Protein AF-0000000085272735 (afdb_homodimer)

pLDDT: mean 81.12, std 16.09, range [32.44, 97.56]

Radius of gyration: 39.18 Å; Cα contacts (8 Å, |Δi|>4): 1534; chains: 2; bounding box: 75×119×77 Å

Secondary structure (DSSP, 8-state):
-TTEETT-SS-BTTTBEEPPGGGGGGHHHHHHHT-BSS--HHHHHHHHHHHHHHHTTSPPPHHHHHHHHHHHHHHTTTGGGGGG---S--EEEBTTS-EEEGGGSEE--STT-----S--S--BB--TTTTT-SS-HHHHHHHS-GGGPPEEGGGT-EEEE-TTPPEE--HHHHHHHHHHH-HHHHHHHHHHHHHHHHHTT----HHHHHHHHHHHTT-EEEEES-EEEEEEETTEEEEEEEESEEEEEE-SSS-EEEEEEETT--HHHHHHHHHHHHHHHHT---HHHHHHHHHHHTTTT-GGGHHHHHHHTT-------THHHHHTTT-TTSBPPGGGGGGEESS-----TT-EEEEEHHHHSS---S-TT-EEEEEEEEEEE--SSGGG-EEEEE---SS-SEEEEEGGGEEEE---TTTTSS-HHHHHHHHHHTT-/-TTEETT-SS-BTTTBEEPPGGGGGGHHHHHHHT-BSS--HHHHHHHHHHHHHHHTTSPPPHHHHHHHHHHHHHHHHTGGGGGG---S--EEEBTTS-EEEGGGSEE--STT-S---S--S--BB--TTTTT-SS-HHHHHHHS-GGGPPEEGGGT-EEEE-TTPPEE--HHHHHHHHHHH-HHHHHHHHHHHHHHHHHTT----HHHHHHHHHHHTT-EEEEES-EEEEEEETTEEEEEEEESEEEEEE-SSS-EEEEEEETT--HHHHHHHHHHHHHHHHT---HHHHHHHHHHHTTTT-GGGHHHHHHHTT-------THHHHH----TTSBPPGGGGGGEESS-----TT-EEEEEHHHHSS---S-TT-EEEEEEEEEEE--SSGGG-EEEEE---SS-SEEEEEGGGEEEE---TTTTSS-HHHHHHHHHHTT-

Structure (mmCIF, N/CA/C/O backbone):
data_AF-0000000085272735-model_v1
#
loop_
_entity.id
_entity.type
_entity.pdbx_description
1 polymer 'Uncharacterized protein'
#
loop_
_atom_site.group_PDB
_atom_site.id
_atom_site.type_symbol
_atom_site.label_atom_id
_atom_site.label_alt_id
_atom_site.label_comp_id
_atom_site.label_asym_id
_atom_site.label_entity_id
_atom_site.label_seq_id
_atom_site.pdbx_PDB_ins_code
_atom_site.Cartn_x
_atom_site.Cartn_y
_atom_site.Cartn_z
_atom_site.occupancy
_atom_site.B_iso_or_equiv
_atom_site.auth_seq_id
_atom_site.auth_comp_id
_atom_site.auth_asym_id
_atom_site.auth_atom_id
_atom_site.pdbx_PDB_model_num
ATOM 1 N N . ALA A 1 1 ? -30.609 -38.688 -9.109 1 56.53 1 ALA A N 1
ATOM 2 C CA . ALA A 1 1 ? -31.312 -37.656 -9.891 1 56.53 1 ALA A CA 1
ATOM 3 C C . ALA A 1 1 ? -30.594 -36.312 -9.797 1 56.53 1 ALA A C 1
ATOM 5 O O . ALA A 1 1 ? -30.531 -35.562 -10.773 1 56.53 1 ALA A O 1
ATOM 6 N N . ASN A 1 2 ? -29.953 -36 -8.695 1 66.31 2 ASN A N 1
ATOM 7 C CA . ASN A 1 2 ? -29.359 -34.688 -8.5 1 66.31 2 ASN A CA 1
ATOM 8 C C . ASN A 1 2 ? -28.062 -34.531 -9.273 1 66.31 2 ASN A C 1
ATOM 10 O O . ASN A 1 2 ? -27.453 -33.469 -9.273 1 66.31 2 ASN A O 1
ATOM 14 N N . LEU A 1 3 ? -27.75 -35.562 -10.062 1 75.94 3 LEU A N 1
ATOM 15 C CA . LEU A 1 3 ? -26.516 -35.469 -10.836 1 75.94 3 LEU A CA 1
ATOM 16 C C . LEU A 1 3 ? -26.812 -35.469 -12.336 1 75.94 3 LEU A C 1
ATOM 18 O O . LEU A 1 3 ? -25.922 -35.719 -13.141 1 75.94 3 LEU A O 1
ATOM 22 N N . VAL A 1 4 ? -28.094 -35.281 -12.555 1 75.75 4 VAL A N 1
ATOM 23 C CA . VAL A 1 4 ? -28.531 -35.094 -13.93 1 75.75 4 VAL A CA 1
ATOM 24 C C . VAL A 1 4 ? -28.984 -33.656 -14.148 1 75.75 4 VAL A C 1
ATOM 26 O O . VAL A 1 4 ? -29.859 -33.156 -13.438 1 75.75 4 VAL A O 1
ATOM 29 N N . ILE A 1 5 ? -28.359 -33 -15.062 1 82.25 5 ILE A N 1
ATOM 30 C CA . ILE A 1 5 ? -28.594 -31.578 -15.266 1 82.25 5 ILE A CA 1
ATOM 31 C C . ILE A 1 5 ? -29.109 -31.328 -16.688 1 82.25 5 ILE A C 1
ATOM 33 O O . ILE A 1 5 ? -28.625 -31.938 -17.641 1 82.25 5 ILE A O 1
ATOM 37 N N . GLN A 1 6 ? -30 -30.5 -16.844 1 78.81 6 GLN A N 1
ATOM 38 C CA . GLN A 1 6 ? -30.609 -30.234 -18.141 1 78.81 6 GLN A CA 1
ATOM 39 C C . GLN A 1 6 ? -29.656 -29.469 -19.047 1 78.81 6 GLN A C 1
ATOM 41 O O . GLN A 1 6 ? -29.406 -29.875 -20.188 1 78.81 6 GLN A O 1
ATOM 46 N N . ASN A 1 7 ? -29.156 -28.344 -18.5 1 80.19 7 ASN A N 1
ATOM 47 C CA . ASN A 1 7 ? -28.297 -27.484 -19.297 1 80.19 7 ASN A CA 1
ATOM 48 C C . ASN A 1 7 ? -26.844 -27.547 -18.844 1 80.19 7 ASN A C 1
ATOM 50 O O . ASN A 1 7 ? -26.312 -26.578 -18.297 1 80.19 7 ASN A O 1
ATOM 54 N N . LEU A 1 8 ? -26.375 -28.781 -19.109 1 83.38 8 LEU A N 1
ATOM 55 C CA . LEU A 1 8 ? -24.984 -28.984 -18.719 1 83.38 8 LEU A CA 1
ATOM 56 C C . LEU A 1 8 ? -24.047 -28.75 -19.891 1 83.38 8 LEU A C 1
ATOM 58 O O . LEU A 1 8 ? -24.281 -29.266 -20.984 1 83.38 8 LEU A O 1
ATOM 62 N N . GLU A 1 9 ? -23.047 -27.906 -19.656 1 80.69 9 GLU A N 1
ATOM 63 C CA . GLU A 1 9 ? -22.094 -27.594 -20.734 1 80.69 9 GLU A CA 1
ATOM 64 C C . GLU A 1 9 ? -21.172 -28.781 -20.984 1 80.69 9 GLU A C 1
ATOM 66 O O . GLU A 1 9 ? -20.891 -29.125 -22.141 1 80.69 9 GLU A O 1
ATOM 71 N N . GLU A 1 10 ? -20.688 -29.344 -19.938 1 83.88 10 GLU A N 1
ATOM 72 C CA . GLU A 1 10 ? -19.766 -30.469 -20.062 1 83.88 10 GLU A CA 1
ATOM 73 C C . GLU A 1 10 ? -20.109 -31.562 -19.062 1 83.88 10 GLU A C 1
ATOM 75 O O . GLU A 1 10 ? -20.234 -31.312 -17.859 1 83.88 10 GLU A O 1
ATOM 80 N N . GLU A 1 11 ? -20.25 -32.75 -19.625 1 84.88 11 GLU A N 1
ATOM 81 C CA . GLU A 1 11 ? -20.484 -33.875 -18.766 1 84.88 11 GLU A CA 1
ATOM 82 C C . GLU A 1 11 ? -19.203 -34.344 -18.078 1 84.88 11 GLU A C 1
ATOM 84 O O . GLU A 1 11 ? -18.109 -34.156 -18.609 1 84.88 11 GLU A O 1
ATOM 89 N N . ILE A 1 12 ? -19.391 -34.75 -16.875 1 88.56 12 ILE A N 1
ATOM 90 C CA . ILE A 1 12 ? -18.297 -35.375 -16.125 1 88.56 12 ILE A CA 1
ATOM 91 C C . ILE A 1 12 ? -18.656 -36.812 -15.805 1 88.56 12 ILE A C 1
ATOM 93 O O . ILE A 1 12 ? -19.125 -37.125 -14.695 1 88.56 12 ILE A O 1
ATOM 97 N N . ILE A 1 13 ? -18.391 -37.594 -16.703 1 81.75 13 ILE A N 1
ATOM 98 C CA . ILE A 1 13 ? -18.797 -39 -16.578 1 81.75 13 ILE A CA 1
ATOM 99 C C . ILE A 1 13 ? -17.781 -39.75 -15.734 1 81.75 13 ILE A C 1
ATOM 101 O O . ILE A 1 13 ? -16.562 -39.625 -15.938 1 81.75 13 ILE A O 1
ATOM 105 N N . PRO A 1 14 ? -18.234 -40.469 -14.805 1 82.25 14 PRO A N 1
ATOM 106 C CA . PRO A 1 14 ? -19.594 -40.938 -14.516 1 82.25 14 PRO A CA 1
ATOM 107 C C . PRO A 1 14 ? -20.25 -40.125 -13.383 1 82.25 14 PRO A C 1
ATOM 109 O O . PRO A 1 14 ? -21.078 -40.688 -12.656 1 82.25 14 PRO A O 1
ATOM 112 N N . TYR A 1 15 ? -19.953 -39 -13.172 1 88 15 TYR A N 1
ATOM 113 C CA . TYR A 1 15 ? -20.375 -38.312 -11.961 1 88 15 TYR A CA 1
ATOM 114 C C . TYR A 1 15 ? -21.5 -37.344 -12.25 1 88 15 TYR A C 1
ATOM 116 O O . TYR A 1 15 ? -22.312 -37.031 -11.375 1 88 15 TYR A O 1
ATOM 124 N N . LEU A 1 16 ? -21.484 -36.812 -13.359 1 88.19 16 LEU A N 1
ATOM 125 C CA . LEU A 1 16 ? -22.422 -35.781 -13.727 1 88.19 16 LEU A CA 1
ATOM 126 C C . LEU A 1 16 ? -22.891 -35.938 -15.172 1 88.19 16 LEU A C 1
ATOM 128 O O . LEU A 1 16 ? -22.062 -36 -16.078 1 88.19 16 LEU A O 1
ATOM 132 N N . TYR A 1 17 ? -24.25 -35.906 -15.312 1 83.94 17 TYR A N 1
ATOM 133 C CA . TYR A 1 17 ? -24.797 -36.25 -16.609 1 83.94 17 TYR A CA 1
ATOM 134 C C . TYR A 1 17 ? -25.734 -35.156 -17.109 1 83.94 17 TYR A C 1
ATOM 136 O O . TYR A 1 17 ? -26.406 -34.469 -16.312 1 83.94 17 TYR A O 1
ATOM 144 N N . LYS A 1 18 ? -25.641 -35.031 -18.359 1 82.62 18 LYS A N 1
ATOM 145 C CA . LYS A 1 18 ? -26.625 -34.156 -19.016 1 82.62 18 LYS A CA 1
ATOM 146 C C . LYS A 1 18 ? -27.875 -34.969 -19.391 1 82.62 18 LYS A C 1
ATOM 148 O O . LYS A 1 18 ? -27.797 -36.125 -19.766 1 82.62 18 LYS A O 1
ATOM 153 N N . VAL A 1 19 ? -28.984 -34.281 -19.219 1 74.75 19 VAL A N 1
ATOM 154 C CA . VAL A 1 19 ? -30.219 -34.938 -19.672 1 74.75 19 VAL A CA 1
ATOM 155 C C . VAL A 1 19 ? -30.156 -35.188 -21.172 1 74.75 19 VAL A C 1
ATOM 157 O O . VAL A 1 19 ? -29.891 -34.25 -21.953 1 74.75 19 VAL A O 1
ATOM 160 N N . PRO A 1 20 ? -30.219 -36.5 -21.469 1 65.56 20 PRO A N 1
ATOM 161 C CA . PRO A 1 20 ? -30.188 -36.781 -22.906 1 65.56 20 PRO A CA 1
ATOM 162 C C . PRO A 1 20 ? -31.312 -36.094 -23.672 1 65.56 20 PRO A C 1
ATOM 164 O O . PRO A 1 20 ? -32.406 -35.938 -23.156 1 65.56 20 PRO A O 1
ATOM 167 N N . ILE A 1 21 ? -30.844 -35.469 -24.766 1 62.03 21 ILE A N 1
ATOM 168 C CA . ILE A 1 21 ? -31.781 -34.75 -25.625 1 62.03 21 ILE A CA 1
ATOM 169 C C . ILE A 1 21 ? -33 -35.625 -25.922 1 62.03 21 ILE A C 1
ATOM 171 O O . ILE A 1 21 ? -34.125 -35.125 -25.969 1 62.03 21 ILE A O 1
ATOM 175 N N . LYS A 1 22 ? -32.719 -36.969 -26.047 1 60.94 22 LYS A N 1
ATOM 176 C CA . LYS A 1 22 ? -33.781 -37.875 -26.422 1 60.94 22 LYS A CA 1
ATOM 177 C C . LYS A 1 22 ? -34.906 -37.875 -25.391 1 60.94 22 LYS A C 1
ATOM 179 O O . LYS A 1 22 ? -36.062 -38.188 -25.703 1 60.94 22 LYS A O 1
ATOM 184 N N . TYR A 1 23 ? -34.531 -37.469 -24.234 1 61.59 23 TYR A N 1
ATOM 185 C CA . TYR A 1 23 ? -35.562 -37.438 -23.188 1 61.59 23 TYR A CA 1
ATOM 186 C C . TYR A 1 23 ? -36.062 -36.031 -22.953 1 61.59 23 TYR A C 1
ATOM 188 O O . TYR A 1 23 ? -36.625 -35.75 -21.891 1 61.59 23 TYR A O 1
ATOM 196 N N . GLY A 1 24 ? -35.719 -35.094 -23.844 1 59.09 24 GLY A N 1
ATOM 197 C CA . GLY A 1 24 ? -36.156 -33.719 -23.766 1 59.09 24 GLY A CA 1
ATOM 198 C C . GLY A 1 24 ? -37.625 -33.594 -23.422 1 59.09 24 GLY A C 1
ATOM 199 O O . GLY A 1 24 ? -38 -32.719 -22.609 1 59.09 24 GLY A O 1
ATOM 200 N N . GLU A 1 25 ? -38.406 -34.5 -24.047 1 61 25 GLU A N 1
ATOM 201 C CA . GLU A 1 25 ? -39.844 -34.438 -23.828 1 61 25 GLU A CA 1
ATOM 202 C C . GLU A 1 25 ? -40.219 -34.75 -22.375 1 61 25 GLU A C 1
ATOM 204 O O . GLU A 1 25 ? -41.25 -34.375 -21.891 1 61 25 GLU A O 1
ATOM 209 N N . TYR A 1 26 ? -39.281 -35.438 -21.719 1 64.38 26 TYR A N 1
ATOM 210 C CA . TYR A 1 26 ? -39.562 -35.875 -20.359 1 64.38 26 TYR A CA 1
ATOM 211 C C . TYR A 1 26 ? -38.844 -35 -19.344 1 64.38 26 TYR A C 1
ATOM 213 O O . TYR A 1 26 ? -38.625 -35.406 -18.203 1 64.38 26 TYR A O 1
ATOM 221 N N . ILE A 1 27 ? -38.406 -33.844 -19.766 1 68.5 27 ILE A N 1
ATOM 222 C CA . ILE A 1 27 ? -37.625 -32.938 -18.938 1 68.5 27 ILE A CA 1
ATOM 223 C C . ILE A 1 27 ? -38.375 -32.625 -17.656 1 68.5 27 ILE A C 1
ATOM 225 O O . ILE A 1 27 ? -37.781 -32.5 -16.578 1 68.5 27 ILE A O 1
ATOM 229 N N . ASP A 1 28 ? -39.656 -32.594 -17.828 1 67.69 28 ASP A N 1
ATOM 230 C CA . ASP A 1 28 ? -40.469 -32.281 -16.688 1 67.69 28 ASP A CA 1
ATOM 231 C C . ASP A 1 28 ? -40.438 -33.406 -15.641 1 67.69 28 ASP A C 1
ATOM 233 O O . ASP A 1 28 ? -40.438 -33.125 -14.438 1 67.69 28 ASP A O 1
ATOM 237 N N . ILE A 1 29 ? -40.344 -34.531 -16.125 1 67.88 29 ILE A N 1
ATOM 238 C CA . ILE A 1 29 ? -40.25 -35.656 -15.211 1 67.88 29 ILE A CA 1
ATOM 239 C C . ILE A 1 29 ? -38.906 -35.625 -14.453 1 67.88 29 ILE A C 1
ATOM 241 O O . ILE A 1 29 ? -38.875 -35.875 -13.25 1 67.88 29 ILE A O 1
ATOM 245 N N . PHE A 1 30 ? -37.938 -35.25 -15.203 1 69.62 30 PHE A N 1
ATOM 246 C CA . PHE A 1 30 ? -36.625 -35.188 -14.57 1 69.62 30 PHE A CA 1
ATOM 247 C C . PHE A 1 30 ? -36.594 -34.062 -13.531 1 69.62 30 PHE A C 1
ATOM 249 O O . PHE A 1 30 ? -36 -34.25 -12.461 1 69.62 30 PHE A O 1
ATOM 256 N N . ARG A 1 31 ? -37.219 -33.062 -13.898 1 70.81 31 ARG A N 1
ATOM 257 C CA . ARG A 1 31 ? -37.281 -31.953 -12.953 1 70.81 31 ARG A CA 1
ATOM 258 C C . ARG A 1 31 ? -38.031 -32.375 -11.68 1 70.81 31 ARG A C 1
ATOM 260 O O . ARG A 1 31 ? -37.594 -32 -10.578 1 70.81 31 ARG A O 1
ATOM 267 N N . LYS A 1 32 ? -39 -33.156 -11.93 1 68.19 32 LYS A N 1
ATOM 268 C CA . LYS A 1 32 ? -39.812 -33.594 -10.789 1 68.19 32 LYS A CA 1
ATOM 269 C C . LYS A 1 32 ? -39 -34.594 -9.93 1 68.19 32 LYS A C 1
ATOM 271 O O . LYS A 1 32 ? -39.219 -34.656 -8.711 1 68.19 32 LYS A O 1
ATOM 276 N N . LEU A 1 33 ? -38.156 -35.25 -10.602 1 66.25 33 LEU A N 1
ATOM 277 C CA . LEU A 1 33 ? -37.344 -36.25 -9.891 1 66.25 33 LEU A CA 1
ATOM 278 C C . LEU A 1 33 ? -36.125 -35.594 -9.242 1 66.25 33 LEU A C 1
ATOM 280 O O . LEU A 1 33 ? -35.375 -36.25 -8.531 1 66.25 33 LEU A O 1
ATOM 284 N N . GLY A 1 34 ? -35.938 -34.281 -9.5 1 67.12 34 GLY A N 1
ATOM 285 C CA . GLY A 1 34 ? -34.906 -33.562 -8.766 1 67.12 34 GLY A CA 1
ATOM 286 C C . GLY A 1 34 ? -33.812 -33.031 -9.664 1 67.12 34 GLY A C 1
ATOM 287 O O . GLY A 1 34 ? -32.781 -32.531 -9.18 1 67.12 34 GLY A O 1
ATOM 288 N N . ALA A 1 35 ? -34.031 -33.312 -10.961 1 71.94 35 ALA A N 1
ATOM 289 C CA . ALA A 1 35 ? -33.031 -32.781 -11.883 1 71.94 35 ALA A CA 1
ATOM 290 C C . ALA A 1 35 ? -33 -31.25 -11.828 1 71.94 35 ALA A C 1
ATOM 292 O O . ALA A 1 35 ? -34.031 -30.609 -11.711 1 71.94 35 ALA A O 1
ATOM 293 N N . LEU A 1 36 ? -31.719 -30.75 -11.844 1 77.38 36 LEU A N 1
ATOM 294 C CA . LEU A 1 36 ? -31.531 -29.297 -11.797 1 77.38 36 LEU A CA 1
ATOM 295 C C . LEU A 1 36 ? -31.438 -28.719 -13.203 1 77.38 36 LEU A C 1
ATOM 297 O O . LEU A 1 36 ? -31.047 -29.422 -14.141 1 77.38 36 LEU A O 1
ATOM 301 N N . GLU A 1 37 ? -31.891 -27.578 -13.359 1 79.38 37 GLU A N 1
ATOM 302 C CA . GLU A 1 37 ? -31.781 -26.906 -14.656 1 79.38 37 GLU A CA 1
ATOM 303 C C . GLU A 1 37 ? -30.328 -26.562 -14.977 1 79.38 37 GLU A C 1
ATOM 305 O O . GLU A 1 37 ? -29.859 -26.781 -16.094 1 79.38 37 GLU A O 1
ATOM 310 N N . VAL A 1 38 ? -29.734 -25.922 -13.922 1 84.12 38 VAL A N 1
ATOM 311 C CA . VAL A 1 38 ? -28.328 -25.547 -14.094 1 84.12 38 VAL A CA 1
ATOM 312 C C . VAL A 1 38 ? -27.516 -26.125 -12.938 1 84.12 38 VAL A C 1
ATOM 314 O O . VAL A 1 38 ? -28 -26.234 -11.812 1 84.12 38 VAL A O 1
ATOM 317 N N . ALA A 1 39 ? -26.375 -26.562 -13.32 1 86.31 39 ALA A N 1
ATOM 318 C CA . ALA A 1 39 ? -25.484 -27.078 -12.281 1 86.31 39 ALA A CA 1
ATOM 319 C C . ALA A 1 39 ? -25.016 -25.953 -11.359 1 86.31 39 ALA A C 1
ATOM 321 O O . ALA A 1 39 ? -24.578 -24.906 -11.82 1 86.31 39 ALA A O 1
ATOM 322 N N . THR A 1 40 ? -25.188 -26.188 -10.086 1 88.56 40 THR A N 1
ATOM 323 C CA . THR A 1 40 ? -24.75 -25.203 -9.086 1 88.56 40 THR A CA 1
ATOM 324 C C . THR A 1 40 ? -23.359 -25.562 -8.562 1 88.56 40 THR A C 1
ATOM 326 O O . THR A 1 40 ? -22.828 -26.625 -8.867 1 88.56 40 THR A O 1
ATOM 329 N N . CYS A 1 41 ? -22.844 -24.672 -7.777 1 92.81 41 CYS A N 1
ATOM 330 C CA . CYS A 1 41 ? -21.547 -24.938 -7.137 1 92.81 41 CYS A CA 1
ATOM 331 C C . CYS A 1 41 ? -21.641 -26.156 -6.23 1 92.81 41 CYS A C 1
ATOM 333 O O . CYS A 1 41 ? -20.688 -26.938 -6.148 1 92.81 41 CYS A O 1
ATOM 335 N N . ASP A 1 42 ? -22.781 -26.375 -5.691 1 93.19 42 ASP A N 1
ATOM 336 C CA . ASP A 1 42 ? -22.953 -27.516 -4.789 1 93.19 42 ASP A CA 1
ATOM 337 C C . ASP A 1 42 ? -22.859 -28.828 -5.543 1 93.19 42 ASP A C 1
ATOM 339 O O . ASP A 1 42 ? -22.344 -29.828 -5.012 1 93.19 42 ASP A O 1
ATOM 343 N N . VAL A 1 43 ? -23.359 -28.797 -6.742 1 91.94 43 VAL A N 1
ATOM 344 C CA . VAL A 1 43 ? -23.312 -29.984 -7.57 1 91.94 43 VAL A CA 1
ATOM 345 C C . VAL A 1 43 ? -21.859 -30.359 -7.863 1 91.94 43 VAL A C 1
ATOM 347 O O . VAL A 1 43 ? -21.469 -31.531 -7.73 1 91.94 43 VAL A O 1
ATOM 350 N N . TYR A 1 44 ? -21.141 -29.422 -8.219 1 94.56 44 TYR A N 1
ATOM 351 C CA . TYR A 1 44 ? -19.75 -29.688 -8.547 1 94.56 44 TYR A CA 1
ATOM 352 C C . TYR A 1 44 ? -18.969 -30.094 -7.301 1 94.56 44 TYR A C 1
ATOM 354 O O . TYR A 1 44 ? -18.047 -30.922 -7.371 1 94.56 44 TYR A O 1
ATOM 362 N N . ALA A 1 45 ? -19.281 -29.531 -6.168 1 95.44 45 ALA A N 1
ATOM 363 C CA . ALA A 1 45 ? -18.672 -29.969 -4.91 1 95.44 45 ALA A CA 1
ATOM 364 C C . ALA A 1 45 ? -18.984 -31.438 -4.629 1 95.44 45 ALA A C 1
ATOM 366 O O . ALA A 1 45 ? -18.125 -32.188 -4.152 1 95.44 45 ALA A O 1
ATOM 367 N N . GLN A 1 46 ? -20.125 -31.781 -4.93 1 94.31 46 GLN A N 1
ATOM 368 C CA . GLN A 1 46 ? -20.531 -33.156 -4.742 1 94.31 46 GLN A CA 1
ATOM 369 C C . GLN A 1 46 ? -19.75 -34.094 -5.672 1 94.31 46 GLN A C 1
ATOM 371 O O . GLN A 1 46 ? -19.375 -35.188 -5.281 1 94.31 46 GLN A O 1
ATOM 376 N N . VAL A 1 47 ? -19.578 -33.625 -6.848 1 94.31 47 VAL A N 1
ATOM 377 C CA . VAL A 1 47 ? -18.797 -34.406 -7.801 1 94.31 47 VAL A CA 1
ATOM 378 C C . VAL A 1 47 ? -17.391 -34.625 -7.242 1 94.31 47 VAL A C 1
ATOM 380 O O . VAL A 1 47 ? -16.875 -35.75 -7.289 1 94.31 47 VAL A O 1
ATOM 383 N N . LEU A 1 48 ? -16.797 -33.656 -6.699 1 96.62 48 LEU A N 1
ATOM 384 C CA . LEU A 1 48 ? -15.469 -33.781 -6.109 1 96.62 48 LEU A CA 1
ATOM 385 C C . LEU A 1 48 ? -15.469 -34.781 -4.961 1 96.62 48 LEU A C 1
ATOM 387 O O . LEU A 1 48 ? -14.531 -35.562 -4.816 1 96.62 48 LEU A O 1
ATOM 391 N N . ARG A 1 49 ? -16.484 -34.75 -4.184 1 96 49 ARG A N 1
ATOM 392 C CA . ARG A 1 49 ? -16.625 -35.719 -3.09 1 96 49 ARG A CA 1
ATOM 393 C C . ARG A 1 49 ? -16.719 -37.125 -3.617 1 96 49 ARG A C 1
ATOM 395 O O . ARG A 1 49 ? -16.109 -38.062 -3.057 1 96 49 ARG A O 1
ATOM 402 N N . MET A 1 50 ? -17.438 -37.281 -4.668 1 94.25 50 MET A N 1
ATOM 403 C CA . MET A 1 50 ? -17.609 -38.594 -5.27 1 94.25 50 MET A CA 1
ATOM 404 C C . MET A 1 50 ? -16.266 -39.125 -5.812 1 94.25 50 MET A C 1
ATOM 406 O O . MET A 1 50 ? -15.945 -40.281 -5.648 1 94.25 50 MET A O 1
ATOM 410 N N . ILE A 1 51 ? -15.578 -38.25 -6.422 1 93.94 51 ILE A N 1
ATOM 411 C CA . ILE A 1 51 ? -14.273 -38.625 -6.934 1 93.94 51 ILE A CA 1
ATOM 412 C C . ILE A 1 51 ? -13.367 -39.062 -5.777 1 93.94 51 ILE A C 1
ATOM 414 O O . ILE A 1 51 ? -12.625 -40.031 -5.883 1 93.94 51 ILE A O 1
ATOM 418 N N . PHE A 1 52 ? -13.43 -38.344 -4.715 1 95.38 52 PHE A N 1
ATOM 419 C CA . PHE A 1 52 ? -12.664 -38.688 -3.516 1 95.38 52 PHE A CA 1
ATOM 420 C C . PHE A 1 52 ? -13.008 -40.094 -3.029 1 95.38 52 PHE A C 1
ATOM 422 O O . PHE A 1 52 ? -12.109 -40.875 -2.74 1 95.38 52 PHE A O 1
ATOM 429 N N . LYS A 1 53 ? -14.25 -40.344 -2.939 1 93.12 53 LYS A N 1
ATOM 430 C CA . LYS A 1 53 ? -14.688 -41.625 -2.465 1 93.12 53 LYS A CA 1
ATOM 431 C C . LYS A 1 53 ? -14.211 -42.75 -3.398 1 93.12 53 LYS A C 1
ATOM 433 O O . LYS A 1 53 ? -13.719 -43.781 -2.941 1 93.12 53 LYS A O 1
ATOM 438 N N . ASP A 1 54 ? -14.32 -42.438 -4.621 1 89.94 54 ASP A N 1
ATOM 439 C CA . ASP A 1 54 ? -13.961 -43.438 -5.617 1 89.94 54 ASP A CA 1
ATOM 440 C C . ASP A 1 54 ? -12.453 -43.688 -5.629 1 89.94 54 ASP A C 1
ATOM 442 O O . ASP A 1 54 ? -12.008 -44.812 -5.895 1 89.94 54 ASP A O 1
ATOM 446 N N . SER A 1 55 ? -11.703 -42.688 -5.395 1 92 55 SER A N 1
ATOM 447 C CA . SER A 1 55 ? -10.25 -42.781 -5.438 1 92 55 SER A CA 1
ATOM 448 C C . SER A 1 55 ? -9.711 -43.5 -4.199 1 92 55 SER A C 1
ATOM 450 O O . SER A 1 55 ? -8.539 -43.875 -4.152 1 92 55 SER A O 1
ATOM 452 N N . ASN A 1 56 ? -10.539 -43.719 -3.197 1 89.81 56 ASN A N 1
ATOM 453 C CA . ASN A 1 56 ? -10.141 -44.375 -1.949 1 89.81 56 ASN A CA 1
ATOM 454 C C . ASN A 1 56 ? -8.953 -43.656 -1.31 1 89.81 56 ASN A C 1
ATOM 456 O O . ASN A 1 56 ? -8.008 -44.312 -0.845 1 89.81 56 ASN A O 1
ATOM 460 N N . GLU A 1 57 ? -8.945 -42.375 -1.473 1 88.5 57 GLU A N 1
ATOM 461 C CA . GLU A 1 57 ? -7.961 -41.5 -0.86 1 88.5 57 GLU A CA 1
ATOM 462 C C . GLU A 1 57 ? -6.566 -41.719 -1.437 1 88.5 57 GLU A C 1
ATOM 464 O O . GLU A 1 57 ? -5.562 -41.406 -0.808 1 88.5 57 GLU A O 1
ATOM 469 N N . GLU A 1 58 ? -6.602 -42.406 -2.553 1 89.81 58 GLU A N 1
ATOM 470 C CA . GLU A 1 58 ? -5.336 -42.656 -3.234 1 89.81 58 GLU A CA 1
ATOM 471 C C . GLU A 1 58 ? -5.078 -41.625 -4.32 1 89.81 58 GLU A C 1
ATOM 473 O O . GLU A 1 58 ? -5.945 -40.812 -4.609 1 89.81 58 GLU A O 1
ATOM 478 N N . LYS A 1 59 ? -3.896 -41.719 -4.828 1 89.81 59 LYS A N 1
ATOM 479 C CA . LYS A 1 59 ? -3.545 -40.812 -5.918 1 89.81 59 LYS A CA 1
ATOM 480 C C . LYS A 1 59 ? -4.508 -40.969 -7.09 1 89.81 59 LYS A C 1
ATOM 482 O O . LYS A 1 59 ? -4.863 -42.094 -7.465 1 89.81 59 LYS A O 1
ATOM 487 N N . LEU A 1 60 ? -4.863 -39.812 -7.605 1 91.25 60 LEU A N 1
ATOM 488 C CA . LEU A 1 60 ? -5.801 -39.844 -8.727 1 91.25 60 LEU A CA 1
ATOM 489 C C . LEU A 1 60 ? -5.125 -40.344 -10 1 91.25 60 LEU A C 1
ATOM 491 O O . LEU A 1 60 ? -4 -39.938 -10.305 1 91.25 60 LEU A O 1
ATOM 495 N N . HIS A 1 61 ? -5.734 -41.281 -10.648 1 88 61 HIS A N 1
ATOM 496 C CA . HIS A 1 61 ? -5.262 -41.656 -11.977 1 88 61 HIS A CA 1
ATOM 497 C C . HIS A 1 61 ? -5.707 -40.656 -13.023 1 88 61 HIS A C 1
ATOM 499 O O . HIS A 1 61 ? -6.543 -39.781 -12.75 1 88 61 HIS A O 1
ATOM 505 N N . PRO A 1 62 ? -5.25 -40.75 -14.195 1 86.44 62 PRO A N 1
ATOM 506 C CA . PRO A 1 62 ? -5.48 -39.719 -15.203 1 86.44 62 PRO A CA 1
ATOM 507 C C . PRO A 1 62 ? -6.961 -39.469 -15.477 1 86.44 62 PRO A C 1
ATOM 509 O O . PRO A 1 62 ? -7.383 -38.312 -15.656 1 86.44 62 PRO A O 1
ATOM 512 N N . GLY A 1 63 ? -7.73 -40.469 -15.531 1 86.62 63 GLY A N 1
ATOM 513 C CA . GLY A 1 63 ? -9.164 -40.312 -15.727 1 86.62 63 GLY A CA 1
ATOM 514 C C . GLY A 1 63 ? -9.828 -39.531 -14.609 1 86.62 63 GLY A C 1
ATOM 515 O O . GLY A 1 63 ? -10.648 -38.656 -14.875 1 86.62 63 GLY A O 1
ATOM 516 N N . GLU A 1 64 ? -9.492 -39.875 -13.438 1 90.69 64 GLU A N 1
ATOM 517 C CA . GLU A 1 64 ? -10.016 -39.156 -12.281 1 90.69 64 GLU A CA 1
ATOM 518 C C . GLU A 1 64 ? -9.555 -37.719 -12.266 1 90.69 64 GLU A C 1
ATOM 520 O O . GLU A 1 64 ? -10.32 -36.812 -11.914 1 90.69 64 GLU A O 1
ATOM 525 N N . CYS A 1 65 ? -8.375 -37.5 -12.625 1 90.94 65 CYS A N 1
ATOM 526 C CA . CYS A 1 65 ? -7.809 -36.156 -12.672 1 90.94 65 CYS A CA 1
ATOM 527 C C . CYS A 1 65 ? -8.578 -35.281 -13.641 1 90.94 65 CYS A C 1
ATOM 529 O O . CYS A 1 65 ? -8.875 -34.125 -13.336 1 90.94 65 CYS A O 1
ATOM 531 N N . LYS A 1 66 ? -8.852 -35.844 -14.734 1 88.38 66 LYS A N 1
ATOM 532 C CA . LYS A 1 66 ? -9.617 -35.094 -15.719 1 88.38 66 LYS A CA 1
ATOM 533 C C . LYS A 1 66 ? -10.977 -34.688 -15.156 1 88.38 66 LYS A C 1
ATOM 535 O O . LYS A 1 66 ? -11.406 -33.531 -15.328 1 88.38 66 LYS A O 1
ATOM 540 N N . CYS A 1 67 ? -11.594 -35.625 -14.531 1 91.06 67 CYS A N 1
ATOM 541 C CA . CYS A 1 67 ? -12.898 -35.344 -13.938 1 91.06 67 CYS A CA 1
ATOM 542 C C . CYS A 1 67 ? -12.781 -34.281 -12.859 1 91.06 67 CYS A C 1
ATOM 544 O O . CYS A 1 67 ? -13.625 -33.375 -12.789 1 91.06 67 CYS A O 1
ATOM 546 N N . MET A 1 68 ? -11.797 -34.406 -12.07 1 94.25 68 MET A N 1
ATOM 547 C CA . MET A 1 68 ? -11.555 -33.438 -11 1 94.25 68 MET A CA 1
ATOM 548 C C . MET A 1 68 ? -11.375 -32.031 -11.57 1 94.25 68 MET A C 1
ATOM 550 O O . MET A 1 68 ? -11.984 -31.078 -11.086 1 94.25 68 MET A O 1
ATOM 554 N N . ILE A 1 69 ? -10.602 -31.891 -12.602 1 91.62 69 ILE A N 1
ATOM 555 C CA . ILE A 1 69 ? -10.336 -30.609 -13.219 1 91.62 69 ILE A CA 1
ATOM 556 C C . ILE A 1 69 ? -11.633 -30.031 -13.781 1 91.62 69 ILE A C 1
ATOM 558 O O . ILE A 1 69 ? -11.922 -28.844 -13.609 1 91.62 69 ILE A O 1
ATOM 562 N N . SER A 1 70 ? -12.406 -30.875 -14.391 1 91.12 70 SER A N 1
ATOM 563 C CA . SER A 1 70 ? -13.68 -30.422 -14.945 1 91.12 70 SER A CA 1
ATOM 564 C C . SER A 1 70 ? -14.625 -29.938 -13.852 1 91.12 70 SER A C 1
ATOM 566 O O . SER A 1 70 ? -15.328 -28.953 -14.023 1 91.12 70 SER A O 1
ATOM 568 N N . ALA A 1 71 ? -14.617 -30.688 -12.82 1 94.19 71 ALA A N 1
ATOM 569 C CA . ALA A 1 71 ? -15.469 -30.312 -11.695 1 94.19 71 ALA A CA 1
ATOM 570 C C . ALA A 1 71 ? -15.031 -28.969 -11.117 1 94.19 71 ALA A C 1
ATOM 572 O O . ALA A 1 71 ? -15.875 -28.125 -10.805 1 94.19 71 ALA A O 1
ATOM 573 N N . LEU A 1 72 ? -13.766 -28.828 -10.938 1 94.69 72 LEU A N 1
ATOM 574 C CA . LEU A 1 72 ? -13.242 -27.578 -10.414 1 94.69 72 LEU A CA 1
ATOM 575 C C . LEU A 1 72 ? -13.562 -26.422 -11.359 1 94.69 72 LEU A C 1
ATOM 577 O O . LEU A 1 72 ? -13.914 -25.328 -10.914 1 94.69 72 LEU A O 1
ATOM 581 N N . LYS A 1 73 ? -13.422 -26.672 -12.656 1 92.62 73 LYS A N 1
ATOM 582 C CA . LYS A 1 73 ? -13.789 -25.656 -13.648 1 92.62 73 LYS A CA 1
ATOM 583 C C . LYS A 1 73 ? -15.25 -25.25 -13.5 1 92.62 73 LYS A C 1
ATOM 585 O O . LYS A 1 73 ? -15.57 -24.062 -13.562 1 92.62 73 LYS A O 1
ATOM 590 N N . GLY A 1 74 ? -16.047 -26.203 -13.328 1 92.31 74 GLY A N 1
ATOM 591 C CA . GLY A 1 74 ? -17.469 -25.922 -13.102 1 92.31 74 GLY A CA 1
ATOM 592 C C . GLY A 1 74 ? -17.719 -25.156 -11.82 1 92.31 74 GLY A C 1
ATOM 593 O O . GLY A 1 74 ? -18.547 -24.25 -11.797 1 92.31 74 GLY A O 1
ATOM 594 N N . LEU A 1 75 ? -17.047 -25.516 -10.812 1 93.94 75 LEU A N 1
ATOM 595 C CA . LEU A 1 75 ? -17.172 -24.859 -9.508 1 93.94 75 LEU A CA 1
ATOM 596 C C . LEU A 1 75 ? -16.828 -23.391 -9.602 1 93.94 75 LEU A C 1
ATOM 598 O O . LEU A 1 75 ? -17.438 -22.547 -8.93 1 93.94 75 LEU A O 1
ATOM 602 N N . LEU A 1 76 ? -15.883 -23.062 -10.445 1 93.19 76 LEU A N 1
ATOM 603 C CA . LEU A 1 76 ? -15.336 -21.719 -10.531 1 93.19 76 LEU A CA 1
ATOM 604 C C . LEU A 1 76 ? -16.094 -20.875 -11.555 1 93.19 76 LEU A C 1
ATOM 606 O O . LEU A 1 76 ? -15.82 -19.688 -11.719 1 93.19 76 LEU A O 1
ATOM 610 N N . LYS A 1 77 ? -16.984 -21.516 -12.281 1 88.44 77 LYS A N 1
ATOM 611 C CA . LYS A 1 77 ? -17.734 -20.781 -13.305 1 88.44 77 LYS A CA 1
ATOM 612 C C . LYS A 1 77 ? -18.484 -19.609 -12.703 1 88.44 77 LYS A C 1
ATOM 614 O O . LYS A 1 77 ? -18.547 -18.531 -13.312 1 88.44 77 LYS A O 1
ATOM 619 N N . ASN A 1 78 ? -19.094 -19.859 -11.57 1 85.44 78 ASN A N 1
ATOM 620 C CA . ASN A 1 78 ? -19.766 -18.797 -10.82 1 85.44 78 ASN A CA 1
ATOM 621 C C . ASN A 1 78 ? -19.094 -18.562 -9.477 1 85.44 78 ASN A C 1
ATOM 623 O O . ASN A 1 78 ? -19.656 -18.906 -8.43 1 85.44 78 ASN A O 1
ATOM 627 N N . GLU A 1 79 ? -18.047 -17.906 -9.531 1 87.62 79 GLU A N 1
ATOM 628 C CA . GLU A 1 79 ? -17.172 -17.719 -8.367 1 87.62 79 GLU A CA 1
ATOM 629 C C . GLU A 1 79 ? -17.922 -17.016 -7.23 1 87.62 79 GLU A C 1
ATOM 631 O O . GLU A 1 79 ? -17.688 -17.312 -6.055 1 87.62 79 GLU A O 1
ATOM 636 N N . GLN A 1 80 ? -18.844 -16.172 -7.559 1 86.75 80 GLN A N 1
ATOM 637 C CA . GLN A 1 80 ? -19.547 -15.391 -6.559 1 86.75 80 GLN A CA 1
ATOM 638 C C . GLN A 1 80 ? -20.469 -16.266 -5.711 1 86.75 80 GLN A C 1
ATOM 640 O O . GLN A 1 80 ? -20.812 -15.914 -4.578 1 86.75 80 GLN A O 1
ATOM 645 N N . MET A 1 81 ? -20.812 -17.375 -6.262 1 89 81 MET A N 1
ATOM 646 C CA . MET A 1 81 ? -21.75 -18.25 -5.57 1 89 81 MET A CA 1
ATOM 647 C C . MET A 1 81 ? -21.031 -19.172 -4.605 1 89 81 MET A C 1
ATOM 649 O O . MET A 1 81 ? -21.656 -19.891 -3.834 1 89 81 MET A O 1
ATOM 653 N N . LEU A 1 82 ? -19.766 -19.125 -4.594 1 92.19 82 LEU A N 1
ATOM 654 C CA . LEU A 1 82 ? -18.984 -19.984 -3.719 1 92.19 82 LEU A CA 1
ATOM 655 C C . LEU A 1 82 ? -19.266 -19.672 -2.254 1 92.19 82 LEU A C 1
ATOM 657 O O . LEU A 1 82 ? -19.219 -20.578 -1.407 1 92.19 82 LEU A O 1
ATOM 661 N N . LYS A 1 83 ? -19.531 -18.469 -1.988 1 91.5 83 LYS A N 1
ATOM 662 C CA . LYS A 1 83 ? -19.797 -18.047 -0.617 1 91.5 83 LYS A CA 1
ATOM 663 C C . LYS A 1 83 ? -21.047 -18.719 -0.069 1 91.5 83 LYS A C 1
ATOM 665 O O . LYS A 1 83 ? -21.203 -18.859 1.146 1 91.5 83 LYS A O 1
ATOM 670 N N . ASN A 1 84 ? -21.906 -19.188 -1.001 1 91.19 84 ASN A N 1
ATOM 671 C CA . ASN A 1 84 ? -23.188 -19.766 -0.613 1 91.19 84 ASN A CA 1
ATOM 672 C C . ASN A 1 84 ? -23.156 -21.281 -0.667 1 91.19 84 ASN A C 1
ATOM 674 O O . ASN A 1 84 ? -24.203 -21.938 -0.677 1 91.19 84 ASN A O 1
ATOM 678 N N . LEU A 1 85 ? -22.031 -21.844 -0.704 1 92.69 85 LEU A N 1
ATOM 679 C CA . LEU A 1 85 ? -21.922 -23.297 -0.746 1 92.69 85 LEU A CA 1
ATOM 680 C C . LEU A 1 85 ? -22.625 -23.922 0.455 1 92.69 85 LEU A C 1
ATOM 682 O O . LEU A 1 85 ? -22.375 -23.531 1.598 1 92.69 85 LEU A O 1
ATOM 686 N N . ALA A 1 86 ? -23.469 -24.859 0.18 1 91.62 86 ALA A N 1
ATOM 687 C CA . ALA A 1 86 ? -24.266 -25.5 1.235 1 91.62 86 ALA A CA 1
ATOM 688 C C . ALA A 1 86 ? -23.625 -26.812 1.687 1 91.62 86 ALA A C 1
ATOM 690 O O . ALA A 1 86 ? -24 -27.359 2.729 1 91.62 86 ALA A O 1
ATOM 691 N N . VAL A 1 87 ? -22.656 -27.266 1.011 1 93.06 87 VAL A N 1
ATOM 692 C CA . VAL A 1 87 ? -22.031 -28.547 1.35 1 93.06 87 VAL A CA 1
ATOM 693 C C . VAL A 1 87 ? -21.266 -28.406 2.66 1 93.06 87 VAL A C 1
ATOM 695 O O . VAL A 1 87 ? -20.797 -27.312 3.002 1 93.06 87 VAL A O 1
ATOM 698 N N . THR A 1 88 ? -21.109 -29.547 3.322 1 92.5 88 THR A N 1
ATOM 699 C CA . THR A 1 88 ? -20.406 -29.547 4.602 1 92.5 88 THR A CA 1
ATOM 700 C C . THR A 1 88 ? -18.906 -29.812 4.398 1 92.5 88 THR A C 1
ATOM 702 O O . THR A 1 88 ? -18.109 -29.531 5.281 1 92.5 88 THR A O 1
ATOM 705 N N . GLU A 1 89 ? -18.688 -30.469 3.268 1 95.62 89 GLU A N 1
ATOM 706 C CA . GLU A 1 89 ? -17.297 -30.797 2.977 1 95.62 89 GLU A CA 1
ATOM 707 C C . GLU A 1 89 ? -16.938 -30.453 1.529 1 95.62 89 GLU A C 1
ATOM 709 O O . GLU A 1 89 ? -17.766 -30.609 0.632 1 95.62 89 GLU A O 1
ATOM 714 N N . LEU A 1 90 ? -15.781 -29.922 1.381 1 97.31 90 LEU A N 1
ATOM 715 C CA . LEU A 1 90 ? -15.219 -29.656 0.061 1 97.31 90 LEU A CA 1
ATOM 716 C C . LEU A 1 90 ? -13.859 -30.344 -0.1 1 97.31 90 LEU A C 1
ATOM 718 O O . LEU A 1 90 ? -13.039 -30.312 0.816 1 97.31 90 LEU A O 1
ATOM 722 N N . TYR A 1 91 ? -13.68 -31.031 -1.223 1 97.5 91 TYR A N 1
ATOM 723 C CA . TYR A 1 91 ? -12.438 -31.75 -1.477 1 97.5 91 TYR A CA 1
ATOM 724 C C . TYR A 1 91 ? -11.633 -31.062 -2.576 1 97.5 91 TYR A C 1
ATOM 726 O O . TYR A 1 91 ? -12.18 -30.672 -3.609 1 97.5 91 TYR A O 1
ATOM 734 N N . LEU A 1 92 ? -10.367 -30.875 -2.293 1 96.25 92 LEU A N 1
ATOM 735 C CA . LEU A 1 92 ? -9.453 -30.219 -3.229 1 96.25 92 LEU A CA 1
ATOM 736 C C . LEU A 1 92 ? -8.219 -31.094 -3.465 1 96.25 92 LEU A C 1
ATOM 738 O O . LEU A 1 92 ? -7.832 -31.875 -2.604 1 96.25 92 LEU A O 1
ATOM 742 N N . PRO A 1 93 ? -7.609 -30.891 -4.621 1 93.56 93 PRO A N 1
ATOM 743 C CA . PRO A 1 93 ? -6.418 -31.688 -4.922 1 93.56 93 PRO A CA 1
ATOM 744 C C . PRO A 1 93 ? -5.164 -31.156 -4.23 1 93.56 93 PRO A C 1
ATOM 746 O O . PRO A 1 93 ? -4.984 -29.938 -4.117 1 93.56 93 PRO A O 1
ATOM 749 N N . THR A 1 94 ? -4.387 -32.094 -3.809 1 88.94 94 THR A N 1
ATOM 750 C CA . THR A 1 94 ? -3.121 -31.734 -3.166 1 88.94 94 THR A CA 1
ATOM 751 C C . THR A 1 94 ? -1.952 -31.953 -4.125 1 88.94 94 THR A C 1
ATOM 753 O O . THR A 1 94 ? -2.121 -32.531 -5.199 1 88.94 94 THR A O 1
ATOM 756 N N . LYS A 1 95 ? -0.829 -31.562 -3.736 1 80.75 95 LYS A N 1
ATOM 757 C CA . LYS A 1 95 ? 0.383 -31.719 -4.535 1 80.75 95 LYS A CA 1
ATOM 758 C C . LYS A 1 95 ? 0.756 -33.188 -4.691 1 80.75 95 LYS A C 1
ATOM 760 O O . LYS A 1 95 ? 1.424 -33.562 -5.656 1 80.75 95 LYS A O 1
ATOM 765 N N . GLU A 1 96 ? 0.259 -34.031 -3.785 1 79.88 96 GLU A N 1
ATOM 766 C CA . GLU A 1 96 ? 0.498 -35.469 -3.846 1 79.88 96 GLU A CA 1
ATOM 767 C C . GLU A 1 96 ? -0.415 -36.125 -4.871 1 79.88 96 GLU A C 1
ATOM 769 O O . GLU A 1 96 ? -0.311 -37.344 -5.109 1 79.88 96 GLU A O 1
ATOM 774 N N . GLY A 1 97 ? -1.288 -35.375 -5.395 1 85.06 97 GLY A N 1
ATOM 775 C CA . GLY A 1 97 ? -2.193 -35.938 -6.387 1 85.06 97 GLY A CA 1
ATOM 776 C C . GLY A 1 97 ? -3.418 -36.594 -5.781 1 85.06 97 GLY A C 1
ATOM 777 O O . GLY A 1 97 ? -4.078 -37.406 -6.426 1 85.06 97 GLY A O 1
ATOM 778 N N . LYS A 1 98 ? -3.686 -36.25 -4.527 1 91.12 98 LYS A N 1
ATOM 779 C CA . LYS A 1 98 ? -4.836 -36.812 -3.812 1 91.12 98 LYS A CA 1
ATOM 780 C C . LYS A 1 98 ? -5.871 -35.719 -3.535 1 91.12 98 LYS A C 1
ATOM 782 O O . LYS A 1 98 ? -5.559 -34.531 -3.574 1 91.12 98 LYS A O 1
ATOM 787 N N . LEU A 1 99 ? -7.047 -36.219 -3.42 1 94.94 99 LEU A N 1
ATOM 788 C CA . LEU A 1 99 ? -8.078 -35.312 -2.936 1 94.94 99 LEU A CA 1
ATOM 789 C C . LEU A 1 99 ? -8.188 -35.375 -1.416 1 94.94 99 LEU A C 1
ATOM 791 O O . LEU A 1 99 ? -8.094 -36.438 -0.823 1 94.94 99 LEU A O 1
ATOM 795 N N . LYS A 1 100 ? -8.219 -34.219 -0.835 1 95.31 100 LYS A N 1
ATOM 796 C CA . LYS A 1 100 ? -8.414 -34.125 0.608 1 95.31 100 LYS A CA 1
ATOM 797 C C . LYS A 1 100 ? -9.43 -33.031 0.945 1 95.31 100 LYS A C 1
ATOM 799 O O . LYS A 1 100 ? -9.719 -32.188 0.114 1 95.31 100 LYS A O 1
ATOM 804 N N . ARG A 1 101 ? -9.914 -33.188 2.145 1 95.75 101 ARG A N 1
ATOM 805 C CA . ARG A 1 101 ? -10.82 -32.125 2.615 1 95.75 101 ARG A CA 1
ATOM 806 C C . ARG A 1 101 ? -10.133 -30.766 2.645 1 95.75 101 ARG A C 1
ATOM 808 O O . ARG A 1 101 ? -8.992 -30.656 3.098 1 95.75 101 ARG A O 1
ATOM 815 N N . SER A 1 102 ? -10.891 -29.797 2.223 1 96.69 102 SER A N 1
ATOM 816 C CA . SER A 1 102 ? -10.328 -28.469 2.1 1 96.69 102 SER A CA 1
ATOM 817 C C . SER A 1 102 ? -9.82 -27.953 3.441 1 96.69 102 SER A C 1
ATOM 819 O O . SER A 1 102 ? -8.797 -27.281 3.504 1 96.69 102 SER A O 1
ATOM 821 N N . VAL A 1 103 ? -10.469 -28.312 4.512 1 93.5 103 VAL A N 1
ATOM 822 C CA . VAL A 1 103 ? -10.133 -27.797 5.836 1 93.5 103 VAL A CA 1
ATOM 823 C C . VAL A 1 103 ? -8.859 -28.469 6.348 1 93.5 103 VAL A C 1
ATOM 825 O O . VAL A 1 103 ? -8.258 -28 7.316 1 93.5 103 VAL A O 1
ATOM 828 N N . GLU A 1 104 ? -8.445 -29.562 5.645 1 91.44 104 GLU A N 1
ATOM 829 C CA . GLU A 1 104 ? -7.293 -30.328 6.105 1 91.44 104 GLU A CA 1
ATOM 830 C C . GLU A 1 104 ? -6.051 -30.016 5.27 1 91.44 104 GLU A C 1
ATOM 832 O O . GLU A 1 104 ? -4.988 -30.609 5.488 1 91.44 104 GLU A O 1
ATOM 837 N N . ILE A 1 105 ? -6.188 -29.219 4.332 1 91.75 105 ILE A N 1
ATOM 838 C CA . ILE A 1 105 ? -5.039 -28.938 3.479 1 91.75 105 ILE A CA 1
ATOM 839 C C . ILE A 1 105 ? -4.617 -27.469 3.646 1 91.75 105 ILE A C 1
ATOM 841 O O . ILE A 1 105 ? -5.355 -26.672 4.219 1 91.75 105 ILE A O 1
ATOM 845 N N . PHE A 1 106 ? -3.383 -27.234 3.166 1 88.06 106 PHE A N 1
ATOM 846 C CA . PHE A 1 106 ? -2.84 -25.875 3.264 1 88.06 106 PHE A CA 1
ATOM 847 C C . PHE A 1 106 ? -2.676 -25.266 1.882 1 88.06 106 PHE A C 1
ATOM 849 O O . PHE A 1 106 ? -2.373 -25.969 0.914 1 88.06 106 PHE A O 1
ATOM 856 N N . VAL A 1 107 ? -2.984 -24.031 1.828 1 85.94 107 VAL A N 1
ATOM 857 C CA . VAL A 1 107 ? -2.678 -23.25 0.635 1 85.94 107 VAL A CA 1
ATOM 858 C C . VAL A 1 107 ? -1.342 -22.531 0.817 1 85.94 107 VAL A C 1
ATOM 860 O O . VAL A 1 107 ? -1.105 -21.891 1.85 1 85.94 107 VAL A O 1
ATOM 863 N N . SER A 1 108 ? -0.506 -22.781 -0.17 1 74 108 SER A N 1
ATOM 864 C CA . SER A 1 108 ? 0.811 -22.156 -0.092 1 74 108 SER A CA 1
ATOM 865 C C . SER A 1 108 ? 0.746 -20.672 -0.462 1 74 108 SER A C 1
ATOM 867 O O . SER A 1 108 ? 0.438 -20.328 -1.604 1 74 108 SER A O 1
ATOM 869 N N . ASP A 1 109 ? 0.933 -19.922 0.461 1 67.56 109 ASP A N 1
ATOM 870 C CA . ASP A 1 109 ? 1.018 -18.484 0.232 1 67.56 109 ASP A CA 1
ATOM 871 C C . ASP A 1 109 ? 2.441 -17.984 0.453 1 67.56 109 ASP A C 1
ATOM 873 O O . ASP A 1 109 ? 2.654 -16.781 0.64 1 67.56 109 ASP A O 1
ATOM 877 N N . ILE A 1 110 ? 3.328 -19 0.637 1 61.72 110 ILE A N 1
ATOM 878 C CA . ILE A 1 110 ? 4.738 -18.688 0.818 1 61.72 110 ILE A CA 1
ATOM 879 C C . ILE A 1 110 ? 5.527 -19.109 -0.416 1 61.72 110 ILE A C 1
ATOM 881 O O . ILE A 1 110 ? 5.258 -20.172 -0.996 1 61.72 110 ILE A O 1
ATOM 885 N N . ASP A 1 111 ? 6.164 -18.375 -1.093 1 53.69 111 ASP A N 1
ATOM 886 C CA . ASP A 1 111 ? 6.887 -18.609 -2.342 1 53.69 111 ASP A CA 1
ATOM 887 C C . ASP A 1 111 ? 7.793 -19.828 -2.23 1 53.69 111 ASP A C 1
ATOM 889 O O . ASP A 1 111 ? 8.203 -20.391 -3.244 1 53.69 111 ASP A O 1
ATOM 893 N N . TYR A 1 112 ? 8.297 -20.266 -1.121 1 49.69 112 TYR A N 1
ATOM 894 C CA . TYR A 1 112 ? 9.492 -21.094 -1.021 1 49.69 112 TYR A CA 1
ATOM 895 C C . TYR A 1 112 ? 9.203 -22.531 -1.453 1 49.69 112 TYR A C 1
ATOM 897 O O . TYR A 1 112 ? 10.094 -23.375 -1.457 1 49.69 112 TYR A O 1
ATOM 905 N N . PHE A 1 113 ? 7.938 -23.094 -1.321 1 49.88 113 PHE A N 1
ATOM 906 C CA . PHE A 1 113 ? 7.934 -24.484 -0.887 1 49.88 113 PHE A CA 1
ATOM 907 C C . PHE A 1 113 ? 8.422 -25.406 -2.002 1 49.88 113 PHE A C 1
ATOM 909 O O . PHE A 1 113 ? 7.641 -25.828 -2.857 1 49.88 113 PHE A O 1
ATOM 916 N N . GLU A 1 114 ? 9.414 -24.984 -2.693 1 44.91 114 GLU A N 1
ATOM 917 C CA . GLU A 1 114 ? 9.812 -26 -3.654 1 44.91 114 GLU A CA 1
ATOM 918 C C . GLU A 1 114 ? 9.812 -27.391 -3.012 1 44.91 114 GLU A C 1
ATOM 920 O O . GLU A 1 114 ? 9.07 -28.281 -3.438 1 44.91 114 GLU A O 1
ATOM 925 N N . THR A 1 115 ? 11.125 -28.109 -3.18 1 40.69 115 THR A N 1
ATOM 926 C CA . THR A 1 115 ? 11.617 -29.438 -3.531 1 40.69 115 THR A CA 1
ATOM 927 C C . THR A 1 115 ? 11.719 -30.328 -2.293 1 40.69 115 THR A C 1
ATOM 929 O O . THR A 1 115 ? 12.375 -31.375 -2.322 1 40.69 115 THR A O 1
ATOM 932 N N . SER A 1 116 ? 11.562 -29.828 -1.086 1 41.12 116 SER A N 1
ATOM 933 C CA . SER A 1 116 ? 12.211 -30.906 -0.357 1 41.12 116 SER A CA 1
ATOM 934 C C . SER A 1 116 ? 11.438 -32.219 -0.493 1 41.12 116 SER A C 1
ATOM 936 O O . SER A 1 116 ? 10.211 -32.219 -0.541 1 41.12 116 SER A O 1
ATOM 938 N N . LYS A 1 117 ? 12.031 -33.062 -1.201 1 44.44 117 LYS A N 1
ATOM 939 C CA . LYS A 1 117 ? 11.719 -34.469 -1.423 1 44.44 117 LYS A CA 1
ATOM 940 C C . LYS A 1 117 ? 11.094 -35.125 -0.18 1 44.44 117 LYS A C 1
ATOM 942 O O . LYS A 1 117 ? 10.641 -36.25 -0.217 1 44.44 117 LYS A O 1
ATOM 947 N N . GLU A 1 118 ? 11.414 -34.469 1.021 1 45.75 118 GLU A N 1
ATOM 948 C CA . GLU A 1 118 ? 11.008 -35.281 2.154 1 45.75 118 GLU A CA 1
ATOM 949 C C . GLU A 1 118 ? 9.508 -35.188 2.395 1 45.75 118 GLU A C 1
ATOM 951 O O . GLU A 1 118 ? 8.875 -34.188 2.035 1 45.75 118 GLU A O 1
ATOM 956 N N . GLU A 1 119 ? 8.961 -36.219 2.654 1 51.38 119 GLU A N 1
ATOM 957 C CA . GLU A 1 119 ? 7.582 -36.531 3.004 1 51.38 119 GLU A CA 1
ATOM 958 C C . GLU A 1 119 ? 6.996 -35.531 3.975 1 51.38 119 GLU A C 1
ATOM 960 O O . GLU A 1 119 ? 7.355 -35.5 5.152 1 51.38 119 GLU A O 1
ATOM 965 N N . ILE A 1 120 ? 6.812 -34.281 3.633 1 57.69 120 ILE A N 1
ATOM 966 C CA . ILE A 1 120 ? 6.121 -33.344 4.52 1 57.69 120 ILE A CA 1
ATOM 967 C C . ILE A 1 120 ? 4.688 -33.812 4.746 1 57.69 120 ILE A C 1
ATOM 969 O O . ILE A 1 120 ? 3.969 -34.125 3.791 1 57.69 120 ILE A O 1
ATOM 973 N N . ASN A 1 121 ? 4.473 -34.219 5.945 1 68.19 121 ASN A N 1
ATOM 974 C CA . ASN A 1 121 ? 3.152 -34.688 6.336 1 68.19 121 ASN A CA 1
ATOM 975 C C . ASN A 1 121 ? 2.102 -33.594 6.242 1 68.19 121 ASN A C 1
ATOM 977 O O . ASN A 1 121 ? 1.311 -33.406 7.168 1 68.19 121 ASN A O 1
ATOM 981 N N . ILE A 1 122 ? 2.363 -32.625 5.387 1 77.25 122 ILE A N 1
ATOM 982 C CA . ILE A 1 122 ? 1.346 -31.594 5.172 1 77.25 122 ILE A CA 1
ATOM 983 C C . ILE A 1 122 ? 0.833 -31.672 3.736 1 77.25 122 ILE A C 1
ATOM 985 O O . ILE A 1 122 ? 1.611 -31.875 2.805 1 77.25 122 ILE A O 1
ATOM 989 N N . SER A 1 123 ? -0.453 -31.781 3.73 1 83.38 123 SER A N 1
ATOM 990 C CA . SER A 1 123 ? -1.067 -31.781 2.408 1 83.38 123 SER A CA 1
ATOM 991 C C . SER A 1 123 ? -1.256 -30.344 1.896 1 83.38 123 SER A C 1
ATOM 993 O O . SER A 1 123 ? -1.931 -29.547 2.533 1 83.38 123 SER A O 1
ATOM 995 N N . ILE A 1 124 ? -0.61 -30.078 0.847 1 84 124 ILE A N 1
ATOM 996 C CA . ILE A 1 124 ? -0.677 -28.734 0.277 1 84 124 ILE A CA 1
ATOM 997 C C . ILE A 1 124 ? -1.536 -28.75 -0.985 1 84 124 ILE A C 1
ATOM 999 O O . ILE A 1 124 ? -1.426 -29.672 -1.807 1 84 124 ILE A O 1
ATOM 1003 N N . PHE A 1 125 ? -2.357 -27.797 -1.098 1 90.06 125 PHE A N 1
ATOM 1004 C CA . PHE A 1 125 ? -3.162 -27.625 -2.301 1 90.06 125 PHE A CA 1
ATOM 1005 C C . PHE A 1 125 ? -2.273 -27.469 -3.529 1 90.06 125 PHE A C 1
ATOM 1007 O O . PHE A 1 125 ? -1.266 -26.766 -3.484 1 90.06 125 PHE A O 1
ATOM 1014 N N . VAL A 1 126 ? -2.637 -28.125 -4.559 1 84.94 126 VAL A N 1
ATOM 1015 C CA . VAL A 1 126 ? -1.841 -28.125 -5.781 1 84.94 126 VAL A CA 1
ATOM 1016 C C . VAL A 1 126 ? -1.815 -26.734 -6.387 1 84.94 126 VAL A C 1
ATOM 1018 O O . VAL A 1 126 ? -0.824 -26.328 -7.004 1 84.94 126 VAL A O 1
ATOM 1021 N N . GLY A 1 127 ? -2.857 -25.969 -6.16 1 84.94 127 GLY A N 1
ATOM 1022 C CA . GLY A 1 127 ? -2.955 -24.656 -6.75 1 84.94 127 GLY A CA 1
ATOM 1023 C C . GLY A 1 127 ? -3.715 -24.641 -8.062 1 84.94 127 GLY A C 1
ATOM 1024 O O . GLY A 1 127 ? -3.609 -25.578 -8.859 1 84.94 127 GLY A O 1
ATOM 1025 N N . PHE A 1 128 ? -4.422 -23.625 -8.406 1 85.56 128 PHE A N 1
ATOM 1026 C CA . PHE A 1 128 ? -5.242 -23.531 -9.609 1 85.56 128 PHE A CA 1
ATOM 1027 C C . PHE A 1 128 ? -4.375 -23.297 -10.836 1 85.56 128 PHE A C 1
ATOM 1029 O O . PHE A 1 128 ? -4.723 -23.719 -11.938 1 85.56 128 PHE A O 1
ATOM 1036 N N . GLU A 1 129 ? -3.25 -22.719 -10.594 1 76.62 129 GLU A N 1
ATOM 1037 C CA . GLU A 1 129 ? -2.342 -22.484 -11.711 1 76.62 129 GLU A CA 1
ATOM 1038 C C . GLU A 1 129 ? -1.838 -23.797 -12.305 1 76.62 129 GLU A C 1
ATOM 1040 O O . GLU A 1 129 ? -1.768 -23.938 -13.523 1 76.62 129 GLU A O 1
ATOM 1045 N N . ALA A 1 130 ? -1.542 -24.672 -11.406 1 76.25 130 ALA A N 1
ATOM 1046 C CA . ALA A 1 130 ? -1.074 -25.984 -11.836 1 76.25 130 ALA A CA 1
ATOM 1047 C C . ALA A 1 130 ? -2.162 -26.719 -12.609 1 76.25 130 ALA A C 1
ATOM 1049 O O . ALA A 1 130 ? -1.867 -27.609 -13.414 1 76.25 130 ALA A O 1
ATOM 1050 N N . LEU A 1 131 ? -3.369 -26.328 -12.359 1 81.75 131 LEU A N 1
ATOM 1051 C CA . LEU A 1 131 ? -4.508 -26.984 -13 1 81.75 131 LEU A CA 1
ATOM 1052 C C . LEU A 1 131 ? -4.988 -26.172 -14.203 1 81.75 131 LEU A C 1
ATOM 1054 O O . LEU A 1 131 ? -6.043 -26.469 -14.773 1 81.75 131 LEU A O 1
ATOM 1058 N N . ASN A 1 132 ? -4.285 -25.109 -14.523 1 77.25 132 ASN A N 1
ATOM 1059 C CA . ASN A 1 132 ? -4.59 -24.219 -15.633 1 77.25 132 ASN A CA 1
ATOM 1060 C C . ASN A 1 132 ? -5.949 -23.547 -15.461 1 77.25 132 ASN A C 1
ATOM 1062 O O . ASN A 1 132 ? -6.742 -23.484 -16.391 1 77.25 132 ASN A O 1
ATOM 1066 N N . LEU A 1 133 ? -6.246 -23.297 -14.289 1 83.25 133 LEU A N 1
ATOM 1067 C CA . LEU A 1 133 ? -7.457 -22.547 -13.961 1 83.25 133 LEU A CA 1
ATOM 1068 C C . LEU A 1 133 ? -7.125 -21.109 -13.586 1 83.25 133 LEU A C 1
ATOM 1070 O O . LEU A 1 133 ? -6.113 -20.844 -12.93 1 83.25 133 LEU A O 1
ATOM 1074 N N . ALA A 1 134 ? -7.949 -20.281 -14.039 1 77.62 134 ALA A N 1
ATOM 1075 C CA . ALA A 1 134 ? -7.641 -18.859 -13.945 1 77.62 134 ALA A CA 1
ATOM 1076 C C . ALA A 1 134 ? -8.203 -18.25 -12.664 1 77.62 134 ALA A C 1
ATOM 1078 O O . ALA A 1 134 ? -9.125 -17.438 -12.703 1 77.62 134 ALA A O 1
ATOM 1079 N N . ILE A 1 135 ? -7.848 -18.625 -11.492 1 81.19 135 ILE A N 1
ATOM 1080 C CA . ILE A 1 135 ? -8.219 -18.031 -10.219 1 81.19 135 ILE A CA 1
ATOM 1081 C C . ILE A 1 135 ? -7.062 -18.141 -9.227 1 81.19 135 ILE A C 1
ATOM 1083 O O . ILE A 1 135 ? -6.34 -19.141 -9.227 1 81.19 135 ILE A O 1
ATOM 1087 N N . LYS A 1 136 ? -6.945 -17.109 -8.398 1 77.19 136 LYS A N 1
ATOM 1088 C CA . LYS A 1 136 ? -5.93 -17.156 -7.352 1 77.19 136 LYS A CA 1
ATOM 1089 C C . LYS A 1 136 ? -6.387 -18.031 -6.184 1 77.19 136 LYS A C 1
ATOM 1091 O O . LYS A 1 136 ? -7.555 -18 -5.801 1 77.19 136 LYS A O 1
ATOM 1096 N N . ASP A 1 137 ? -5.367 -18.844 -5.719 1 85.38 137 ASP A N 1
ATOM 1097 C CA . ASP A 1 137 ? -5.699 -19.719 -4.605 1 85.38 137 ASP A CA 1
ATOM 1098 C C . ASP A 1 137 ? -6.273 -18.938 -3.43 1 85.38 137 ASP A C 1
ATOM 1100 O O . ASP A 1 137 ? -7.27 -19.344 -2.832 1 85.38 137 ASP A O 1
ATOM 1104 N N . THR A 1 138 ? -5.691 -17.766 -3.133 1 79.69 138 THR A N 1
ATOM 1105 C CA . THR A 1 138 ? -6.094 -16.969 -1.976 1 79.69 138 THR A CA 1
ATOM 1106 C C . THR A 1 138 ? -7.496 -16.406 -2.17 1 79.69 138 THR A C 1
ATOM 1108 O O . THR A 1 138 ? -8.273 -16.312 -1.217 1 79.69 138 THR A O 1
ATOM 1111 N N . ASP A 1 139 ? -7.82 -15.969 -3.424 1 82.5 139 ASP A N 1
ATOM 1112 C CA . ASP A 1 139 ? -9.156 -15.453 -3.719 1 82.5 139 ASP A CA 1
ATOM 1113 C C . ASP A 1 139 ? -10.211 -16.547 -3.553 1 82.5 139 ASP A C 1
ATOM 1115 O O . ASP A 1 139 ? -11.289 -16.297 -3.004 1 82.5 139 ASP A O 1
ATOM 1119 N N . PHE A 1 140 ? -9.781 -17.656 -3.945 1 91.12 140 PHE A N 1
ATOM 1120 C CA . PHE A 1 140 ? -10.672 -18.812 -3.811 1 91.12 140 PHE A CA 1
ATOM 1121 C C . PHE A 1 140 ? -10.992 -19.078 -2.346 1 91.12 140 PHE A C 1
ATOM 1123 O O . PHE A 1 140 ? -12.148 -19.281 -1.981 1 91.12 140 PHE A O 1
ATOM 1130 N N . VAL A 1 141 ? -9.977 -19.047 -1.569 1 90.88 141 VAL A N 1
ATOM 1131 C CA . VAL A 1 141 ? -10.141 -19.344 -0.149 1 90.88 141 VAL A CA 1
ATOM 1132 C C . VAL A 1 141 ? -11.062 -18.312 0.489 1 90.88 141 VAL A C 1
ATOM 1134 O O . VAL A 1 141 ? -11.945 -18.656 1.277 1 90.88 141 VAL A O 1
ATOM 1137 N N . LYS A 1 142 ? -10.938 -17.094 0.083 1 88.31 142 LYS A N 1
ATOM 1138 C CA . LYS A 1 142 ? -11.719 -15.992 0.656 1 88.31 142 LYS A CA 1
ATOM 1139 C C . LYS A 1 142 ? -13.195 -16.109 0.272 1 88.31 142 LYS A C 1
ATOM 1141 O O . LYS A 1 142 ? -14.07 -15.648 1.002 1 88.31 142 LYS A O 1
ATOM 1146 N N . LEU A 1 143 ? -13.414 -16.672 -0.832 1 92.06 143 LEU A N 1
ATOM 1147 C CA . LEU A 1 143 ? -14.773 -16.781 -1.345 1 92.06 143 LEU A CA 1
ATOM 1148 C C . LEU A 1 143 ? -15.516 -17.938 -0.675 1 92.06 143 LEU A C 1
ATOM 1150 O O . LEU A 1 143 ? -16.75 -18 -0.729 1 92.06 143 LEU A O 1
ATOM 1154 N N . LEU A 1 144 ? -14.805 -18.812 -0.071 1 94.75 144 LEU A N 1
ATOM 1155 C CA . LEU A 1 144 ? -15.414 -19.984 0.543 1 94.75 144 LEU A CA 1
ATOM 1156 C C . LEU A 1 144 ? -16 -19.641 1.908 1 94.75 144 LEU A C 1
ATOM 1158 O O . LEU A 1 144 ? -15.516 -18.734 2.588 1 94.75 144 LEU A O 1
ATOM 1162 N N . PRO A 1 145 ? -17.047 -20.328 2.219 1 94.12 145 PRO A N 1
ATOM 1163 C CA . PRO A 1 145 ? -17.5 -20.234 3.609 1 94.12 145 PRO A CA 1
ATOM 1164 C C . PRO A 1 145 ? -16.406 -20.609 4.609 1 94.12 145 PRO A C 1
ATOM 1166 O O . PRO A 1 145 ? -15.555 -21.453 4.309 1 94.12 145 PRO A O 1
ATOM 1169 N N . ASP A 1 146 ? -16.469 -20.141 5.871 1 92.56 146 ASP A N 1
ATOM 1170 C CA . ASP A 1 146 ? -15.438 -20.312 6.895 1 92.56 146 ASP A CA 1
ATOM 1171 C C . ASP A 1 146 ? -15.18 -21.781 7.188 1 92.56 146 ASP A C 1
ATOM 1173 O O . ASP A 1 146 ? -14.039 -22.203 7.375 1 92.56 146 ASP A O 1
ATOM 1177 N N . ASN A 1 147 ? -16.25 -22.5 7.117 1 93.75 147 ASN A N 1
ATOM 1178 C CA . ASN A 1 147 ? -16.141 -23.891 7.516 1 93.75 147 ASN A CA 1
ATOM 1179 C C . ASN A 1 147 ? -15.5 -24.75 6.422 1 93.75 147 ASN A C 1
ATOM 1181 O O . ASN A 1 147 ? -15.211 -25.922 6.633 1 93.75 147 ASN A O 1
ATOM 1185 N N . LEU A 1 148 ? -15.227 -24.109 5.238 1 96.31 148 LEU A N 1
ATOM 1186 C CA . LEU A 1 148 ? -14.68 -24.859 4.121 1 96.31 148 LEU A CA 1
ATOM 1187 C C . LEU A 1 148 ? -13.32 -24.312 3.699 1 96.31 148 LEU A C 1
ATOM 1189 O O . LEU A 1 148 ? -12.727 -24.797 2.734 1 96.31 148 LEU A O 1
ATOM 1193 N N . GLN A 1 149 ? -12.797 -23.391 4.418 1 95 149 GLN A N 1
ATOM 1194 C CA . GLN A 1 149 ? -11.57 -22.703 4.008 1 95 149 GLN A CA 1
ATOM 1195 C C . GLN A 1 149 ? -10.336 -23.5 4.402 1 95 149 GLN A C 1
ATOM 1197 O O . GLN A 1 149 ? -10.188 -23.906 5.559 1 95 149 GLN A O 1
ATOM 1202 N N . PRO A 1 150 ? -9.453 -23.797 3.361 1 94.06 150 PRO A N 1
ATOM 1203 C CA . PRO A 1 150 ? -8.117 -24.281 3.734 1 94.06 150 PRO A CA 1
ATOM 1204 C C . PRO A 1 150 ? -7.332 -23.281 4.57 1 94.06 150 PRO A C 1
ATOM 1206 O O . PRO A 1 150 ? -7.695 -22.094 4.625 1 94.06 150 PRO A O 1
ATOM 1209 N N . LYS A 1 151 ? -6.32 -23.781 5.262 1 88.75 151 LYS A N 1
ATOM 1210 C CA . LYS A 1 151 ? -5.453 -22.906 6.047 1 88.75 151 LYS A CA 1
ATOM 1211 C C . LYS A 1 151 ? -4.277 -22.406 5.215 1 88.75 151 LYS A C 1
ATOM 1213 O O . LYS A 1 151 ? -3.834 -23.078 4.285 1 88.75 151 LYS A O 1
ATOM 1218 N N . TYR A 1 152 ? -3.9 -21.266 5.527 1 85.5 152 TYR A N 1
ATOM 1219 C CA . TYR A 1 152 ? -2.711 -20.734 4.867 1 85.5 152 TYR A CA 1
ATOM 1220 C C . TYR A 1 152 ? -1.443 -21.312 5.492 1 85.5 152 TYR A C 1
ATOM 1222 O O . TYR A 1 152 ? -1.344 -21.422 6.715 1 85.5 152 TYR A O 1
ATOM 1230 N N . LEU A 1 153 ? -0.564 -21.672 4.637 1 79.12 153 LEU A N 1
ATOM 1231 C CA . LEU A 1 153 ? 0.693 -22.25 5.105 1 79.12 153 LEU A CA 1
ATOM 1232 C C . LEU A 1 153 ? 1.446 -21.25 5.988 1 79.12 153 LEU A C 1
ATOM 1234 O O . LEU A 1 153 ? 2.08 -21.641 6.969 1 79.12 153 LEU A O 1
ATOM 1238 N N . SER A 1 154 ? 1.382 -19.984 5.629 1 73.75 154 SER A N 1
ATOM 1239 C CA . SER A 1 154 ? 2.084 -18.938 6.355 1 73.75 154 SER A CA 1
ATOM 1240 C C . SER A 1 154 ? 1.644 -18.875 7.812 1 73.75 154 SER A C 1
ATOM 1242 O O . SER A 1 154 ? 2.412 -18.469 8.68 1 73.75 154 SER A O 1
ATOM 1244 N N . GLY A 1 155 ? 0.412 -19.312 7.941 1 74.19 155 GLY A N 1
ATOM 1245 C CA . GLY A 1 155 ? -0.13 -19.266 9.289 1 74.19 155 GLY A CA 1
ATOM 1246 C C . GLY A 1 155 ? 0.396 -20.359 10.188 1 74.19 155 GLY A C 1
ATOM 1247 O O . GLY A 1 155 ? 0.297 -20.266 11.414 1 74.19 155 GLY A O 1
ATOM 1248 N N . VAL A 1 156 ? 0.947 -21.312 9.602 1 77.12 156 VAL A N 1
ATOM 1249 C CA . VAL A 1 156 ? 1.274 -22.453 10.438 1 77.12 156 VAL A CA 1
ATOM 1250 C C . VAL A 1 156 ? 2.773 -22.734 10.367 1 77.12 156 VAL A C 1
ATOM 1252 O O . VAL A 1 156 ? 3.307 -23.516 11.172 1 77.12 156 VAL A O 1
ATOM 1255 N N . VAL A 1 157 ? 3.355 -22.172 9.398 1 78.81 157 VAL A N 1
ATOM 1256 C CA . VAL A 1 157 ? 4.781 -22.422 9.242 1 78.81 157 VAL A CA 1
ATOM 1257 C C . VAL A 1 157 ? 5.586 -21.297 9.891 1 78.81 157 VAL A C 1
ATOM 1259 O O . VAL A 1 157 ? 5.195 -20.125 9.828 1 78.81 157 VAL A O 1
ATOM 1262 N N . LYS A 1 158 ? 6.551 -21.734 10.617 1 80.25 158 LYS A N 1
ATOM 1263 C CA . LYS A 1 158 ? 7.473 -20.797 11.227 1 80.25 158 LYS A CA 1
ATOM 1264 C C . LYS A 1 158 ? 8.875 -20.922 10.625 1 80.25 158 LYS A C 1
ATOM 1266 O O . LYS A 1 158 ? 9.352 -22.031 10.398 1 80.25 158 LYS A O 1
ATOM 1271 N N . GLU A 1 159 ? 9.383 -19.859 10.18 1 83.38 159 GLU A N 1
ATOM 1272 C CA . GLU A 1 159 ? 10.758 -19.844 9.703 1 83.38 159 GLU A CA 1
ATOM 1273 C C . GLU A 1 159 ? 11.711 -19.328 10.781 1 83.38 159 GLU A C 1
ATOM 1275 O O . GLU A 1 159 ? 11.414 -18.359 11.469 1 83.38 159 GLU A O 1
ATOM 1280 N N . ASP A 1 160 ? 12.773 -20.203 11.016 1 86.69 160 ASP A N 1
ATOM 1281 C CA . ASP A 1 160 ? 13.766 -19.781 11.992 1 86.69 160 ASP A CA 1
ATOM 1282 C C . ASP A 1 160 ? 15.18 -20.016 11.477 1 86.69 160 ASP A C 1
ATOM 1284 O O . ASP A 1 160 ? 15.375 -20.781 10.523 1 86.69 160 ASP A O 1
ATOM 1288 N N . ILE A 1 161 ? 16.109 -19.344 12.023 1 88.62 161 ILE A N 1
ATOM 1289 C CA . ILE A 1 161 ? 17.516 -19.5 11.664 1 88.62 161 ILE A CA 1
ATOM 1290 C C . ILE A 1 161 ? 18.062 -20.781 12.289 1 88.62 161 ILE A C 1
ATOM 1292 O O . ILE A 1 161 ? 17.703 -21.141 13.414 1 88.62 161 ILE A O 1
ATOM 1296 N N . ASP A 1 162 ? 18.859 -21.406 11.477 1 85.56 162 ASP A N 1
ATOM 1297 C CA . ASP A 1 162 ? 19.516 -22.625 11.961 1 85.56 162 ASP A CA 1
ATOM 1298 C C . ASP A 1 162 ? 20.438 -22.312 13.141 1 85.56 162 ASP A C 1
ATOM 1300 O O . ASP A 1 162 ? 21.219 -21.359 13.094 1 85.56 162 ASP A O 1
ATOM 1304 N N . SER A 1 163 ? 20.312 -23.094 14.117 1 73.81 163 SER A N 1
ATOM 1305 C CA . SER A 1 163 ? 21.016 -22.922 15.383 1 73.81 163 SER A CA 1
ATOM 1306 C C . SER A 1 163 ? 22.531 -23.062 15.188 1 73.81 163 SER A C 1
ATOM 1308 O O . SER A 1 163 ? 23.312 -22.562 16 1 73.81 163 SER A O 1
ATOM 1310 N N . SER A 1 164 ? 22.906 -23.625 14.148 1 78.69 164 SER A N 1
ATOM 1311 C CA . SER A 1 164 ? 24.328 -23.906 13.961 1 78.69 164 SER A CA 1
ATOM 1312 C C . SER A 1 164 ? 25.047 -22.719 13.328 1 78.69 164 SER A C 1
ATOM 1314 O O . SER A 1 164 ? 26.25 -22.797 13.031 1 78.69 164 SER A O 1
ATOM 1316 N N . ALA A 1 165 ? 24.375 -21.641 13.25 1 79.75 165 ALA A N 1
ATOM 1317 C CA . ALA A 1 165 ? 24.969 -20.484 12.586 1 79.75 165 ALA A CA 1
ATOM 1318 C C . ALA A 1 165 ? 26.078 -19.875 13.43 1 79.75 165 ALA A C 1
ATOM 1320 O O . ALA A 1 165 ? 25.875 -19.562 14.602 1 79.75 165 ALA A O 1
ATOM 1321 N N . GLU A 1 166 ? 27.328 -19.875 12.914 1 88.62 166 GLU A N 1
ATOM 1322 C CA . GLU A 1 166 ? 28.5 -19.312 13.594 1 88.62 166 GLU A CA 1
ATOM 1323 C C . GLU A 1 166 ? 28.5 -17.797 13.531 1 88.62 166 GLU A C 1
ATOM 1325 O O . GLU A 1 166 ? 28.594 -17.203 12.445 1 88.62 166 GLU A O 1
ATOM 1330 N N . GLU A 1 167 ? 28.438 -17.156 14.68 1 92.69 167 GLU A N 1
ATOM 1331 C CA . GLU A 1 167 ? 28.453 -15.695 14.742 1 92.69 167 GLU A CA 1
ATOM 1332 C C . GLU A 1 167 ? 29.859 -15.156 14.516 1 92.69 167 GLU A C 1
ATOM 1334 O O . GLU A 1 167 ? 30.844 -15.719 15.016 1 92.69 167 GLU A O 1
ATOM 1339 N N . ILE A 1 168 ? 29.953 -14.172 13.742 1 94.44 168 ILE A N 1
ATOM 1340 C CA . ILE A 1 168 ? 31.219 -13.508 13.469 1 94.44 168 ILE A CA 1
ATOM 1341 C C . ILE A 1 168 ? 31.078 -12.008 13.703 1 94.44 168 ILE A C 1
ATOM 1343 O O . ILE A 1 168 ? 29.953 -11.5 13.82 1 94.44 168 ILE A O 1
ATOM 1347 N N . SER A 1 169 ? 32.25 -11.336 13.867 1 93.38 169 SER A N 1
ATOM 1348 C CA . SER A 1 169 ? 32.25 -9.891 14.055 1 93.38 169 SER A CA 1
ATOM 1349 C C . SER A 1 169 ? 33.25 -9.219 13.117 1 93.38 169 SER A C 1
ATOM 1351 O O . SER A 1 169 ? 34.469 -9.289 13.352 1 93.38 169 SER A O 1
ATOM 1353 N N . THR A 1 170 ? 32.75 -8.648 12.109 1 94.31 170 THR A N 1
ATOM 1354 C CA . THR A 1 170 ? 33.625 -7.969 11.141 1 94.31 170 THR A CA 1
ATOM 1355 C C . THR A 1 170 ? 33.438 -6.457 11.219 1 94.31 170 THR A C 1
ATOM 1357 O O . THR A 1 170 ? 32.656 -5.965 12.047 1 94.31 170 THR A O 1
ATOM 1360 N N . HIS A 1 171 ? 34.219 -5.781 10.391 1 94.69 171 HIS A N 1
ATOM 1361 C CA . HIS A 1 171 ? 34.094 -4.328 10.305 1 94.69 171 HIS A CA 1
ATOM 1362 C C . HIS A 1 171 ? 32.719 -3.912 9.836 1 94.69 171 HIS A C 1
ATOM 1364 O O . HIS A 1 171 ? 32.188 -2.893 10.281 1 94.69 171 HIS A O 1
ATOM 1370 N N . LEU A 1 172 ? 32.156 -4.66 9.016 1 95.25 172 LEU A N 1
ATOM 1371 C CA . LEU A 1 172 ? 30.828 -4.383 8.492 1 95.25 172 LEU A CA 1
ATOM 1372 C C . LEU A 1 172 ? 29.797 -4.363 9.609 1 95.25 172 LEU A C 1
ATOM 1374 O O . LEU A 1 172 ? 28.938 -3.48 9.656 1 95.25 172 LEU A O 1
ATOM 1378 N N . LEU A 1 173 ? 29.891 -5.395 10.516 1 96.62 173 LEU A N 1
ATOM 1379 C CA . LEU A 1 173 ? 28.953 -5.465 11.633 1 96.62 173 LEU A CA 1
ATOM 1380 C C . LEU A 1 173 ? 29.047 -4.207 12.492 1 96.62 173 LEU A C 1
ATOM 1382 O O . LEU A 1 173 ? 28.016 -3.65 12.891 1 96.6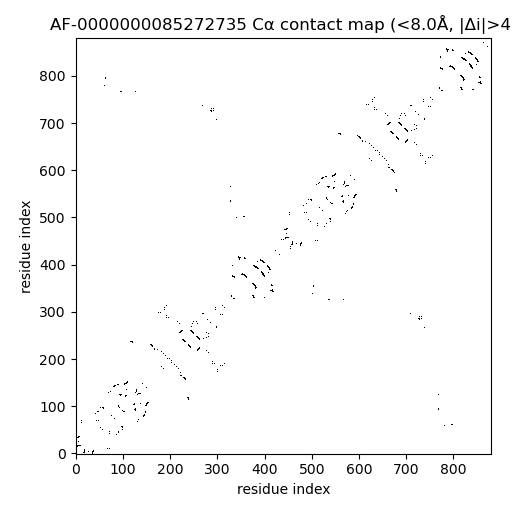2 173 LEU A O 1
ATOM 1386 N N . LYS A 1 174 ? 30.25 -3.795 12.734 1 95.62 174 LYS A N 1
ATOM 1387 C CA . LYS A 1 174 ? 30.469 -2.596 13.539 1 95.62 174 LYS A CA 1
ATOM 1388 C C . LYS A 1 174 ? 29.875 -1.365 12.859 1 95.62 174 LYS A C 1
ATOM 1390 O O . LYS A 1 174 ? 29.234 -0.532 13.516 1 95.62 174 LYS A O 1
ATOM 1395 N N . GLN A 1 175 ? 30.078 -1.29 11.617 1 95.62 175 GLN A N 1
ATOM 1396 C CA . GLN A 1 175 ? 29.578 -0.169 10.836 1 95.62 175 GLN A CA 1
ATOM 1397 C C . GLN A 1 175 ? 28.047 -0.12 10.875 1 95.62 175 GLN A C 1
ATOM 1399 O O . GLN A 1 175 ? 27.469 0.951 11.047 1 95.62 175 GLN A O 1
ATOM 1404 N N . ILE A 1 176 ? 27.422 -1.242 10.703 1 96.75 176 ILE A N 1
ATOM 1405 C CA . ILE A 1 176 ? 25.969 -1.316 10.68 1 96.75 176 ILE A CA 1
ATOM 1406 C C . ILE A 1 176 ? 25.422 -0.972 12.062 1 96.75 176 ILE A C 1
ATOM 1408 O O . ILE A 1 176 ? 24.422 -0.244 12.172 1 96.75 176 ILE A O 1
ATOM 1412 N N . ARG A 1 177 ? 26.078 -1.456 13.102 1 96.19 177 ARG A N 1
ATOM 1413 C CA . ARG A 1 177 ? 25.641 -1.158 14.461 1 96.19 177 ARG A CA 1
ATOM 1414 C C . ARG A 1 177 ? 25.719 0.337 14.75 1 96.19 177 ARG A C 1
ATOM 1416 O O . ARG A 1 177 ? 24.812 0.913 15.352 1 96.19 177 ARG A O 1
ATOM 1423 N N . GLU A 1 178 ? 26.75 0.935 14.312 1 95.25 178 GLU A N 1
ATOM 1424 C CA . GLU A 1 178 ? 26.938 2.371 14.508 1 95.25 178 GLU A CA 1
ATOM 1425 C C . GLU A 1 178 ? 25.891 3.166 13.719 1 95.25 178 GLU A C 1
ATOM 1427 O O . GLU A 1 178 ? 25.359 4.16 14.219 1 95.25 178 GLU A O 1
ATOM 1432 N N . PHE A 1 179 ? 25.703 2.721 12.523 1 96.81 179 PHE A N 1
ATOM 1433 C CA . PHE A 1 179 ? 24.703 3.379 11.68 1 96.81 179 PHE A CA 1
ATOM 1434 C C . PHE A 1 179 ? 23.328 3.324 12.328 1 96.81 179 PHE A C 1
ATOM 1436 O O . PHE A 1 179 ? 22.641 4.344 12.414 1 96.81 179 PHE A O 1
ATOM 1443 N N . LEU A 1 180 ? 22.922 2.156 12.828 1 95.94 180 LEU A N 1
ATOM 1444 C CA . LEU A 1 180 ? 21.594 1.953 13.406 1 95.94 180 LEU A CA 1
ATOM 1445 C C . LEU A 1 180 ? 21.453 2.705 14.727 1 95.94 180 LEU A C 1
ATOM 1447 O O . LEU A 1 180 ? 20.359 3.072 15.125 1 95.94 180 LEU A O 1
ATOM 1451 N N . ALA A 1 181 ? 22.531 2.957 15.359 1 93.31 181 ALA A N 1
ATOM 1452 C CA . ALA A 1 181 ? 22.516 3.645 16.641 1 93.31 181 ALA A CA 1
ATOM 1453 C C . ALA A 1 181 ? 22.609 5.156 16.469 1 93.31 181 ALA A C 1
ATOM 1455 O O . ALA A 1 181 ? 22.391 5.918 17.406 1 93.31 181 ALA A O 1
ATOM 1456 N N . SER A 1 182 ? 22.891 5.598 15.305 1 92.62 182 SER A N 1
ATOM 1457 C CA . SER A 1 182 ? 23.141 7.016 15.055 1 92.62 182 SER A CA 1
ATOM 1458 C C . SER A 1 182 ? 21.859 7.828 15.211 1 92.62 182 SER A C 1
ATOM 1460 O O . SER A 1 182 ? 20.781 7.402 14.781 1 92.62 182 SER A O 1
ATOM 1462 N N . ASP A 1 183 ? 22 9.023 15.758 1 89.69 183 ASP A N 1
ATOM 1463 C CA . ASP A 1 183 ? 20.875 9.93 15.93 1 89.69 183 ASP A CA 1
ATOM 1464 C C . ASP A 1 183 ? 20.391 10.477 14.586 1 89.69 183 ASP A C 1
ATOM 1466 O O . ASP A 1 183 ? 19.203 10.734 14.398 1 89.69 183 ASP A O 1
ATOM 1470 N N . ASN A 1 184 ? 21.312 10.633 13.703 1 90.56 184 ASN A N 1
ATOM 1471 C CA . ASN A 1 184 ? 20.969 11.117 12.367 1 90.56 184 ASN A CA 1
ATOM 1472 C C . ASN A 1 184 ? 19.984 10.188 11.672 1 90.56 184 ASN A C 1
ATOM 1474 O O . ASN A 1 184 ? 19.016 10.648 11.055 1 90.56 184 ASN A O 1
ATOM 1478 N N . LEU A 1 185 ? 20.281 8.906 11.828 1 95.31 185 LEU A N 1
ATOM 1479 C CA . LEU A 1 185 ? 19.375 7.945 11.195 1 95.31 185 LEU A CA 1
ATOM 1480 C C . LEU A 1 185 ? 18.016 7.953 11.883 1 95.31 185 LEU A C 1
ATOM 1482 O O . LEU A 1 185 ? 16.969 7.977 11.211 1 95.31 185 LEU A O 1
ATOM 1486 N N . LYS A 1 186 ? 18.016 7.945 13.188 1 93.81 186 LYS A N 1
ATOM 1487 C CA . LYS A 1 186 ? 16.766 7.906 13.938 1 93.81 186 LYS A CA 1
ATOM 1488 C C . LYS A 1 186 ? 15.891 9.109 13.617 1 93.81 186 LYS A C 1
ATOM 1490 O O . LYS A 1 186 ? 14.688 8.969 13.375 1 93.81 186 LYS A O 1
ATOM 1495 N N . THR A 1 187 ? 16.484 10.273 13.531 1 90.69 187 THR A N 1
ATOM 1496 C CA . THR A 1 187 ? 15.766 11.492 13.188 1 90.69 187 THR A CA 1
ATOM 1497 C C . THR A 1 187 ? 15.242 11.43 11.75 1 90.69 187 THR A C 1
ATOM 1499 O O . THR A 1 187 ? 14.141 11.906 11.461 1 90.69 187 THR A O 1
ATOM 1502 N N . ALA A 1 188 ? 16.078 10.883 10.938 1 94.12 188 ALA A N 1
ATOM 1503 C CA . ALA A 1 188 ? 15.688 10.766 9.539 1 94.12 188 ALA A CA 1
ATOM 1504 C C . ALA A 1 188 ? 14.469 9.859 9.375 1 94.12 188 ALA A C 1
ATOM 1506 O O . ALA A 1 188 ? 13.562 10.164 8.594 1 94.12 188 ALA A O 1
ATOM 1507 N N . ILE A 1 189 ? 14.492 8.742 10.109 1 94.81 189 ILE A N 1
ATOM 1508 C CA . ILE A 1 189 ? 13.367 7.82 10.023 1 94.81 189 ILE A CA 1
ATOM 1509 C C . ILE A 1 189 ? 12.086 8.516 10.484 1 94.81 189 ILE A C 1
ATOM 1511 O O . ILE A 1 189 ? 11.047 8.414 9.836 1 94.81 189 ILE A O 1
ATOM 1515 N N . ILE A 1 190 ? 12.156 9.219 11.539 1 90.5 190 ILE A N 1
ATOM 1516 C CA . ILE A 1 190 ? 11 9.945 12.07 1 90.5 190 ILE A CA 1
ATOM 1517 C C . ILE A 1 190 ? 10.547 10.992 11.062 1 90.5 190 ILE A C 1
ATOM 1519 O O . ILE A 1 190 ? 9.344 11.156 10.828 1 90.5 190 ILE A O 1
ATOM 1523 N N . ARG A 1 191 ? 11.484 11.688 10.469 1 88.31 191 ARG A N 1
ATOM 1524 C CA . ARG A 1 191 ? 11.195 12.688 9.438 1 88.31 191 ARG A CA 1
ATOM 1525 C C . ARG A 1 191 ? 10.453 12.055 8.266 1 88.31 191 ARG A C 1
ATOM 1527 O O . ARG A 1 191 ? 9.492 12.633 7.75 1 88.31 191 ARG A O 1
ATOM 1534 N N . ILE A 1 192 ? 10.891 10.891 7.844 1 91.75 192 ILE A N 1
ATOM 1535 C CA . ILE A 1 192 ? 10.281 10.195 6.715 1 91.75 192 ILE A CA 1
ATOM 1536 C C . ILE A 1 192 ? 8.852 9.789 7.07 1 91.75 192 ILE A C 1
ATOM 1538 O O . ILE A 1 192 ? 7.93 9.992 6.277 1 91.75 192 ILE A O 1
ATOM 1542 N N . ILE A 1 193 ? 8.75 9.234 8.266 1 87.94 193 ILE A N 1
ATOM 1543 C CA . ILE A 1 193 ? 7.43 8.805 8.719 1 87.94 193 ILE A CA 1
ATOM 1544 C C . ILE A 1 193 ? 6.496 10.008 8.812 1 87.94 193 ILE A C 1
ATOM 1546 O O . ILE A 1 193 ? 5.352 9.953 8.352 1 87.94 193 ILE A O 1
ATOM 1550 N N . ASN A 1 194 ? 6.996 11.07 9.328 1 79.62 194 ASN A N 1
ATOM 1551 C CA . ASN A 1 194 ? 6.199 12.289 9.461 1 79.62 194 ASN A CA 1
ATOM 1552 C C . ASN A 1 194 ? 5.812 12.852 8.094 1 79.62 194 ASN A C 1
ATOM 1554 O O . ASN A 1 194 ? 4.695 13.352 7.922 1 79.62 194 ASN A O 1
ATOM 1558 N N . HIS A 1 195 ? 6.754 12.812 7.223 1 79.81 195 HIS A N 1
ATOM 1559 C CA . HIS A 1 195 ? 6.508 13.297 5.871 1 79.81 195 HIS A CA 1
ATOM 1560 C C . HIS A 1 195 ? 5.375 12.523 5.207 1 79.81 195 HIS A C 1
ATOM 1562 O O . HIS A 1 195 ? 4.527 13.109 4.531 1 79.81 195 HIS A O 1
ATOM 1568 N N . ASP A 1 196 ? 5.402 11.195 5.363 1 78.56 196 ASP A N 1
ATOM 1569 C CA . ASP A 1 196 ? 4.375 10.344 4.773 1 78.56 196 ASP A CA 1
ATOM 1570 C C . ASP A 1 196 ? 3.02 10.586 5.43 1 78.56 196 ASP A C 1
ATOM 1572 O O . ASP A 1 196 ? 1.986 10.562 4.754 1 78.56 196 ASP A O 1
ATOM 1576 N N . ARG A 1 197 ? 3.15 10.719 6.723 1 67.44 197 ARG A N 1
ATOM 1577 C CA . ARG A 1 197 ? 1.921 10.938 7.477 1 67.44 197 ARG A CA 1
ATOM 1578 C C . ARG A 1 197 ? 1.348 12.32 7.211 1 67.44 197 ARG A C 1
ATOM 1580 O O . ARG A 1 197 ? 0.129 12.492 7.137 1 67.44 197 ARG A O 1
ATOM 1587 N N . THR A 1 198 ? 2.334 13.18 7.188 1 55.59 198 THR A N 1
ATOM 1588 C CA . THR A 1 198 ? 1.877 14.531 6.906 1 55.59 198 THR A CA 1
ATOM 1589 C C . THR A 1 198 ? 1.17 14.594 5.555 1 55.59 198 THR A C 1
ATOM 1591 O O . THR A 1 198 ? 0.176 15.312 5.402 1 55.59 198 THR A O 1
ATOM 1594 N N . ALA A 1 199 ? 1.872 13.789 4.672 1 49.81 199 ALA A N 1
ATOM 1595 C CA . ALA A 1 199 ? 1.188 13.703 3.385 1 49.81 199 ALA A CA 1
ATOM 1596 C C . ALA A 1 199 ? -0.208 13.102 3.547 1 49.81 199 ALA A C 1
ATOM 1598 O O . ALA A 1 199 ? -1.109 13.391 2.756 1 49.81 199 ALA A O 1
ATOM 1599 N N . LYS A 1 200 ? -0.138 12.312 4.777 1 45.53 200 LYS A N 1
ATOM 1600 C CA . LYS A 1 200 ? -1.417 11.672 5.07 1 45.53 200 LYS A CA 1
ATOM 1601 C C . LYS A 1 200 ? -2.096 12.328 6.27 1 45.53 200 LYS A C 1
ATOM 1603 O O . LYS A 1 200 ? -2.99 11.742 6.883 1 45.53 200 LYS A O 1
ATOM 1608 N N . GLU A 1 201 ? -1.699 13.523 6.715 1 42.97 201 GLU A N 1
ATOM 1609 C CA . GLU A 1 201 ? -2.357 14.477 7.605 1 42.97 201 GLU A CA 1
ATOM 1610 C C . GLU A 1 201 ? -2.152 14.094 9.07 1 42.97 201 GLU A C 1
ATOM 1612 O O . GLU A 1 201 ? -2.996 14.391 9.914 1 42.97 201 GLU A O 1
ATOM 1617 N N . TYR A 1 202 ? -1.24 13.109 9.391 1 47.12 202 TYR A N 1
ATOM 1618 C CA . TYR A 1 202 ? -0.912 12.758 10.766 1 47.12 202 TYR A CA 1
ATOM 1619 C C . TYR A 1 202 ? 0.549 13.062 11.078 1 47.12 202 TYR A C 1
ATOM 1621 O O . TYR A 1 202 ? 1.406 12.984 10.195 1 47.12 202 TYR A O 1
ATOM 1629 N N . SER A 1 203 ? 0.68 14.078 12.148 1 57.62 203 SER A N 1
ATOM 1630 C CA . SER A 1 203 ? 2.074 14.242 12.555 1 57.62 203 SER A CA 1
ATOM 1631 C C . SER A 1 203 ? 2.406 13.383 13.766 1 57.62 203 SER A C 1
ATOM 1633 O O . SER A 1 203 ? 1.521 13.039 14.555 1 57.62 203 SER A O 1
ATOM 1635 N N . VAL A 1 204 ? 3.523 12.945 13.789 1 63.28 204 VAL A N 1
ATOM 1636 C CA . VAL A 1 204 ? 4.027 12.18 14.922 1 63.28 204 VAL A CA 1
ATOM 1637 C C . VAL A 1 204 ? 4.211 13.102 16.125 1 63.28 204 VAL A C 1
ATOM 1639 O O . VAL A 1 204 ? 4.844 14.148 16.016 1 63.28 204 VAL A O 1
ATOM 1642 N N . ASN A 1 205 ? 3.424 12.969 17.172 1 64.38 205 ASN A N 1
ATOM 1643 C CA . ASN A 1 205 ? 3.582 13.766 18.391 1 64.38 205 ASN A CA 1
ATOM 1644 C C . ASN A 1 205 ? 4.824 13.352 19.172 1 64.38 205 ASN A C 1
ATOM 1646 O O . ASN A 1 205 ? 5.523 12.414 18.781 1 64.38 205 ASN A O 1
ATOM 1650 N N . GLU A 1 206 ? 5.113 14.18 20.203 1 70.31 206 GLU A N 1
ATOM 1651 C CA . GLU A 1 206 ? 6.332 13.969 20.969 1 70.31 206 GLU A CA 1
ATOM 1652 C C . GLU A 1 206 ? 6.324 12.602 21.656 1 70.31 206 GLU A C 1
ATOM 1654 O O . GLU A 1 206 ? 7.363 11.945 21.766 1 70.31 206 GLU A O 1
ATOM 1659 N N . LEU A 1 207 ? 5.234 12.195 22.094 1 72.19 207 LEU A N 1
ATOM 1660 C CA . LEU A 1 207 ? 5.129 10.891 22.75 1 72.19 207 LEU A CA 1
ATOM 1661 C C . LEU A 1 207 ? 5.406 9.766 21.75 1 72.19 207 LEU A C 1
ATOM 1663 O O . LEU A 1 207 ? 6.09 8.797 22.094 1 72.19 207 LEU A O 1
ATOM 1667 N N . GLU A 1 208 ? 4.883 9.945 20.641 1 79.81 208 GLU A N 1
ATOM 1668 C CA . GLU A 1 208 ? 5.109 8.953 19.594 1 79.81 208 GLU A CA 1
ATOM 1669 C C . GLU A 1 208 ? 6.574 8.922 19.172 1 79.81 208 GLU A C 1
ATOM 1671 O O . GLU A 1 208 ? 7.117 7.855 18.875 1 79.81 208 GLU A O 1
ATOM 1676 N N . VAL A 1 209 ? 7.117 10.133 19.125 1 83 209 VAL A N 1
ATOM 1677 C CA . VAL A 1 209 ? 8.531 10.219 18.766 1 83 209 VAL A CA 1
ATOM 1678 C C . VAL A 1 209 ? 9.367 9.445 19.781 1 83 209 VAL A C 1
ATOM 1680 O O . VAL A 1 209 ? 10.266 8.688 19.422 1 83 209 VAL A O 1
ATOM 1683 N N . ASN A 1 210 ? 9.07 9.609 21.031 1 84.81 210 ASN A N 1
ATOM 1684 C CA . ASN A 1 210 ? 9.797 8.906 22.078 1 84.81 210 ASN A CA 1
ATOM 1685 C C . ASN A 1 210 ? 9.57 7.398 22 1 84.81 210 ASN A C 1
ATOM 1687 O O . ASN A 1 210 ? 10.5 6.617 22.234 1 84.81 210 ASN A O 1
ATOM 1691 N N . ASP A 1 211 ? 8.43 7.055 21.703 1 88.19 211 ASP A N 1
ATOM 1692 C CA . ASP A 1 211 ? 8.117 5.637 21.531 1 88.19 211 ASP A CA 1
ATOM 1693 C C . ASP A 1 211 ? 8.914 5.027 20.391 1 88.19 211 ASP A C 1
ATOM 1695 O O . ASP A 1 211 ? 9.43 3.916 20.5 1 88.19 211 ASP A O 1
ATOM 1699 N N . LEU A 1 212 ? 8.945 5.793 19.359 1 89.69 212 LEU A N 1
ATOM 1700 C CA . LEU A 1 212 ? 9.695 5.324 18.203 1 89.69 212 LEU A CA 1
ATOM 1701 C C . LEU A 1 212 ? 11.18 5.172 18.547 1 89.69 212 LEU A C 1
ATOM 1703 O O . LEU A 1 212 ? 11.797 4.156 18.203 1 89.69 212 LEU A O 1
ATOM 1707 N N . ARG A 1 213 ? 11.688 6.137 19.188 1 90.12 213 ARG A N 1
ATOM 1708 C CA . ARG A 1 213 ? 13.102 6.094 19.547 1 90.12 213 ARG A CA 1
ATOM 1709 C C . ARG A 1 213 ? 13.398 4.898 20.453 1 90.12 213 ARG A C 1
ATOM 1711 O O . ARG A 1 213 ? 14.438 4.254 20.312 1 90.12 213 ARG A O 1
ATOM 1718 N N . SER A 1 214 ? 12.492 4.625 21.344 1 89.12 214 SER A N 1
ATOM 1719 C CA . SER A 1 214 ? 12.664 3.471 22.219 1 89.12 214 SER A CA 1
ATOM 1720 C C . SER A 1 214 ? 12.648 2.168 21.422 1 89.12 214 SER A C 1
ATOM 1722 O O . SER A 1 214 ? 13.406 1.244 21.734 1 89.12 214 SER A O 1
ATOM 1724 N N . LYS A 1 215 ? 11.852 2.1 20.5 1 91.62 215 LYS A N 1
ATOM 1725 C CA . LYS A 1 215 ? 11.766 0.912 19.656 1 91.62 215 LYS A CA 1
ATOM 1726 C C . LYS A 1 215 ? 13.039 0.712 18.844 1 91.62 215 LYS A C 1
ATOM 1728 O O . LYS A 1 215 ? 13.5 -0.418 18.672 1 91.62 215 LYS A O 1
ATOM 1733 N N . PHE A 1 216 ? 13.594 1.819 18.359 1 93.5 216 PHE A N 1
ATOM 1734 C CA . PHE A 1 216 ? 14.812 1.74 17.578 1 93.5 216 PHE A CA 1
ATOM 1735 C C . PHE A 1 216 ? 15.938 1.081 18.359 1 93.5 216 PHE A C 1
ATOM 1737 O O . PHE A 1 216 ? 16.766 0.354 17.812 1 93.5 216 PHE A O 1
ATOM 1744 N N . ASP A 1 217 ? 15.852 1.324 19.641 1 90.94 217 ASP A N 1
ATOM 1745 C CA . ASP A 1 217 ? 16.922 0.846 20.5 1 90.94 217 ASP A CA 1
ATOM 1746 C C . ASP A 1 217 ? 16.797 -0.655 20.766 1 90.94 217 ASP A C 1
ATOM 1748 O O . ASP A 1 217 ? 17.75 -1.294 21.219 1 90.94 217 ASP A O 1
ATOM 1752 N N . THR A 1 218 ? 15.711 -1.253 20.375 1 91.88 218 THR A N 1
ATOM 1753 C CA . THR A 1 218 ? 15.492 -2.676 20.609 1 91.88 218 THR A CA 1
ATOM 1754 C C . THR A 1 218 ? 16.047 -3.508 19.453 1 91.88 218 THR A C 1
ATOM 1756 O O . THR A 1 218 ? 16.078 -4.738 19.531 1 91.88 218 THR A O 1
ATOM 1759 N N . VAL A 1 219 ? 16.484 -2.898 18.406 1 95.31 219 VAL A N 1
ATOM 1760 C CA . VAL A 1 219 ? 16.984 -3.604 17.234 1 95.31 219 VAL A CA 1
ATOM 1761 C C . VAL A 1 219 ? 18.375 -4.168 17.516 1 95.31 219 VAL A C 1
ATOM 1763 O O . VAL A 1 219 ? 19.266 -3.438 17.953 1 95.31 219 VAL A O 1
ATOM 1766 N N . LYS A 1 220 ? 18.547 -5.418 17.328 1 95.06 220 LYS A N 1
ATOM 1767 C CA . LYS A 1 220 ? 19.844 -6.082 17.453 1 95.06 220 LYS A CA 1
ATOM 1768 C C . LYS A 1 220 ? 20.344 -6.562 16.094 1 95.06 220 LYS A C 1
ATOM 1770 O O . LYS A 1 220 ? 19.547 -6.898 15.219 1 95.06 220 LYS A O 1
ATOM 1775 N N . VAL A 1 221 ? 21.625 -6.516 15.961 1 96.81 221 VAL A N 1
ATOM 1776 C CA . VAL A 1 221 ? 22.219 -6.98 14.711 1 96.81 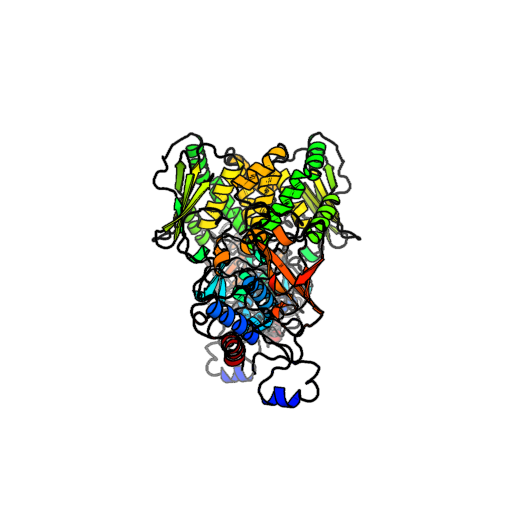221 VAL A CA 1
ATOM 1777 C C . VAL A 1 221 ? 23.297 -8.016 15.016 1 96.81 221 VAL A C 1
ATOM 1779 O O . VAL A 1 221 ? 24.125 -7.812 15.906 1 96.81 221 VAL A O 1
ATOM 1782 N N . LYS A 1 222 ? 23.203 -9.109 14.344 1 96.12 222 LYS A N 1
ATOM 1783 C CA . LYS A 1 222 ? 24.219 -10.164 14.406 1 96.12 222 LYS A CA 1
ATOM 1784 C C . LYS A 1 222 ? 24.734 -10.516 13.023 1 96.12 222 LYS A C 1
ATOM 1786 O O . LYS A 1 222 ? 24.031 -10.383 12.031 1 96.12 222 LYS A O 1
ATOM 1791 N N . GLN A 1 223 ? 25.969 -10.867 12.984 1 96.62 223 GLN A N 1
ATOM 1792 C CA . GLN A 1 223 ? 26.578 -11.344 11.742 1 96.62 223 GLN A CA 1
ATOM 1793 C C . GLN A 1 223 ? 26.969 -12.812 11.844 1 96.62 223 GLN A C 1
ATOM 1795 O O . GLN A 1 223 ? 27.5 -13.242 12.875 1 96.62 223 GLN A O 1
ATOM 1800 N N . VAL A 1 224 ? 26.625 -13.57 10.836 1 95.44 224 VAL A N 1
ATOM 1801 C CA . VAL A 1 224 ? 26.953 -14.992 10.789 1 95.44 224 VAL A CA 1
ATOM 1802 C C . VAL A 1 224 ? 27.641 -15.32 9.469 1 95.44 224 VAL A C 1
ATOM 1804 O O . VAL A 1 224 ? 27.531 -14.57 8.5 1 95.44 224 VAL A O 1
ATOM 1807 N N . LYS A 1 225 ? 28.391 -16.375 9.445 1 93.75 225 LYS A N 1
ATOM 1808 C CA . LYS A 1 225 ? 29.109 -16.766 8.234 1 93.75 225 LYS A CA 1
ATOM 1809 C C . LYS A 1 225 ? 28.141 -17.109 7.109 1 93.75 225 LYS A C 1
ATOM 1811 O O . LYS A 1 225 ? 28.297 -16.641 5.984 1 93.75 225 LYS A O 1
ATOM 1816 N N . LYS A 1 226 ? 27.203 -17.953 7.473 1 92.25 226 LYS A N 1
ATOM 1817 C CA . LYS A 1 226 ? 26.156 -18.375 6.539 1 92.25 226 LYS A CA 1
ATOM 1818 C C . LYS A 1 226 ? 24.797 -18.422 7.227 1 92.25 226 LYS A C 1
ATOM 1820 O O . LYS A 1 226 ? 24.703 -18.875 8.375 1 92.25 226 LYS A O 1
ATOM 1825 N N . ILE A 1 227 ? 23.812 -17.922 6.477 1 92.38 227 ILE A N 1
ATOM 1826 C CA . ILE A 1 227 ? 22.469 -17.969 7.047 1 92.38 227 ILE A CA 1
ATOM 1827 C C . ILE A 1 227 ? 21.672 -19.094 6.398 1 92.38 227 ILE A C 1
ATOM 1829 O O . ILE A 1 227 ? 21.406 -19.062 5.195 1 92.38 227 ILE A O 1
ATOM 1833 N N . ILE A 1 228 ? 21.406 -20.047 7.195 1 90.25 228 ILE A N 1
ATOM 1834 C CA . ILE A 1 228 ? 20.516 -21.125 6.789 1 90.25 228 ILE A CA 1
ATOM 1835 C C . ILE A 1 228 ? 19.234 -21.078 7.625 1 90.25 228 ILE A C 1
ATOM 1837 O O . ILE A 1 228 ? 19.297 -21.078 8.859 1 90.25 228 ILE A O 1
ATOM 1841 N N . THR A 1 229 ? 18.125 -20.875 6.953 1 88.81 229 THR A N 1
ATOM 1842 C CA . THR A 1 229 ? 16.844 -20.859 7.668 1 88.81 229 THR A CA 1
ATOM 1843 C C . THR A 1 229 ? 16.109 -22.188 7.465 1 8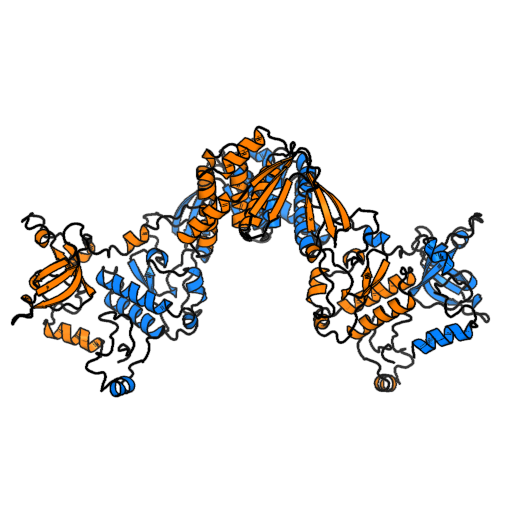8.81 229 THR A C 1
ATOM 1845 O O . THR A 1 229 ? 16.281 -22.844 6.434 1 88.81 229 THR A O 1
ATOM 1848 N N . VAL A 1 230 ? 15.43 -22.547 8.492 1 82.69 230 VAL A N 1
ATOM 1849 C CA . VAL A 1 230 ? 14.656 -23.781 8.469 1 82.69 230 VAL A CA 1
ATOM 1850 C C . VAL A 1 230 ? 13.172 -23.469 8.617 1 82.69 230 VAL A C 1
ATOM 1852 O O . VAL A 1 230 ? 12.773 -22.734 9.516 1 82.69 230 VAL A O 1
ATOM 1855 N N . LEU A 1 231 ? 12.469 -23.938 7.68 1 80.75 231 LEU A N 1
ATOM 1856 C CA . LEU A 1 231 ? 11.016 -23.859 7.77 1 80.75 231 LEU A CA 1
ATOM 1857 C C . LEU A 1 231 ? 10.453 -25.047 8.531 1 80.75 231 LEU A C 1
ATOM 1859 O O . LEU A 1 231 ? 10.75 -26.203 8.195 1 80.75 231 LEU A O 1
ATOM 1863 N N . LYS A 1 232 ? 9.688 -24.703 9.555 1 79.5 232 LYS A N 1
ATOM 1864 C CA . LYS A 1 232 ? 9.18 -25.781 10.383 1 79.5 232 LYS A CA 1
ATOM 1865 C C . LYS A 1 232 ? 7.66 -25.719 10.516 1 79.5 232 LYS A C 1
ATOM 1867 O O . LYS A 1 232 ? 7.086 -24.625 10.578 1 79.5 232 LYS A O 1
ATOM 1872 N N . TYR A 1 233 ? 7.004 -26.875 10.391 1 76.56 233 TYR A N 1
ATOM 1873 C CA . TYR A 1 233 ? 5.609 -27.109 10.75 1 76.56 233 TYR A CA 1
ATOM 1874 C C . TYR A 1 233 ? 5.5 -28.109 11.891 1 76.56 233 TYR A C 1
ATOM 1876 O O . TYR A 1 233 ? 5.887 -29.266 11.75 1 76.56 233 TYR A O 1
ATOM 1884 N N . ASN A 1 234 ? 4.797 -27.812 13.008 1 71.44 234 ASN A N 1
ATOM 1885 C CA . ASN A 1 234 ? 4.688 -28.672 14.18 1 71.44 234 ASN A CA 1
ATOM 1886 C C . ASN A 1 234 ? 5.996 -29.391 14.477 1 71.44 234 ASN A C 1
ATOM 1888 O O . ASN A 1 234 ? 6.016 -30.609 14.648 1 71.44 234 ASN A O 1
ATOM 1892 N N . GLU A 1 235 ? 7.211 -28.797 14.383 1 70.75 235 GLU A N 1
ATOM 1893 C CA . GLU A 1 235 ? 8.547 -29.281 14.719 1 70.75 235 GLU A CA 1
ATOM 1894 C C . GLU A 1 235 ? 9.188 -30 13.539 1 70.75 235 GLU A C 1
ATOM 1896 O O . GLU A 1 235 ? 10.383 -30.297 13.562 1 70.75 235 GLU A O 1
ATOM 1901 N N . ASP A 1 236 ? 8.297 -30.281 12.508 1 72.5 236 ASP A N 1
ATOM 1902 C CA . ASP A 1 236 ? 8.836 -30.938 11.32 1 72.5 236 ASP A CA 1
ATOM 1903 C C . ASP A 1 236 ? 9.469 -29.922 10.375 1 72.5 236 ASP A C 1
ATOM 1905 O O . ASP A 1 236 ? 8.906 -28.844 10.148 1 72.5 236 ASP A O 1
ATOM 1909 N N . GLU A 1 237 ? 10.617 -30.312 9.953 1 76.69 237 GLU A N 1
ATOM 1910 C CA . GLU A 1 237 ? 11.32 -29.453 9.008 1 76.69 237 GLU A CA 1
ATOM 1911 C C . GLU A 1 237 ? 10.758 -29.609 7.594 1 76.69 237 GLU A C 1
ATOM 1913 O O . GLU A 1 237 ? 10.625 -30.719 7.094 1 76.69 237 GLU A O 1
ATOM 1918 N N . LEU A 1 238 ? 10.344 -28.547 7.082 1 72.75 238 LEU A N 1
ATOM 1919 C CA . LEU A 1 238 ? 9.773 -28.562 5.738 1 72.75 238 LEU A CA 1
ATOM 1920 C C . LEU A 1 238 ? 10.844 -28.281 4.691 1 72.75 238 LEU A C 1
ATOM 1922 O O . LEU A 1 238 ? 10.727 -28.719 3.547 1 72.75 238 LEU A O 1
ATOM 1926 N N . GLY A 1 239 ? 11.836 -27.562 5.059 1 74.31 239 GLY A N 1
ATOM 1927 C CA . GLY A 1 239 ? 12.883 -27.203 4.113 1 74.31 239 GLY A CA 1
ATOM 1928 C C . GLY A 1 239 ? 13.875 -26.203 4.68 1 74.31 239 GLY A C 1
ATOM 1929 O O . GLY A 1 239 ? 13.656 -25.641 5.754 1 74.31 239 GLY A O 1
ATOM 1930 N N . ARG A 1 240 ? 15.039 -26.25 3.941 1 78.69 240 ARG A N 1
ATOM 1931 C CA . ARG A 1 240 ? 16.109 -25.328 4.312 1 78.69 240 ARG A CA 1
ATOM 1932 C C . ARG A 1 240 ? 16.438 -24.391 3.166 1 78.69 240 ARG A C 1
ATOM 1934 O O . ARG A 1 240 ? 16.297 -24.75 1.995 1 78.69 240 ARG A O 1
ATOM 1941 N N . GLN A 1 241 ? 16.703 -23.234 3.525 1 80.5 241 GLN A N 1
ATOM 1942 C CA . GLN A 1 241 ? 17.078 -22.25 2.512 1 80.5 241 GLN A CA 1
ATOM 1943 C C . GLN A 1 241 ? 18.25 -21.391 2.988 1 80.5 241 GLN A C 1
ATOM 1945 O O . GLN A 1 241 ? 18.359 -21.109 4.18 1 80.5 241 GLN A O 1
ATOM 1950 N N . THR A 1 242 ? 19.109 -21.078 1.969 1 86.19 242 THR A N 1
ATOM 1951 C CA . THR A 1 242 ? 20.188 -20.141 2.236 1 86.19 242 THR A CA 1
ATOM 1952 C C . THR A 1 242 ? 19.766 -18.719 1.914 1 86.19 242 THR A C 1
ATOM 1954 O O . THR A 1 242 ? 19.156 -18.469 0.87 1 86.19 242 THR A O 1
ATOM 1957 N N . LYS A 1 243 ? 20.031 -17.844 2.82 1 89.69 243 LYS A N 1
ATOM 1958 C CA . LYS A 1 243 ? 19.625 -16.438 2.643 1 89.69 243 LYS A CA 1
ATOM 1959 C C . LYS A 1 243 ? 20.797 -15.5 2.906 1 89.69 243 LYS A C 1
ATOM 1961 O O . LYS A 1 243 ? 21.797 -15.891 3.521 1 89.69 243 LYS A O 1
ATOM 1966 N N . GLU A 1 244 ? 20.641 -14.258 2.41 1 92.25 244 GLU A N 1
ATOM 1967 C CA . GLU A 1 244 ? 21.641 -13.227 2.654 1 92.25 244 GLU A CA 1
ATOM 1968 C C . GLU A 1 244 ? 21.422 -12.555 4.008 1 92.25 244 GLU A C 1
ATOM 1970 O O . GLU A 1 244 ? 22.375 -12.086 4.633 1 92.25 244 GLU A O 1
ATOM 1975 N N . PHE A 1 245 ? 20.328 -12.461 4.344 1 94.88 245 PHE A N 1
ATOM 1976 C CA . PHE A 1 245 ? 19.953 -11.891 5.633 1 94.88 245 PHE A CA 1
ATOM 1977 C C . PHE A 1 245 ? 18.672 -12.5 6.152 1 94.88 245 PHE A C 1
ATOM 1979 O O . PHE A 1 245 ? 17.953 -13.18 5.41 1 94.88 245 PHE A O 1
ATOM 1986 N N . PHE A 1 246 ? 18.391 -12.359 7.457 1 94 246 PHE A N 1
ATOM 1987 C CA . PHE A 1 246 ? 17.188 -12.883 8.109 1 94 246 PHE A CA 1
ATOM 1988 C C . PHE A 1 246 ? 16.797 -12.008 9.289 1 94 246 PHE A C 1
ATOM 1990 O O . PHE A 1 246 ? 17.641 -11.602 10.086 1 94 246 PHE A O 1
ATOM 1997 N N . VAL A 1 247 ? 15.562 -11.695 9.289 1 94.5 247 VAL A N 1
ATOM 1998 C CA . VAL A 1 247 ? 15.047 -10.867 10.375 1 94.5 247 VAL A CA 1
ATOM 1999 C C . VAL A 1 247 ? 14.148 -11.703 11.273 1 94.5 247 VAL A C 1
ATOM 2001 O O . VAL A 1 247 ? 13.109 -12.211 10.828 1 94.5 247 VAL A O 1
ATOM 2004 N N . LYS A 1 248 ? 14.547 -11.828 12.5 1 92.12 248 LYS A N 1
ATOM 2005 C CA . LYS A 1 248 ? 13.781 -12.586 13.484 1 92.12 248 LYS A CA 1
ATOM 2006 C C . LYS A 1 248 ? 13.016 -11.656 14.422 1 92.12 248 LYS A C 1
ATOM 2008 O O . LYS A 1 248 ? 13.594 -10.734 15 1 92.12 248 LYS A O 1
ATOM 2013 N N . VAL A 1 249 ? 11.742 -11.906 14.539 1 89.62 249 VAL A N 1
ATOM 2014 C CA . VAL A 1 249 ? 10.898 -11.102 15.414 1 89.62 249 VAL A CA 1
ATOM 2015 C C . VAL A 1 249 ? 10.539 -11.898 16.672 1 89.62 249 VAL A C 1
ATOM 2017 O O . VAL A 1 249 ? 10.188 -13.078 16.578 1 89.62 249 VAL A O 1
ATOM 2020 N N . SER A 1 250 ? 10.734 -11.352 17.781 1 85.06 250 SER A N 1
ATOM 2021 C CA . SER A 1 250 ? 10.328 -11.914 19.062 1 85.06 250 SER A CA 1
ATOM 2022 C C . SER A 1 250 ? 9.273 -11.039 19.75 1 85.06 250 SER A C 1
ATOM 2024 O O . SER A 1 250 ? 9.516 -9.852 19.984 1 85.06 250 SER A O 1
ATOM 2026 N N . ASP A 1 251 ? 8.172 -11.594 19.969 1 76 251 ASP A N 1
ATOM 2027 C CA . ASP A 1 251 ? 7.082 -10.836 20.578 1 76 251 ASP A CA 1
ATOM 2028 C C . ASP A 1 251 ? 6.973 -11.133 22.078 1 76 251 ASP A C 1
ATOM 2030 O O . ASP A 1 251 ? 5.961 -10.812 22.703 1 76 251 ASP A O 1
ATOM 2034 N N . VAL A 1 252 ? 7.84 -11.75 22.594 1 72.25 252 VAL A N 1
ATOM 2035 C CA . VAL A 1 252 ? 7.805 -12.031 24.031 1 72.25 252 VAL A CA 1
ATOM 2036 C C . VAL A 1 252 ? 8.062 -10.75 24.812 1 72.25 252 VAL A C 1
ATOM 2038 O O . VAL A 1 252 ? 9.203 -10.289 24.891 1 72.25 252 VAL A O 1
ATOM 2041 N N . GLY A 1 253 ? 6.922 -10.109 25.375 1 69.38 253 GLY A N 1
ATOM 2042 C CA . GLY A 1 253 ? 7.051 -8.828 26.047 1 69.38 253 GLY A CA 1
ATOM 2043 C C . GLY A 1 253 ? 7.055 -7.645 25.094 1 69.38 253 GLY A C 1
ATOM 2044 O O . GLY A 1 253 ? 6.059 -7.391 24.422 1 69.38 253 GLY A O 1
ATOM 2045 N N . VAL A 1 254 ? 8.273 -7.094 25.109 1 77.5 254 VAL A N 1
ATOM 2046 C CA . VAL A 1 254 ? 8.477 -5.98 24.188 1 77.5 254 VAL A CA 1
ATOM 2047 C C . VAL A 1 254 ? 8.922 -6.516 22.828 1 77.5 254 VAL A C 1
ATOM 2049 O O . VAL A 1 254 ? 9.797 -7.379 22.75 1 77.5 254 VAL A O 1
ATOM 2052 N N . ARG A 1 255 ? 8.297 -6.199 21.875 1 85.25 255 ARG A N 1
ATOM 2053 C CA . ARG A 1 255 ? 8.641 -6.621 20.531 1 85.25 255 ARG A CA 1
ATOM 2054 C C . ARG A 1 255 ? 10.102 -6.305 20.219 1 85.25 255 ARG A C 1
ATOM 2056 O O . ARG A 1 255 ? 10.539 -5.16 20.344 1 85.25 255 ARG A O 1
ATOM 2063 N N . GLN A 1 256 ? 10.805 -7.379 19.922 1 88.44 256 GLN A N 1
ATOM 2064 C CA . GLN A 1 256 ? 12.211 -7.23 19.578 1 88.44 256 GLN A CA 1
ATOM 2065 C C . GLN A 1 256 ? 12.508 -7.836 18.219 1 88.44 256 GLN A C 1
ATOM 2067 O O . GLN A 1 256 ? 11.938 -8.867 17.844 1 88.44 256 GLN A O 1
ATOM 2072 N N . VAL A 1 257 ? 13.383 -7.102 17.516 1 94 257 VAL A N 1
ATOM 2073 C CA . VAL A 1 257 ? 13.758 -7.578 16.188 1 94 257 VAL A CA 1
ATOM 2074 C C . VAL A 1 257 ? 15.266 -7.785 16.125 1 94 257 VAL A C 1
ATOM 2076 O O . VAL A 1 257 ? 16.031 -6.918 16.547 1 94 257 VAL A O 1
ATOM 2079 N N . THR A 1 258 ? 15.719 -8.969 15.711 1 95.06 258 THR A N 1
ATOM 2080 C CA . THR A 1 258 ? 17.125 -9.266 15.5 1 95.06 258 THR A CA 1
ATOM 2081 C C . THR A 1 258 ? 17.422 -9.453 14.016 1 95.06 258 THR A C 1
ATOM 2083 O O . THR A 1 258 ? 16.828 -10.32 13.359 1 95.06 258 THR A O 1
ATOM 2086 N N . LEU A 1 259 ? 18.281 -8.609 13.523 1 97.12 259 LEU A N 1
ATOM 2087 C CA . LEU A 1 259 ? 18.734 -8.711 12.141 1 97.12 259 LEU A CA 1
ATOM 2088 C C . LEU A 1 259 ? 19.984 -9.578 12.047 1 97.12 259 LEU A C 1
ATOM 2090 O O . LEU A 1 259 ? 20.984 -9.305 12.711 1 97.12 259 LEU A O 1
ATOM 2094 N N . TYR A 1 260 ? 19.906 -10.641 11.25 1 96.38 260 TYR A N 1
ATOM 2095 C CA . TYR A 1 260 ? 21.062 -11.477 10.922 1 96.38 260 TYR A CA 1
ATOM 2096 C C . TYR A 1 260 ? 21.562 -11.172 9.516 1 96.38 260 TYR A C 1
ATOM 2098 O O . TYR A 1 260 ? 20.781 -11.172 8.562 1 96.38 260 TYR A O 1
ATOM 2106 N N . ILE A 1 261 ? 22.859 -10.922 9.383 1 96.62 261 ILE A N 1
ATOM 2107 C CA . ILE A 1 261 ? 23.453 -10.695 8.07 1 96.62 261 ILE A CA 1
ATOM 2108 C C . ILE A 1 261 ? 24.578 -11.688 7.84 1 96.62 261 ILE A C 1
ATOM 2110 O O . ILE A 1 261 ? 25.297 -12.055 8.781 1 96.62 261 ILE A O 1
ATOM 2114 N N . CYS A 1 262 ? 24.75 -12.062 6.633 1 95.19 262 CYS A N 1
ATOM 2115 C CA . CYS A 1 262 ? 25.828 -13 6.316 1 95.19 262 CYS A CA 1
ATOM 2116 C C . CYS A 1 262 ? 27.125 -12.258 6.039 1 95.19 262 CYS A C 1
ATOM 2118 O O . CYS A 1 262 ? 27.125 -11.039 5.824 1 95.19 262 CYS A O 1
ATOM 2120 N N . GLU A 1 263 ? 28.156 -12.961 5.977 1 92.44 263 GLU A N 1
ATOM 2121 C CA . GLU A 1 263 ? 29.484 -12.383 5.801 1 92.44 263 GLU A CA 1
ATOM 2122 C C . GLU A 1 263 ? 29.625 -11.75 4.418 1 92.44 263 GLU A C 1
ATOM 2124 O O . GLU A 1 263 ? 30.188 -10.664 4.285 1 92.44 263 GLU A O 1
ATOM 2129 N N . ALA A 1 264 ? 29.125 -12.406 3.383 1 90.25 264 ALA A N 1
ATOM 2130 C CA . ALA A 1 264 ? 29.328 -11.984 2 1 90.25 264 ALA A CA 1
ATOM 2131 C C . ALA A 1 264 ? 28.141 -11.195 1.487 1 90.25 264 ALA A C 1
ATOM 2133 O O . ALA A 1 264 ? 27.859 -11.172 0.284 1 90.25 264 ALA A O 1
ATOM 2134 N N . ILE A 1 265 ? 27.516 -10.445 2.344 1 93.06 265 ILE A N 1
ATOM 2135 C CA . ILE A 1 265 ? 26.297 -9.734 1.948 1 93.06 265 ILE A CA 1
ATOM 2136 C C . ILE A 1 265 ? 26.672 -8.508 1.121 1 93.06 265 ILE A C 1
ATOM 2138 O O . ILE A 1 265 ? 27.656 -7.816 1.423 1 93.06 265 ILE A O 1
ATOM 2142 N N . ASN A 1 266 ? 25.984 -8.281 0.056 1 91.88 266 ASN A N 1
ATOM 2143 C CA . ASN A 1 266 ? 26.266 -7.098 -0.756 1 91.88 266 ASN A CA 1
ATOM 2144 C C . ASN A 1 266 ? 25.562 -5.863 -0.204 1 91.88 266 ASN A C 1
ATOM 2146 O O . ASN A 1 266 ? 24.688 -5.977 0.668 1 91.88 266 ASN A O 1
ATOM 2150 N N . LYS A 1 267 ? 25.859 -4.754 -0.794 1 92.88 267 LYS A N 1
ATOM 2151 C CA . LYS A 1 267 ? 25.453 -3.457 -0.266 1 92.88 267 LYS A CA 1
ATOM 2152 C C . LYS A 1 267 ? 23.938 -3.289 -0.348 1 92.88 267 LYS A C 1
ATOM 2154 O O . LYS A 1 267 ? 23.312 -2.812 0.6 1 92.88 267 LYS A O 1
ATOM 2159 N N . ILE A 1 268 ? 23.375 -3.664 -1.417 1 94.75 268 ILE A N 1
ATOM 2160 C CA . ILE A 1 268 ? 21.938 -3.502 -1.626 1 94.75 268 ILE A CA 1
ATOM 2161 C C . ILE A 1 268 ? 21.172 -4.379 -0.641 1 94.75 268 ILE A C 1
ATOM 2163 O O . ILE A 1 268 ? 20.172 -3.945 -0.056 1 94.75 268 ILE A O 1
ATOM 2167 N N . CYS A 1 269 ? 21.656 -5.578 -0.39 1 95.31 269 CYS A N 1
ATOM 2168 C CA . CYS A 1 269 ? 21 -6.5 0.525 1 95.31 269 CYS A CA 1
ATOM 2169 C C . CYS A 1 269 ? 21.062 -5.992 1.96 1 95.31 269 CYS A C 1
ATOM 2171 O O . CYS A 1 269 ? 20.141 -6.211 2.746 1 95.31 269 CYS A O 1
ATOM 2173 N N . ILE A 1 270 ? 22.141 -5.309 2.217 1 96.56 270 ILE A N 1
ATOM 2174 C CA . ILE A 1 270 ? 22.25 -4.73 3.551 1 96.56 270 ILE A CA 1
ATOM 2175 C C . ILE A 1 270 ? 21.125 -3.715 3.764 1 96.56 270 ILE A C 1
ATOM 2177 O O . ILE A 1 270 ? 20.453 -3.736 4.793 1 96.56 270 ILE A O 1
ATOM 2181 N N . ALA A 1 271 ? 21 -2.822 2.783 1 97 271 ALA A N 1
ATOM 2182 C CA . ALA A 1 271 ? 19.953 -1.818 2.861 1 97 271 ALA A CA 1
ATOM 2183 C C . ALA A 1 271 ? 18.578 -2.477 2.943 1 97 271 ALA A C 1
ATOM 2185 O O . ALA A 1 271 ? 17.719 -2.043 3.715 1 97 271 ALA A O 1
ATOM 2186 N N . ARG A 1 272 ? 18.375 -3.496 2.201 1 96.31 272 ARG A N 1
ATOM 2187 C CA . ARG A 1 272 ? 17.109 -4.238 2.209 1 96.31 272 ARG A CA 1
ATOM 2188 C C . ARG A 1 272 ? 16.875 -4.895 3.564 1 96.31 272 ARG A C 1
ATOM 2190 O O . ARG A 1 272 ? 15.734 -4.957 4.035 1 96.31 272 ARG A O 1
ATOM 2197 N N . ALA A 1 273 ? 17.938 -5.438 4.086 1 96.88 273 ALA A N 1
ATOM 2198 C CA . ALA A 1 273 ? 17.844 -6.074 5.398 1 96.88 273 ALA A CA 1
ATOM 2199 C C . ALA A 1 273 ? 17.391 -5.078 6.461 1 96.88 273 ALA A C 1
ATOM 2201 O O . ALA A 1 273 ? 16.531 -5.391 7.293 1 96.88 273 ALA A O 1
ATOM 2202 N N . MET A 1 274 ? 17.984 -3.963 6.402 1 97.38 274 MET A N 1
ATOM 2203 C CA . MET A 1 274 ? 17.609 -2.924 7.355 1 97.38 274 MET A CA 1
ATOM 2204 C C . MET A 1 274 ? 16.156 -2.5 7.145 1 97.38 274 MET A C 1
ATOM 2206 O O . MET A 1 274 ? 15.414 -2.299 8.109 1 97.38 274 MET A O 1
ATOM 2210 N N . LEU A 1 275 ? 15.797 -2.322 5.902 1 97.56 275 LEU A N 1
ATOM 2211 C CA . LEU A 1 275 ? 14.414 -1.97 5.613 1 97.56 275 LEU A CA 1
ATOM 2212 C C . LEU A 1 275 ? 13.453 -3.016 6.176 1 97.56 275 LEU A C 1
ATOM 2214 O O . LEU A 1 275 ? 12.453 -2.67 6.805 1 97.56 275 LEU A O 1
ATOM 2218 N N . GLU A 1 276 ? 13.742 -4.25 5.934 1 95.5 276 GLU A N 1
ATOM 2219 C CA . GLU A 1 276 ? 12.898 -5.32 6.453 1 95.5 276 GLU A CA 1
ATOM 2220 C C . GLU A 1 276 ? 12.82 -5.277 7.977 1 95.5 276 GLU A C 1
ATOM 2222 O O . GLU A 1 276 ? 11.758 -5.516 8.555 1 95.5 276 GLU A O 1
ATOM 2227 N N . THR A 1 277 ? 13.93 -5.031 8.586 1 96.31 277 THR A N 1
ATOM 2228 C CA . THR A 1 277 ? 13.992 -4.934 10.039 1 96.31 277 THR A CA 1
ATOM 2229 C C . THR A 1 277 ? 13.031 -3.869 10.555 1 96.31 277 THR A C 1
ATOM 2231 O O . THR A 1 277 ? 12.227 -4.137 11.445 1 96.31 277 THR A O 1
ATOM 2234 N N . PHE A 1 278 ? 13.062 -2.752 9.969 1 95.44 278 PHE A N 1
ATOM 2235 C CA . PHE A 1 278 ? 12.234 -1.655 10.461 1 95.44 278 PHE A CA 1
ATOM 2236 C C . PHE A 1 278 ? 10.789 -1.837 10.031 1 95.44 278 PHE A C 1
ATOM 2238 O O . PHE A 1 278 ? 9.867 -1.416 10.734 1 95.44 278 PHE A O 1
ATOM 2245 N N . THR A 1 279 ? 10.633 -2.387 8.875 1 93.81 279 THR A N 1
ATOM 2246 C CA . THR A 1 279 ? 9.273 -2.715 8.461 1 93.81 279 THR A CA 1
ATOM 2247 C C . THR A 1 279 ? 8.602 -3.633 9.477 1 93.81 279 THR A C 1
ATOM 2249 O O . THR A 1 279 ? 7.449 -3.408 9.859 1 93.81 279 THR A O 1
ATOM 2252 N N . LYS A 1 280 ? 9.281 -4.648 9.914 1 90.94 280 LYS A N 1
ATOM 2253 C CA . LYS A 1 280 ? 8.75 -5.59 10.891 1 90.94 280 LYS A CA 1
ATOM 2254 C C . LYS A 1 280 ? 8.641 -4.949 12.273 1 90.94 280 LYS A C 1
ATOM 2256 O O . LYS A 1 280 ? 7.695 -5.219 13.016 1 90.94 280 LYS A O 1
ATOM 2261 N N . LEU A 1 281 ? 9.617 -4.168 12.602 1 92.62 281 LEU A N 1
ATOM 2262 C CA . LEU A 1 281 ? 9.633 -3.512 13.906 1 92.62 281 LEU A CA 1
ATOM 2263 C C . LEU A 1 281 ? 8.445 -2.564 14.055 1 92.62 281 LEU A C 1
ATOM 2265 O O . LEU A 1 281 ? 7.785 -2.541 15.094 1 92.62 281 LEU A O 1
ATOM 2269 N N . LEU A 1 282 ? 8.18 -1.781 12.977 1 89.56 282 LEU A N 1
ATOM 2270 C CA . LEU A 1 282 ? 7.219 -0.69 13.062 1 89.56 282 LEU A CA 1
ATOM 2271 C C . LEU A 1 282 ? 5.922 -1.052 12.344 1 89.56 282 LEU A C 1
ATOM 2273 O O . LEU A 1 282 ? 4.98 -0.258 12.312 1 89.56 282 LEU A O 1
ATOM 2277 N N . ASN A 1 283 ? 5.898 -2.213 11.688 1 84.75 283 ASN A N 1
ATOM 2278 C CA . ASN A 1 283 ? 4.75 -2.633 10.891 1 84.75 283 ASN A CA 1
ATOM 2279 C C . ASN A 1 283 ? 4.418 -1.615 9.805 1 84.75 283 ASN A C 1
ATOM 2281 O O . ASN A 1 283 ? 3.279 -1.153 9.711 1 84.75 283 ASN A O 1
ATOM 2285 N N . LEU A 1 284 ? 5.449 -1.29 9.07 1 85.06 284 LEU A N 1
ATOM 2286 C CA . LEU A 1 284 ? 5.297 -0.295 8.016 1 85.06 284 LEU A CA 1
ATOM 2287 C C . LEU A 1 284 ? 4.574 -0.887 6.809 1 85.06 284 LEU A C 1
ATOM 2289 O O . LEU A 1 284 ? 4.875 -2.006 6.387 1 85.06 284 LEU A O 1
ATOM 2293 N N . THR A 1 285 ? 3.613 -0.098 6.215 1 77.94 285 THR A N 1
ATOM 2294 C CA . THR A 1 285 ? 2.859 -0.575 5.062 1 77.94 285 THR A CA 1
ATOM 2295 C C . THR A 1 285 ? 2.939 0.427 3.912 1 77.94 285 THR A C 1
ATOM 2297 O O . THR A 1 285 ? 2.633 0.092 2.766 1 77.94 285 THR A O 1
ATOM 2300 N N . SER A 1 286 ? 3.357 1.611 4.156 1 84.69 286 SER A N 1
ATOM 2301 C CA . SER A 1 286 ? 3.387 2.674 3.156 1 84.69 286 SER A CA 1
ATOM 2302 C C . SER A 1 286 ? 4.539 2.479 2.176 1 84.69 286 SER A C 1
ATOM 2304 O O . SER A 1 286 ? 5.695 2.354 2.586 1 84.69 286 SER A O 1
ATOM 2306 N N . ALA A 1 287 ? 4.23 2.498 0.925 1 86.69 287 ALA A N 1
ATOM 2307 C CA . ALA A 1 287 ? 5.246 2.371 -0.118 1 86.69 287 ALA A CA 1
ATOM 2308 C C . ALA A 1 287 ? 6.219 3.545 -0.082 1 86.69 287 ALA A C 1
ATOM 2310 O O . ALA A 1 287 ? 7.43 3.359 -0.236 1 86.69 287 ALA A O 1
ATOM 2311 N N . SER A 1 288 ? 5.676 4.684 0.108 1 87.75 288 SER A N 1
ATOM 2312 C CA . SER A 1 288 ? 6.508 5.887 0.124 1 87.75 288 SER A CA 1
ATOM 2313 C C . SER A 1 288 ? 7.527 5.836 1.257 1 87.75 288 SER A C 1
ATOM 2315 O O . SER A 1 288 ? 8.703 6.156 1.057 1 87.75 288 SER A O 1
ATOM 2317 N N . VAL A 1 289 ? 7.078 5.383 2.404 1 91.31 289 VAL A N 1
ATOM 2318 C CA . VAL A 1 289 ? 7.98 5.285 3.549 1 91.31 289 VAL A CA 1
ATOM 2319 C C . VAL A 1 289 ? 9.07 4.258 3.262 1 91.31 289 VAL A C 1
ATOM 2321 O O . VAL A 1 289 ? 10.258 4.52 3.49 1 91.31 289 VAL A O 1
ATOM 2324 N N . SER A 1 290 ? 8.672 3.137 2.74 1 94.12 290 SER A N 1
ATOM 2325 C CA . SER A 1 290 ? 9.617 2.057 2.48 1 94.12 290 SER A CA 1
ATOM 2326 C C . SER A 1 290 ? 10.68 2.48 1.469 1 94.12 290 SER A C 1
ATOM 2328 O O . SER A 1 290 ? 11.867 2.209 1.655 1 94.12 290 SER A O 1
ATOM 2330 N N . VAL A 1 291 ? 10.25 3.135 0.485 1 95.12 291 VAL A N 1
ATOM 2331 C CA . VAL A 1 291 ? 11.156 3.57 -0.569 1 95.12 291 VAL A CA 1
ATOM 2332 C C . VAL A 1 291 ? 12.133 4.605 -0.015 1 95.12 291 VAL A C 1
ATOM 2334 O O . VAL A 1 291 ? 13.336 4.551 -0.297 1 95.12 291 VAL A O 1
ATOM 2337 N N . ASN A 1 292 ? 11.609 5.535 0.718 1 95.19 292 ASN A N 1
ATOM 2338 C CA . ASN A 1 292 ? 12.469 6.559 1.308 1 95.19 292 ASN A CA 1
ATOM 2339 C C . ASN A 1 292 ? 13.445 5.961 2.314 1 95.19 292 ASN A C 1
ATOM 2341 O O . ASN A 1 292 ? 14.609 6.363 2.367 1 95.19 292 ASN A O 1
ATOM 2345 N N . LEU A 1 293 ? 12.945 5.016 3.064 1 96.81 293 LEU A N 1
ATOM 2346 C CA . LEU A 1 293 ? 13.82 4.355 4.023 1 96.81 293 LEU A CA 1
ATOM 2347 C C . LEU A 1 293 ? 14.938 3.596 3.307 1 96.81 293 LEU A C 1
ATOM 2349 O O . LEU A 1 293 ? 16.094 3.678 3.697 1 96.81 293 LEU A O 1
ATOM 2353 N N . LEU A 1 294 ? 14.57 2.904 2.299 1 97.5 294 LEU A N 1
ATOM 2354 C CA . LEU A 1 294 ? 15.586 2.176 1.54 1 97.5 294 LEU A CA 1
ATOM 2355 C C . LEU A 1 294 ? 16.656 3.125 1.013 1 97.5 294 LEU A C 1
ATOM 2357 O O . LEU A 1 294 ? 17.844 2.805 1.046 1 97.5 294 LEU A O 1
ATOM 2361 N N . SER A 1 295 ? 16.25 4.27 0.544 1 96.38 295 SER A N 1
ATOM 2362 C CA . SER A 1 295 ? 17.172 5.258 0.01 1 96.38 295 SER A CA 1
ATOM 2363 C C . SER A 1 295 ? 18.188 5.695 1.064 1 96.38 295 SER A C 1
ATOM 2365 O O . SER A 1 295 ? 19.375 5.84 0.771 1 96.38 295 SER A O 1
ATOM 2367 N N . ILE A 1 296 ? 17.719 5.883 2.266 1 96.06 296 ILE A N 1
ATOM 2368 C CA . ILE A 1 296 ? 18.641 6.383 3.279 1 96.06 296 ILE A CA 1
ATOM 2369 C C . ILE A 1 296 ? 19.484 5.227 3.82 1 96.06 296 ILE A C 1
ATOM 2371 O O . ILE A 1 296 ? 20.625 5.426 4.23 1 96.06 296 ILE A O 1
ATOM 2375 N N . PHE A 1 297 ? 18.938 3.971 3.832 1 97.56 297 PHE A N 1
ATOM 2376 C CA . PHE A 1 297 ? 19.703 2.826 4.305 1 97.56 297 PHE A CA 1
ATOM 2377 C C . PHE A 1 297 ? 20.875 2.539 3.375 1 97.56 297 PHE A C 1
ATOM 2379 O O . PHE A 1 297 ? 21.891 1.977 3.799 1 97.56 297 PHE A O 1
ATOM 2386 N N . MET A 1 298 ? 20.766 2.979 2.18 1 95.94 298 MET A N 1
ATOM 2387 C CA . MET A 1 298 ? 21.859 2.816 1.229 1 95.94 298 MET A CA 1
ATOM 2388 C C . MET A 1 298 ? 23.047 3.691 1.612 1 95.94 298 MET A C 1
ATOM 2390 O O . MET A 1 298 ? 24.172 3.48 1.129 1 95.94 298 MET A O 1
ATOM 2394 N N . LEU A 1 299 ? 22.797 4.59 2.494 1 95.19 299 LEU A N 1
ATOM 2395 C CA . LEU A 1 299 ? 23.828 5.539 2.885 1 95.19 299 LEU A CA 1
ATOM 2396 C C . LEU A 1 299 ? 24.5 5.109 4.184 1 95.19 299 LEU A C 1
ATOM 2398 O O . LEU A 1 299 ? 25.094 5.934 4.883 1 95.19 299 LEU A O 1
ATOM 2402 N N . TYR A 1 300 ? 24.469 3.85 4.523 1 94.31 300 TYR A N 1
ATOM 2403 C CA . TYR A 1 300 ? 24.969 3.396 5.812 1 94.31 300 TYR A CA 1
ATOM 2404 C C . TYR A 1 300 ? 26.469 3.639 5.926 1 94.31 300 TYR A C 1
ATOM 2406 O O . TYR A 1 300 ? 27.016 3.754 7.027 1 94.31 300 TYR A O 1
ATOM 2414 N N . GLU A 1 301 ? 27.156 3.789 4.793 1 92.31 301 GLU A N 1
ATOM 2415 C CA . GLU A 1 301 ? 28.594 4.066 4.809 1 92.31 301 GLU A CA 1
ATOM 2416 C C . GLU A 1 301 ? 28.859 5.559 4.949 1 92.31 301 GLU A C 1
ATOM 2418 O O . GLU A 1 301 ? 29.969 5.965 5.293 1 92.31 301 GLU A O 1
ATOM 2423 N N . THR A 1 302 ? 27.844 6.371 4.594 1 91.88 302 THR A N 1
ATOM 2424 C CA . THR A 1 302 ? 27.969 7.82 4.648 1 91.88 302 THR A CA 1
ATOM 2425 C C . THR A 1 302 ? 26.766 8.445 5.336 1 91.88 302 THR A C 1
ATOM 2427 O O . THR A 1 302 ? 26.047 9.25 4.734 1 91.88 302 THR A O 1
ATOM 2430 N N . PRO A 1 303 ? 26.703 8.164 6.652 1 90.81 303 PRO A N 1
ATOM 2431 C CA . PRO A 1 303 ? 25.516 8.625 7.379 1 90.81 303 PRO A CA 1
ATOM 2432 C C . PRO A 1 303 ? 25.359 10.141 7.363 1 90.81 303 PRO A C 1
ATOM 2434 O O . PRO A 1 303 ? 24.25 10.664 7.469 1 90.81 303 PRO A O 1
ATOM 2437 N N . HIS A 1 304 ? 26.422 10.883 7.199 1 90.25 304 HIS A N 1
ATOM 2438 C CA . HIS A 1 304 ? 26.375 12.344 7.219 1 90.25 304 HIS A CA 1
ATOM 2439 C C . HIS A 1 304 ? 25.641 12.891 6.004 1 90.25 304 HIS A C 1
ATOM 2441 O O . HIS A 1 304 ? 25.203 14.047 6.004 1 90.25 304 HIS A O 1
ATOM 2447 N N . SER A 1 305 ? 25.453 12.07 4.973 1 92.31 305 SER A N 1
ATOM 2448 C CA . SER A 1 305 ? 24.812 12.5 3.734 1 92.31 305 SER A CA 1
ATOM 2449 C C . SER A 1 305 ? 23.297 12.32 3.805 1 92.31 305 SER A C 1
ATOM 2451 O O . SER A 1 305 ? 22.578 12.68 2.867 1 92.31 305 SER A O 1
ATOM 2453 N N . ILE A 1 306 ? 22.781 11.859 4.91 1 94.62 306 ILE A N 1
ATOM 2454 C CA . ILE A 1 306 ? 21.375 11.516 5.023 1 94.62 306 ILE A CA 1
ATOM 2455 C C . ILE A 1 306 ? 20.516 12.781 4.906 1 94.62 306 ILE A C 1
ATOM 2457 O O . ILE A 1 306 ? 19.547 12.812 4.141 1 94.62 306 ILE A O 1
ATOM 2461 N N . ASN A 1 307 ? 20.844 13.828 5.594 1 89.56 307 ASN A N 1
ATOM 2462 C CA . ASN A 1 307 ? 20.062 15.062 5.578 1 89.56 307 ASN A CA 1
ATOM 2463 C C . ASN A 1 307 ? 20.016 15.68 4.188 1 89.56 307 ASN A C 1
ATOM 2465 O O . ASN A 1 307 ? 18.969 16.156 3.746 1 89.56 307 ASN A O 1
ATOM 2469 N N . GLU A 1 308 ? 21.125 15.641 3.623 1 89.56 308 GLU A N 1
ATOM 2470 C CA . GLU A 1 308 ? 21.203 16.156 2.262 1 89.56 308 GLU A CA 1
ATOM 2471 C C . GLU A 1 308 ? 20.328 15.359 1.312 1 89.56 308 GLU A C 1
ATOM 2473 O O . GLU A 1 308 ? 19.641 15.922 0.453 1 89.56 308 GLU A O 1
ATOM 2478 N N . MET A 1 309 ? 20.375 14.055 1.462 1 93.19 309 MET A N 1
ATOM 2479 C CA . MET A 1 309 ? 19.562 13.188 0.616 1 93.19 309 MET A CA 1
ATOM 2480 C C . MET A 1 309 ? 18.078 13.461 0.825 1 93.19 309 MET A C 1
ATOM 2482 O O . MET A 1 309 ? 17.312 13.531 -0.14 1 93.19 309 MET A O 1
ATOM 2486 N N . LEU A 1 310 ? 17.641 13.594 2.014 1 91.62 310 LEU A N 1
ATOM 2487 C CA . LEU A 1 310 ? 16.234 13.859 2.318 1 91.62 310 LEU A CA 1
ATOM 2488 C C . LEU A 1 310 ? 15.797 15.188 1.702 1 91.62 310 LEU A C 1
ATOM 2490 O O . LEU A 1 310 ? 14.672 15.297 1.203 1 91.62 310 LEU A O 1
ATOM 2494 N N . LYS A 1 311 ? 16.625 16.156 1.682 1 84.88 311 LYS A N 1
ATOM 2495 C CA . LYS A 1 311 ? 16.328 17.438 1.041 1 84.88 311 LYS A CA 1
ATOM 2496 C C . LYS A 1 311 ? 16.141 17.266 -0.465 1 84.88 311 LYS A C 1
ATOM 2498 O O . LYS A 1 311 ? 15.203 17.797 -1.049 1 84.88 311 LYS A O 1
ATOM 2503 N N . LYS A 1 312 ? 17.094 16.516 -0.978 1 86.81 312 LYS A N 1
ATOM 2504 C CA . LYS A 1 312 ? 17.062 16.281 -2.418 1 86.81 312 LYS A CA 1
ATOM 2505 C C . LYS A 1 312 ? 15.781 15.539 -2.814 1 86.81 312 LYS A C 1
ATOM 2507 O O . LYS A 1 312 ? 15.258 15.734 -3.912 1 86.81 312 LYS A O 1
ATOM 2512 N N . LEU A 1 313 ? 15.336 14.703 -1.882 1 88.06 313 LEU A N 1
ATOM 2513 C CA . LEU A 1 313 ? 14.125 13.93 -2.145 1 88.06 313 LEU A CA 1
ATOM 2514 C C . LEU A 1 313 ? 12.883 14.711 -1.726 1 88.06 313 LEU A C 1
ATOM 2516 O O . LEU A 1 313 ? 11.773 14.164 -1.721 1 88.06 313 LEU A O 1
ATOM 2520 N N . GLU A 1 314 ? 13.062 15.938 -1.28 1 79.94 314 GLU A N 1
ATOM 2521 C CA . GLU A 1 314 ? 11.992 16.859 -0.907 1 79.94 314 GLU A CA 1
ATOM 2522 C C . GLU A 1 314 ? 11.211 16.328 0.301 1 79.94 314 GLU A C 1
ATOM 2524 O O . GLU A 1 314 ? 9.984 16.453 0.352 1 79.94 314 GLU A O 1
ATOM 2529 N N . ILE A 1 315 ? 11.938 15.664 1.103 1 83.69 315 ILE A N 1
ATOM 2530 C CA . ILE A 1 315 ? 11.328 15.219 2.352 1 83.69 315 ILE A CA 1
ATOM 2531 C C . ILE A 1 315 ? 11.57 16.25 3.447 1 83.69 315 ILE A C 1
ATOM 2533 O O . ILE A 1 315 ? 12.711 16.453 3.881 1 83.69 315 ILE A O 1
ATOM 2537 N N . THR A 1 316 ? 10.508 17.047 3.635 1 65.44 316 THR A N 1
ATOM 2538 C CA . THR A 1 316 ? 10.617 18.234 4.477 1 65.44 316 THR A CA 1
ATOM 2539 C C . THR A 1 316 ? 10.602 17.844 5.953 1 65.44 316 THR A C 1
ATOM 2541 O O . THR A 1 316 ? 9.938 16.891 6.348 1 65.44 316 THR A O 1
ATOM 2544 N N . ALA A 1 317 ? 11.633 18.328 6.566 1 55.25 317 ALA A N 1
ATOM 2545 C CA . ALA A 1 317 ? 11.617 18.219 8.023 1 55.25 317 ALA A CA 1
ATOM 2546 C C . ALA A 1 317 ? 10.414 18.953 8.609 1 55.25 317 ALA A C 1
ATOM 2548 O O . ALA A 1 317 ? 9.883 19.875 7.988 1 55.25 317 ALA A O 1
ATOM 2549 N N . ARG A 1 318 ? 9.578 18.406 9.625 1 49.94 318 ARG A N 1
ATOM 2550 C CA . ARG A 1 318 ? 8.516 19.141 10.312 1 49.94 318 ARG A CA 1
ATOM 2551 C C . ARG A 1 318 ? 8.789 20.641 10.305 1 49.94 318 ARG A C 1
ATOM 2553 O O . ARG A 1 318 ? 9.844 21.094 10.766 1 49.94 318 ARG A O 1
ATOM 2560 N N . LYS A 1 319 ? 8.523 21.219 9.281 1 45.47 319 LYS A N 1
ATOM 2561 C CA . LYS A 1 319 ? 8.578 22.656 9.586 1 45.47 319 LYS A CA 1
ATOM 2562 C C . LYS A 1 319 ? 7.961 22.938 10.953 1 45.47 319 LYS A C 1
ATOM 2564 O O . LYS A 1 319 ? 6.887 22.438 11.273 1 45.47 319 LYS A O 1
ATOM 2569 N N . GLU A 1 320 ? 8.633 22.906 11.945 1 39.78 320 GLU A N 1
ATOM 2570 C CA . GLU A 1 320 ? 8.117 23.75 13.016 1 39.78 320 GLU A CA 1
ATOM 2571 C C . GLU A 1 320 ? 7.152 24.797 12.477 1 39.78 320 GLU A C 1
ATOM 2573 O O . GLU A 1 320 ? 7.555 25.688 11.711 1 39.78 320 GLU A O 1
ATOM 2578 N N . ASN A 1 321 ? 6.207 24.359 11.852 1 39.31 321 ASN A N 1
ATOM 2579 C CA . ASN A 1 321 ? 5.152 25.266 11.414 1 39.31 321 ASN A CA 1
ATOM 2580 C C . ASN A 1 321 ? 5.113 26.547 12.25 1 39.31 321 ASN A C 1
ATOM 2582 O O . ASN A 1 321 ? 4.582 26.547 13.367 1 39.31 321 ASN A O 1
ATOM 2586 N N . ASN A 1 322 ? 6.125 27.094 12.305 1 39.03 322 ASN A N 1
ATOM 2587 C CA . ASN A 1 322 ? 6.125 28.5 12.734 1 39.03 322 ASN A CA 1
ATOM 2588 C C . ASN A 1 322 ? 4.898 29.234 12.211 1 39.03 322 ASN A C 1
ATOM 2590 O O . ASN A 1 322 ? 4.789 30.453 12.383 1 39.03 322 ASN A O 1
ATOM 2594 N N . PHE A 1 323 ? 4.285 28.625 11.258 1 39.62 323 PHE A N 1
ATOM 2595 C CA . PHE A 1 323 ? 3.174 29.406 10.734 1 39.62 323 PHE A CA 1
ATOM 2596 C C . PHE A 1 323 ? 2.131 29.656 11.82 1 39.62 323 PHE A C 1
ATOM 2598 O O . PHE A 1 323 ? 1.49 30.703 11.836 1 39.62 323 PHE A O 1
ATOM 2605 N N . ALA A 1 324 ? 1.937 28.578 12.656 1 42.41 324 ALA A N 1
ATOM 2606 C CA . ALA A 1 324 ? 0.976 28.859 13.719 1 42.41 324 ALA A CA 1
ATOM 2607 C C . ALA A 1 324 ? 1.303 30.172 14.43 1 42.41 324 ALA A C 1
ATOM 2609 O O . ALA A 1 324 ? 0.404 30.969 14.734 1 42.41 324 ALA A O 1
ATOM 2610 N N . HIS A 1 325 ? 2.621 30.188 14.688 1 42.66 325 HIS A N 1
ATOM 2611 C CA . HIS A 1 325 ? 3.018 31.375 15.438 1 42.66 325 HIS A CA 1
ATOM 2612 C C . HIS A 1 325 ? 2.719 32.656 14.648 1 42.66 325 HIS A C 1
ATOM 2614 O O . HIS A 1 325 ? 2.311 33.656 15.227 1 42.66 325 HIS A O 1
ATOM 2620 N N . ALA A 1 326 ? 3.035 32.5 13.297 1 46.88 326 ALA A N 1
ATOM 2621 C CA . ALA A 1 326 ? 2.932 33.75 12.539 1 46.88 326 ALA A CA 1
ATOM 2622 C C . ALA A 1 326 ? 1.477 34.094 12.219 1 46.88 326 ALA A C 1
ATOM 2624 O O . ALA A 1 326 ? 1.104 35.25 12.148 1 46.88 326 ALA A O 1
ATOM 2625 N N . PHE A 1 327 ? 0.867 33.031 11.969 1 47.31 327 PHE A N 1
ATOM 2626 C CA . PHE A 1 327 ? -0.491 33.312 11.516 1 47.31 327 PHE A CA 1
ATOM 2627 C C . PHE A 1 327 ? -1.276 34.062 12.586 1 47.31 327 PHE A C 1
ATOM 2629 O O . PHE A 1 327 ? -2 35.031 12.281 1 47.31 327 PHE A O 1
ATOM 2636 N N . CYS A 1 328 ? -1.229 33.438 13.906 1 50.53 328 CYS A N 1
ATOM 2637 C CA . CYS A 1 328 ? -2.102 34.125 14.859 1 50.53 328 CYS A CA 1
ATOM 2638 C C . CYS A 1 328 ? -1.304 35.031 15.766 1 50.53 328 CYS A C 1
ATOM 2640 O O . CYS A 1 328 ? -0.612 34.594 16.672 1 50.53 328 CYS A O 1
ATOM 2642 N N . GLN A 1 329 ? -0.338 35.688 15.273 1 53.88 329 GLN A N 1
ATOM 2643 C CA . GLN A 1 329 ? 0.241 36.719 16.141 1 53.88 329 GLN A CA 1
ATOM 2644 C C . GLN A 1 329 ? -0.649 36.969 17.344 1 53.88 329 GLN A C 1
ATOM 2646 O O . GLN A 1 329 ? -1.005 38.125 17.625 1 53.88 329 GLN A O 1
ATOM 2651 N N . MET A 1 330 ? -1.298 35.969 17.859 1 60.56 330 MET A N 1
ATOM 2652 C CA . MET A 1 330 ? -2.307 36.062 18.922 1 60.56 330 MET A CA 1
ATOM 2653 C C . MET A 1 330 ? -1.689 35.812 20.281 1 60.56 330 MET A C 1
ATOM 2655 O O . MET A 1 330 ? -2.393 35.781 21.297 1 60.56 330 MET A O 1
ATOM 2659 N N . GLU A 1 331 ? -0.34 35.75 20.172 1 68.69 331 GLU A N 1
ATOM 2660 C CA . GLU A 1 331 ? 0.193 35.344 21.469 1 68.69 331 GLU A CA 1
ATOM 2661 C C . GLU A 1 331 ? 0.143 36.5 22.469 1 68.69 331 GLU A C 1
ATOM 266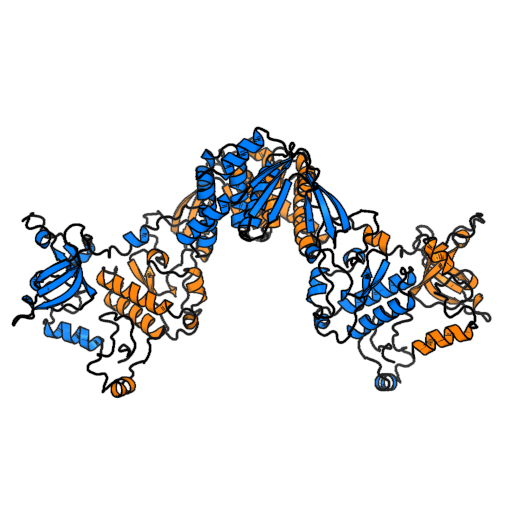3 O O . GLU A 1 331 ? 0.603 37.594 22.172 1 68.69 331 GLU A O 1
ATOM 2668 N N . THR A 1 332 ? -0.551 36.156 23.531 1 77.5 332 THR A N 1
ATOM 2669 C CA . THR A 1 332 ? -0.544 37.125 24.625 1 77.5 332 THR A CA 1
ATOM 2670 C C . THR A 1 332 ? 0.885 37.5 25.016 1 77.5 332 THR A C 1
ATOM 2672 O O . THR A 1 332 ? 1.759 36.656 25.078 1 77.5 332 THR A O 1
ATOM 2675 N N . GLY A 1 333 ? 1.109 38.75 25.078 1 76.19 333 GLY A N 1
ATOM 2676 C CA . GLY A 1 333 ? 2.439 39.219 25.422 1 76.19 333 GLY A CA 1
ATOM 2677 C C . GLY A 1 333 ? 3.23 39.688 24.219 1 76.19 333 GLY A C 1
ATOM 2678 O O . GLY A 1 333 ? 4.254 40.375 24.375 1 76.19 333 GLY A O 1
ATOM 2679 N N . SER A 1 334 ? 2.65 39.438 23.094 1 78.25 334 SER A N 1
ATOM 2680 C CA . SER A 1 334 ? 3.332 39.875 21.875 1 78.25 334 SER A CA 1
ATOM 2681 C C . SER A 1 334 ? 2.906 41.281 21.469 1 78.25 334 SER A C 1
ATOM 2683 O O . SER A 1 334 ? 1.867 41.781 21.906 1 78.25 334 SER A O 1
ATOM 2685 N N . TYR A 1 335 ? 3.729 41.906 20.672 1 80.25 335 TYR A N 1
ATOM 2686 C CA . TYR A 1 335 ? 3.412 43.219 20.172 1 80.25 335 TYR A CA 1
ATOM 2687 C C . TYR A 1 335 ? 2.363 43.156 19.062 1 80.25 335 TYR A C 1
ATOM 2689 O O . TYR A 1 335 ? 2.373 42.219 18.25 1 80.25 335 TYR A O 1
ATOM 2697 N N . LEU A 1 336 ? 1.516 44.062 19.094 1 85.44 336 LEU A N 1
ATOM 2698 C CA . LEU A 1 336 ? 0.494 44.156 18.062 1 85.44 336 LEU A CA 1
ATOM 2699 C C . LEU A 1 336 ? 1.09 44.656 16.75 1 85.44 336 LEU A C 1
ATOM 2701 O O . LEU A 1 336 ? 1.886 45.594 16.734 1 85.44 336 LEU A O 1
ATOM 2705 N N . ASP A 1 337 ? 0.783 44 15.68 1 81.88 337 ASP A N 1
ATOM 2706 C CA . ASP A 1 337 ? 1.176 44.438 14.352 1 81.88 337 ASP A CA 1
ATOM 2707 C C . ASP A 1 337 ? 0.574 45.812 14.031 1 81.88 337 ASP A C 1
ATOM 2709 O O . ASP A 1 337 ? -0.592 46.062 14.344 1 81.88 337 ASP A O 1
ATOM 2713 N N . ASP A 1 338 ? 1.263 46.688 13.383 1 82 338 ASP A N 1
ATOM 2714 C CA . ASP A 1 338 ? 0.883 48.062 13.07 1 82 338 ASP A CA 1
ATOM 2715 C C . ASP A 1 338 ? -0.413 48.094 12.266 1 82 338 ASP A C 1
ATOM 2717 O O . ASP A 1 338 ? -1.192 49.062 12.383 1 82 338 ASP A O 1
ATOM 2721 N N . LYS A 1 339 ? -0.616 47.062 11.516 1 82.94 339 LYS A N 1
ATOM 2722 C CA . LYS A 1 339 ? -1.769 47.062 10.617 1 82.94 339 LYS A CA 1
ATOM 2723 C C . LYS A 1 339 ? -3.076 47.062 11.406 1 82.94 339 LYS A C 1
ATOM 2725 O O . LYS A 1 339 ? -4.129 47.406 10.875 1 82.94 339 LYS A O 1
ATOM 2730 N N . PHE A 1 340 ? -3.012 46.75 12.703 1 88.19 340 PHE A N 1
ATOM 2731 C CA . PHE A 1 340 ? -4.242 46.625 13.477 1 88.19 340 PHE A CA 1
ATOM 2732 C C . PHE A 1 340 ? -4.43 47.812 14.414 1 88.19 340 PHE A C 1
ATOM 2734 O O . PHE A 1 340 ? -5.465 47.906 15.07 1 88.19 340 PHE A O 1
ATOM 2741 N N . ILE A 1 341 ? -3.451 48.719 14.477 1 87.56 341 ILE A N 1
ATOM 2742 C CA . ILE A 1 341 ? -3.488 49.844 15.414 1 87.56 341 ILE A CA 1
ATOM 2743 C C . ILE A 1 341 ? -4.707 50.719 15.125 1 87.56 341 ILE A C 1
ATOM 2745 O O . ILE A 1 341 ? -5.391 51.156 16.047 1 87.56 341 ILE A O 1
ATOM 2749 N N . PRO A 1 342 ? -5.07 50.844 13.789 1 86.94 342 PRO A N 1
ATOM 2750 C CA . PRO A 1 342 ? -6.238 51.656 13.5 1 86.94 342 PRO A CA 1
ATOM 2751 C C . PRO A 1 342 ? -7.535 51.062 14.039 1 86.94 342 PRO A C 1
ATOM 2753 O O . PRO A 1 342 ? -8.547 51.781 14.141 1 86.94 342 PRO A O 1
ATOM 2756 N N . LEU A 1 343 ? -7.523 49.812 14.438 1 90.12 343 LEU A N 1
ATOM 2757 C CA . LEU A 1 343 ? -8.734 49.156 14.906 1 90.12 343 LEU A CA 1
ATOM 2758 C C . LEU A 1 343 ? -8.898 49.312 16.406 1 90.12 343 LEU A C 1
ATOM 2760 O O . LEU A 1 343 ? -9.93 48.938 16.969 1 90.12 343 LEU A O 1
ATOM 2764 N N . LEU A 1 344 ? -7.98 49.906 17.031 1 90.44 344 LEU A N 1
ATOM 2765 C CA . LEU A 1 344 ? -8.008 50 18.484 1 90.44 344 LEU A CA 1
ATOM 2766 C C . LEU A 1 344 ? -8.852 51.188 18.938 1 90.44 344 LEU A C 1
ATOM 2768 O O . LEU A 1 344 ? -8.773 52.281 18.359 1 90.44 344 LEU A O 1
ATOM 2772 N N . ASN A 1 345 ? -9.703 50.906 19.891 1 89.5 345 ASN A N 1
ATOM 2773 C CA . ASN A 1 345 ? -10.578 51.906 20.5 1 89.5 345 ASN A CA 1
ATOM 2774 C C . ASN A 1 345 ? -10.523 51.844 22.031 1 89.5 345 ASN A C 1
ATOM 2776 O O . ASN A 1 345 ? -10.781 50.781 22.609 1 89.5 345 ASN A O 1
ATOM 2780 N N . ASN A 1 346 ? -10.242 52.938 22.688 1 88.06 346 ASN A N 1
ATOM 2781 C CA . ASN A 1 346 ? -10.141 52.938 24.141 1 88.06 346 ASN A CA 1
ATOM 2782 C C . ASN A 1 346 ? -11.352 53.625 24.781 1 88.06 346 ASN A C 1
ATOM 2784 O O . ASN A 1 346 ? -11.352 53.875 25.984 1 88.06 346 ASN A O 1
ATOM 2788 N N . LYS A 1 347 ? -12.383 53.906 23.969 1 84.19 347 LYS A N 1
ATOM 2789 C CA . LYS A 1 347 ? -13.594 54.5 24.5 1 84.19 347 LYS A CA 1
ATOM 2790 C C . LYS A 1 347 ? -14.555 53.469 25.047 1 84.19 347 LYS A C 1
ATOM 2792 O O . LYS A 1 347 ? -15.406 53.75 25.875 1 84.19 347 LYS A O 1
ATOM 2797 N N . LEU A 1 348 ? -14.367 52.25 24.484 1 83.19 348 LEU A N 1
ATOM 2798 C CA . LEU A 1 348 ? -15.188 51.125 24.969 1 83.19 348 LEU A CA 1
ATOM 2799 C C . LEU A 1 348 ? -14.539 50.469 26.172 1 83.19 348 LEU A C 1
ATOM 2801 O O . LEU A 1 348 ? -13.586 49.688 26.016 1 83.19 348 LEU A O 1
ATOM 2805 N N . CYS A 1 349 ? -15.109 50.688 27.359 1 85 349 CYS A N 1
ATOM 2806 C CA . CYS A 1 349 ? -14.414 50.312 28.594 1 85 349 CYS A CA 1
ATOM 2807 C C . CYS A 1 349 ? -14.992 49.062 29.203 1 85 349 CYS A C 1
ATOM 2809 O O . CYS A 1 349 ? -14.695 48.719 30.344 1 85 349 CYS A O 1
ATOM 2811 N N . GLN A 1 350 ? -15.844 48.406 28.484 1 86.94 350 GLN A N 1
ATOM 2812 C CA . GLN A 1 350 ? -16.375 47.156 29 1 86.94 350 GLN A CA 1
ATOM 2813 C C . GLN A 1 350 ? -15.672 45.969 28.359 1 86.94 350 GLN A C 1
ATOM 2815 O O . GLN A 1 350 ? -15.617 45.844 27.125 1 86.94 350 GLN A O 1
ATOM 2820 N N . PHE A 1 351 ? -15.172 45.094 29.172 1 90 351 PHE A N 1
ATOM 2821 C CA . PHE A 1 351 ? -14.445 43.906 28.703 1 90 351 PHE A CA 1
ATOM 2822 C C . PHE A 1 351 ? -14.992 42.656 29.328 1 90 351 PHE A C 1
ATOM 2824 O O . PHE A 1 351 ? -15.508 42.656 30.453 1 90 351 PHE A O 1
ATOM 2831 N N . TYR A 1 352 ? -14.883 41.625 28.594 1 85.94 352 TYR A N 1
ATOM 2832 C CA . TYR A 1 352 ? -15.336 40.312 29.078 1 85.94 352 TYR A CA 1
ATOM 2833 C C . TYR A 1 352 ? -14.148 39.438 29.438 1 85.94 352 TYR A C 1
ATOM 2835 O O . TYR A 1 352 ? -13.039 39.625 28.938 1 85.94 352 TYR A O 1
ATOM 2843 N N . GLU A 1 353 ? -14.508 38.5 30.344 1 86.88 353 GLU A N 1
ATOM 2844 C CA . GLU A 1 353 ? -13.492 37.5 30.703 1 86.88 353 GLU A CA 1
ATOM 2845 C C . GLU A 1 353 ? -13.016 36.719 29.484 1 86.88 353 GLU A C 1
ATOM 2847 O O . GLU A 1 353 ? -13.828 36.219 28.703 1 86.88 353 GLU A O 1
ATOM 2852 N N . GLY A 1 354 ? -11.695 36.688 29.281 1 85 354 GLY A N 1
ATOM 2853 C CA . GLY A 1 354 ? -11.102 35.969 28.188 1 85 354 GLY A CA 1
ATOM 2854 C C . GLY A 1 354 ? -10.938 36.781 26.922 1 85 354 GLY A C 1
ATOM 2855 O O . GLY A 1 354 ? -10.344 36.344 25.938 1 85 354 GLY A O 1
ATOM 2856 N N . GLU A 1 355 ? -11.398 38 26.953 1 87.94 355 GLU A N 1
ATOM 2857 C CA . GLU A 1 355 ? -11.336 38.875 25.781 1 87.94 355 GLU A CA 1
ATOM 2858 C C . GLU A 1 355 ? -9.906 39.281 25.484 1 87.94 355 GLU A C 1
ATOM 2860 O O . GLU A 1 355 ? -9.133 39.594 26.391 1 87.94 355 GLU A O 1
ATOM 2865 N N . ILE A 1 356 ? -9.625 39.25 24.172 1 90.12 356 ILE A N 1
ATOM 2866 C CA . ILE A 1 356 ? -8.32 39.719 23.734 1 90.12 356 ILE A CA 1
ATOM 2867 C C . ILE A 1 356 ? -8.375 41.25 23.516 1 90.12 356 ILE A C 1
ATOM 2869 O O . ILE A 1 356 ? -9.281 41.75 22.844 1 90.12 356 ILE A O 1
ATOM 2873 N N . ALA A 1 357 ? -7.457 41.938 24.172 1 91.56 357 ALA A N 1
ATOM 2874 C CA . ALA A 1 357 ? -7.34 43.375 24.078 1 91.56 357 ALA A CA 1
ATOM 2875 C C . ALA A 1 357 ? -5.879 43.812 23.984 1 91.56 357 ALA A C 1
ATOM 2877 O O . ALA A 1 357 ? -4.988 42.969 23.828 1 91.56 357 ALA A O 1
ATOM 2878 N N . CYS A 1 358 ? -5.73 45.094 23.906 1 91.69 358 CYS A N 1
ATOM 2879 C CA . CYS A 1 358 ? -4.367 45.594 23.844 1 91.69 358 CYS A CA 1
ATOM 2880 C C . CYS A 1 358 ? -4.121 46.656 24.906 1 91.69 358 CYS A C 1
ATOM 2882 O O . CYS A 1 358 ? -5.07 47.219 25.453 1 91.69 358 CYS A O 1
ATOM 2884 N N . MET A 1 359 ? -2.916 46.781 25.297 1 90.94 359 MET A N 1
ATOM 2885 C CA . MET A 1 359 ? -2.457 47.875 26.172 1 90.94 359 MET A CA 1
ATOM 2886 C C . MET A 1 359 ? -1.136 48.438 25.688 1 90.94 359 MET A C 1
ATOM 2888 O O . MET A 1 359 ? -0.389 47.781 24.969 1 90.94 359 MET A O 1
ATOM 2892 N N . LYS A 1 360 ? -0.937 49.688 25.953 1 87.38 360 LYS A N 1
ATOM 2893 C CA . LYS A 1 360 ? 0.322 50.312 25.547 1 87.38 360 LYS A CA 1
ATOM 2894 C C . LYS A 1 360 ? 1.495 49.719 26.328 1 87.38 360 LYS A C 1
ATOM 2896 O O . LYS A 1 360 ? 1.379 49.469 27.531 1 87.38 360 LYS A O 1
ATOM 2901 N N . LYS A 1 361 ? 2.482 49.5 25.641 1 80.12 361 LYS A N 1
ATOM 2902 C CA . LYS A 1 361 ? 3.684 48.938 26.234 1 80.12 361 LYS A CA 1
ATOM 2903 C C . LYS A 1 361 ? 4.145 49.75 27.453 1 80.12 361 LYS A C 1
ATOM 2905 O O . LYS A 1 361 ? 4.668 49.188 28.406 1 80.12 361 LYS A O 1
ATOM 2910 N N . CYS A 1 362 ? 4.004 51.125 27.391 1 69.75 362 CYS A N 1
ATOM 2911 C CA . CYS A 1 362 ? 4.496 52 28.438 1 69.75 362 CYS A CA 1
ATOM 2912 C C . CYS A 1 362 ? 3.84 51.688 29.781 1 69.75 362 CYS A C 1
ATOM 2914 O O . CYS A 1 362 ? 4.395 52 30.828 1 69.75 362 CYS A O 1
ATOM 2916 N N . ILE A 1 363 ? 2.66 51.062 29.672 1 70.81 363 ILE A N 1
ATOM 2917 C CA . ILE A 1 363 ? 1.938 50.719 30.891 1 70.81 363 ILE A CA 1
ATOM 2918 C C . ILE A 1 363 ? 2.645 49.562 31.609 1 70.81 363 ILE A C 1
ATOM 2920 O O . ILE A 1 363 ? 2.619 49.5 32.844 1 70.81 363 ILE A O 1
ATOM 2924 N N . LEU A 1 364 ? 3.273 48.531 30.828 1 68.75 364 LEU A N 1
ATOM 2925 C CA . LEU A 1 364 ? 3.977 47.406 31.422 1 68.75 364 LEU A CA 1
ATOM 2926 C C . LEU A 1 364 ? 5.27 47.844 32.094 1 68.75 364 LEU A C 1
ATOM 2928 O O . LEU A 1 364 ? 5.695 47.281 33.094 1 68.75 364 LEU A O 1
ATOM 2932 N N . GLY A 1 365 ? 6.094 48.75 31.422 1 60.41 365 GLY A N 1
ATOM 2933 C CA . GLY A 1 365 ? 7.352 49.25 31.969 1 60.41 365 GLY A CA 1
ATOM 2934 C C . GLY A 1 365 ? 7.266 50.656 32.438 1 60.41 365 GLY A C 1
ATOM 2935 O O . GLY A 1 365 ? 6.59 51.5 31.828 1 60.41 365 GLY A O 1
ATOM 2936 N N . LYS A 1 366 ? 7.102 51.062 33.812 1 49.62 366 LYS A N 1
ATOM 2937 C CA . LYS A 1 366 ? 7.219 52.406 34.375 1 49.62 366 LYS A CA 1
ATOM 2938 C C . LYS A 1 366 ? 8.008 53.312 33.438 1 49.62 366 LYS A C 1
ATOM 2940 O O . LYS A 1 366 ? 8.398 54.406 33.812 1 49.62 366 LYS A O 1
ATOM 2945 N N . VAL A 1 367 ? 8.586 52.719 32.344 1 46.34 367 VAL A N 1
ATOM 2946 C CA . VAL A 1 367 ? 9.516 53.656 31.719 1 46.34 367 VAL A CA 1
ATOM 2947 C C . VAL A 1 367 ? 8.781 54.469 30.656 1 46.34 367 VAL A C 1
ATOM 2949 O O . 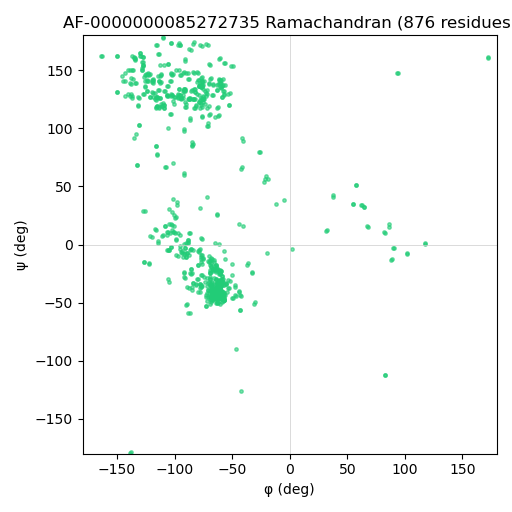VAL A 1 367 ? 7.953 53.938 29.906 1 46.34 367 VAL A O 1
ATOM 2952 N N . GLU A 1 368 ? 8.656 55.719 30.719 1 46.19 368 GLU A N 1
ATOM 2953 C CA . GLU A 1 368 ? 8.211 56.812 29.906 1 46.19 368 GLU A CA 1
ATOM 2954 C C . GLU A 1 368 ? 8.672 56.656 28.453 1 46.19 368 GLU A C 1
ATOM 2956 O O . GLU A 1 368 ? 9.555 57.406 28 1 46.19 368 GLU A O 1
ATOM 2961 N N . ASP A 1 369 ? 9.102 55.531 27.969 1 47.16 369 ASP A N 1
ATOM 2962 C CA . ASP A 1 369 ? 9.711 55.625 26.656 1 47.16 369 ASP A CA 1
ATOM 2963 C C . ASP A 1 369 ? 8.711 56.156 25.625 1 47.16 369 ASP A C 1
ATOM 2965 O O . ASP A 1 369 ? 7.508 55.875 25.734 1 47.16 369 ASP A O 1
ATOM 2969 N N . ALA A 1 370 ? 9.109 57.031 24.719 1 49.31 370 ALA A N 1
ATOM 2970 C CA . ALA A 1 370 ? 8.656 58 23.703 1 49.31 370 ALA A CA 1
ATOM 2971 C C . ALA A 1 370 ? 7.73 57.312 22.688 1 49.31 370 ALA A C 1
ATOM 2973 O O . ALA A 1 370 ? 6.895 57.969 22.062 1 49.31 370 ALA A O 1
ATOM 2974 N N . ASP A 1 371 ? 7.973 55.969 22.344 1 53.72 371 ASP A N 1
ATOM 2975 C CA . ASP A 1 371 ? 7.254 55.562 21.141 1 53.72 371 ASP A CA 1
ATOM 2976 C C . ASP A 1 371 ? 5.832 55.125 21.469 1 53.72 371 ASP A C 1
ATOM 2978 O O . ASP A 1 371 ? 5.621 54 21.938 1 53.72 371 ASP A O 1
ATOM 2982 N N . GLU A 1 372 ? 4.816 56.031 21.578 1 63.5 372 GLU A N 1
ATOM 2983 C CA . GLU A 1 372 ? 3.436 56.062 22.062 1 63.5 372 GLU A CA 1
ATOM 2984 C C . GLU A 1 372 ? 2.551 55.094 21.266 1 63.5 372 GLU A C 1
ATOM 2986 O O . GLU A 1 372 ? 1.429 54.812 21.672 1 63.5 372 GLU A O 1
ATOM 2991 N N . ASN A 1 373 ? 3.113 54.438 20.359 1 78.25 373 ASN A N 1
ATOM 2992 C CA . ASN A 1 373 ? 2.166 53.688 19.531 1 78.25 373 ASN A CA 1
ATOM 2993 C C . ASN A 1 373 ? 2.523 52.219 19.469 1 78.25 373 ASN A C 1
ATOM 2995 O O . ASN A 1 373 ? 2.352 51.562 18.438 1 78.25 373 ASN A O 1
ATOM 2999 N N . ILE A 1 374 ? 3.18 51.688 20.547 1 84.88 374 ILE A N 1
ATOM 3000 C CA . ILE A 1 374 ? 3.432 50.25 20.609 1 84.88 374 ILE A CA 1
ATOM 3001 C C . ILE A 1 374 ? 2.424 49.594 21.547 1 84.88 374 ILE A C 1
ATOM 3003 O O . ILE A 1 374 ? 2.301 49.969 22.719 1 84.88 374 ILE A O 1
ATOM 3007 N N . TYR A 1 375 ? 1.767 48.688 21.047 1 88.06 375 TYR A N 1
ATOM 3008 C CA . TYR A 1 375 ? 0.713 48 21.797 1 88.06 375 TYR A CA 1
ATOM 3009 C C . TYR A 1 375 ? 1.061 46.562 22.047 1 88.06 375 TYR A C 1
ATOM 3011 O O . TYR A 1 375 ? 1.704 45.906 21.203 1 88.06 375 TYR A O 1
ATOM 3019 N N . ILE A 1 376 ? 0.683 46.031 23.172 1 87.25 376 ILE A N 1
ATOM 3020 C CA . ILE A 1 376 ? 0.861 44.625 23.531 1 87.25 376 ILE A CA 1
ATOM 3021 C C . ILE A 1 376 ? -0.499 43.938 23.594 1 87.25 376 ILE A C 1
ATOM 3023 O O . ILE A 1 376 ? -1.473 44.5 24.078 1 87.25 376 ILE A O 1
ATOM 3027 N N . ILE A 1 377 ? -0.509 42.719 23.094 1 88.5 377 ILE A N 1
ATOM 3028 C CA . ILE A 1 377 ? -1.732 41.938 23.141 1 88.5 377 ILE A CA 1
ATOM 3029 C C . ILE A 1 377 ? -1.889 41.312 24.531 1 88.5 377 ILE A C 1
ATOM 3031 O O . ILE A 1 377 ? -0.947 40.719 25.062 1 88.5 377 ILE A O 1
ATOM 3035 N N . ILE A 1 378 ? -3.041 41.5 25.109 1 89.19 378 ILE A N 1
ATOM 3036 C CA . ILE A 1 378 ? -3.307 40.938 26.438 1 89.19 378 ILE A CA 1
ATOM 3037 C C . ILE A 1 378 ? -4.633 40.188 26.422 1 89.19 378 ILE A C 1
ATOM 3039 O O . ILE A 1 378 ? -5.402 40.281 25.469 1 89.19 378 ILE A O 1
ATOM 3043 N N . ARG A 1 379 ? -4.766 39.406 27.469 1 90.06 379 ARG A N 1
ATOM 3044 C CA . ARG A 1 379 ? -6.035 38.719 27.688 1 90.06 379 ARG A CA 1
ATOM 3045 C C . ARG A 1 379 ? -6.664 39.188 29 1 90.06 379 ARG A C 1
ATOM 3047 O O . ARG A 1 379 ? -6.004 39.188 30.047 1 90.06 379 ARG A O 1
ATOM 3054 N N . VAL A 1 380 ? -7.934 39.562 29 1 90.75 380 VAL A N 1
ATOM 3055 C CA . VAL A 1 380 ? -8.641 40 30.203 1 90.75 380 VAL A CA 1
ATOM 3056 C C . VAL A 1 380 ? -9.039 38.812 31.047 1 90.75 380 VAL A C 1
ATOM 3058 O O . VAL A 1 380 ? -9.68 37.875 30.531 1 90.75 380 VAL A O 1
ATOM 3061 N N . LYS A 1 381 ? -8.656 38.812 32.219 1 90.88 381 LYS A N 1
ATOM 3062 C CA . LYS A 1 381 ? -8.992 37.719 33.094 1 90.88 381 LYS A CA 1
ATOM 3063 C C . LYS A 1 381 ? -10.344 37.906 33.781 1 90.88 381 LYS A C 1
ATOM 3065 O O . LYS A 1 381 ? -11.242 37.094 33.688 1 90.88 381 LYS A O 1
ATOM 3070 N N . CYS A 1 382 ? -10.359 39.062 34.531 1 92.12 382 CYS A N 1
ATOM 3071 C CA . CYS A 1 382 ? -11.617 39.312 35.25 1 92.12 382 CYS A CA 1
ATOM 3072 C C . CYS A 1 382 ? -11.688 40.781 35.688 1 92.12 382 CYS A C 1
ATOM 3074 O O . CYS A 1 382 ? -10.68 41.5 35.688 1 92.12 382 CYS A O 1
ATOM 3076 N N . LEU A 1 383 ? -12.922 41.188 36 1 92.69 383 LEU A N 1
ATOM 3077 C CA . LEU A 1 383 ? -13.148 42.469 36.625 1 92.69 383 LEU A CA 1
ATOM 3078 C C . LEU A 1 383 ? -12.789 42.406 38.125 1 92.69 383 LEU A C 1
ATOM 3080 O O . LEU A 1 383 ? -13.281 41.531 38.844 1 92.69 383 LEU A O 1
ATOM 3084 N N . VAL A 1 384 ? -11.898 43.188 38.5 1 94.06 384 VAL A N 1
ATOM 3085 C CA . VAL A 1 384 ? -11.43 43.188 39.906 1 94.06 384 VAL A CA 1
ATOM 3086 C C . VAL A 1 384 ? -12.281 44.156 40.719 1 94.06 384 VAL A C 1
ATOM 3088 O O . VAL A 1 384 ? -12.703 43.812 41.844 1 94.06 384 VAL A O 1
ATOM 3091 N N . ARG A 1 385 ? -12.477 45.469 40.281 1 93.62 385 ARG A N 1
ATOM 3092 C CA . ARG A 1 385 ? -13.211 46.5 41 1 93.62 385 ARG A CA 1
ATOM 3093 C C . ARG A 1 385 ? -14.078 47.312 40.062 1 93.62 385 ARG A C 1
ATOM 3095 O O . ARG A 1 385 ? -13.602 47.812 39.031 1 93.62 385 ARG A O 1
ATOM 3102 N N . ARG A 1 386 ? -15.344 47.438 40.375 1 92.12 386 ARG A N 1
ATOM 3103 C CA . ARG A 1 386 ? -16.266 48.281 39.625 1 92.12 386 ARG A CA 1
ATOM 3104 C C . ARG A 1 386 ? -16.328 49.688 40.188 1 92.12 386 ARG A C 1
ATOM 3106 O O . ARG A 1 386 ? -16.359 49.875 41.406 1 92.12 386 ARG A O 1
ATOM 3113 N N . HIS A 1 387 ? -16.266 50.719 39.344 1 91.56 387 HIS A N 1
ATOM 3114 C CA . HIS A 1 387 ? -16.359 52.094 39.75 1 91.56 387 HIS A CA 1
ATOM 3115 C C . HIS A 1 387 ? -17.594 52.781 39.188 1 91.56 387 HIS A C 1
ATOM 3117 O O . HIS A 1 387 ? -18.344 52.156 38.406 1 91.56 387 HIS A O 1
ATOM 3123 N N . ASP A 1 388 ? -17.875 53.969 39.625 1 87.94 388 ASP A N 1
ATOM 3124 C CA . ASP A 1 388 ? -19.031 54.688 39.125 1 87.94 388 ASP A CA 1
ATOM 3125 C C . ASP A 1 388 ? -18.906 55 37.625 1 87.94 388 ASP A C 1
ATOM 3127 O O . ASP A 1 388 ? -19.891 54.906 36.906 1 87.94 388 ASP A O 1
ATOM 3131 N N . LYS A 1 389 ? -17.719 55.344 37.281 1 88.5 389 LYS A N 1
ATOM 3132 C CA . LYS A 1 389 ? -17.438 55.531 35.844 1 88.5 389 LYS A CA 1
ATOM 3133 C C . LYS A 1 389 ? -16.797 54.281 35.25 1 88.5 389 LYS A C 1
ATOM 3135 O O . LYS A 1 389 ? -15.797 53.781 35.781 1 88.5 389 LYS A O 1
ATOM 3140 N N . LEU A 1 390 ? -17.312 53.781 34.156 1 87.25 390 LEU A N 1
ATOM 3141 C CA . LEU A 1 390 ? -16.891 52.562 33.531 1 87.25 390 LEU A CA 1
ATOM 3142 C C . LEU A 1 390 ? -15.406 52.625 33.156 1 87.25 390 LEU A C 1
ATOM 3144 O O . LEU A 1 390 ? -14.711 51.594 33.219 1 87.25 390 LEU A O 1
ATOM 3148 N N . CYS A 1 391 ? -14.898 53.781 32.812 1 89.44 391 CYS A N 1
ATOM 3149 C CA . CYS A 1 391 ? -13.516 53.938 32.375 1 89.44 391 CYS A CA 1
ATOM 3150 C C . CYS A 1 391 ? -12.547 53.688 33.531 1 89.44 391 CYS A C 1
ATOM 3152 O O . CYS A 1 391 ? -11.359 53.469 33.312 1 89.44 391 CYS A O 1
ATOM 3154 N N . MET A 1 392 ? -13.062 53.781 34.781 1 91.12 392 MET A N 1
ATOM 3155 C CA . MET A 1 392 ? -12.219 53.656 35.969 1 91.12 392 MET A CA 1
ATOM 3156 C C . MET A 1 392 ? -12.258 52.219 36.469 1 91.12 392 MET A C 1
ATOM 3158 O O . MET A 1 392 ? -11.547 51.875 37.438 1 91.12 392 MET A O 1
ATOM 3162 N N . ASP A 1 393 ? -13.078 51.375 35.812 1 93.38 393 ASP A N 1
ATOM 3163 C CA . ASP A 1 393 ? -13.125 49.969 36.219 1 93.38 393 ASP A CA 1
ATOM 3164 C C . ASP A 1 393 ? -11.734 49.344 36.125 1 93.38 393 ASP A C 1
ATOM 3166 O O . ASP A 1 393 ? -10.93 49.688 35.281 1 93.38 393 ASP A O 1
ATOM 3170 N N . GLU A 1 394 ? -11.445 48.5 37.062 1 94.81 394 GLU A N 1
ATOM 3171 C CA . GLU A 1 394 ? -10.148 47.844 37.125 1 94.81 394 GLU A CA 1
ATOM 3172 C C . GLU A 1 394 ? -10.273 46.375 36.719 1 94.81 394 GLU A C 1
ATOM 3174 O O . GLU A 1 394 ? -11.125 45.625 37.219 1 94.81 394 GLU A O 1
ATOM 3179 N N . TYR A 1 395 ? -9.414 46 35.75 1 94.19 395 TYR A N 1
ATOM 3180 C CA . TYR A 1 395 ? -9.391 44.625 35.25 1 94.19 395 TYR A CA 1
ATOM 3181 C C . TYR A 1 395 ? -8.031 43.969 35.5 1 94.19 395 TYR A C 1
ATOM 3183 O O . TYR A 1 395 ? -6.996 44.625 35.406 1 94.19 395 TYR A O 1
ATOM 3191 N N . GLU A 1 396 ? -8.023 42.719 35.844 1 94.69 396 GLU A N 1
ATOM 3192 C CA . GLU A 1 396 ? -6.805 41.906 35.812 1 94.69 396 GLU A CA 1
ATOM 3193 C C . GLU A 1 396 ? -6.531 41.375 34.406 1 94.69 396 GLU A C 1
ATOM 3195 O O . GLU A 1 396 ? -7.422 40.812 33.781 1 94.69 396 GLU A O 1
ATOM 3200 N N . VAL A 1 397 ? -5.371 41.625 33.875 1 91.81 397 VAL A N 1
ATOM 3201 C CA . VAL A 1 397 ? -5.047 41.188 32.531 1 91.81 397 VAL A CA 1
ATOM 3202 C C . VAL A 1 397 ? -3.811 40.281 32.562 1 91.81 397 VAL A C 1
ATOM 3204 O O . VAL A 1 397 ? -2.953 40.438 33.438 1 91.81 397 VAL A O 1
ATOM 3207 N N . GLU A 1 398 ? -3.828 39.312 31.641 1 88.81 398 GLU A N 1
ATOM 3208 C CA . GLU A 1 398 ? -2.689 38.406 31.438 1 88.81 398 GLU A CA 1
ATOM 3209 C C . GLU A 1 398 ? -1.775 38.906 30.328 1 88.81 398 GLU A C 1
ATOM 3211 O O . GLU A 1 398 ? -2.229 39.156 29.203 1 88.81 398 GLU A O 1
ATOM 3216 N N . THR A 1 399 ? -0.504 39.094 30.5 1 77.88 399 THR A N 1
ATOM 3217 C CA . THR A 1 399 ? 0.446 39.594 29.516 1 77.88 399 THR A CA 1
ATOM 3218 C C . THR A 1 399 ? 1.463 38.531 29.141 1 77.88 399 THR A C 1
ATOM 3220 O O . THR A 1 399 ? 2.145 38.625 28.125 1 77.88 399 THR A O 1
ATOM 3223 N N . GLU A 1 400 ? 1.42 37.25 29.672 1 66.19 400 GLU A N 1
ATOM 3224 C CA . GLU A 1 400 ? 2.363 36.156 29.516 1 66.19 400 GLU A CA 1
ATOM 3225 C C . GLU A 1 400 ? 3.793 36.688 29.375 1 66.19 400 GLU A C 1
ATOM 3227 O O . GLU A 1 400 ? 4.641 36 28.781 1 66.19 400 GLU A O 1
ATOM 3232 N N . LEU A 1 401 ? 4.16 37.938 29.625 1 54.97 401 LEU A N 1
ATOM 3233 C CA . LEU A 1 401 ? 5.535 38.406 29.672 1 54.97 401 LEU A CA 1
ATOM 3234 C C . LEU A 1 401 ? 6.246 37.906 30.922 1 54.97 401 LEU A C 1
ATOM 3236 O O . LEU A 1 401 ? 5.602 37.656 31.953 1 54.97 401 LEU A O 1
ATOM 3240 N N . GLU A 1 402 ? 7.457 37.375 30.75 1 52.34 402 GLU A N 1
ATOM 3241 C CA . GLU A 1 402 ? 8.289 36.75 31.766 1 52.34 402 GLU A CA 1
ATOM 3242 C C . GLU A 1 402 ? 8.055 37.375 33.125 1 52.34 402 GLU A C 1
ATOM 3244 O O . GLU A 1 402 ? 7.98 36.656 34.156 1 52.34 402 GLU A O 1
ATOM 3249 N N . ALA A 1 403 ? 8.109 38.719 33.344 1 48.75 403 ALA A N 1
ATOM 3250 C CA . ALA A 1 403 ? 8.242 39.344 34.656 1 48.75 403 ALA A CA 1
ATOM 3251 C C . ALA A 1 403 ? 6.883 39.5 35.344 1 48.75 403 ALA A C 1
ATOM 3253 O O . ALA A 1 403 ? 6.785 39.469 36.562 1 48.75 403 ALA A O 1
ATOM 3254 N N . LYS A 1 404 ? 5.859 39.781 34.688 1 57.81 404 LYS A N 1
ATOM 3255 C CA . LYS A 1 404 ? 4.562 40 35.312 1 57.81 404 LYS A CA 1
ATOM 3256 C C . LYS A 1 404 ? 3.447 39.281 34.562 1 57.81 404 LYS A C 1
ATOM 3258 O O . LYS A 1 404 ? 2.883 39.812 33.625 1 57.81 404 LYS A O 1
ATOM 3263 N N . SER A 1 405 ? 3.061 38 34.906 1 71.38 405 SER A N 1
ATOM 3264 C CA . SER A 1 405 ? 2.107 37.125 34.219 1 71.38 405 SER A CA 1
ATOM 3265 C C . SER A 1 405 ? 0.705 37.719 34.25 1 71.38 405 SER A C 1
ATOM 3267 O O . SER A 1 405 ? -0.065 37.531 33.312 1 71.38 405 SER A O 1
ATOM 3269 N N . SER A 1 406 ? 0.431 38.531 35.375 1 83.75 406 SER A N 1
ATOM 3270 C CA . SER A 1 406 ? -0.865 39.188 35.469 1 83.75 406 SER A CA 1
ATOM 3271 C C . SER A 1 406 ? -0.737 40.594 36.094 1 83.75 406 SER A C 1
ATOM 3273 O O . SER A 1 406 ? 0.178 40.812 36.875 1 83.75 406 SER A O 1
ATOM 3275 N N . MET A 1 407 ? -1.399 41.656 35.719 1 87.62 407 MET A N 1
ATOM 3276 C CA . MET A 1 407 ? -1.399 43 36.312 1 87.62 407 MET A CA 1
ATOM 3277 C C . MET A 1 407 ? -2.805 43.594 36.312 1 87.62 407 MET A C 1
ATOM 3279 O O . MET A 1 407 ? -3.658 43.188 35.531 1 87.62 407 MET A O 1
ATOM 3283 N N . THR A 1 408 ? -3.049 44.375 37.219 1 92.06 408 THR A N 1
ATOM 3284 C CA . THR A 1 408 ? -4.32 45.094 37.312 1 92.06 408 THR A CA 1
ATOM 3285 C C . THR A 1 408 ? -4.227 46.469 36.625 1 92.06 408 THR A C 1
ATOM 3287 O O . THR A 1 408 ? -3.322 47.25 36.906 1 92.06 408 THR A O 1
ATOM 3290 N N . VAL A 1 409 ? -5.113 46.75 35.719 1 92.56 409 VAL A N 1
ATOM 3291 C CA . VAL A 1 409 ? -5.086 48 34.969 1 92.56 409 VAL A CA 1
ATOM 3292 C C . VAL A 1 409 ? -6.492 48.594 34.906 1 92.56 409 VAL A C 1
ATOM 3294 O O . VAL A 1 409 ? -7.48 47.875 35.125 1 92.56 409 VAL A O 1
ATOM 3297 N N . GLN A 1 410 ? -6.562 49.875 34.625 1 93.31 410 GLN A N 1
ATOM 3298 C CA . GLN A 1 410 ? -7.848 50.531 34.469 1 93.31 410 GLN A CA 1
ATOM 3299 C C . GLN A 1 410 ? -8.391 50.344 33.062 1 93.31 410 GLN A C 1
ATOM 3301 O O . GLN A 1 410 ? -7.625 50.156 32.094 1 93.31 410 GLN A O 1
ATOM 3306 N N . ALA A 1 411 ? -9.703 50.281 32.906 1 93.44 411 ALA A N 1
ATOM 3307 C CA . ALA A 1 411 ? -10.367 50.094 31.625 1 93.44 411 ALA A CA 1
ATOM 3308 C C . ALA A 1 411 ? -9.891 51.094 30.594 1 93.44 411 ALA A C 1
ATOM 3310 O O . ALA A 1 411 ? -9.797 50.812 29.406 1 93.44 411 ALA A O 1
ATOM 3311 N N . SER A 1 412 ? -9.516 52.344 31.109 1 92.12 412 SER A N 1
ATOM 3312 C CA . SER A 1 412 ? -9.094 53.406 30.219 1 92.12 412 SER A CA 1
ATOM 3313 C C . SER A 1 412 ? -7.73 53.125 29.594 1 92.12 412 SER A C 1
ATOM 3315 O O . SER A 1 412 ? -7.355 53.719 28.594 1 92.12 412 SER A O 1
ATOM 3317 N N . GLN A 1 413 ? -7.027 52.219 30.125 1 92.38 413 GLN A N 1
ATOM 3318 C CA . GLN A 1 413 ? -5.691 51.875 29.656 1 92.38 413 GLN A CA 1
ATOM 3319 C C . GLN A 1 413 ? -5.742 50.719 28.656 1 92.38 413 GLN A C 1
ATOM 3321 O O . GLN A 1 413 ? -4.715 50.344 28.078 1 92.38 413 GLN A O 1
ATOM 3326 N N . LEU A 1 414 ? -6.961 50.188 28.5 1 93.56 414 LEU A N 1
ATOM 3327 C CA . LEU A 1 414 ? -7.145 49.031 27.609 1 93.56 414 LEU A CA 1
ATOM 3328 C C . LEU A 1 414 ? -7.773 49.5 26.297 1 93.56 414 LEU A C 1
ATOM 3330 O O . LEU A 1 414 ? -8.531 50.469 26.266 1 93.56 414 LEU A O 1
ATOM 3334 N N . TYR A 1 415 ? -7.395 48.812 25.25 1 92 415 TYR A N 1
ATOM 3335 C CA . TYR A 1 415 ? -7.914 49.094 23.906 1 92 415 TYR A CA 1
ATOM 3336 C C . TYR A 1 415 ? -8.641 47.875 23.344 1 92 415 TYR A C 1
ATOM 3338 O O . TYR A 1 415 ? -8.094 46.781 23.328 1 92 415 TYR A O 1
ATOM 3346 N N . LYS A 1 416 ? -9.797 48.125 22.859 1 91.25 416 LYS A N 1
ATOM 3347 C CA . LYS A 1 416 ? -10.586 47.062 22.203 1 91.25 416 LYS A CA 1
ATOM 3348 C C . LYS A 1 416 ? -10.438 47.156 20.688 1 91.25 416 LYS A C 1
ATOM 3350 O O . LYS A 1 416 ? -10.227 48.219 20.125 1 91.25 416 LYS A O 1
ATOM 3355 N N . PHE A 1 417 ? -10.547 46 20.031 1 89.81 417 PHE A N 1
ATOM 3356 C CA . PHE A 1 417 ? -10.602 45.969 18.562 1 89.81 417 PHE A CA 1
ATOM 3357 C C . PHE A 1 417 ? -12.008 46.281 18.078 1 89.81 417 PHE A C 1
ATOM 3359 O O . PHE A 1 417 ? -12.977 45.656 18.484 1 89.81 417 PHE A O 1
ATOM 3366 N N . VAL A 1 418 ? -12.18 47.375 17.281 1 84.88 418 VAL A N 1
ATOM 3367 C CA . VAL A 1 418 ? -13.477 47.75 16.719 1 84.88 418 VAL A CA 1
ATOM 3368 C C . VAL A 1 418 ? -13.344 48.031 15.234 1 84.88 418 VAL A C 1
ATOM 3370 O O . VAL A 1 418 ? -12.492 48.812 14.812 1 84.88 418 VAL A O 1
ATOM 3373 N N . ARG A 1 419 ? -14.023 47.312 14.32 1 79.12 419 ARG A N 1
ATOM 3374 C CA . ARG A 1 419 ? -14.023 47.594 12.891 1 79.12 419 ARG A CA 1
ATOM 3375 C C . ARG A 1 419 ? -15.07 48.656 12.547 1 79.12 419 ARG A C 1
ATOM 3377 O O . ARG A 1 419 ? -16.203 48.594 13.031 1 79.12 419 ARG A O 1
ATOM 3384 N N . THR A 1 420 ? -14.891 49.969 12.547 1 58.78 420 THR A N 1
ATOM 3385 C CA . THR A 1 420 ? -15.688 51.188 12.469 1 58.78 420 THR A CA 1
ATOM 3386 C C . THR A 1 420 ? -16.547 51.188 11.211 1 58.78 420 THR A C 1
ATOM 3388 O O . THR A 1 420 ? -17.203 52.188 10.906 1 58.78 420 THR A O 1
ATOM 3391 N N . ASP A 1 421 ? -16.75 50.594 10.062 1 48.72 421 ASP A N 1
ATOM 3392 C CA . ASP A 1 421 ? -17.578 51.5 9.289 1 48.72 421 ASP A CA 1
ATOM 3393 C C . ASP A 1 421 ? -18.75 52 10.125 1 48.72 421 ASP A C 1
ATOM 3395 O O . ASP A 1 421 ? -19.25 53.125 9.891 1 48.72 421 ASP A O 1
ATOM 3399 N N . ILE A 1 422 ? -19.375 51.219 10.828 1 42.66 422 ILE A N 1
ATOM 3400 C CA . ILE A 1 422 ? -20.688 51.625 11.297 1 42.66 422 ILE A CA 1
ATOM 3401 C C . ILE A 1 422 ? -20.531 52.625 12.461 1 42.66 422 ILE A C 1
ATOM 3403 O O . ILE A 1 422 ? -21.438 53.406 12.742 1 42.66 422 ILE A O 1
ATOM 3407 N N . PHE A 1 423 ? -19.531 52.5 13.312 1 41.66 423 PHE A N 1
ATOM 3408 C CA . PHE A 1 423 ? -19.672 53.188 14.578 1 41.66 423 PHE A CA 1
ATOM 3409 C C . PHE A 1 423 ? -19.062 54.594 14.5 1 41.66 423 PHE A C 1
ATOM 3411 O O . PHE A 1 423 ? -18.859 55.25 15.523 1 41.66 423 PHE A O 1
ATOM 3418 N N . ALA A 1 424 ? -18.562 54.969 13.461 1 42.97 424 ALA A N 1
ATOM 3419 C CA . ALA A 1 424 ? -18.047 56.344 13.5 1 42.97 424 ALA A CA 1
ATOM 3420 C C . ALA A 1 424 ? -19.016 57.281 14.203 1 42.97 424 ALA A C 1
ATOM 3422 O O . ALA A 1 424 ? -18.609 58.188 14.922 1 42.97 424 ALA A O 1
ATOM 3423 N N . ASN A 1 425 ? -20.297 57.312 13.68 1 43.16 425 ASN A N 1
ATOM 3424 C CA . ASN A 1 425 ? -21.219 58.312 14.188 1 43.16 425 ASN A CA 1
ATOM 3425 C C . ASN A 1 425 ? -22.047 57.781 15.359 1 43.16 425 ASN A C 1
ATOM 3427 O O . ASN A 1 425 ? -23.047 58.406 15.75 1 43.16 425 ASN A O 1
ATOM 3431 N N . LEU A 1 426 ? -21.984 56.5 15.688 1 43.34 426 LEU A N 1
ATOM 3432 C CA . LEU A 1 426 ? -22.953 56.125 16.703 1 43.34 426 LEU A CA 1
ATOM 3433 C C . LEU A 1 426 ? -22.359 56.219 18.094 1 43.34 426 LEU A C 1
ATOM 3435 O O . LEU A 1 426 ? -21.141 56.062 18.266 1 43.34 426 LEU A O 1
ATOM 3439 N N . SER A 1 427 ? -23.047 56.844 19.031 1 46.09 427 SER A N 1
ATOM 3440 C CA . SER A 1 427 ? -22.719 56.969 20.453 1 46.09 427 SER A CA 1
ATOM 3441 C C . SER A 1 427 ? -22.375 55.625 21.078 1 46.09 427 SER A C 1
ATOM 3443 O O . SER A 1 427 ? -22.734 54.594 20.547 1 46.09 427 SER A O 1
ATOM 3445 N N . GLU A 1 428 ? -21.578 55.531 22.141 1 44.53 428 GLU A N 1
ATOM 3446 C CA . GLU A 1 428 ? -21.188 54.344 22.906 1 44.53 428 GLU A CA 1
ATOM 3447 C C . GLU A 1 428 ? -22.375 53.438 23.156 1 44.53 428 GLU A C 1
ATOM 3449 O O . GLU A 1 428 ? -22.266 52.219 23.031 1 44.53 428 GLU A O 1
ATOM 3454 N N . GLU A 1 429 ? -23.453 53.969 23.5 1 48.5 429 GLU A N 1
ATOM 3455 C CA . GLU A 1 429 ? -24.688 53.25 23.797 1 48.5 429 GLU A CA 1
ATOM 3456 C C . GLU A 1 429 ? -25.234 52.531 22.562 1 48.5 429 GLU A C 1
ATOM 3458 O O . GLU A 1 429 ? -25.719 51.406 22.656 1 48.5 429 GLU A O 1
ATOM 3463 N N . GLU A 1 430 ? -25.031 53.125 21.5 1 50.03 430 GLU A N 1
ATOM 3464 C CA . GLU A 1 430 ? -25.609 52.625 20.25 1 50.03 430 GLU A CA 1
ATOM 3465 C C . GLU A 1 430 ? -24.766 51.5 19.672 1 50.03 430 GLU A C 1
ATOM 3467 O O . GLU A 1 430 ? -25.297 50.531 19.141 1 50.03 430 GLU A O 1
ATOM 3472 N N . ILE A 1 431 ? -23.562 51.594 19.859 1 46.81 431 ILE A N 1
ATOM 3473 C CA . ILE A 1 431 ? -22.625 50.594 19.438 1 46.81 431 ILE A CA 1
ATOM 3474 C C . ILE A 1 431 ? -22.828 49.312 20.266 1 46.81 431 ILE A C 1
ATOM 3476 O O . ILE A 1 431 ? -22.891 48.219 19.719 1 46.81 431 ILE A O 1
ATOM 3480 N N . LEU A 1 432 ? -22.906 49.5 21.547 1 47.91 432 LEU A N 1
ATOM 3481 C CA . LEU A 1 432 ? -23.188 48.406 22.438 1 47.91 432 LEU A CA 1
ATOM 3482 C C . LEU A 1 432 ? -24.547 47.781 22.141 1 47.91 432 LEU A C 1
ATOM 3484 O O . LEU A 1 432 ? -24.719 46.562 22.188 1 47.91 432 LEU A O 1
ATOM 3488 N N . LYS A 1 433 ? -25.531 48.594 21.797 1 49.88 433 LYS A N 1
ATOM 3489 C CA . LYS A 1 433 ? -26.875 48.188 21.406 1 49.88 433 LYS A CA 1
ATOM 3490 C C . LYS A 1 433 ? -26.844 47.438 20.078 1 49.88 433 LYS A C 1
ATOM 3492 O O . LYS A 1 433 ? -27.547 46.438 19.906 1 49.88 433 LYS A O 1
ATOM 3497 N N . ASN A 1 434 ? -26.094 47.812 19.219 1 45.88 434 ASN A N 1
ATOM 3498 C CA . ASN A 1 434 ? -26.016 47.188 17.906 1 45.88 434 ASN A CA 1
ATOM 3499 C C . ASN A 1 434 ? -25.219 45.875 17.953 1 45.88 434 ASN A C 1
ATOM 3501 O O . ASN A 1 434 ? -25.531 44.906 17.25 1 45.88 434 ASN A O 1
ATOM 3505 N N . ILE A 1 435 ? -24.188 45.906 18.672 1 44.31 435 ILE A N 1
ATOM 3506 C CA . ILE A 1 435 ? -23.484 44.656 18.953 1 44.31 435 ILE A CA 1
ATOM 3507 C C . ILE A 1 435 ? -24.422 43.688 19.656 1 44.31 435 ILE A C 1
ATOM 3509 O O . ILE A 1 435 ? -24.438 42.5 19.359 1 44.31 435 ILE A O 1
ATOM 3513 N N . LYS A 1 436 ? -25.25 44.188 20.641 1 43.78 436 LYS A N 1
ATOM 3514 C CA . LYS A 1 436 ? -26.312 43.406 21.281 1 43.78 436 LYS A CA 1
ATOM 3515 C C . LYS A 1 436 ? -27.453 43.125 20.312 1 43.78 436 LYS A C 1
ATOM 3517 O O . LYS A 1 436 ? -28.062 42.062 20.359 1 43.78 436 LYS A O 1
ATOM 3522 N N . LYS A 1 437 ? -27.875 44 19.484 1 43.44 437 LYS A N 1
ATOM 3523 C CA . LYS A 1 437 ? -29 43.875 18.562 1 43.44 437 LYS A CA 1
ATOM 3524 C C . LYS A 1 437 ? -28.688 42.875 17.453 1 43.44 437 LYS A C 1
ATOM 3526 O O . LYS A 1 437 ? -29.562 42.156 17 1 43.44 437 LYS A O 1
ATOM 3531 N N . ASN A 1 438 ? -27.609 42.906 16.828 1 38.56 438 ASN A N 1
ATOM 3532 C CA . ASN A 1 438 ? -27.281 41.906 15.82 1 38.56 438 ASN A CA 1
ATOM 3533 C C . ASN A 1 438 ? -27.047 40.531 16.438 1 38.56 438 ASN A C 1
ATOM 3535 O O . ASN A 1 438 ? -26.828 39.531 15.727 1 38.56 438 ASN A O 1
ATOM 3539 N N . ARG A 1 439 ? -26.922 40.438 17.766 1 34.62 439 ARG A N 1
ATOM 3540 C CA . ARG A 1 439 ? -26.859 39.219 18.547 1 34.62 439 ARG A CA 1
ATOM 3541 C C . ARG A 1 439 ? -28.25 38.719 18.938 1 34.62 439 ARG A C 1
ATOM 3543 O O . ARG A 1 439 ? -28.422 37.562 19.312 1 34.62 439 ARG A O 1
ATOM 3550 N N . LEU A 1 440 ? -29.281 39.656 19.281 1 32.44 440 LEU A N 1
ATOM 3551 C CA . LEU A 1 440 ? -30.672 39.219 19.469 1 32.44 440 LEU A CA 1
ATOM 3552 C C . LEU A 1 440 ? -31.375 39.062 18.125 1 32.44 440 LEU A C 1
ATOM 3554 O O . LEU A 1 440 ? -32.375 39.719 17.859 1 32.44 440 LEU A O 1
ATOM 3558 N N . ALA B 1 1 ? -31.375 34.156 19.484 1 57.28 1 ALA B N 1
ATOM 3559 C CA . ALA B 1 1 ? -31.656 33.062 20.375 1 57.28 1 ALA B CA 1
ATOM 3560 C C . ALA B 1 1 ? -30.828 31.812 20.016 1 57.28 1 ALA B C 1
ATOM 3562 O O . ALA B 1 1 ? -30.375 31.078 20.891 1 57.28 1 ALA B O 1
ATOM 3563 N N . ASN B 1 2 ? -30.547 31.609 18.75 1 67.12 2 ASN B N 1
ATOM 3564 C CA . ASN B 1 2 ? -29.875 30.391 18.312 1 67.12 2 ASN B CA 1
ATOM 3565 C C . ASN B 1 2 ? -28.391 30.438 18.625 1 67.12 2 ASN B C 1
ATOM 3567 O O . ASN B 1 2 ? -27.672 29.453 18.406 1 67.12 2 ASN B O 1
ATOM 3571 N N . LEU B 1 3 ? -28.016 31.484 19.312 1 76.44 3 LEU B N 1
ATOM 3572 C CA . LEU B 1 3 ? -26.594 31.594 19.656 1 76.44 3 LEU B CA 1
ATOM 3573 C C . LEU B 1 3 ? -26.391 31.562 21.172 1 76.44 3 LEU B C 1
ATOM 3575 O O . LEU B 1 3 ? -25.344 31.953 21.672 1 76.44 3 LEU B O 1
ATOM 3579 N N . VAL B 1 4 ? -27.484 31.172 21.781 1 76.31 4 VAL B N 1
ATOM 3580 C CA . VAL B 1 4 ? -27.438 30.953 23.219 1 76.31 4 VAL B CA 1
ATOM 3581 C C . VAL B 1 4 ? -27.594 29.453 23.516 1 76.31 4 VAL B C 1
ATOM 3583 O O . VAL B 1 4 ? -28.578 28.828 23.094 1 76.31 4 VAL B O 1
ATOM 3586 N N . ILE B 1 5 ? -26.641 28.906 24.141 1 82.25 5 ILE B N 1
ATOM 3587 C CA . ILE B 1 5 ? -26.578 27.469 24.359 1 82.25 5 ILE B CA 1
ATOM 3588 C C . ILE B 1 5 ? -26.594 27.156 25.859 1 82.25 5 ILE B C 1
ATOM 3590 O O . ILE B 1 5 ? -25.922 27.844 26.641 1 82.25 5 ILE B O 1
ATOM 3594 N N . GLN B 1 6 ? -27.266 26.219 26.25 1 78.88 6 GLN B N 1
ATOM 3595 C CA . GLN B 1 6 ? -27.406 25.875 27.656 1 78.88 6 GLN B CA 1
ATOM 3596 C C . GLN B 1 6 ? -26.125 25.25 28.203 1 78.88 6 GLN B C 1
ATOM 3598 O O . GLN B 1 6 ? -25.594 25.688 29.234 1 78.88 6 GLN B O 1
ATOM 3603 N N . ASN B 1 7 ? -25.672 24.203 27.484 1 80.44 7 ASN B N 1
ATOM 3604 C CA . ASN B 1 7 ? -24.5 23.484 27.938 1 80.44 7 ASN B CA 1
ATOM 3605 C C . ASN B 1 7 ? -23.281 23.766 27.062 1 80.44 7 ASN B C 1
ATOM 3607 O O . ASN B 1 7 ? -22.812 22.859 26.344 1 80.44 7 ASN B O 1
ATOM 3611 N N . LEU B 1 8 ? -22.922 25.062 27.203 1 83.56 8 LEU B N 1
ATOM 3612 C CA . LEU B 1 8 ? -21.766 25.453 26.406 1 83.56 8 LEU B CA 1
ATOM 3613 C C . LEU B 1 8 ? -20.484 25.375 27.234 1 83.56 8 LEU B C 1
ATOM 3615 O O . LEU B 1 8 ? -20.438 25.859 28.359 1 83.56 8 LEU B O 1
ATOM 3619 N N . GLU B 1 9 ? -19.5 24.672 26.672 1 81.25 9 GLU B N 1
ATOM 3620 C CA . GLU B 1 9 ? -18.234 24.531 27.375 1 81.25 9 GLU B CA 1
ATOM 3621 C C . GLU B 1 9 ? -17.438 25.828 27.375 1 81.25 9 GLU B C 1
ATOM 3623 O O . GLU B 1 9 ? -16.875 26.219 28.406 1 81.25 9 GLU B O 1
ATOM 3628 N N . GLU B 1 10 ? -17.406 26.453 26.266 1 84.06 10 GLU B N 1
ATOM 3629 C CA . GLU B 1 10 ? -16.641 27.703 26.125 1 84.06 10 GLU B CA 1
ATOM 3630 C C . GLU B 1 10 ? -17.438 28.734 25.328 1 84.06 10 GLU B C 1
ATOM 3632 O O . GLU B 1 10 ? -17.891 28.453 24.219 1 84.06 10 GLU B O 1
ATOM 3637 N N . GLU B 1 11 ? -17.562 29.875 25.953 1 84.88 11 GLU B N 1
ATOM 3638 C CA . GLU B 1 11 ? -18.219 30.969 25.234 1 84.88 11 GLU B CA 1
ATOM 3639 C C . GLU B 1 11 ? -17.281 31.578 24.203 1 84.88 11 GLU B C 1
ATOM 3641 O O . GLU B 1 11 ? -16.062 31.578 24.375 1 84.88 11 GLU B O 1
ATOM 3646 N N . ILE B 1 12 ? -17.875 31.953 23.125 1 88.44 12 ILE B N 1
ATOM 3647 C CA . ILE B 1 12 ? -17.188 32.719 22.094 1 88.44 12 ILE B CA 1
ATOM 3648 C C . ILE B 1 12 ? -17.828 34.094 21.953 1 88.44 12 ILE B C 1
ATOM 3650 O O . ILE B 1 12 ? -18.641 34.312 21.062 1 88.44 12 ILE B O 1
ATOM 3654 N N . ILE B 1 13 ? -17.391 34.906 22.766 1 81.44 13 ILE B N 1
ATOM 3655 C CA . ILE B 1 13 ? -18 36.219 22.812 1 81.44 13 ILE B CA 1
ATOM 3656 C C . ILE B 1 13 ? -17.422 37.125 21.719 1 81.44 13 ILE B C 1
ATOM 3658 O O . ILE B 1 13 ? -16.203 37.156 21.531 1 81.44 13 ILE B O 1
ATOM 3662 N N . PRO B 1 14 ? -18.234 37.75 21 1 82 14 PRO B N 1
ATOM 3663 C CA . PRO B 1 14 ? -19.672 38 21.188 1 82 14 PRO B CA 1
ATOM 3664 C C . PRO B 1 14 ? -20.531 37.125 20.281 1 82 14 PRO B C 1
ATOM 3666 O O . PRO B 1 14 ? -21.625 37.531 19.875 1 82 14 PRO B O 1
ATOM 3669 N N . TYR B 1 15 ? -20.156 36.031 19.953 1 87.81 15 TYR B N 1
ATOM 3670 C CA . TYR B 1 15 ? -20.844 35.281 18.906 1 87.81 15 TYR B CA 1
ATOM 3671 C C . TYR B 1 15 ? -21.672 34.156 19.5 1 87.81 15 TYR B C 1
ATOM 3673 O O . TYR B 1 15 ? -22.672 33.75 18.906 1 87.81 15 TYR B O 1
ATOM 3681 N N . LEU B 1 16 ? -21.25 33.688 20.531 1 88.19 16 LEU B N 1
ATOM 3682 C CA . LEU B 1 16 ? -21.859 32.5 21.141 1 88.19 16 LEU B CA 1
ATOM 3683 C C . LEU B 1 16 ? -21.859 32.594 22.656 1 88.19 16 LEU B C 1
ATOM 3685 O O . LEU B 1 16 ? -20.812 32.812 23.266 1 88.19 16 LEU B O 1
ATOM 3689 N N . TYR B 1 17 ? -23.094 32.375 23.219 1 83.81 17 TYR B N 1
ATOM 3690 C CA . TYR B 1 17 ? -23.25 32.625 24.641 1 83.81 17 TYR B CA 1
ATOM 3691 C C . TYR B 1 17 ? -23.812 31.422 25.359 1 83.81 17 TYR B C 1
ATOM 3693 O O . TYR B 1 17 ? -24.594 30.656 24.781 1 83.81 17 TYR B O 1
ATOM 3701 N N . LYS B 1 18 ? -23.328 31.328 26.516 1 82.56 18 LYS B N 1
ATOM 3702 C CA . LYS B 1 18 ? -23.922 30.359 27.422 1 82.56 18 LYS B CA 1
ATOM 3703 C C . LYS B 1 18 ? -25.094 30.969 28.188 1 82.56 18 LYS B C 1
ATOM 3705 O O . LYS 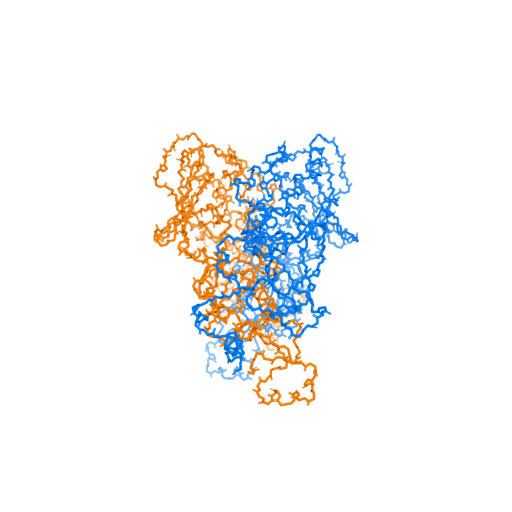B 1 18 ? -25.062 32.125 28.562 1 82.56 18 LYS B O 1
ATOM 3710 N N . VAL B 1 19 ? -26.078 30.109 28.359 1 74.62 19 VAL B N 1
ATOM 3711 C CA . VAL B 1 19 ? -27.188 30.578 29.188 1 74.62 19 VAL B CA 1
ATOM 3712 C C . VAL B 1 19 ? -26.688 30.844 30.609 1 74.62 19 VAL B C 1
ATOM 3714 O O . VAL B 1 19 ? -26.078 29.984 31.234 1 74.62 19 VAL B O 1
ATOM 3717 N N . PRO B 1 20 ? -26.828 32.156 30.969 1 65.38 20 PRO B N 1
ATOM 3718 C CA . PRO B 1 20 ? -26.391 32.438 32.344 1 65.38 20 PRO B CA 1
ATOM 3719 C C . PRO B 1 20 ? -27.109 31.609 33.375 1 65.38 20 PRO B C 1
ATOM 3721 O O . PRO B 1 20 ? -28.297 31.312 33.219 1 65.38 20 PRO B O 1
ATOM 3724 N N . ILE B 1 21 ? -26.25 31.078 34.219 1 61.56 21 ILE B N 1
ATOM 3725 C CA . ILE B 1 21 ? -26.75 30.219 35.312 1 61.56 21 ILE B CA 1
ATOM 3726 C C . ILE B 1 21 ? -27.922 30.922 36 1 61.56 21 ILE B C 1
ATOM 3728 O O . ILE B 1 21 ? -28.906 30.281 36.375 1 61.56 21 ILE B O 1
ATOM 3732 N N . LYS B 1 22 ? -27.766 32.312 36.094 1 60.81 22 LYS B N 1
ATOM 3733 C CA . LYS B 1 22 ? -28.781 33.062 36.844 1 60.81 22 LYS B CA 1
ATOM 3734 C C . LYS B 1 22 ? -30.156 32.875 36.188 1 60.81 22 LYS B C 1
ATOM 3736 O O . LYS B 1 22 ? -31.188 33.031 36.844 1 60.81 22 LYS B O 1
ATOM 3741 N N . TYR B 1 23 ? -30.141 32.531 34.969 1 60.94 23 TYR B N 1
ATOM 3742 C CA . TYR B 1 23 ? -31.406 32.375 34.281 1 60.94 23 TYR B CA 1
ATOM 3743 C C . TYR B 1 23 ? -31.781 30.906 34.156 1 60.94 23 TYR B C 1
ATOM 3745 O O . TYR B 1 23 ? -32.594 30.531 33.312 1 60.94 23 TYR B O 1
ATOM 3753 N N . GLY B 1 24 ? -31.047 30.047 34.875 1 58.75 24 GLY B N 1
ATOM 3754 C CA . GLY B 1 24 ? -31.312 28.609 34.875 1 58.75 24 GLY B CA 1
ATOM 3755 C C . GLY B 1 24 ? -32.781 28.266 35 1 58.75 24 GLY B C 1
ATOM 3756 O O . GLY B 1 24 ? -33.281 27.359 34.312 1 58.75 24 GLY B O 1
ATOM 3757 N N . GLU B 1 25 ? -33.438 29.062 35.875 1 60.56 25 GLU B N 1
ATOM 3758 C CA . GLU B 1 25 ? -34.844 28.797 36.094 1 60.56 25 GLU B CA 1
ATOM 3759 C C . GLU B 1 25 ? -35.688 29.062 34.844 1 60.56 25 GLU B C 1
ATOM 3761 O O . GLU B 1 25 ? -36.781 28.531 34.688 1 60.56 25 GLU B O 1
ATOM 3766 N N . TYR B 1 26 ? -35.094 29.812 33.969 1 64.25 26 TYR B N 1
ATOM 3767 C CA . TYR B 1 26 ? -35.844 30.203 32.75 1 64.25 26 TYR B CA 1
ATOM 3768 C C . TYR B 1 26 ? -35.375 29.438 31.547 1 64.25 26 TYR B C 1
ATOM 3770 O O . TYR B 1 26 ? -35.562 29.875 30.406 1 64.25 26 TYR B O 1
ATOM 3778 N N . ILE B 1 27 ? -34.688 28.359 31.75 1 68.12 27 ILE B N 1
ATOM 3779 C CA . ILE B 1 27 ? -34.094 27.562 30.688 1 68.12 27 ILE B CA 1
ATOM 3780 C C . ILE B 1 27 ? -35.156 27.141 29.688 1 68.12 27 ILE B C 1
ATOM 3782 O O . ILE B 1 27 ? -34.906 27.094 28.484 1 68.12 27 ILE B O 1
ATOM 3786 N N . ASP B 1 28 ? -36.281 26.938 30.266 1 67.5 28 ASP B N 1
ATOM 3787 C CA . ASP B 1 28 ? -37.406 26.516 29.422 1 67.5 28 ASP B CA 1
ATOM 3788 C C . ASP B 1 28 ? -37.812 27.609 28.453 1 67.5 28 ASP B C 1
ATOM 3790 O O . ASP B 1 28 ? -38.156 27.344 27.312 1 67.5 28 ASP B O 1
ATOM 3794 N N . ILE B 1 29 ? -37.719 28.75 28.953 1 67.81 29 ILE B N 1
ATOM 3795 C CA . ILE B 1 29 ? -38.094 29.875 28.109 1 67.81 29 ILE B CA 1
ATOM 3796 C C . ILE B 1 29 ? -37.094 30.016 26.969 1 67.81 29 ILE B C 1
ATOM 3798 O O . ILE B 1 29 ? -37.469 30.25 25.812 1 67.81 29 ILE B O 1
ATOM 3802 N N . PHE B 1 30 ? -35.875 29.781 27.344 1 69.31 30 PHE B N 1
ATOM 3803 C CA . PHE B 1 30 ? -34.844 29.891 26.328 1 69.31 30 PHE B CA 1
ATOM 3804 C C . PHE B 1 30 ? -35 28.781 25.281 1 69.31 30 PHE B C 1
ATOM 3806 O O . PHE B 1 30 ? -34.781 29.031 24.094 1 69.31 30 PHE B O 1
ATOM 3813 N N . ARG B 1 31 ? -35.312 27.719 25.797 1 70.75 31 ARG B N 1
ATOM 3814 C CA . ARG B 1 31 ? -35.531 26.594 24.875 1 70.75 31 ARG B CA 1
ATOM 3815 C C . ARG B 1 31 ? -36.688 26.906 23.922 1 70.75 31 ARG B C 1
ATOM 3817 O O . ARG B 1 31 ? -36.594 26.594 22.719 1 70.75 31 ARG B O 1
ATOM 3824 N N . LYS B 1 32 ? -37.625 27.516 24.516 1 67.75 32 LYS B N 1
ATOM 3825 C CA . LYS B 1 32 ? -38.781 27.844 23.703 1 67.75 32 LYS B CA 1
ATOM 3826 C C . LYS B 1 32 ? -38.469 28.922 22.672 1 67.75 32 LYS B C 1
ATOM 3828 O O . LYS B 1 32 ? -39.031 28.953 21.594 1 67.75 32 LYS B O 1
ATOM 3833 N N . LEU B 1 33 ? -37.531 29.703 23.047 1 66.31 33 LEU B N 1
ATOM 3834 C CA . LEU B 1 33 ? -37.156 30.797 22.172 1 66.31 33 LEU B CA 1
ATOM 3835 C C . LEU B 1 33 ? -36.125 30.328 21.141 1 66.31 33 LEU B C 1
ATOM 3837 O O . LEU B 1 33 ? -35.75 31.094 20.25 1 66.31 33 LEU B O 1
ATOM 3841 N N . GLY B 1 34 ? -35.688 29.047 21.266 1 67.06 34 GLY B N 1
ATOM 3842 C CA . GLY B 1 34 ? -34.844 28.5 20.219 1 67.06 34 GLY B CA 1
ATOM 3843 C C . GLY B 1 34 ? -33.438 28.125 20.719 1 67.06 34 GLY B C 1
ATOM 3844 O O . GLY B 1 34 ? -32.562 27.781 19.922 1 67.06 34 GLY B O 1
ATOM 3845 N N . ALA B 1 35 ? -33.312 28.375 22.031 1 71.81 35 ALA B N 1
ATOM 3846 C CA . ALA B 1 35 ? -32 28 22.578 1 71.81 35 ALA B CA 1
ATOM 3847 C C . ALA B 1 35 ? -31.766 26.5 22.469 1 71.81 35 ALA B C 1
ATOM 3849 O O . ALA B 1 35 ? -32.688 25.703 22.656 1 71.81 35 ALA B O 1
ATOM 3850 N N . LEU B 1 36 ? -30.5 26.172 22.047 1 77.62 36 LEU B N 1
ATOM 3851 C CA . LEU B 1 36 ? -30.141 24.766 21.906 1 77.62 36 LEU B CA 1
ATOM 3852 C C . LEU B 1 36 ? -29.516 24.234 23.188 1 77.62 36 LEU B C 1
ATOM 3854 O O . LEU B 1 36 ? -28.953 24.984 23.969 1 77.62 36 LEU B O 1
ATOM 3858 N N . GLU B 1 37 ? -29.734 23.031 23.406 1 79.56 37 GLU B N 1
ATOM 3859 C CA . GLU B 1 37 ? -29.141 22.391 24.578 1 79.56 37 GLU B CA 1
ATOM 3860 C C . GLU B 1 37 ? -27.625 22.266 24.422 1 79.56 37 GLU B C 1
ATOM 3862 O O . GLU B 1 37 ? -26.875 22.531 25.359 1 79.56 37 GLU B O 1
ATOM 3867 N N . VAL B 1 38 ? -27.297 21.688 23.234 1 84.38 38 VAL B N 1
ATOM 3868 C CA . VAL B 1 38 ? -25.875 21.531 22.938 1 84.38 38 VAL B CA 1
ATOM 3869 C C . VAL B 1 38 ? -25.547 22.203 21.609 1 84.38 38 VAL B C 1
ATOM 3871 O O . VAL B 1 38 ? -26.375 22.234 20.703 1 84.38 38 VAL B O 1
ATOM 3874 N N . ALA B 1 39 ? -24.422 22.812 21.641 1 86.5 39 ALA B N 1
ATOM 3875 C CA . ALA B 1 39 ? -24 23.438 20.391 1 86.5 39 ALA B CA 1
ATOM 3876 C C . ALA B 1 39 ? -23.703 22.391 19.328 1 86.5 39 ALA B C 1
ATOM 3878 O O . ALA B 1 39 ? -22.984 21.422 19.578 1 86.5 39 ALA B O 1
ATOM 3879 N N . THR B 1 40 ? -24.297 22.578 18.188 1 88.62 40 THR B N 1
ATOM 3880 C CA . THR B 1 40 ? -24.062 21.688 17.062 1 88.62 40 THR B CA 1
ATOM 3881 C C . THR B 1 40 ? -22.984 22.234 16.141 1 88.62 40 THR B C 1
ATOM 3883 O O . THR B 1 40 ? -22.547 23.375 16.297 1 88.62 40 THR B O 1
ATOM 3886 N N . CYS B 1 41 ? -22.594 21.422 15.203 1 92.88 41 CYS B N 1
ATOM 3887 C CA . CYS B 1 41 ? -21.625 21.859 14.203 1 92.88 41 CYS B CA 1
ATOM 3888 C C . CYS B 1 41 ? -22.156 23.047 13.414 1 92.88 41 CYS B C 1
ATOM 3890 O O . CYS B 1 41 ? -21.391 23.969 13.07 1 92.88 41 CYS B O 1
ATOM 3892 N N . ASP B 1 42 ? -23.438 23.094 13.266 1 93.25 42 ASP B N 1
ATOM 3893 C CA . ASP B 1 42 ? -24.047 24.172 12.516 1 93.25 42 ASP B CA 1
ATOM 3894 C C . ASP B 1 42 ? -23.906 25.5 13.25 1 93.25 42 ASP B C 1
ATOM 3896 O O . ASP B 1 42 ? -23.734 26.547 12.625 1 93.25 42 ASP B O 1
ATOM 3900 N N . VAL B 1 43 ? -23.984 25.406 14.531 1 92.12 43 VAL B N 1
ATOM 3901 C CA . VAL B 1 43 ? -23.844 26.609 15.352 1 92.12 43 VAL B CA 1
ATOM 3902 C C . VAL B 1 43 ? -22.438 27.188 15.188 1 92.12 43 VAL B C 1
ATOM 3904 O O . VAL B 1 43 ? -22.281 28.391 14.992 1 92.12 43 VAL B O 1
ATOM 3907 N N . TYR B 1 44 ? -21.516 26.359 15.266 1 94.56 44 TYR B N 1
ATOM 3908 C CA . TYR B 1 44 ? -20.141 26.828 15.141 1 94.56 44 TYR B CA 1
ATOM 3909 C C . TYR B 1 44 ? -19.859 27.328 13.734 1 94.56 44 TYR B C 1
ATOM 3911 O O . TYR B 1 44 ? -19.094 28.281 13.547 1 94.56 44 TYR B O 1
ATOM 3919 N N . ALA B 1 45 ? -20.438 26.719 12.734 1 95.5 45 ALA B N 1
ATOM 3920 C CA . ALA B 1 45 ? -20.328 27.234 11.375 1 95.5 45 ALA B CA 1
ATOM 3921 C C . ALA B 1 45 ? -20.922 28.625 11.258 1 95.5 45 ALA B C 1
ATOM 3923 O O . ALA B 1 45 ? -20.375 29.484 10.555 1 95.5 45 ALA B O 1
ATOM 3924 N N . GLN B 1 46 ? -21.938 28.797 11.93 1 94.31 46 GLN B N 1
ATOM 3925 C CA . GLN B 1 46 ? -22.578 30.125 11.938 1 94.31 46 GLN B CA 1
ATOM 3926 C C . GLN B 1 46 ? -21.672 31.156 12.609 1 94.31 46 GLN B C 1
ATOM 3928 O O . GLN B 1 46 ? -21.609 32.312 12.164 1 94.31 46 GLN B O 1
ATOM 3933 N N . VAL B 1 47 ? -21.062 30.719 13.641 1 94.38 47 VAL B N 1
ATOM 3934 C CA . VAL B 1 47 ? -20.141 31.609 14.32 1 94.38 47 VAL B CA 1
ATOM 3935 C C . VAL B 1 47 ? -19.031 32.031 13.367 1 94.38 47 VAL B C 1
ATOM 3937 O O . VAL B 1 47 ? -18.672 33.219 13.297 1 94.38 47 VAL B O 1
ATOM 3940 N N . LEU B 1 48 ? -18.5 31.156 12.617 1 96.62 48 LEU B N 1
ATOM 3941 C CA . LEU B 1 48 ? -17.469 31.469 11.641 1 96.62 48 LEU B CA 1
ATOM 3942 C C . LEU B 1 48 ? -17.969 32.438 10.594 1 96.62 48 LEU B C 1
ATOM 3944 O O . LEU B 1 48 ? -17.25 33.344 10.188 1 96.62 48 LEU B O 1
ATOM 3948 N N . ARG B 1 49 ? -19.156 32.281 10.18 1 96 49 ARG B N 1
ATOM 3949 C CA . ARG B 1 49 ? -19.766 33.188 9.219 1 96 49 ARG B CA 1
ATOM 3950 C C . ARG B 1 49 ? -19.891 34.594 9.805 1 96 49 ARG B C 1
ATOM 3952 O O . ARG B 1 49 ? -19.641 35.594 9.117 1 96 49 ARG B O 1
ATOM 3959 N N . MET B 1 50 ? -20.266 34.625 11.023 1 94.19 50 MET B N 1
ATOM 3960 C CA . MET B 1 50 ? -20.406 35.938 11.695 1 94.19 50 MET B CA 1
ATOM 3961 C C . MET B 1 50 ? -19.062 36.625 11.812 1 94.19 50 MET B C 1
ATOM 3963 O O . MET B 1 50 ? -18.984 37.844 11.602 1 94.19 50 MET B O 1
ATOM 3967 N N . ILE B 1 51 ? -18.109 35.875 12.141 1 93.88 51 ILE B N 1
ATOM 3968 C CA . ILE B 1 51 ? -16.766 36.438 12.234 1 93.88 51 ILE B CA 1
ATOM 3969 C C . ILE B 1 51 ? -16.344 37 10.867 1 93.88 51 ILE B C 1
ATOM 3971 O O . ILE B 1 51 ? -15.758 38.062 10.773 1 93.88 51 ILE B O 1
ATOM 3975 N N . PHE B 1 52 ? -16.641 36.312 9.852 1 95.44 52 PHE B N 1
ATOM 3976 C CA . PHE B 1 52 ? -16.344 36.719 8.484 1 95.44 52 PHE B CA 1
ATOM 3977 C C . PHE B 1 52 ? -17.016 38.062 8.188 1 95.44 52 PHE B C 1
ATOM 3979 O O . PHE B 1 52 ? -16.375 38.969 7.656 1 95.44 52 PHE B O 1
ATOM 3986 N N . LYS B 1 53 ? -18.234 38.125 8.492 1 93.06 53 LYS B N 1
ATOM 3987 C CA . LYS B 1 53 ? -18.984 39.344 8.234 1 93.06 53 LYS B CA 1
ATOM 3988 C C . LYS B 1 53 ? -18.391 40.5 9.016 1 93.06 53 LYS B C 1
ATOM 3990 O O . LYS B 1 53 ? -18.234 41.594 8.469 1 93.06 53 LYS B O 1
ATOM 3995 N N . ASP B 1 54 ? -18.078 40.188 10.195 1 90 54 ASP B N 1
ATOM 3996 C CA . ASP B 1 54 ? -17.578 41.25 11.062 1 90 54 ASP B CA 1
ATOM 3997 C C . ASP B 1 54 ? -16.188 41.719 10.617 1 90 54 ASP B C 1
ATOM 3999 O O . ASP B 1 54 ? -15.836 42.875 10.773 1 90 54 ASP B O 1
ATOM 4003 N N . SER B 1 55 ? -15.414 40.812 10.125 1 91.88 55 SER B N 1
ATOM 4004 C CA . SER B 1 55 ? -14.047 41.156 9.711 1 91.88 55 SER B CA 1
ATOM 4005 C C . SER B 1 55 ? -14.031 41.906 8.391 1 91.88 55 SER B C 1
ATOM 4007 O O . SER B 1 55 ? -13.008 42.469 7.996 1 91.88 55 SER B O 1
ATOM 4009 N N . ASN B 1 56 ? -15.148 42 7.703 1 89.69 56 ASN B N 1
ATOM 4010 C CA . ASN B 1 56 ? -15.258 42.688 6.414 1 89.69 56 ASN B CA 1
ATOM 4011 C C . ASN B 1 56 ? -14.242 42.125 5.41 1 89.69 56 ASN B C 1
ATOM 4013 O O . ASN B 1 56 ? -13.602 42.906 4.699 1 89.69 56 ASN B O 1
ATOM 4017 N N . GLU B 1 57 ? -14.016 40.875 5.508 1 88.44 57 GLU B N 1
ATOM 4018 C CA . GLU B 1 57 ? -13.164 40.156 4.582 1 88.44 57 GLU B CA 1
ATOM 4019 C C . GLU B 1 57 ? -11.711 40.594 4.699 1 88.44 57 GLU B C 1
ATOM 4021 O O . GLU B 1 57 ? -10.922 40.406 3.768 1 88.44 57 GLU B O 1
ATOM 4026 N N . GLU B 1 58 ? -11.477 41.25 5.805 1 89.56 58 GLU B N 1
ATOM 4027 C CA . GLU B 1 58 ? -10.109 41.688 6.066 1 89.56 58 GLU B CA 1
ATOM 4028 C C . GLU B 1 58 ? -9.383 40.719 6.98 1 89.56 58 GLU B C 1
ATOM 4030 O O . GLU B 1 58 ? -9.984 39.75 7.492 1 89.56 58 GLU B O 1
ATOM 4035 N N . LYS B 1 59 ? -8.125 40.969 7.105 1 89.44 59 LYS B N 1
ATOM 4036 C CA . LYS B 1 59 ? -7.324 40.156 8 1 89.44 59 LYS B CA 1
ATOM 4037 C C . LYS B 1 59 ? -7.883 40.156 9.422 1 89.44 59 LYS B C 1
ATOM 4039 O O . LYS B 1 59 ? -8.266 41.219 9.922 1 89.44 59 LYS B O 1
ATOM 4044 N N . LEU B 1 60 ? -7.891 39 9.984 1 90.94 60 LEU B N 1
ATOM 4045 C CA . LEU B 1 60 ? -8.414 38.875 11.336 1 90.94 60 LEU B CA 1
ATOM 4046 C C . LEU B 1 60 ? -7.453 39.469 12.352 1 90.94 60 LEU B C 1
ATOM 4048 O O . LEU B 1 60 ? -6.242 39.25 12.273 1 90.94 60 LEU B O 1
ATOM 4052 N N . HIS B 1 61 ? -7.969 40.344 13.188 1 87.5 61 HIS B N 1
ATOM 4053 C CA . HIS B 1 61 ? -7.16 40.781 14.312 1 87.5 61 HIS B CA 1
ATOM 4054 C C . HIS B 1 61 ? -7.102 39.719 15.414 1 87.5 61 HIS B C 1
ATOM 4056 O O . HIS B 1 61 ? -7.855 38.75 15.383 1 87.5 61 HIS B O 1
ATOM 4062 N N . PRO B 1 62 ? -6.309 39.875 16.375 1 85.81 62 PRO B N 1
ATOM 4063 C CA . PRO B 1 62 ? -6.059 38.844 17.375 1 85.81 62 PRO B CA 1
ATOM 4064 C C . PRO B 1 62 ? -7.332 38.406 18.094 1 85.81 62 PRO B C 1
ATOM 4066 O O . PRO B 1 62 ? -7.504 37.188 18.359 1 85.81 62 PRO B O 1
ATOM 4069 N N . GLY B 1 63 ? -8.172 39.281 18.438 1 86.44 63 GLY B N 1
ATOM 4070 C CA . GLY B 1 63 ? -9.43 38.906 19.062 1 86.44 63 GLY B CA 1
ATOM 4071 C C . GLY B 1 63 ? -10.297 38.031 18.188 1 86.44 63 GLY B C 1
ATOM 4072 O O . GLY B 1 63 ? -10.867 37.031 18.656 1 86.44 63 GLY B O 1
ATOM 4073 N N . GLU B 1 64 ? -10.398 38.406 16.969 1 90.44 64 GLU B N 1
ATOM 4074 C CA . GLU B 1 64 ? -11.164 37.625 16 1 90.44 64 GLU B CA 1
ATOM 4075 C C . GLU B 1 64 ? -10.531 36.25 15.789 1 90.44 64 GLU B C 1
ATOM 4077 O O . GLU B 1 64 ? -11.242 35.25 15.656 1 90.44 64 GLU B O 1
ATOM 4082 N N . CYS B 1 65 ? -9.312 36.25 15.742 1 90.75 65 CYS B N 1
ATOM 4083 C CA . CYS B 1 65 ? -8.578 35 15.555 1 90.75 65 CYS B CA 1
ATOM 4084 C C . CYS B 1 65 ? -8.867 34 16.688 1 90.75 65 CYS B C 1
ATOM 4086 O O . CYS B 1 65 ? -9.062 32.812 16.453 1 90.75 65 CYS B O 1
ATOM 4088 N N . LYS B 1 66 ? -8.836 34.531 17.844 1 88.19 66 LYS B N 1
ATOM 4089 C CA . LYS B 1 66 ? -9.141 33.688 18.984 1 88.19 66 LYS B CA 1
ATOM 4090 C C . LYS B 1 66 ? -10.531 33.094 18.859 1 88.19 66 LYS B C 1
ATOM 4092 O O . LYS B 1 66 ? -10.719 31.891 19.125 1 88.19 66 LYS B O 1
ATOM 4097 N N . CYS B 1 67 ? -11.438 33.906 18.5 1 90.94 67 CYS B N 1
ATOM 4098 C CA . CYS B 1 67 ? -12.812 33.438 18.328 1 90.94 67 CYS B CA 1
ATOM 4099 C C . CYS B 1 67 ? -12.891 32.406 17.234 1 90.94 67 CYS B C 1
ATOM 4101 O O . CYS B 1 67 ? -13.578 31.375 17.391 1 90.94 67 CYS B O 1
ATOM 4103 N N . MET B 1 68 ? -12.242 32.656 16.188 1 94.19 68 MET B N 1
ATOM 4104 C CA . MET B 1 68 ? -12.219 31.734 15.055 1 94.19 68 MET B CA 1
ATOM 4105 C C . MET B 1 68 ? -11.664 30.375 15.484 1 94.19 68 MET B C 1
ATOM 4107 O O . MET B 1 68 ? -12.266 29.344 15.18 1 94.19 68 MET B O 1
ATOM 4111 N N . ILE B 1 69 ? -10.602 30.359 16.219 1 91.5 69 ILE B N 1
ATOM 4112 C CA . ILE B 1 69 ? -9.969 29.125 16.656 1 91.5 69 ILE B CA 1
ATOM 4113 C C . ILE B 1 69 ? -10.93 28.359 17.578 1 91.5 69 ILE B C 1
ATOM 4115 O O . ILE B 1 69 ? -11.086 27.141 17.453 1 91.5 69 ILE B O 1
ATOM 4119 N N . SER B 1 70 ? -11.562 29.094 18.438 1 90.94 70 SER B N 1
ATOM 4120 C CA . SER B 1 70 ? -12.523 28.469 19.344 1 90.94 70 SER B CA 1
ATOM 4121 C C . SER B 1 70 ? -13.688 27.844 18.578 1 90.94 70 SER B C 1
ATOM 4123 O O . SER B 1 70 ? -14.156 26.766 18.938 1 90.94 70 SER B O 1
ATOM 4125 N N . ALA B 1 71 ? -14.117 28.594 17.641 1 94.19 71 ALA B N 1
ATOM 4126 C CA . ALA B 1 71 ? -15.211 28.078 16.812 1 94.19 71 ALA B CA 1
ATOM 4127 C C . ALA B 1 71 ? -14.797 26.812 16.078 1 94.19 71 ALA B C 1
ATOM 4129 O O . ALA B 1 71 ? -15.57 25.844 16 1 94.19 71 ALA B O 1
ATOM 4130 N N . LEU B 1 72 ? -13.656 26.844 15.5 1 94.56 72 LEU B N 1
ATOM 4131 C CA . LEU B 1 72 ? -13.164 25.672 14.797 1 94.56 72 LEU B CA 1
ATOM 4132 C C . LEU B 1 72 ? -13 24.484 15.75 1 94.56 72 LEU B C 1
ATOM 4134 O O . LEU B 1 72 ? -13.312 23.359 15.398 1 94.56 72 LEU B O 1
ATOM 4138 N N . LYS B 1 73 ? -12.492 24.766 16.938 1 92.5 73 LYS B N 1
ATOM 4139 C CA . LYS B 1 73 ? -12.375 23.734 17.953 1 92.5 73 LYS B CA 1
ATOM 4140 C C . LYS B 1 73 ? -13.734 23.109 18.266 1 92.5 73 LYS B C 1
ATOM 4142 O O . LYS B 1 73 ? -13.852 21.891 18.375 1 92.5 73 LYS B O 1
ATOM 4147 N N . GLY B 1 74 ? -14.688 23.938 18.391 1 92.25 74 GLY B N 1
ATOM 4148 C CA . GLY B 1 74 ? -16.047 23.453 18.609 1 92.25 74 GLY B CA 1
ATOM 4149 C C . GLY B 1 74 ? -16.578 22.641 17.453 1 92.25 74 GLY B C 1
ATOM 4150 O O . GLY B 1 74 ? -17.234 21.625 17.656 1 92.25 74 GLY B O 1
ATOM 4151 N N . LEU B 1 75 ? -16.328 23.094 16.281 1 93.94 75 LEU B N 1
ATOM 4152 C CA . LEU B 1 75 ? -16.766 22.422 15.07 1 93.94 75 LEU B CA 1
ATOM 4153 C C . LEU B 1 75 ? -16.188 21.016 14.992 1 93.94 75 LEU B C 1
ATOM 4155 O O . LEU B 1 75 ? -16.859 20.094 14.508 1 93.94 75 LEU B O 1
ATOM 4159 N N . LEU B 1 76 ? -15.008 20.844 15.508 1 93 76 LEU B N 1
ATOM 4160 C CA . LEU B 1 76 ? -14.273 19.578 15.352 1 93 76 LEU B CA 1
ATOM 4161 C C . LEU B 1 76 ? -14.539 18.656 16.531 1 93 76 LEU B C 1
ATOM 4163 O O . LEU B 1 76 ? -14.078 17.516 16.547 1 93 76 LEU B O 1
ATOM 4167 N N . LYS B 1 77 ? -15.219 19.156 17.531 1 88.38 77 LYS B N 1
ATOM 4168 C CA . LYS B 1 77 ? -15.5 18.328 18.703 1 88.38 77 LYS B CA 1
ATOM 4169 C C . LYS B 1 77 ? -16.234 17.047 18.328 1 88.38 77 LYS B C 1
ATOM 4171 O O . LYS B 1 77 ? -15.961 15.984 18.875 1 88.38 77 LYS B O 1
ATOM 4176 N N . ASN B 1 78 ? -17.203 17.219 17.453 1 85.31 78 ASN B N 1
ATOM 4177 C CA . ASN B 1 78 ? -17.922 16.078 16.906 1 85.31 78 ASN B CA 1
ATOM 4178 C C . ASN B 1 78 ? -17.688 15.922 15.398 1 85.31 78 ASN B C 1
ATOM 4180 O O . ASN B 1 78 ? -18.594 16.156 14.602 1 85.31 78 ASN B O 1
ATOM 4184 N N . GLU B 1 79 ? -16.578 15.43 15.094 1 87.44 79 GLU B N 1
ATOM 4185 C CA . GLU B 1 79 ? -16.125 15.367 13.711 1 87.44 79 GLU B CA 1
ATOM 4186 C C . GLU B 1 79 ? -17.078 14.555 12.844 1 87.44 79 GLU B C 1
ATOM 4188 O O . GLU B 1 79 ? -17.266 14.867 11.672 1 87.44 79 GLU B O 1
ATOM 4193 N N . GLN B 1 80 ? -17.719 13.594 13.406 1 86.62 80 GLN B N 1
ATOM 4194 C CA . GLN B 1 80 ? -18.594 12.703 12.648 1 86.62 80 GLN B CA 1
ATOM 4195 C C . GLN B 1 80 ? -19.844 13.438 12.164 1 86.62 80 GLN B C 1
ATOM 4197 O O . GLN B 1 80 ? -20.469 13.031 11.18 1 86.62 80 GLN B O 1
ATOM 4202 N N . MET B 1 81 ? -20.141 14.469 12.852 1 89.19 81 MET B N 1
ATOM 4203 C CA . MET B 1 81 ? -21.359 15.195 12.523 1 89.19 81 MET B CA 1
ATOM 4204 C C . MET B 1 81 ? -21.109 16.219 11.414 1 89.19 81 MET B C 1
ATOM 4206 O O . MET B 1 81 ? -22.062 16.828 10.898 1 89.19 81 MET B O 1
ATOM 4210 N N . LEU B 1 82 ? -19.922 16.344 11.008 1 92.19 82 LEU B N 1
ATOM 4211 C CA . LEU B 1 82 ? -19.578 17.297 9.961 1 92.19 82 LEU B CA 1
ATOM 4212 C C . LEU B 1 82 ? -20.266 16.938 8.648 1 92.19 82 LEU B C 1
ATOM 4214 O O . LEU B 1 82 ? -20.625 17.812 7.867 1 92.19 82 LEU B O 1
ATOM 4218 N N . LYS B 1 83 ? -20.438 15.703 8.438 1 91.56 83 LYS B N 1
ATOM 4219 C CA . LYS B 1 83 ? -21.062 15.227 7.211 1 91.56 83 LYS B CA 1
ATOM 4220 C C . LYS B 1 83 ? -22.5 15.711 7.109 1 91.56 83 LYS B C 1
ATOM 4222 O O . LYS B 1 83 ? -23.047 15.812 6.012 1 91.56 83 LYS B O 1
ATOM 4227 N N . ASN B 1 84 ? -23.094 16.047 8.281 1 91.25 84 ASN B N 1
ATOM 4228 C CA . ASN B 1 84 ? -24.5 16.438 8.344 1 91.25 84 ASN B CA 1
ATOM 4229 C C . ASN B 1 84 ? -24.656 17.953 8.43 1 91.25 84 ASN B C 1
ATOM 4231 O O . ASN B 1 84 ? -25.734 18.438 8.781 1 91.25 84 ASN B O 1
ATOM 4235 N N . LEU B 1 85 ? -23.656 18.672 8.133 1 92.56 85 LEU B N 1
ATOM 4236 C CA . LEU B 1 85 ? -23.75 20.125 8.188 1 92.56 85 LEU B CA 1
ATOM 4237 C C . LEU B 1 85 ? -24.875 20.625 7.289 1 92.56 85 LEU B C 1
ATOM 4239 O O . LEU B 1 85 ? -24.938 20.266 6.113 1 92.56 85 LEU B O 1
ATOM 4243 N N . ALA B 1 86 ? -25.703 21.438 7.855 1 91.69 86 ALA B N 1
ATOM 4244 C CA . ALA B 1 86 ? -26.875 21.922 7.125 1 91.69 86 ALA B CA 1
ATOM 4245 C C . ALA B 1 86 ? -26.609 23.312 6.551 1 91.69 86 ALA B C 1
ATOM 4247 O O . ALA B 1 86 ? -27.359 23.797 5.707 1 91.69 86 ALA B O 1
ATOM 4248 N N . VAL B 1 87 ? -25.547 23.922 6.906 1 92.94 87 VAL B N 1
ATOM 4249 C CA . VAL B 1 87 ? -25.234 25.281 6.434 1 92.94 87 VAL B CA 1
ATOM 4250 C C . VAL B 1 87 ? -24.906 25.234 4.941 1 92.94 87 VAL B C 1
ATOM 4252 O O . VAL B 1 87 ? -24.438 24.219 4.43 1 92.94 87 VAL B O 1
ATOM 4255 N N . THR B 1 88 ? -25.141 26.391 4.301 1 92.44 88 THR B N 1
ATOM 4256 C CA . THR B 1 88 ? -24.891 26.484 2.867 1 92.44 88 THR B CA 1
ATOM 4257 C C . THR B 1 88 ? -23.469 26.969 2.598 1 92.44 88 THR B C 1
ATOM 4259 O O . THR B 1 88 ? -22.953 26.797 1.493 1 92.44 88 THR B O 1
ATOM 4262 N N . GLU B 1 89 ? -22.984 27.641 3.627 1 95.69 89 GLU B N 1
ATOM 4263 C CA . GLU B 1 89 ? -21.641 28.172 3.479 1 95.69 89 GLU B CA 1
ATOM 4264 C C . GLU B 1 89 ? -20.797 27.906 4.73 1 95.69 89 GLU B C 1
ATOM 4266 O O . GLU B 1 89 ? -21.312 27.938 5.848 1 95.69 89 GLU B O 1
ATOM 4271 N N . LEU B 1 90 ? -19.594 27.547 4.484 1 97.25 90 LEU B N 1
ATOM 4272 C CA . LEU B 1 90 ? -18.609 27.375 5.551 1 97.25 90 LEU B CA 1
ATOM 4273 C C . LEU B 1 90 ? -17.375 28.25 5.301 1 97.25 90 LEU B C 1
ATOM 4275 O O . LEU B 1 90 ? -16.906 28.344 4.172 1 97.25 90 LEU B O 1
ATOM 4279 N N . TYR B 1 91 ? -16.953 28.969 6.344 1 97.5 91 TYR B N 1
ATOM 4280 C CA . TYR B 1 91 ? -15.797 29.859 6.223 1 97.5 91 TYR B CA 1
ATOM 4281 C C . TYR B 1 91 ? -14.602 29.297 6.984 1 97.5 91 TYR B C 1
ATOM 4283 O O . TYR B 1 91 ? -14.742 28.844 8.125 1 97.5 91 TYR B O 1
ATOM 4291 N N . LEU B 1 92 ? -13.477 29.297 6.309 1 96.12 92 LEU B N 1
ATOM 4292 C CA . LEU B 1 92 ? -12.234 28.797 6.887 1 96.12 92 LEU B CA 1
ATOM 4293 C C . LEU B 1 92 ? -11.117 29.828 6.762 1 96.12 92 LEU B C 1
ATOM 4295 O O . LEU B 1 92 ? -11.141 30.672 5.859 1 96.12 92 LEU B O 1
ATOM 4299 N N . PRO B 1 93 ? -10.156 29.734 7.652 1 93.38 93 PRO B N 1
ATOM 4300 C CA . PRO B 1 93 ? -9.055 30.688 7.598 1 93.38 93 PRO B CA 1
ATOM 4301 C C . PRO B 1 93 ? -8.023 30.344 6.527 1 93.38 93 PRO B C 1
ATOM 4303 O O . PRO B 1 93 ? -7.719 29.156 6.316 1 93.38 93 PRO B O 1
ATOM 4306 N N . THR B 1 94 ? -7.559 31.375 5.93 1 88.69 94 THR B N 1
ATOM 4307 C CA . THR B 1 94 ? -6.523 31.203 4.91 1 88.69 94 THR B CA 1
ATOM 4308 C C . THR B 1 94 ? -5.156 31.594 5.461 1 88.69 94 THR B C 1
ATOM 4310 O O . THR B 1 94 ? -5.059 32.156 6.555 1 88.69 94 THR B O 1
ATOM 4313 N N . LYS B 1 95 ? -4.164 31.375 4.73 1 80.38 95 LYS B N 1
ATOM 4314 C CA . LYS B 1 95 ? -2.797 31.703 5.117 1 80.38 95 LYS B CA 1
ATOM 4315 C C . LYS B 1 95 ? -2.605 33.219 5.195 1 80.38 95 LYS B C 1
ATOM 4317 O O . LYS B 1 95 ? -1.73 33.719 5.922 1 80.38 95 LYS B O 1
ATOM 4322 N N . GLU B 1 96 ? -3.482 33.969 4.523 1 79.38 96 GLU B N 1
ATOM 4323 C CA . GLU B 1 96 ? -3.443 35.438 4.562 1 79.38 96 GLU B CA 1
ATOM 4324 C C . GLU B 1 96 ? -4.074 35.969 5.844 1 79.38 96 GLU B C 1
ATOM 4326 O O . GLU B 1 96 ? -4.074 37.156 6.082 1 79.38 96 GLU B O 1
ATOM 4331 N N . GLY B 1 97 ? -4.613 35.094 6.594 1 84.44 97 GLY B N 1
ATOM 4332 C CA . GLY B 1 97 ? -5.234 35.531 7.84 1 84.44 97 GLY B CA 1
ATOM 4333 C C . GLY B 1 97 ? -6.668 35.969 7.668 1 84.44 97 GLY B C 1
ATOM 4334 O O . GLY B 1 97 ? -7.199 36.688 8.516 1 84.44 97 GLY B O 1
ATOM 4335 N N . LYS B 1 98 ? -7.25 35.625 6.543 1 90.88 98 LYS B N 1
ATOM 4336 C CA . LYS B 1 98 ? -8.633 35.969 6.242 1 90.88 98 LYS B CA 1
ATOM 4337 C C . LYS B 1 98 ? -9.539 34.75 6.266 1 90.88 98 LYS B C 1
ATOM 4339 O O . LYS B 1 98 ? -9.062 33.625 6.172 1 90.88 98 LYS B O 1
ATOM 4344 N N . LEU B 1 99 ? -10.758 35.094 6.539 1 94.88 99 LEU B N 1
ATOM 4345 C CA . LEU B 1 99 ? -11.75 34.031 6.367 1 94.88 99 LEU B CA 1
ATOM 4346 C C . LEU B 1 99 ? -12.336 34.062 4.961 1 94.88 99 LEU B C 1
ATOM 4348 O O . LEU B 1 99 ? -12.586 35.125 4.406 1 94.88 99 LEU B O 1
ATOM 4352 N N . LYS B 1 100 ? -12.406 32.906 4.383 1 95.19 100 LYS B N 1
ATOM 4353 C CA . LYS B 1 100 ? -13.031 32.781 3.07 1 95.19 100 LYS B CA 1
ATOM 4354 C C . LYS B 1 100 ? -13.93 31.547 3.027 1 95.19 100 LYS B C 1
ATOM 4356 O O . LYS B 1 100 ? -13.82 30.656 3.875 1 95.19 100 LYS B O 1
ATOM 4361 N N . ARG B 1 101 ? -14.773 31.609 2.043 1 95.62 101 ARG B N 1
ATOM 4362 C CA . ARG B 1 101 ? -15.633 30.453 1.841 1 95.62 101 ARG B CA 1
ATOM 4363 C C . ARG B 1 101 ? -14.805 29.203 1.548 1 95.62 101 ARG B C 1
ATOM 4365 O O . ARG B 1 101 ? -13.859 29.25 0.753 1 95.62 101 ARG B O 1
ATOM 4372 N N . SER B 1 102 ? -15.234 28.125 2.137 1 96.62 102 SER B N 1
ATOM 4373 C CA . SER B 1 102 ? -14.484 26.875 2.027 1 96.62 102 SER B CA 1
ATOM 4374 C C . SER B 1 102 ? -14.359 26.438 0.575 1 96.62 102 SER B C 1
ATOM 4376 O O . SER B 1 102 ? -13.312 25.922 0.167 1 96.62 102 SER B O 1
ATOM 4378 N N . VAL B 1 103 ? -15.336 26.703 -0.219 1 93.38 103 VAL B N 1
ATOM 4379 C CA . VAL B 1 103 ? -15.375 26.219 -1.599 1 93.38 103 VAL B CA 1
ATOM 4380 C C . VAL B 1 103 ? -14.438 27.062 -2.459 1 93.38 103 VAL B C 1
ATOM 4382 O O . VAL B 1 103 ? -14.086 26.672 -3.574 1 93.38 103 VAL B O 1
ATOM 4385 N N . GLU B 1 104 ? -13.992 28.203 -1.878 1 91.25 104 GLU B N 1
ATOM 4386 C CA . GLU B 1 104 ? -13.164 29.125 -2.645 1 91.25 104 GLU B CA 1
ATOM 4387 C C . GLU B 1 104 ? -11.695 29 -2.254 1 91.25 104 GLU B C 1
ATOM 4389 O O . GLU B 1 104 ? -10.844 29.719 -2.781 1 91.25 104 GLU B O 1
ATOM 4394 N N . ILE B 1 105 ? -11.406 28.203 -1.34 1 91.62 105 ILE B N 1
ATOM 4395 C CA . ILE B 1 105 ? -10.023 28.094 -0.9 1 91.62 105 ILE B CA 1
ATOM 4396 C C . ILE B 1 105 ? -9.469 26.719 -1.247 1 91.62 105 ILE B C 1
ATOM 4398 O O . ILE B 1 105 ? -10.234 25.797 -1.585 1 91.62 105 ILE B O 1
ATOM 4402 N N . PHE B 1 106 ? -8.141 26.656 -1.188 1 87.69 106 PHE B N 1
ATOM 4403 C CA . PHE B 1 106 ? -7.469 25.391 -1.505 1 87.69 106 PHE B CA 1
ATOM 4404 C C . PHE B 1 106 ? -6.789 24.812 -0.271 1 87.69 106 PHE B C 1
ATOM 4406 O O . PHE B 1 106 ? -6.293 25.562 0.579 1 87.69 106 PHE B O 1
ATOM 4413 N N . VAL B 1 107 ? -6.883 23.547 -0.165 1 85.62 107 VAL B N 1
ATOM 4414 C CA . VAL B 1 107 ? -6.105 22.828 0.842 1 85.62 107 VAL B CA 1
ATOM 4415 C C . VAL B 1 107 ? -4.805 22.328 0.227 1 85.62 107 VAL B C 1
ATOM 4417 O O . VAL B 1 107 ? -4.812 21.734 -0.853 1 85.62 107 VAL B O 1
ATOM 4420 N N . SER B 1 108 ? -3.754 22.719 0.914 1 73.56 108 SER B N 1
ATOM 4421 C CA . SER B 1 108 ? -2.451 22.297 0.409 1 73.56 108 SER B CA 1
ATOM 4422 C C . SER B 1 108 ? -2.182 20.828 0.719 1 73.56 108 SER B C 1
ATOM 4424 O O . SER B 1 108 ? -2.059 20.453 1.885 1 73.56 108 SER B O 1
ATOM 4426 N N . ASP B 1 109 ? -2.193 20.109 -0.247 1 66.88 109 ASP B N 1
ATOM 4427 C CA . ASP B 1 109 ? -1.839 18.703 -0.112 1 66.88 109 ASP B CA 1
ATOM 4428 C C . ASP B 1 109 ? -0.505 18.406 -0.793 1 66.88 109 ASP B C 1
ATOM 4430 O O . ASP B 1 109 ? -0.197 17.25 -1.085 1 66.88 109 ASP B O 1
ATOM 4434 N N . ILE B 1 110 ? 0.119 19.547 -1.221 1 61.25 110 ILE B N 1
ATOM 4435 C CA . ILE B 1 110 ? 1.43 19.438 -1.851 1 61.25 110 ILE B CA 1
ATOM 4436 C C . ILE B 1 110 ? 2.5 20 -0.923 1 61.25 110 ILE B C 1
ATOM 4438 O O . ILE B 1 110 ? 2.285 21.031 -0.268 1 61.25 110 ILE B O 1
ATOM 4442 N N . ASP B 1 111 ? 3.416 19.422 -0.481 1 53.38 111 ASP B N 1
ATOM 4443 C CA . ASP B 1 111 ? 4.461 19.781 0.467 1 53.38 111 ASP B CA 1
ATOM 4444 C C . ASP B 1 111 ? 5.113 21.109 0.074 1 53.38 111 ASP B C 1
ATOM 4446 O O . ASP B 1 111 ? 5.805 21.734 0.884 1 53.38 111 ASP B O 1
ATOM 4450 N N . TYR B 1 112 ? 5.027 21.672 -1.092 1 48.62 112 TYR B N 1
ATOM 4451 C CA . TYR B 1 112 ? 5.961 22.656 -1.62 1 48.62 112 TYR B CA 1
ATOM 4452 C C . TYR B 1 112 ? 5.73 24.016 -0.977 1 48.62 112 TYR B C 1
ATOM 4454 O O . TYR B 1 112 ? 6.523 24.953 -1.169 1 48.62 112 TYR B O 1
ATOM 4462 N N . PHE B 1 113 ? 4.477 24.5 -0.632 1 50.09 113 PHE B N 1
ATOM 4463 C CA . PHE B 1 113 ? 4.168 25.891 -0.967 1 50.09 113 PHE B CA 1
ATOM 4464 C C . PHE B 1 113 ? 4.82 26.844 0.028 1 50.09 113 PHE B C 1
ATOM 4466 O O . PHE B 1 113 ? 4.156 27.359 0.93 1 50.09 113 PHE B O 1
ATOM 4473 N N . GLU B 1 114 ? 5.957 26.5 0.569 1 44.53 114 GLU B N 1
ATOM 4474 C CA . GLU B 1 114 ? 6.383 27.578 1.471 1 44.53 114 GLU B CA 1
ATOM 4475 C C . GLU B 1 114 ? 6.254 28.938 0.808 1 44.53 114 GLU B C 1
ATOM 4477 O O . GLU B 1 114 ? 5.719 29.875 1.406 1 44.53 114 GLU B O 1
ATOM 4482 N N . THR B 1 115 ? 7.473 29.344 0.08 1 39.94 115 THR B N 1
ATOM 4483 C CA . THR B 1 115 ? 8.211 30.594 0.115 1 39.94 115 THR B CA 1
ATOM 4484 C C . THR B 1 115 ? 7.609 31.609 -0.861 1 39.94 115 THR B C 1
ATOM 4486 O O . THR B 1 115 ? 8.141 32.719 -1.037 1 39.94 115 THR B O 1
ATOM 4489 N N . SER B 1 116 ? 6.922 31.234 -1.917 1 41.5 116 SER B N 1
ATOM 4490 C CA . SER B 1 116 ? 7.043 32.375 -2.795 1 41.5 116 SER B CA 1
ATOM 4491 C C . SER B 1 116 ? 6.23 33.562 -2.268 1 41.5 116 SER B C 1
ATOM 4493 O O . SER B 1 116 ? 5.113 33.375 -1.776 1 41.5 116 SER B O 1
ATOM 4495 N N . LYS B 1 117 ? 6.926 34.5 -1.726 1 44 117 LYS B N 1
ATOM 4496 C CA . LYS B 1 117 ? 6.512 35.844 -1.328 1 44 117 LYS B CA 1
ATOM 4497 C C . LYS B 1 117 ? 5.441 36.375 -2.266 1 44 117 LYS B C 1
ATOM 4499 O O . LYS B 1 117 ? 4.863 37.438 -2.008 1 44 117 LYS B O 1
ATOM 4504 N N . GLU B 1 118 ? 5.438 35.812 -3.537 1 45.5 118 GLU B N 1
ATOM 4505 C CA . GLU B 1 118 ? 4.57 36.562 -4.445 1 45.5 118 GLU B CA 1
ATOM 4506 C C . GLU B 1 118 ? 3.1 36.25 -4.18 1 45.5 118 GLU B C 1
ATOM 4508 O O . GLU B 1 118 ? 2.768 35.156 -3.682 1 45.5 118 GLU B O 1
ATOM 4513 N N . GLU B 1 119 ? 2.387 37.156 -4.172 1 51.28 119 GLU B N 1
ATOM 4514 C CA . GLU B 1 119 ? 0.938 37.281 -4.035 1 51.28 119 GLU B CA 1
ATOM 4515 C C . GLU B 1 119 ? 0.219 36.188 -4.836 1 51.28 119 GLU B C 1
ATOM 4517 O O . GLU B 1 119 ? 0.2 36.25 -6.07 1 51.28 119 GLU B O 1
ATOM 4522 N N . ILE B 1 120 ? 0.31 34.938 -4.508 1 57.81 120 ILE B N 1
ATOM 4523 C CA . ILE B 1 120 ? -0.498 33.938 -5.184 1 57.81 120 ILE B CA 1
ATOM 4524 C C . ILE B 1 120 ? -1.979 34.219 -4.953 1 57.81 120 ILE B C 1
ATOM 4526 O O . ILE B 1 120 ? -2.408 34.438 -3.818 1 57.81 120 ILE B O 1
ATOM 4530 N N . ASN B 1 121 ? -2.582 34.594 -6.02 1 68 121 ASN B N 1
ATOM 4531 C CA . ASN B 1 121 ? -4.008 34.906 -5.977 1 68 121 ASN B CA 1
ATOM 4532 C C . ASN B 1 121 ? -4.832 33.656 -5.602 1 68 121 ASN B C 1
ATOM 4534 O O . ASN B 1 121 ? -5.84 33.375 -6.246 1 68 121 ASN B O 1
ATOM 4538 N N . ILE B 1 122 ? -4.191 32.781 -4.906 1 77.12 122 ILE B N 1
ATOM 4539 C CA . ILE B 1 122 ? -4.953 31.625 -4.418 1 77.12 122 ILE B CA 1
ATOM 4540 C C . ILE B 1 122 ? -4.98 31.641 -2.893 1 77.12 122 ILE B C 1
ATOM 4542 O O . ILE B 1 122 ? -3.979 31.953 -2.248 1 77.12 122 ILE B O 1
ATOM 4546 N N . SER B 1 123 ? -6.203 31.562 -2.471 1 82.81 123 SER B N 1
ATOM 4547 C CA . SER B 1 123 ? -6.359 31.469 -1.021 1 82.81 123 SER B CA 1
ATOM 4548 C C . SER B 1 123 ? -6.172 30.047 -0.527 1 82.81 123 SER B C 1
ATOM 4550 O O . SER B 1 123 ? -6.902 29.141 -0.94 1 82.81 123 SER B O 1
ATOM 4552 N N . ILE B 1 124 ? -5.188 29.891 0.258 1 83.62 124 ILE B N 1
ATOM 4553 C CA . ILE B 1 124 ? -4.879 28.562 0.77 1 83.62 124 ILE B CA 1
ATOM 4554 C C . ILE B 1 124 ? -5.297 28.469 2.236 1 83.62 124 ILE B C 1
ATOM 4556 O O . ILE B 1 124 ? -5.07 29.391 3.016 1 83.62 124 ILE B O 1
ATOM 4560 N N . PHE B 1 125 ? -5.895 27.391 2.559 1 89.88 125 PHE B N 1
ATOM 4561 C CA . PHE B 1 125 ? -6.258 27.125 3.943 1 89.88 125 PHE B CA 1
ATOM 4562 C C . PHE B 1 125 ? -5.02 27.094 4.832 1 89.88 125 PHE B C 1
ATOM 4564 O O . PHE B 1 125 ? -3.986 26.547 4.453 1 89.88 125 PHE B O 1
ATOM 4571 N N . VAL B 1 126 ? -5.125 27.719 5.945 1 84.44 126 VAL B N 1
ATOM 4572 C CA . VAL B 1 126 ? -3.998 27.844 6.867 1 84.44 126 VAL B CA 1
ATOM 4573 C C . VAL B 1 126 ? -3.588 26.469 7.379 1 84.44 126 VAL B C 1
ATOM 4575 O O . VAL B 1 126 ? -2.406 26.219 7.641 1 84.44 126 VAL B O 1
ATOM 4578 N N . GLY B 1 127 ? -4.527 25.562 7.457 1 84.19 127 GLY B N 1
ATOM 4579 C CA . GLY B 1 127 ? -4.25 24.25 8 1 84.19 127 GLY B CA 1
ATOM 4580 C C . GLY B 1 127 ? -4.551 24.141 9.484 1 84.19 127 GLY B C 1
ATOM 4581 O O . GLY B 1 127 ? -4.34 25.094 10.242 1 84.19 127 GLY B O 1
ATOM 4582 N N . PHE B 1 128 ? -4.961 23.016 9.984 1 85.25 128 PHE B N 1
ATOM 4583 C CA . PHE B 1 128 ? -5.34 22.828 11.383 1 85.25 128 PHE B CA 1
ATOM 4584 C C . PHE B 1 128 ? -4.105 22.734 12.266 1 85.25 128 PHE B C 1
ATOM 4586 O O . PHE B 1 128 ? -4.145 23.109 13.438 1 85.25 128 PHE B O 1
ATOM 4593 N N . GLU B 1 129 ? -3.047 22.312 11.672 1 76.19 129 GLU B N 1
ATOM 4594 C CA . GLU B 1 129 ? -1.812 22.219 12.438 1 76.19 129 GLU B CA 1
ATOM 4595 C C . GLU B 1 129 ? -1.337 23.609 12.891 1 76.19 129 GLU B C 1
ATOM 4597 O O . GLU B 1 129 ? -0.899 23.766 14.031 1 76.19 129 GLU B O 1
ATOM 4602 N N . ALA B 1 130 ? -1.451 24.516 11.969 1 75.69 130 ALA B N 1
ATOM 4603 C CA . ALA B 1 130 ? -1.06 25.875 12.281 1 75.69 130 ALA B CA 1
ATOM 4604 C C . ALA B 1 130 ? -1.942 26.469 13.375 1 75.69 130 ALA B C 1
ATOM 4606 O O . ALA B 1 130 ? -1.537 27.406 14.078 1 75.69 130 ALA B O 1
ATOM 4607 N N . LEU B 1 131 ? -3.09 25.906 13.508 1 81.25 131 LEU B N 1
ATOM 4608 C CA . LEU B 1 131 ? -4.043 26.391 14.492 1 81.25 131 LEU B CA 1
ATOM 4609 C C . LEU B 1 131 ? -4.004 25.531 15.758 1 81.25 131 LEU B C 1
ATOM 4611 O O . LEU B 1 131 ? -4.852 25.672 16.641 1 81.25 131 LEU B O 1
ATOM 4615 N N . ASN B 1 132 ? -3.104 24.578 15.805 1 77 132 ASN B N 1
ATOM 4616 C CA . ASN B 1 132 ? -2.916 23.656 16.922 1 77 132 ASN B CA 1
ATOM 4617 C C . ASN B 1 132 ? -4.152 22.781 17.141 1 77 132 ASN B C 1
ATOM 4619 O O . ASN B 1 132 ? -4.594 22.609 18.281 1 77 132 ASN B O 1
ATOM 4623 N N . LEU B 1 133 ? -4.742 22.5 16.109 1 82.75 133 LEU B N 1
ATOM 4624 C CA . LEU B 1 133 ? -5.879 21.578 16.156 1 82.75 133 LEU B CA 1
ATOM 4625 C C . LEU B 1 133 ? -5.484 20.203 15.641 1 82.75 133 LEU B C 1
ATOM 4627 O O . LEU B 1 133 ? -4.703 20.078 14.695 1 82.75 133 LEU B O 1
ATOM 4631 N N . ALA B 1 134 ? -6 19.266 16.297 1 76.94 134 ALA B N 1
ATOM 4632 C CA . ALA B 1 134 ? -5.539 17.906 16.062 1 76.94 134 ALA B CA 1
ATOM 4633 C C . ALA B 1 134 ? -6.387 17.219 14.992 1 76.94 134 ALA B C 1
ATOM 4635 O O . ALA B 1 134 ? -7.113 16.266 15.289 1 76.94 134 ALA B O 1
ATOM 4636 N N . ILE B 1 135 ? -6.52 17.625 13.812 1 80.75 135 ILE B N 1
ATOM 4637 C CA . ILE B 1 135 ? -7.191 16.969 12.703 1 80.75 135 ILE B CA 1
ATOM 4638 C C . ILE B 1 135 ? -6.43 17.234 11.406 1 80.75 135 ILE B C 1
ATOM 4640 O O . ILE B 1 135 ? -5.863 18.312 11.227 1 80.75 135 ILE B O 1
ATOM 4644 N N . LYS B 1 136 ? -6.48 16.281 10.57 1 75.06 136 LYS B N 1
ATOM 4645 C CA . LYS B 1 136 ? -5.859 16.453 9.258 1 75.06 136 LYS B CA 1
ATOM 4646 C C . LYS B 1 136 ? -6.773 17.25 8.32 1 75.06 136 LYS B C 1
ATOM 4648 O O . LYS B 1 136 ? -7.988 17.047 8.32 1 75.06 136 LYS B O 1
ATOM 4653 N N . ASP B 1 137 ? -6.051 18.141 7.57 1 85.19 137 ASP B N 1
ATOM 4654 C CA . ASP B 1 137 ? -6.832 18.953 6.645 1 85.19 137 ASP B CA 1
ATOM 4655 C C . ASP B 1 137 ? -7.633 18.078 5.68 1 85.19 137 ASP B C 1
ATOM 4657 O O . ASP B 1 137 ? -8.812 18.344 5.434 1 85.19 137 ASP B O 1
ATOM 4661 N N . THR B 1 138 ? -7.004 17 5.168 1 78.94 138 THR B N 1
ATOM 4662 C CA . THR B 1 138 ? -7.637 16.141 4.168 1 78.94 138 THR B CA 1
ATOM 4663 C C . THR B 1 138 ? -8.812 15.391 4.773 1 78.94 138 THR B C 1
ATOM 4665 O O . THR B 1 138 ? -9.828 15.172 4.109 1 78.94 138 THR B O 1
ATOM 4668 N N . ASP B 1 139 ? -8.672 14.93 6.059 1 82.25 139 ASP B N 1
ATOM 4669 C CA . ASP B 1 139 ? -9.758 14.234 6.738 1 82.25 139 ASP B CA 1
ATOM 4670 C C . ASP B 1 139 ? -10.953 15.156 6.949 1 82.25 139 ASP B C 1
ATOM 4672 O O . ASP B 1 139 ? -12.102 14.75 6.762 1 82.25 139 ASP B O 1
ATOM 4676 N N . PHE B 1 140 ? -10.578 16.328 7.234 1 91.06 140 PHE B N 1
ATOM 4677 C CA . PHE B 1 140 ? -11.617 17.344 7.422 1 91.06 140 PHE B CA 1
ATOM 4678 C C . PHE B 1 140 ? -12.406 17.547 6.137 1 91.06 140 PHE B C 1
ATOM 4680 O O . PHE B 1 140 ? -13.641 17.578 6.156 1 91.06 140 PHE B O 1
ATOM 4687 N N . VAL B 1 141 ? -11.688 17.672 5.082 1 90.56 141 VAL B N 1
ATOM 4688 C CA . VAL B 1 141 ? -12.328 17.922 3.795 1 90.56 141 VAL B CA 1
ATOM 4689 C C . VAL B 1 141 ? -13.25 16.75 3.434 1 90.56 141 VAL B C 1
ATOM 4691 O O . VAL B 1 141 ? -14.367 16.969 2.963 1 90.56 141 VAL B O 1
ATOM 4694 N N . LYS B 1 142 ? -12.828 15.562 3.736 1 88.19 142 LYS B N 1
ATOM 4695 C CA . LYS B 1 142 ? -13.586 14.367 3.393 1 88.19 142 LYS B CA 1
ATOM 4696 C C . LYS B 1 142 ? -14.867 14.273 4.219 1 88.19 142 LYS B C 1
ATOM 4698 O O . LYS B 1 142 ? -15.852 13.68 3.779 1 88.19 142 LYS B O 1
ATOM 4703 N N . LEU B 1 143 ? -14.797 14.797 5.352 1 92 143 LEU B N 1
ATOM 4704 C CA . LEU B 1 143 ? -15.938 14.711 6.262 1 92 143 LEU B CA 1
ATOM 4705 C C . LEU B 1 143 ? -17 15.742 5.902 1 92 143 LEU B C 1
ATOM 4707 O O . LEU B 1 143 ? -18.141 15.633 6.336 1 92 143 LEU B O 1
ATOM 4711 N N . LEU B 1 144 ? -16.641 16.719 5.145 1 94.69 144 LEU B N 1
ATOM 4712 C CA . LEU B 1 144 ? -17.562 17.781 4.793 1 94.69 144 LEU B CA 1
ATOM 4713 C C . LEU B 1 144 ? -18.5 17.344 3.668 1 94.69 144 LEU B C 1
ATOM 4715 O O . LEU B 1 144 ? -18.125 16.516 2.838 1 94.69 144 LEU B O 1
ATOM 4719 N N . PRO B 1 145 ? -19.688 17.875 3.721 1 94.12 145 PRO B N 1
ATOM 4720 C CA . PRO B 1 145 ? -20.531 17.688 2.535 1 94.12 145 PRO B CA 1
ATOM 4721 C C . PRO B 1 145 ? -19.875 18.219 1.261 1 94.12 145 PRO B C 1
ATOM 4723 O O . PRO B 1 145 ? -19.109 19.172 1.313 1 94.12 145 PRO B O 1
ATOM 4726 N N . ASP B 1 146 ? -20.25 17.734 0.062 1 92.5 146 ASP B N 1
ATOM 4727 C CA . ASP B 1 146 ? -19.625 18.047 -1.222 1 92.5 146 ASP B CA 1
ATOM 4728 C C . ASP B 1 146 ? -19.688 19.531 -1.524 1 92.5 146 ASP B C 1
ATOM 4730 O O . ASP B 1 146 ? -18.734 20.109 -2.051 1 92.5 146 ASP B O 1
ATOM 4734 N N . ASN B 1 147 ? -20.781 20.094 -1.097 1 93.75 147 ASN B N 1
ATOM 4735 C CA . ASN B 1 147 ? -21 21.484 -1.459 1 93.75 147 ASN B CA 1
ATOM 4736 C C . ASN B 1 147 ? -20.172 22.422 -0.585 1 93.75 147 ASN B C 1
ATOM 4738 O O . ASN B 1 147 ? -20.125 23.625 -0.837 1 93.75 147 ASN B O 1
ATOM 4742 N N . LEU B 1 148 ? -19.453 21.844 0.423 1 96.19 148 LEU B N 1
ATOM 4743 C CA . LEU B 1 148 ? -18.703 22.688 1.344 1 96.19 148 LEU B CA 1
ATOM 4744 C C . LEU B 1 148 ? -17.219 22.328 1.305 1 96.19 148 LEU B C 1
ATOM 4746 O O . LEU B 1 148 ? -16.422 22.906 2.051 1 96.19 148 LEU B O 1
ATOM 4750 N N . GLN B 1 149 ? -16.812 21.484 0.425 1 94.94 149 GLN B N 1
ATOM 4751 C CA . GLN B 1 149 ? -15.445 20.984 0.409 1 94.94 149 GLN B CA 1
ATOM 4752 C C . GLN B 1 149 ? -14.516 21.953 -0.321 1 94.94 149 GLN B C 1
ATOM 4754 O O . GLN B 1 149 ? -14.789 22.344 -1.454 1 94.94 149 GLN B O 1
ATOM 4759 N N . PRO B 1 150 ? -13.398 22.375 0.412 1 93.94 150 PRO B N 1
ATOM 4760 C CA . PRO B 1 150 ? -12.336 23.047 -0.339 1 93.94 150 PRO B CA 1
ATOM 4761 C C . PRO B 1 150 ? -11.719 22.141 -1.414 1 93.94 150 PRO B C 1
ATOM 4763 O O . PRO B 1 150 ? -11.914 20.922 -1.391 1 93.94 150 PRO B O 1
ATOM 4766 N N . LYS B 1 151 ? -11.078 22.781 -2.379 1 88.69 151 LYS B N 1
ATOM 4767 C CA . LYS B 1 151 ? -10.383 22.031 -3.426 1 88.69 151 LYS B CA 1
ATOM 4768 C C . LYS B 1 151 ? -8.945 21.719 -3.025 1 88.69 151 LYS B C 1
ATOM 4770 O O . LYS B 1 151 ? -8.336 22.469 -2.262 1 88.69 151 LYS B O 1
ATOM 4775 N N . TYR B 1 152 ? -8.516 20.641 -3.475 1 85.44 152 TYR B N 1
ATOM 4776 C CA . TYR B 1 152 ? -7.121 20.297 -3.24 1 85.44 152 TYR B CA 1
ATOM 4777 C C . TYR B 1 152 ? -6.211 21.047 -4.215 1 85.44 152 TYR B C 1
ATOM 4779 O O . TYR B 1 152 ? -6.523 21.156 -5.402 1 85.44 152 TYR B O 1
ATOM 4787 N N . LEU B 1 153 ? -5.156 21.547 -3.678 1 78.75 153 LEU B N 1
ATOM 4788 C CA . LEU B 1 153 ? -4.207 22.281 -4.504 1 78.75 153 LEU B CA 1
ATOM 4789 C C . LEU B 1 153 ? -3.645 21.391 -5.605 1 78.75 153 LEU B C 1
ATOM 4791 O O . LEU B 1 153 ? -3.414 21.859 -6.727 1 78.75 153 LEU B O 1
ATOM 4795 N N . SER B 1 154 ? -3.41 20.141 -5.285 1 73.44 154 SER B N 1
ATOM 4796 C CA . SER B 1 154 ? -2.836 19.188 -6.23 1 73.44 154 SER B CA 1
ATOM 4797 C C . SER B 1 154 ? -3.707 19.047 -7.473 1 73.44 154 SER B C 1
ATOM 4799 O O . SER B 1 154 ? -3.207 18.734 -8.555 1 73.44 154 SER B O 1
ATOM 4801 N N . GLY B 1 155 ? -4.961 19.312 -7.191 1 74.06 155 GLY B N 1
ATOM 4802 C CA . GLY B 1 155 ? -5.895 19.156 -8.297 1 74.06 155 GLY B CA 1
ATOM 4803 C C . GLY B 1 155 ? -5.848 20.312 -9.273 1 74.06 155 GLY B C 1
ATOM 4804 O O . GLY B 1 155 ? -6.32 20.188 -10.406 1 74.06 155 GLY B O 1
ATOM 4805 N N . VAL B 1 156 ? -5.273 21.328 -8.875 1 76.88 156 VAL B N 1
ATOM 4806 C CA . VAL B 1 156 ? -5.398 22.516 -9.734 1 76.88 156 VAL B CA 1
ATOM 4807 C C . VAL B 1 156 ? -4.012 23 -10.141 1 76.88 156 VAL B C 1
ATOM 4809 O O . VAL B 1 156 ? -3.881 23.812 -11.062 1 76.88 156 VAL B O 1
ATOM 4812 N N . VAL B 1 157 ? -3.072 22.531 -9.414 1 78.69 157 VAL B N 1
ATOM 4813 C CA . VAL B 1 157 ? -1.723 23 -9.711 1 78.69 157 VAL B CA 1
ATOM 4814 C C . VAL B 1 157 ? -1.016 22 -10.617 1 78.69 157 VAL B C 1
ATOM 4816 O O . VAL B 1 157 ? -1.2 20.797 -10.477 1 78.69 157 VAL B O 1
ATOM 4819 N N . LYS B 1 158 ? -0.407 22.578 -11.602 1 80.25 158 LYS B N 1
ATOM 4820 C CA . LYS B 1 158 ? 0.402 21.766 -12.508 1 80.25 158 LYS B CA 1
ATOM 4821 C C . LYS B 1 158 ? 1.883 22.109 -12.383 1 80.25 158 LYS B C 1
ATOM 4823 O O . LYS B 1 158 ? 2.246 23.281 -12.289 1 80.25 158 LYS B O 1
ATOM 4828 N N . GLU B 1 159 ? 2.656 21.141 -12.156 1 83.5 159 GLU B N 1
ATOM 4829 C CA . GLU B 1 159 ? 4.102 21.328 -12.133 1 83.5 159 GLU B CA 1
ATOM 4830 C C . GLU B 1 159 ? 4.727 20.953 -13.469 1 83.5 159 GLU B C 1
ATOM 4832 O O . GLU B 1 159 ? 4.367 19.922 -14.062 1 83.5 159 GLU B O 1
ATOM 4837 N N . ASP B 1 160 ? 5.512 21.953 -14.008 1 86.62 160 ASP B N 1
ATOM 4838 C CA . ASP B 1 160 ? 6.195 21.656 -15.266 1 86.62 160 ASP B CA 1
ATOM 4839 C C . ASP B 1 160 ? 7.652 22.109 -15.219 1 86.62 160 ASP B C 1
ATOM 4841 O O . ASP B 1 160 ? 8.023 22.922 -14.359 1 86.62 160 ASP B O 1
ATOM 4845 N N . ILE B 1 161 ? 8.438 21.562 -16.047 1 88.56 161 ILE B N 1
ATOM 4846 C CA . ILE B 1 161 ? 9.844 21.938 -16.156 1 88.56 161 ILE B CA 1
ATOM 4847 C C . ILE B 1 161 ? 9.969 23.266 -16.891 1 88.56 161 ILE B C 1
ATOM 4849 O O . ILE B 1 161 ? 9.219 23.531 -17.828 1 88.56 161 ILE B O 1
ATOM 4853 N N . ASP B 1 162 ? 10.883 24.016 -16.359 1 85.62 162 ASP B N 1
ATOM 4854 C CA . ASP B 1 162 ? 11.164 25.312 -17 1 85.62 162 ASP B CA 1
ATOM 4855 C C . ASP B 1 162 ? 11.695 25.109 -18.422 1 85.62 162 ASP B C 1
ATOM 4857 O O . ASP B 1 162 ? 12.578 24.281 -18.641 1 85.62 162 ASP B O 1
ATOM 4861 N N . SER B 1 163 ? 11.141 25.844 -19.297 1 74.12 163 SER B N 1
ATOM 4862 C CA . SER B 1 163 ? 11.438 25.734 -20.719 1 74.12 163 SER B CA 1
ATOM 4863 C C . SER B 1 163 ? 12.891 26.094 -21 1 74.12 163 SER B C 1
ATOM 4865 O O . SER B 1 163 ? 13.438 25.703 -22.031 1 74.12 163 SER B O 1
ATOM 4867 N N . SER B 1 164 ? 13.508 26.734 -20.125 1 78.75 164 SER B N 1
ATOM 4868 C CA . SER B 1 164 ? 14.859 27.219 -20.391 1 78.75 164 SER B CA 1
ATOM 4869 C C . SER B 1 164 ? 15.898 26.156 -20.047 1 78.75 164 SER B C 1
ATOM 4871 O O . SER B 1 164 ? 17.109 26.406 -20.141 1 78.75 164 SER B O 1
ATOM 4873 N N . ALA B 1 165 ? 15.445 25 -19.781 1 79.56 165 ALA B N 1
ATOM 4874 C CA . ALA B 1 165 ? 16.375 23.953 -19.375 1 79.56 165 ALA B CA 1
ATOM 4875 C C . ALA B 1 165 ? 17.25 23.5 -20.547 1 79.56 165 ALA B C 1
ATOM 4877 O O . ALA B 1 165 ? 16.734 23.125 -21.609 1 79.56 165 ALA B O 1
ATOM 4878 N N . GLU B 1 166 ? 18.578 23.656 -20.453 1 88.56 166 GLU B N 1
ATOM 4879 C CA . GLU B 1 166 ? 19.547 23.266 -21.469 1 88.56 166 GLU B CA 1
ATOM 4880 C C . GLU B 1 166 ? 19.797 21.766 -21.453 1 88.56 166 GLU B C 1
ATOM 4882 O O . GLU B 1 166 ? 20.312 21.234 -20.469 1 88.56 166 GLU B O 1
ATOM 4887 N N . GLU B 1 167 ? 19.469 21.109 -22.547 1 92.69 167 GLU B N 1
ATOM 4888 C CA . GLU B 1 167 ? 19.688 19.656 -22.641 1 92.69 167 GLU B CA 1
ATOM 4889 C C . GLU B 1 167 ? 21.156 19.344 -22.891 1 92.69 167 GLU B C 1
ATOM 4891 O O . GLU B 1 167 ? 21.828 20.031 -23.656 1 92.69 167 GLU B O 1
ATOM 4896 N N . ILE B 1 168 ? 21.641 18.406 -22.203 1 94.19 168 ILE B N 1
ATOM 4897 C CA . ILE B 1 168 ? 23.016 17.953 -22.359 1 94.19 168 ILE B CA 1
ATOM 4898 C C . ILE B 1 168 ? 23.016 16.438 -22.578 1 94.19 168 ILE B C 1
ATOM 4900 O O . ILE B 1 168 ? 22.016 15.758 -22.344 1 94.19 168 ILE B O 1
ATOM 4904 N N . SER B 1 169 ? 24.156 15.945 -23.125 1 93.12 169 SER B N 1
ATOM 4905 C CA . SER B 1 169 ? 24.328 14.516 -23.344 1 93.12 169 SER B CA 1
ATOM 4906 C C . SER B 1 169 ? 25.656 14.023 -22.797 1 93.12 169 SER B C 1
ATOM 4908 O O . SER B 1 169 ? 26.719 14.281 -23.375 1 93.12 169 SER B O 1
ATOM 4910 N N . THR B 1 170 ? 25.609 13.398 -21.688 1 94.19 170 THR B N 1
ATOM 4911 C CA . THR B 1 170 ? 26.812 12.867 -21.062 1 94.19 170 THR B CA 1
ATOM 4912 C C . THR B 1 170 ? 26.812 11.344 -21.109 1 94.19 170 THR B C 1
ATOM 4914 O O . THR B 1 170 ? 25.906 10.727 -21.656 1 94.19 170 THR B O 1
ATOM 4917 N N . HIS B 1 171 ? 27.906 10.805 -20.594 1 94.56 171 HIS B N 1
ATOM 4918 C CA . HIS B 1 171 ? 28.031 9.352 -20.5 1 94.56 171 HIS B CA 1
ATOM 4919 C C . HIS B 1 171 ? 26.938 8.758 -19.625 1 94.56 171 HIS B C 1
ATOM 4921 O O . HIS B 1 171 ? 26.438 7.66 -19.906 1 94.56 171 HIS B O 1
ATOM 4927 N N . LEU B 1 172 ? 26.578 9.438 -18.641 1 95.19 172 LEU B N 1
ATOM 4928 C CA . LEU B 1 172 ? 25.531 8.984 -17.734 1 95.19 172 LEU B CA 1
ATOM 4929 C C . LEU B 1 172 ? 24.219 8.789 -18.469 1 95.19 172 LEU B C 1
ATOM 4931 O O . LEU B 1 172 ? 23.516 7.789 -18.266 1 95.19 172 LEU B O 1
ATOM 4935 N N . LEU B 1 173 ? 23.859 9.797 -19.344 1 96.62 173 LEU B N 1
ATOM 4936 C CA . LEU B 1 173 ? 22.625 9.703 -20.094 1 96.62 173 LEU B CA 1
ATOM 4937 C C . LEU B 1 173 ? 22.625 8.461 -20.984 1 96.62 173 LEU B C 1
ATOM 4939 O O . LEU B 1 173 ? 21.609 7.754 -21.047 1 96.62 173 LEU B O 1
ATOM 4943 N N . LYS B 1 174 ? 23.734 8.227 -21.609 1 95.69 174 LYS B N 1
ATOM 4944 C CA . LYS B 1 174 ? 23.844 7.055 -22.469 1 95.69 174 LYS B CA 1
ATOM 4945 C C . LYS B 1 174 ? 23.688 5.766 -21.672 1 95.69 174 LYS B C 1
ATOM 4947 O O . LYS B 1 174 ? 23.016 4.836 -22.109 1 95.69 174 LYS B O 1
ATOM 4952 N N . GLN B 1 175 ? 24.297 5.754 -20.562 1 95.62 175 GLN B N 1
ATOM 4953 C CA . GLN B 1 175 ? 24.219 4.586 -19.688 1 95.62 175 GLN B CA 1
ATOM 4954 C C . GLN B 1 175 ? 22.797 4.312 -19.25 1 95.62 175 GLN B C 1
ATOM 4956 O O . GLN B 1 175 ? 22.344 3.164 -19.25 1 95.62 175 GLN B O 1
ATOM 4961 N N . ILE B 1 176 ? 22.109 5.332 -18.844 1 96.75 176 ILE B N 1
ATOM 4962 C CA . ILE B 1 176 ? 20.734 5.191 -18.359 1 96.75 176 ILE B CA 1
ATOM 4963 C C . ILE B 1 176 ? 19.828 4.738 -19.5 1 96.75 176 ILE B C 1
ATOM 4965 O O . ILE B 1 176 ? 18.969 3.873 -19.312 1 96.75 176 ILE B O 1
ATOM 4969 N N . ARG B 1 177 ? 20.031 5.301 -20.672 1 96.12 177 ARG B N 1
ATOM 4970 C CA . ARG B 1 177 ? 19.234 4.914 -21.828 1 96.12 177 ARG B CA 1
ATOM 4971 C C . ARG B 1 177 ? 19.438 3.441 -22.172 1 96.12 177 ARG B C 1
ATOM 4973 O O . ARG B 1 177 ? 18.484 2.725 -22.453 1 96.12 177 ARG B O 1
ATOM 4980 N N . GLU B 1 178 ? 20.641 3 -22.094 1 95.25 178 GLU B N 1
ATOM 4981 C CA . GLU B 1 178 ? 20.953 1.602 -22.375 1 95.25 178 GLU B CA 1
ATOM 4982 C C . GLU B 1 178 ? 20.344 0.682 -21.312 1 95.25 178 GLU B C 1
ATOM 4984 O O . GLU B 1 178 ? 19.828 -0.389 -21.641 1 95.25 178 GLU B O 1
ATOM 4989 N N . PHE B 1 179 ? 20.484 1.125 -20.109 1 96.81 179 PHE B N 1
ATOM 4990 C CA . PHE B 1 179 ? 19.922 0.35 -19.016 1 96.81 179 PHE B CA 1
ATOM 4991 C C . PHE B 1 179 ? 18.422 0.189 -19.188 1 96.81 179 PHE B C 1
ATOM 4993 O O . PHE B 1 179 ? 17.891 -0.92 -19.078 1 96.81 179 PHE B O 1
ATOM 5000 N N . LEU B 1 180 ? 17.703 1.276 -19.5 1 95.94 180 LEU B N 1
ATOM 5001 C CA . LEU B 1 180 ? 16.25 1.272 -19.625 1 95.94 180 LEU B CA 1
ATOM 5002 C C . LEU B 1 180 ? 15.812 0.477 -20.844 1 95.94 180 LEU B C 1
ATOM 5004 O O . LEU B 1 180 ? 14.703 -0.057 -20.875 1 95.94 180 LEU B O 1
ATOM 5008 N N . ALA B 1 181 ? 16.672 0.366 -21.797 1 93.31 181 ALA B N 1
ATOM 5009 C CA . ALA B 1 181 ? 16.344 -0.349 -23.031 1 93.31 181 ALA B CA 1
ATOM 5010 C C . ALA B 1 181 ? 16.703 -1.828 -22.906 1 93.31 181 ALA B C 1
ATOM 5012 O O . ALA B 1 181 ? 16.297 -2.637 -23.75 1 93.31 181 ALA B O 1
ATOM 5013 N N . SER B 1 182 ? 17.391 -2.201 -21.922 1 92.69 182 SER B N 1
ATOM 5014 C CA . SER B 1 182 ? 17.906 -3.562 -21.797 1 92.69 182 SER B CA 1
ATOM 5015 C C . SER B 1 182 ? 16.766 -4.559 -21.562 1 92.69 182 SER B C 1
ATOM 5017 O O . SER B 1 182 ? 15.844 -4.277 -20.797 1 92.69 182 SER B O 1
ATOM 5019 N N . ASP B 1 183 ? 16.906 -5.727 -22.141 1 89.88 183 ASP B N 1
ATOM 5020 C CA . ASP B 1 183 ? 15.922 -6.797 -21.969 1 89.88 183 ASP B CA 1
ATOM 5021 C C . ASP B 1 183 ? 15.984 -7.371 -20.547 1 89.88 183 ASP B C 1
ATOM 5023 O O . ASP B 1 183 ? 14.961 -7.789 -20 1 89.88 183 ASP B O 1
ATOM 5027 N N . ASN B 1 184 ? 17.156 -7.371 -20.016 1 90.62 184 ASN B N 1
ATOM 5028 C CA . ASN B 1 184 ? 17.328 -7.863 -18.656 1 90.62 184 ASN B CA 1
ATOM 5029 C C . ASN B 1 184 ? 16.484 -7.074 -17.656 1 90.62 184 ASN B C 1
ATOM 5031 O O . ASN B 1 184 ? 15.844 -7.66 -16.766 1 90.62 184 ASN B O 1
ATOM 5035 N N . LEU B 1 185 ? 16.516 -5.762 -17.875 1 95.38 185 LEU B N 1
ATOM 5036 C CA . LEU B 1 185 ? 15.734 -4.926 -16.969 1 95.38 185 LEU B CA 1
ATOM 5037 C C . LEU B 1 185 ? 14.242 -5.148 -17.188 1 95.38 185 LEU B C 1
ATOM 5039 O O . LEU B 1 185 ? 13.484 -5.309 -16.219 1 95.38 185 LEU B O 1
ATOM 5043 N N . LYS B 1 186 ? 13.836 -5.168 -18.422 1 93.88 186 LYS B N 1
ATOM 5044 C CA . LYS B 1 186 ? 12.414 -5.328 -18.734 1 93.88 186 LYS B CA 1
ATOM 5045 C C . LYS B 1 186 ? 11.875 -6.645 -18.188 1 93.88 186 LYS B C 1
ATOM 5047 O O . LYS B 1 186 ? 10.805 -6.672 -17.578 1 93.88 186 LYS B O 1
ATOM 5052 N N . THR B 1 187 ? 12.617 -7.703 -18.312 1 90.88 187 THR B N 1
ATOM 5053 C CA . THR B 1 187 ? 12.234 -9.008 -17.797 1 90.88 187 THR B CA 1
ATOM 5054 C C . THR B 1 187 ? 12.195 -8.992 -16.266 1 90.88 187 THR B C 1
ATOM 5056 O O . THR B 1 187 ? 11.32 -9.609 -15.656 1 90.88 187 THR B O 1
ATOM 5059 N N . ALA B 1 188 ? 13.141 -8.312 -15.742 1 94.38 188 ALA B N 1
ATOM 5060 C CA . ALA B 1 188 ? 13.203 -8.227 -14.281 1 94.38 188 ALA B CA 1
ATOM 5061 C C . ALA B 1 188 ? 11.984 -7.508 -13.727 1 94.38 188 ALA B C 1
ATOM 5063 O O . ALA B 1 188 ? 11.422 -7.922 -12.703 1 94.38 188 ALA B O 1
ATOM 5064 N N . ILE B 1 189 ? 11.609 -6.41 -14.391 1 94.88 189 ILE B N 1
ATOM 5065 C CA . ILE B 1 189 ? 10.445 -5.656 -13.938 1 94.88 189 ILE B CA 1
ATOM 5066 C C . ILE B 1 189 ? 9.203 -6.543 -13.984 1 94.88 189 ILE B C 1
ATOM 5068 O O . ILE B 1 189 ? 8.422 -6.574 -13.031 1 94.88 189 ILE B O 1
ATOM 5072 N N . ILE B 1 190 ? 9.047 -7.25 -15.023 1 90.56 190 ILE B N 1
ATOM 5073 C CA . ILE B 1 190 ? 7.906 -8.141 -15.18 1 90.56 190 ILE B CA 1
ATOM 5074 C C . ILE B 1 190 ? 7.945 -9.227 -14.102 1 90.56 190 ILE B C 1
ATOM 5076 O O . ILE B 1 190 ? 6.918 -9.555 -13.508 1 90.56 190 ILE B O 1
ATOM 5080 N N . ARG B 1 191 ? 9.109 -9.773 -13.859 1 88.69 191 ARG B N 1
ATOM 5081 C CA . ARG B 1 191 ? 9.297 -10.773 -12.82 1 88.69 191 ARG B CA 1
ATOM 5082 C C . ARG B 1 191 ? 8.883 -10.234 -11.453 1 88.69 191 ARG B C 1
ATOM 5084 O O . ARG B 1 191 ? 8.234 -10.938 -10.672 1 88.69 191 ARG B O 1
ATOM 5091 N N . ILE B 1 192 ? 9.258 -9.008 -11.164 1 91.75 192 ILE B N 1
ATOM 5092 C CA . ILE B 1 192 ? 8.938 -8.383 -9.883 1 91.75 192 ILE B CA 1
ATOM 5093 C C . ILE B 1 192 ? 7.43 -8.195 -9.758 1 91.75 192 ILE B C 1
ATOM 5095 O O . ILE B 1 192 ? 6.844 -8.508 -8.727 1 91.75 192 ILE B O 1
ATOM 5099 N N . ILE B 1 193 ? 6.879 -7.684 -10.852 1 88.12 193 ILE B N 1
ATOM 5100 C CA . ILE B 1 193 ? 5.438 -7.457 -10.852 1 88.12 193 ILE B CA 1
ATOM 5101 C C . ILE B 1 193 ? 4.707 -8.789 -10.68 1 88.12 193 ILE B C 1
ATOM 5103 O O . ILE B 1 193 ? 3.77 -8.883 -9.883 1 88.12 193 ILE B O 1
ATOM 5107 N N . ASN B 1 194 ? 5.156 -9.789 -11.344 1 79.81 194 ASN B N 1
ATOM 5108 C CA . ASN B 1 194 ? 4.547 -11.109 -11.25 1 79.81 194 ASN B CA 1
ATOM 5109 C C . ASN B 1 194 ? 4.691 -11.695 -9.844 1 79.81 194 ASN B C 1
ATOM 5111 O O . ASN B 1 194 ? 3.771 -12.336 -9.336 1 79.81 194 ASN B O 1
ATOM 5115 N N . HIS B 1 195 ? 5.84 -11.508 -9.32 1 80 195 HIS B N 1
ATOM 5116 C CA . HIS B 1 195 ? 6.102 -11.992 -7.973 1 80 195 HIS B CA 1
ATOM 5117 C C . HIS B 1 195 ? 5.137 -11.375 -6.969 1 80 195 HIS B C 1
ATOM 5119 O O . HIS B 1 195 ? 4.633 -12.062 -6.078 1 80 195 HIS B O 1
ATOM 5125 N N . ASP B 1 196 ? 4.934 -10.062 -7.09 1 78.88 196 ASP B N 1
ATOM 5126 C CA . ASP B 1 196 ? 4.035 -9.352 -6.184 1 78.88 196 ASP B CA 1
ATOM 5127 C C . ASP B 1 196 ? 2.59 -9.797 -6.383 1 78.88 196 ASP B C 1
ATOM 5129 O O . ASP B 1 196 ? 1.83 -9.898 -5.414 1 78.88 196 ASP B O 1
ATOM 5133 N N . ARG B 1 197 ? 2.32 -9.961 -7.645 1 67.56 197 ARG B N 1
ATOM 5134 C CA . ARG B 1 197 ? 0.958 -10.367 -7.977 1 67.56 197 ARG B CA 1
ATOM 5135 C C . ARG B 1 197 ? 0.707 -11.812 -7.574 1 67.56 197 ARG B C 1
ATOM 5137 O O . ARG B 1 197 ? -0.387 -12.156 -7.121 1 67.56 197 ARG B O 1
ATOM 5144 N N . THR B 1 198 ? 1.776 -12.523 -7.887 1 56.53 198 THR B N 1
ATOM 5145 C CA . THR B 1 198 ? 1.632 -13.922 -7.5 1 56.53 198 THR B CA 1
ATOM 5146 C C . THR B 1 198 ? 1.404 -14.047 -5.996 1 56.53 198 THR B C 1
ATOM 5148 O O . THR B 1 198 ? 0.625 -14.891 -5.551 1 56.53 198 THR B O 1
ATOM 5151 N N . ALA B 1 199 ? 2.215 -13.117 -5.375 1 50.44 199 ALA B N 1
ATOM 5152 C CA . ALA B 1 199 ? 1.966 -13.086 -3.936 1 50.44 199 ALA B CA 1
ATOM 5153 C C . ALA B 1 199 ? 0.519 -12.703 -3.637 1 50.44 199 ALA B C 1
ATOM 5155 O O . ALA B 1 199 ? -0.036 -13.102 -2.609 1 50.44 199 ALA B O 1
ATOM 5156 N N . LYS B 1 200 ? 0.082 -11.93 -4.809 1 45.66 200 LYS B N 1
ATOM 5157 C CA . LYS B 1 200 ? -1.303 -11.484 -4.668 1 45.66 200 LYS B CA 1
ATOM 5158 C C . LYS B 1 200 ? -2.225 -12.266 -5.605 1 45.66 200 LYS B C 1
ATOM 5160 O O . LYS B 1 200 ? -3.336 -11.82 -5.902 1 45.66 200 LYS B O 1
ATOM 5165 N N . GLU B 1 201 ? -1.829 -13.398 -6.168 1 43.34 201 GLU B N 1
ATOM 5166 C CA . GLU B 1 201 ? -2.604 -14.453 -6.816 1 43.34 201 GLU B CA 1
ATOM 5167 C C . GLU B 1 201 ? -2.916 -14.094 -8.266 1 43.34 201 GLU B C 1
ATOM 5169 O O . GLU B 1 201 ? -3.934 -14.523 -8.812 1 43.34 201 GLU B O 1
ATOM 5174 N N . TYR B 1 202 ? -2.312 -13.016 -8.844 1 47.41 202 TYR B N 1
ATOM 5175 C CA . TYR B 1 202 ? -2.49 -12.672 -10.25 1 47.41 202 TYR B CA 1
ATOM 5176 C C . TYR B 1 202 ? -1.171 -12.766 -11.008 1 47.41 202 TYR B C 1
ATOM 5178 O O . TYR B 1 202 ? -0.106 -12.5 -10.445 1 47.41 202 TYR B O 1
ATOM 5186 N N . SER B 1 203 ? -1.229 -13.773 -12.07 1 57.97 203 SER B N 1
ATOM 5187 C CA . SER B 1 203 ? -0.025 -13.742 -12.891 1 57.97 203 SER B CA 1
ATOM 5188 C C . SER B 1 203 ? -0.226 -12.875 -14.133 1 57.97 203 SER B C 1
ATOM 5190 O O . SER B 1 203 ? -1.354 -12.695 -14.594 1 57.97 203 SER B O 1
ATOM 5192 N N . VAL B 1 204 ? 0.752 -12.266 -14.5 1 63.31 204 VAL B N 1
ATOM 5193 C CA . VAL B 1 204 ? 0.749 -11.461 -15.711 1 63.31 204 VAL B CA 1
ATOM 5194 C C . VAL B 1 204 ? 0.664 -12.367 -16.938 1 63.31 204 VAL B C 1
ATOM 5196 O O . VAL B 1 204 ? 1.444 -13.312 -17.078 1 63.31 204 VAL B O 1
ATOM 5199 N N . ASN B 1 205 ? -0.414 -12.359 -17.688 1 65 205 ASN B N 1
ATOM 5200 C CA . ASN B 1 205 ? -0.539 -13.156 -18.906 1 65 205 ASN B CA 1
ATOM 5201 C C . ASN B 1 205 ? 0.316 -12.586 -20.031 1 65 205 ASN B C 1
ATOM 5203 O O . ASN B 1 205 ? 0.965 -11.547 -19.859 1 65 205 ASN B O 1
ATOM 5207 N N . GLU B 1 206 ? 0.366 -13.383 -21.141 1 70.5 206 GLU B N 1
ATOM 5208 C CA . GLU B 1 206 ? 1.24 -13.016 -22.25 1 70.5 206 GLU B CA 1
ATOM 5209 C C . GLU B 1 206 ? 0.823 -11.68 -22.859 1 70.5 206 GLU B C 1
ATOM 5211 O O . GLU B 1 206 ? 1.673 -10.883 -23.266 1 70.5 206 GLU B O 1
ATOM 5216 N N . LEU B 1 207 ? -0.39 -11.445 -22.906 1 72.69 207 LEU B N 1
ATOM 5217 C CA . LEU B 1 207 ? -0.88 -10.188 -23.469 1 72.69 207 LEU B CA 1
ATOM 5218 C C . LEU B 1 207 ? -0.466 -9.016 -22.578 1 72.69 207 LEU B C 1
ATOM 5220 O O . LEU B 1 207 ? -0.069 -7.961 -23.094 1 72.69 207 LEU B O 1
ATOM 5224 N N . GLU B 1 208 ? -0.57 -9.242 -21.359 1 80.06 208 GLU B N 1
ATOM 5225 C CA . GLU B 1 208 ? -0.168 -8.203 -20.422 1 80.06 208 GLU B CA 1
ATOM 5226 C C . GLU B 1 208 ? 1.336 -7.953 -20.484 1 80.06 208 GLU B C 1
ATOM 5228 O O . GLU B 1 208 ? 1.787 -6.816 -20.344 1 80.06 208 GLU B O 1
ATOM 5233 N N . VAL B 1 209 ? 2.023 -9.07 -20.641 1 83.19 209 VAL B N 1
ATOM 5234 C CA . VAL B 1 209 ? 3.473 -8.945 -20.75 1 83.19 209 VAL B CA 1
ATOM 5235 C C . VAL B 1 209 ? 3.822 -8.086 -21.969 1 83.19 209 VAL B C 1
ATOM 5237 O O . VAL B 1 209 ? 4.68 -7.199 -21.875 1 83.19 209 VAL B O 1
ATOM 5240 N N . ASN B 1 210 ? 3.168 -8.305 -23.062 1 85.19 210 ASN B N 1
ATOM 5241 C CA . ASN B 1 210 ? 3.42 -7.531 -24.266 1 85.19 210 ASN B CA 1
ATOM 5242 C C . ASN B 1 210 ? 3.018 -6.07 -24.094 1 85.19 210 ASN B C 1
ATOM 5244 O O . ASN B 1 210 ? 3.695 -5.168 -24.594 1 85.19 210 ASN B O 1
ATOM 5248 N N . ASP B 1 211 ? 1.992 -5.887 -23.438 1 88.25 211 ASP B N 1
ATOM 5249 C CA . ASP B 1 211 ? 1.547 -4.527 -23.141 1 88.25 211 ASP B CA 1
ATOM 5250 C C . ASP B 1 211 ? 2.57 -3.783 -22.297 1 88.25 211 ASP B C 1
ATOM 5252 O O . ASP B 1 211 ? 2.861 -2.611 -22.547 1 88.25 211 ASP B O 1
ATOM 5256 N N . LEU B 1 212 ? 3.047 -4.512 -21.344 1 89.81 212 LEU B N 1
ATOM 5257 C CA . LEU B 1 212 ? 4.055 -3.914 -20.484 1 89.81 212 LEU B CA 1
ATOM 5258 C C . LEU B 1 212 ? 5.312 -3.559 -21.266 1 89.81 212 LEU B C 1
ATOM 5260 O O . LEU B 1 212 ? 5.852 -2.461 -21.125 1 89.81 212 LEU B O 1
ATOM 5264 N N . ARG B 1 213 ? 5.723 -4.453 -22.062 1 90.19 213 ARG B N 1
ATOM 5265 C CA . ARG B 1 213 ? 6.922 -4.219 -22.875 1 90.19 213 ARG B CA 1
ATOM 5266 C C . ARG B 1 213 ? 6.746 -3.012 -23.781 1 90.19 213 ARG B C 1
ATOM 5268 O O . ARG B 1 213 ? 7.676 -2.223 -23.969 1 90.19 213 ARG B O 1
ATOM 5275 N N . SER B 1 214 ? 5.57 -2.895 -24.344 1 89 214 SER B N 1
ATOM 5276 C CA . SER B 1 214 ? 5.281 -1.747 -25.188 1 89 214 SER B CA 1
ATOM 5277 C C . SER B 1 214 ? 5.34 -0.443 -24.406 1 89 214 SER B C 1
ATOM 5279 O O . SER B 1 214 ? 5.82 0.573 -24.906 1 89 214 SER B O 1
ATOM 5281 N N . LYS B 1 215 ? 4.879 -0.468 -23.266 1 91.62 215 LYS B N 1
ATOM 5282 C CA . LYS B 1 215 ? 4.895 0.714 -22.406 1 91.62 215 LYS B CA 1
ATOM 5283 C C . LYS B 1 215 ? 6.324 1.115 -22.047 1 91.62 215 LYS B C 1
ATOM 5285 O O . LYS B 1 215 ? 6.645 2.305 -22 1 91.62 215 LYS B O 1
ATOM 5290 N N . PHE B 1 216 ? 7.164 0.112 -21.797 1 93.5 216 PHE B N 1
ATOM 5291 C CA . PHE B 1 216 ? 8.555 0.385 -21.438 1 93.5 216 PHE B CA 1
ATOM 5292 C C . PHE B 1 216 ? 9.25 1.181 -22.531 1 93.5 216 PHE B C 1
ATOM 5294 O O . PHE B 1 216 ? 10.094 2.031 -22.25 1 93.5 216 PHE B O 1
ATOM 5301 N N . ASP B 1 217 ? 8.797 0.906 -23.719 1 90.75 217 ASP B N 1
ATOM 5302 C CA . ASP B 1 217 ? 9.453 1.514 -24.875 1 90.75 217 ASP B CA 1
ATOM 5303 C C . ASP B 1 217 ? 9.039 2.975 -25.031 1 90.75 217 ASP B C 1
ATOM 5305 O O . ASP B 1 217 ? 9.688 3.732 -25.766 1 90.75 217 ASP B O 1
ATOM 5309 N N . THR B 1 218 ? 8.062 3.412 -24.312 1 91.75 218 THR B N 1
ATOM 5310 C CA . THR B 1 218 ? 7.578 4.781 -24.438 1 91.75 218 THR B CA 1
ATOM 5311 C C . THR B 1 218 ? 8.344 5.711 -23.5 1 91.75 218 THR B C 1
ATOM 5313 O O . THR B 1 218 ? 8.18 6.93 -23.547 1 91.75 218 THR B O 1
ATOM 5316 N N . VAL B 1 219 ? 9.172 5.195 -22.641 1 95.25 219 VAL B N 1
ATOM 5317 C CA . VAL B 1 219 ? 9.914 5.992 -21.656 1 95.25 219 VAL B CA 1
ATOM 5318 C C . VAL B 1 219 ? 11.039 6.746 -22.359 1 95.25 219 VAL B C 1
ATOM 5320 O O . VAL B 1 219 ? 11.844 6.145 -23.078 1 95.25 219 VAL B O 1
ATOM 5323 N N . LYS B 1 220 ? 11.07 8.016 -22.203 1 95.06 220 LYS B N 1
ATOM 5324 C CA . LYS B 1 220 ? 12.148 8.859 -22.719 1 95.06 220 LYS B CA 1
ATOM 5325 C C . LYS B 1 220 ? 12.977 9.438 -21.578 1 95.06 220 LYS B C 1
ATOM 5327 O O . LYS B 1 220 ? 12.461 9.672 -20.484 1 95.06 220 LYS B O 1
ATOM 5332 N N . VAL B 1 221 ? 14.234 9.578 -21.859 1 96.75 221 VAL B N 1
ATOM 5333 C CA . VAL B 1 221 ? 15.117 10.148 -20.844 1 96.75 221 VAL B CA 1
ATOM 5334 C C . VAL B 1 221 ? 15.891 11.328 -21.453 1 96.75 221 VAL B C 1
ATOM 5336 O O . VAL B 1 221 ? 16.406 11.227 -22.562 1 96.75 221 VAL B O 1
ATOM 5339 N N . LYS B 1 222 ? 15.859 12.414 -20.766 1 96.06 222 LYS B N 1
ATOM 5340 C CA . LYS B 1 222 ? 16.625 13.602 -21.109 1 96.06 222 LYS B CA 1
ATOM 5341 C C . LYS B 1 222 ? 17.516 14.055 -19.953 1 96.06 222 LYS B C 1
ATOM 5343 O O . LYS B 1 222 ? 17.172 13.852 -18.797 1 96.06 222 LYS B O 1
ATOM 5348 N N . GLN B 1 223 ? 18.625 14.57 -20.297 1 96.62 223 GLN B N 1
ATOM 5349 C CA . GLN B 1 223 ? 19.516 15.156 -19.297 1 96.62 223 GLN B CA 1
ATOM 5350 C C . GLN B 1 223 ? 19.641 16.656 -19.5 1 96.62 223 GLN B C 1
ATOM 5352 O O . GLN B 1 223 ? 19.75 17.141 -20.625 1 96.62 223 GLN B O 1
ATOM 5357 N N . VAL B 1 224 ? 19.516 17.391 -18.406 1 95.44 224 VAL B N 1
ATOM 5358 C CA . VAL B 1 224 ? 19.625 18.844 -18.438 1 95.44 224 VAL B CA 1
ATOM 5359 C C . VAL B 1 224 ? 20.641 19.312 -17.406 1 95.44 224 VAL B C 1
ATOM 5361 O O . VAL B 1 224 ? 20.953 18.578 -16.453 1 95.44 224 VAL B O 1
ATOM 5364 N N . LYS B 1 225 ? 21.188 20.453 -17.594 1 93.62 225 LYS B N 1
ATOM 5365 C CA . LYS B 1 225 ? 22.188 20.984 -16.672 1 93.62 225 LYS B CA 1
ATOM 5366 C C . LYS B 1 225 ? 21.578 21.219 -15.281 1 93.62 225 LYS B C 1
ATOM 5368 O O . LYS B 1 225 ? 22.156 20.797 -14.273 1 93.62 225 LYS B O 1
ATOM 5373 N N . LYS B 1 226 ? 20.469 21.906 -15.32 1 92.25 226 LYS B N 1
ATOM 5374 C CA . LYS B 1 226 ? 19.734 22.188 -14.094 1 92.25 226 LYS B CA 1
ATOM 5375 C C . LYS B 1 226 ? 18.234 22.031 -14.312 1 92.25 226 LYS B C 1
ATOM 5377 O O . LYS B 1 226 ? 17.703 22.422 -15.352 1 92.25 226 LYS B O 1
ATOM 5382 N N . ILE B 1 227 ? 17.609 21.422 -13.289 1 92.31 227 ILE B N 1
ATOM 5383 C CA . ILE B 1 227 ? 16.156 21.25 -13.398 1 92.31 227 ILE B CA 1
ATOM 5384 C C . ILE B 1 227 ? 15.453 22.266 -12.5 1 92.31 227 ILE B C 1
ATOM 5386 O O . ILE B 1 227 ? 15.586 22.219 -11.273 1 92.31 227 ILE B O 1
ATOM 5390 N N . ILE B 1 228 ? 14.82 23.141 -13.141 1 90.06 228 ILE B N 1
ATOM 5391 C CA . ILE B 1 228 ? 13.953 24.094 -12.438 1 90.06 228 ILE B CA 1
ATOM 5392 C C . ILE B 1 228 ? 12.5 23.844 -12.828 1 90.06 228 ILE B C 1
ATOM 5394 O O . ILE B 1 228 ? 12.164 23.828 -14.016 1 90.06 228 ILE B O 1
ATOM 5398 N N . THR B 1 229 ? 11.695 23.484 -11.859 1 88.62 229 THR B N 1
ATOM 5399 C CA . THR B 1 229 ? 10.281 23.281 -12.133 1 88.62 229 THR B CA 1
ATOM 5400 C C . THR B 1 229 ? 9.461 24.484 -11.68 1 88.62 229 THR B C 1
ATOM 5402 O O . THR B 1 229 ? 9.844 25.188 -10.734 1 88.62 229 THR B O 1
ATOM 5405 N N . VAL B 1 230 ? 8.445 24.703 -12.414 1 82.56 230 VAL B N 1
ATOM 5406 C CA . VAL B 1 230 ? 7.543 25.828 -12.117 1 82.56 230 VAL B CA 1
ATOM 5407 C C . VAL B 1 230 ? 6.152 25.281 -11.789 1 82.56 230 VAL B C 1
ATOM 5409 O O . VAL B 1 230 ? 5.602 24.469 -12.523 1 82.56 230 VAL B O 1
ATOM 5412 N N . LEU B 1 231 ? 5.734 25.688 -10.664 1 80.56 231 LEU B N 1
ATOM 5413 C CA . LEU B 1 231 ? 4.355 25.375 -10.281 1 80.56 231 LEU B CA 1
ATOM 5414 C C . LEU B 1 231 ? 3.404 26.453 -10.781 1 80.56 231 LEU B C 1
ATOM 5416 O O . LEU B 1 231 ? 3.617 27.641 -10.531 1 80.56 231 LEU B O 1
ATOM 5420 N N . LYS B 1 232 ? 2.424 25.953 -11.516 1 79.19 232 LYS B N 1
ATOM 5421 C CA . LYS B 1 232 ? 1.523 26.938 -12.109 1 79.19 232 LYS B CA 1
ATOM 5422 C C . LYS B 1 232 ? 0.07 26.641 -11.75 1 79.19 232 LYS B C 1
ATOM 5424 O O . LYS B 1 232 ? -0.326 25.484 -11.656 1 79.19 232 LYS B O 1
ATOM 5429 N N . TYR B 1 233 ? -0.66 27.688 -11.391 1 76.38 233 TYR B N 1
ATOM 5430 C CA . TYR B 1 233 ? -2.115 27.703 -11.273 1 76.38 233 TYR B CA 1
ATOM 5431 C C . TYR B 1 233 ? -2.73 28.656 -12.297 1 76.38 233 TYR B C 1
ATOM 5433 O O . TYR B 1 233 ? -2.496 29.859 -12.258 1 76.38 233 TYR B O 1
ATOM 5441 N N . ASN B 1 234 ? -3.693 28.234 -13.133 1 71.19 234 ASN B N 1
ATOM 5442 C CA . ASN B 1 234 ? -4.301 29.031 -14.188 1 71.19 234 ASN B CA 1
ATOM 5443 C C . ASN B 1 234 ? -3.273 29.938 -14.867 1 71.19 234 ASN B C 1
ATOM 5445 O O . ASN B 1 234 ? -3.492 31.141 -15 1 71.19 234 ASN B O 1
ATOM 5449 N N . GLU B 1 235 ? -2.049 29.531 -15.195 1 70.81 235 GLU B N 1
ATOM 5450 C CA . GLU B 1 235 ? -0.981 30.203 -15.93 1 70.81 235 GLU B CA 1
ATOM 5451 C C . GLU B 1 235 ? -0.108 31.031 -15 1 70.81 235 GLU B C 1
ATOM 5453 O O . GLU B 1 235 ? 0.953 31.516 -15.398 1 70.81 235 GLU B O 1
ATOM 5458 N N . ASP B 1 236 ? -0.654 31.219 -13.734 1 72.44 236 ASP B N 1
ATOM 5459 C CA . ASP B 1 236 ? 0.135 31.969 -12.766 1 72.44 236 ASP B CA 1
ATOM 5460 C C . ASP B 1 236 ? 1.182 31.078 -12.094 1 72.44 236 ASP B C 1
ATOM 5462 O O . ASP B 1 236 ? 0.893 29.938 -11.734 1 72.44 236 ASP B O 1
ATOM 5466 N N . GLU B 1 237 ? 2.34 31.641 -12.055 1 76.5 237 GLU B N 1
ATOM 5467 C CA . GLU B 1 237 ? 3.426 30.906 -11.406 1 76.5 237 GLU B CA 1
ATOM 5468 C C . GLU B 1 237 ? 3.332 31.016 -9.883 1 76.5 237 GLU B C 1
ATOM 5470 O O . GLU B 1 237 ? 3.193 32.125 -9.336 1 76.5 237 GLU B O 1
ATOM 5475 N N . LEU B 1 238 ? 3.254 29.922 -9.289 1 72.44 238 LEU B N 1
ATOM 5476 C CA . LEU B 1 238 ? 3.146 29.875 -7.832 1 72.44 238 LEU B CA 1
ATOM 5477 C C . LEU B 1 238 ? 4.523 29.781 -7.188 1 72.44 238 LEU B C 1
ATOM 5479 O O . LEU B 1 238 ? 4.711 30.203 -6.043 1 72.44 238 LEU B O 1
ATOM 5483 N N . GLY B 1 239 ? 5.43 29.219 -7.871 1 73.94 239 GLY B N 1
ATOM 5484 C CA . GLY B 1 239 ? 6.766 29.047 -7.324 1 73.94 239 GLY B CA 1
ATOM 5485 C C . GLY B 1 239 ? 7.664 28.203 -8.203 1 73.94 239 GLY B C 1
ATOM 5486 O O . GLY B 1 239 ? 7.199 27.578 -9.164 1 73.94 239 GLY B O 1
ATOM 5487 N N . ARG B 1 240 ? 8.984 28.422 -7.871 1 78.38 240 ARG B N 1
ATOM 5488 C CA . ARG B 1 240 ? 10.008 27.672 -8.586 1 78.38 240 ARG B CA 1
ATOM 5489 C C . ARG B 1 240 ? 10.82 26.797 -7.633 1 78.38 240 ARG B C 1
ATOM 5491 O O . ARG B 1 240 ? 11.008 27.156 -6.469 1 78.38 240 ARG B O 1
ATOM 5498 N N . GLN B 1 241 ? 11.102 25.688 -8.078 1 80.44 241 GLN B N 1
ATOM 5499 C CA . GLN B 1 241 ? 11.922 24.781 -7.27 1 80.44 241 GLN B CA 1
ATOM 5500 C C . GLN B 1 241 ? 12.992 24.094 -8.109 1 80.44 241 GLN B C 1
ATOM 5502 O O . GLN B 1 241 ? 12.766 23.797 -9.289 1 80.44 241 GLN B O 1
ATOM 5507 N N . THR B 1 242 ? 14.172 23.953 -7.43 1 86.06 242 THR B N 1
ATOM 5508 C CA . THR B 1 242 ? 15.242 23.172 -8.055 1 86.06 242 THR B CA 1
ATOM 5509 C C . THR B 1 242 ? 15.164 21.703 -7.645 1 86.06 242 THR B C 1
ATOM 5511 O O . THR B 1 242 ? 14.969 21.391 -6.469 1 86.06 242 THR B O 1
ATOM 5514 N N . LYS B 1 243 ? 15.242 20.844 -8.617 1 89.5 243 LYS B N 1
ATOM 5515 C CA . LYS B 1 243 ? 15.141 19.406 -8.359 1 89.5 243 LYS B CA 1
ATOM 5516 C C . LYS B 1 243 ? 16.297 18.641 -9 1 89.5 243 LYS B C 1
ATOM 5518 O O . LYS B 1 243 ? 16.969 19.156 -9.898 1 89.5 243 LYS B O 1
ATOM 5523 N N . GLU B 1 244 ? 16.484 17.406 -8.508 1 92.12 244 GLU B N 1
ATOM 5524 C CA . GLU B 1 244 ? 17.5 16.531 -9.078 1 92.12 244 GLU B CA 1
ATOM 5525 C C . GLU B 1 244 ? 16.953 15.805 -10.312 1 92.12 244 GLU B C 1
ATOM 5527 O O . GLU B 1 244 ? 17.719 15.453 -11.211 1 92.12 244 GLU B O 1
ATOM 5532 N N . PHE B 1 245 ? 15.828 15.547 -10.281 1 94.75 245 PHE B N 1
ATOM 5533 C CA . PHE B 1 245 ? 15.156 14.891 -11.398 1 94.75 245 PHE B CA 1
ATOM 5534 C C . PHE B 1 245 ? 13.695 15.305 -11.469 1 94.75 245 PHE B C 1
ATOM 5536 O O . PHE B 1 245 ? 13.164 15.898 -10.523 1 94.75 245 PHE B O 1
ATOM 5543 N N . PHE B 1 246 ? 13.039 15.086 -12.625 1 93.88 246 PHE B N 1
ATOM 5544 C CA . PHE B 1 246 ? 11.633 15.414 -12.852 1 93.88 246 PHE B CA 1
ATOM 5545 C C . PHE B 1 246 ? 11.016 14.453 -13.867 1 93.88 246 PHE B C 1
ATOM 5547 O O . PHE B 1 246 ? 11.625 14.164 -14.898 1 93.88 246 PHE B O 1
ATOM 5554 N N . VAL B 1 247 ? 9.914 13.969 -13.477 1 94.5 247 VAL B N 1
ATOM 5555 C CA . VAL B 1 247 ? 9.211 13.047 -14.367 1 94.5 247 VAL B CA 1
ATOM 5556 C C . VAL B 1 247 ? 7.953 13.727 -14.914 1 94.5 247 VAL B C 1
ATOM 5558 O O . VAL B 1 247 ? 7.051 14.086 -14.156 1 94.5 247 VAL B O 1
ATOM 5561 N N . LYS B 1 248 ? 7.934 13.883 -16.203 1 92.12 248 LYS B N 1
ATOM 5562 C CA . LYS B 1 248 ? 6.797 14.5 -16.875 1 92.12 248 LYS B CA 1
ATOM 5563 C C . LYS B 1 248 ? 5.914 13.445 -17.547 1 92.12 248 LYS B C 1
ATOM 5565 O O . LYS B 1 248 ? 6.406 12.602 -18.297 1 92.12 248 LYS B O 1
ATOM 5570 N N . VAL B 1 249 ? 4.648 13.516 -17.25 1 89.56 249 VAL B N 1
ATOM 5571 C CA . VAL B 1 249 ? 3.695 12.578 -17.828 1 89.56 249 VAL B CA 1
ATOM 5572 C C . VAL B 1 249 ? 2.854 13.289 -18.891 1 89.56 249 VAL B C 1
ATOM 5574 O O . VAL B 1 249 ? 2.379 14.406 -18.672 1 89.56 249 VAL B O 1
ATOM 5577 N N . SER B 1 250 ? 2.77 12.75 -20.016 1 85 250 SER B N 1
ATOM 5578 C CA . SER B 1 250 ? 1.9 13.219 -21.094 1 85 250 SER B CA 1
ATOM 5579 C C . SER B 1 250 ? 0.823 12.195 -21.422 1 85 250 SER B C 1
ATOM 5581 O O . SER B 1 250 ? 1.132 11.055 -21.781 1 85 250 SER B O 1
ATOM 5583 N N . ASP B 1 251 ? -0.372 12.586 -21.266 1 75.88 251 ASP B N 1
ATOM 5584 C CA . ASP B 1 251 ? -1.48 11.672 -21.516 1 75.88 251 ASP B CA 1
ATOM 5585 C C . ASP B 1 251 ? -2.111 11.922 -22.875 1 75.88 251 ASP B C 1
ATOM 5587 O O . ASP B 1 251 ? -3.217 11.453 -23.156 1 75.88 251 ASP B O 1
ATOM 5591 N N . VAL B 1 252 ? -1.559 12.648 -23.641 1 72.56 252 VAL B N 1
ATOM 5592 C CA . VAL B 1 252 ? -2.094 12.883 -24.969 1 72.56 252 VAL B CA 1
ATOM 5593 C C . VAL B 1 252 ? -1.911 11.633 -25.828 1 72.56 252 VAL B C 1
ATOM 5595 O O . VAL B 1 252 ? -0.801 11.328 -26.266 1 72.56 252 VAL B O 1
ATOM 5598 N N . GLY B 1 253 ? -3.074 10.812 -26.016 1 69.62 253 GLY B N 1
ATOM 5599 C CA . GLY B 1 253 ? -2.982 9.547 -26.734 1 69.62 253 GLY B CA 1
ATOM 5600 C C . GLY B 1 253 ? -2.504 8.398 -25.859 1 69.62 253 GLY B C 1
ATOM 5601 O O . GLY B 1 253 ? -3.168 8.031 -24.891 1 69.62 253 GLY B O 1
ATOM 5602 N N . VAL B 1 254 ? -1.29 8.016 -26.281 1 77.5 254 VAL B N 1
ATOM 5603 C CA . VAL B 1 254 ? -0.643 6.969 -25.5 1 77.5 254 VAL B CA 1
ATOM 5604 C C . VAL B 1 254 ? 0.135 7.594 -24.344 1 77.5 254 VAL B C 1
ATOM 5606 O O . VAL B 1 254 ? 0.857 8.578 -24.531 1 77.5 254 VAL B O 1
ATOM 5609 N N . ARG B 1 255 ? -0.098 7.207 -23.25 1 85.19 255 ARG B N 1
ATOM 5610 C CA . ARG B 1 255 ? 0.603 7.707 -22.062 1 85.19 255 ARG B CA 1
ATOM 5611 C C . ARG B 1 255 ? 2.115 7.609 -22.25 1 85.19 255 ARG B C 1
ATOM 5613 O O . ARG B 1 255 ? 2.643 6.535 -22.531 1 85.19 255 ARG B O 1
ATOM 5620 N N . GLN B 1 256 ? 2.701 8.781 -22.172 1 88.25 256 GLN B N 1
ATOM 5621 C CA . GLN B 1 256 ? 4.156 8.844 -22.297 1 88.25 256 GLN B CA 1
ATOM 5622 C C . GLN B 1 256 ? 4.781 9.516 -21.078 1 88.25 256 GLN B C 1
ATOM 5624 O O . GLN B 1 256 ? 4.211 10.461 -20.516 1 88.25 256 GLN B O 1
ATOM 5629 N N . VAL B 1 257 ? 5.93 8.922 -20.703 1 94 257 VAL B N 1
ATOM 5630 C CA . VAL B 1 257 ? 6.633 9.477 -19.562 1 94 257 VAL B CA 1
ATOM 5631 C C . VAL B 1 257 ? 8.039 9.898 -19.969 1 94 257 VAL B C 1
ATOM 5633 O O . VAL B 1 257 ? 8.758 9.141 -20.641 1 94 257 VAL B O 1
ATOM 5636 N N . THR B 1 258 ? 8.422 11.156 -19.688 1 95.06 258 THR B N 1
ATOM 5637 C CA . THR B 1 258 ? 9.773 11.656 -19.922 1 95.06 258 THR B CA 1
ATOM 5638 C C . THR B 1 258 ? 10.492 11.914 -18.609 1 95.06 258 THR B C 1
ATOM 5640 O O . THR B 1 258 ? 10.023 12.703 -17.781 1 95.06 258 THR B O 1
ATOM 5643 N N . LEU B 1 259 ? 11.57 11.211 -18.422 1 97.12 259 LEU B N 1
ATOM 5644 C CA . LEU B 1 259 ? 12.422 11.414 -17.25 1 97.12 259 LEU B CA 1
ATOM 5645 C C . LEU B 1 259 ? 13.5 12.453 -17.531 1 97.12 259 LEU B C 1
ATOM 5647 O O . LEU B 1 259 ? 14.273 12.312 -18.484 1 97.12 259 LEU B O 1
ATOM 5651 N N . TYR B 1 260 ? 13.508 13.516 -16.75 1 96.38 260 TYR B N 1
ATOM 5652 C CA . TYR B 1 260 ? 14.57 14.523 -16.781 1 96.38 260 TYR B CA 1
ATOM 5653 C C . TYR B 1 260 ? 15.531 14.336 -15.609 1 96.38 260 TYR B C 1
ATOM 5655 O O . TYR B 1 260 ? 15.109 14.242 -14.453 1 96.38 260 TYR B O 1
ATOM 5663 N N . ILE B 1 261 ? 16.828 14.273 -15.898 1 96.56 261 ILE B N 1
ATOM 5664 C CA . ILE B 1 261 ? 17.828 14.164 -14.844 1 96.56 261 ILE B CA 1
ATOM 5665 C C . ILE B 1 261 ? 18.828 15.312 -14.961 1 96.56 261 ILE B C 1
ATOM 5667 O O . ILE B 1 261 ? 19.156 15.758 -16.062 1 96.56 261 ILE B O 1
ATOM 5671 N N . CYS B 1 262 ? 19.297 15.742 -13.859 1 95.06 262 CYS B N 1
ATOM 5672 C CA . CYS B 1 262 ? 20.281 16.828 -13.867 1 95.06 262 CYS B CA 1
ATOM 5673 C C . CYS B 1 262 ? 21.688 16.281 -14.039 1 95.06 262 CYS B C 1
ATOM 5675 O O . CYS B 1 262 ? 21.938 15.094 -13.867 1 95.06 262 CYS B O 1
ATOM 5677 N N . GLU B 1 263 ? 22.562 17.141 -14.297 1 92.25 263 GLU B N 1
ATOM 5678 C CA . GLU B 1 263 ? 23.938 16.766 -14.562 1 92.25 263 GLU B CA 1
ATOM 5679 C C . GLU B 1 263 ? 24.609 16.203 -13.312 1 92.25 263 GLU B C 1
ATOM 5681 O O . GLU B 1 263 ? 25.344 15.203 -13.391 1 92.25 263 GLU B O 1
ATOM 5686 N N . ALA B 1 264 ? 24.391 16.797 -12.172 1 90 264 ALA B N 1
ATOM 5687 C CA . ALA B 1 264 ? 25.078 16.422 -10.93 1 90 264 ALA B CA 1
ATOM 5688 C C . ALA B 1 264 ? 24.219 15.492 -10.086 1 90 264 ALA B C 1
ATOM 5690 O O . ALA B 1 264 ? 24.328 15.484 -8.852 1 90 264 ALA B O 1
ATOM 5691 N N . ILE B 1 265 ? 23.5 14.625 -10.719 1 92.94 265 ILE B N 1
ATOM 5692 C CA . ILE B 1 265 ? 22.594 13.766 -9.977 1 92.94 265 ILE B CA 1
ATOM 5693 C C . ILE B 1 265 ? 23.375 12.617 -9.336 1 92.94 265 ILE B C 1
ATOM 5695 O O . ILE B 1 265 ? 24.281 12.07 -9.945 1 92.94 265 ILE B O 1
ATOM 5699 N N . ASN B 1 266 ? 23.094 12.32 -8.125 1 91.94 266 ASN B N 1
ATOM 5700 C CA . ASN B 1 266 ? 23.781 11.203 -7.469 1 91.94 266 ASN B CA 1
ATOM 5701 C C . ASN B 1 266 ? 23.109 9.875 -7.797 1 91.94 266 ASN B C 1
ATOM 5703 O O . ASN B 1 266 ? 22.016 9.836 -8.344 1 91.94 266 ASN B O 1
ATOM 5707 N N . LYS B 1 267 ? 23.75 8.836 -7.367 1 92.88 267 LYS B N 1
ATOM 5708 C CA . LYS B 1 267 ? 23.375 7.48 -7.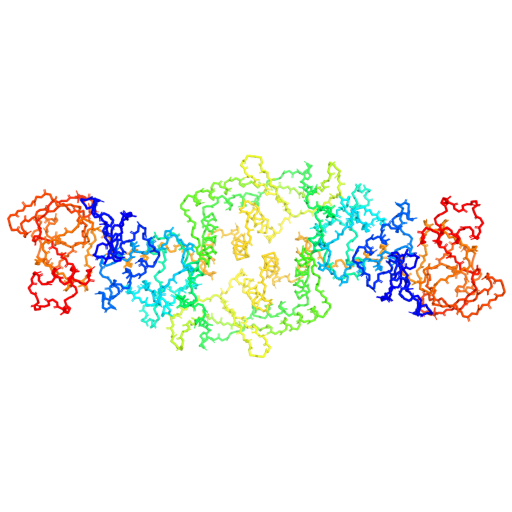762 1 92.88 267 LYS B CA 1
ATOM 5709 C C . LYS B 1 267 ? 22.016 7.102 -7.203 1 92.88 267 LYS B C 1
ATOM 5711 O O . LYS B 1 267 ? 21.188 6.512 -7.91 1 92.88 267 LYS B O 1
ATOM 5716 N N . ILE B 1 268 ? 21.766 7.418 -5.996 1 94.88 268 ILE B N 1
ATOM 5717 C CA . ILE B 1 268 ? 20.516 7.059 -5.344 1 94.88 268 ILE B CA 1
ATOM 5718 C C . ILE B 1 268 ? 19.359 7.797 -6.016 1 94.88 268 ILE B C 1
ATOM 5720 O O . ILE B 1 268 ? 18.297 7.211 -6.266 1 94.88 268 ILE B O 1
ATOM 5724 N N . CYS B 1 269 ? 19.562 9.047 -6.379 1 95.19 269 CYS B N 1
ATOM 5725 C CA . CYS B 1 269 ? 18.531 9.852 -7.02 1 95.19 269 CYS B CA 1
ATOM 5726 C C . CYS B 1 269 ? 18.203 9.32 -8.414 1 95.19 269 CYS B C 1
ATOM 5728 O O . CYS B 1 269 ? 17.062 9.391 -8.859 1 95.19 269 CYS B O 1
ATOM 5730 N N . ILE B 1 270 ? 19.25 8.797 -9.016 1 96.62 270 ILE B N 1
ATOM 5731 C CA . ILE B 1 270 ? 19 8.211 -10.328 1 96.62 270 ILE B CA 1
ATOM 5732 C C . ILE B 1 270 ? 18.031 7.035 -10.195 1 96.62 270 ILE B C 1
ATOM 5734 O O . ILE B 1 270 ? 17.062 6.934 -10.961 1 96.62 270 ILE B O 1
ATOM 5738 N N . ALA B 1 271 ? 18.359 6.156 -9.258 1 97 271 ALA B N 1
ATOM 5739 C CA . ALA B 1 271 ? 17.484 5.008 -9.023 1 97 271 ALA B CA 1
ATOM 5740 C C . ALA B 1 271 ? 16.078 5.457 -8.648 1 97 271 ALA B C 1
ATOM 5742 O O . ALA B 1 271 ? 15.094 4.879 -9.109 1 97 271 ALA B O 1
ATOM 5743 N N . ARG B 1 272 ? 15.977 6.453 -7.852 1 96.25 272 ARG B N 1
ATOM 5744 C CA . ARG B 1 272 ? 14.688 7.004 -7.445 1 96.25 272 ARG B CA 1
ATOM 5745 C C . ARG B 1 272 ? 13.938 7.586 -8.641 1 96.25 272 ARG B C 1
ATOM 5747 O O . ARG B 1 272 ? 12.711 7.469 -8.719 1 96.25 272 ARG B O 1
ATOM 5754 N N . ALA B 1 273 ? 14.68 8.266 -9.453 1 96.88 273 ALA B N 1
ATOM 5755 C CA . ALA B 1 273 ? 14.086 8.852 -10.648 1 96.88 273 ALA B CA 1
ATOM 5756 C C . ALA B 1 273 ? 13.477 7.773 -11.539 1 96.88 273 ALA B C 1
ATOM 5758 O O . ALA B 1 273 ? 12.367 7.938 -12.055 1 96.88 273 ALA B O 1
ATOM 5759 N N . MET B 1 274 ? 14.227 6.754 -11.695 1 97.44 274 MET B N 1
ATOM 5760 C CA . MET B 1 274 ? 13.719 5.648 -12.5 1 97.44 274 MET B CA 1
ATOM 5761 C C . MET B 1 274 ? 12.484 5.023 -11.852 1 97.44 274 MET B C 1
ATOM 5763 O O . MET B 1 274 ? 11.516 4.695 -12.539 1 97.44 274 MET B O 1
ATOM 5767 N N . LEU B 1 275 ? 12.57 4.828 -10.57 1 97.56 275 LEU B N 1
ATOM 5768 C CA . LEU B 1 275 ? 11.414 4.281 -9.867 1 97.56 275 LEU B CA 1
ATOM 5769 C C . LEU B 1 275 ? 10.188 5.164 -10.078 1 97.56 275 LEU B C 1
ATOM 5771 O O . LEU B 1 275 ? 9.102 4.664 -10.367 1 97.56 275 LEU B O 1
ATOM 5775 N N . GLU B 1 276 ? 10.344 6.438 -9.906 1 95.44 276 GLU B N 1
ATOM 5776 C CA . GLU B 1 276 ? 9.234 7.363 -10.109 1 95.44 276 GLU B CA 1
ATOM 5777 C C . GLU B 1 276 ? 8.68 7.27 -11.523 1 95.44 276 GLU B C 1
ATOM 5779 O O . GLU B 1 276 ? 7.469 7.336 -11.734 1 95.44 276 GLU B O 1
ATOM 5784 N N . THR B 1 277 ? 9.562 7.172 -12.469 1 96.31 277 THR B N 1
ATOM 5785 C CA . THR B 1 277 ? 9.18 7.051 -13.875 1 96.31 277 THR B CA 1
ATOM 5786 C C . THR B 1 277 ? 8.273 5.844 -14.078 1 96.31 277 THR B C 1
ATOM 5788 O O . THR B 1 277 ? 7.195 5.969 -14.672 1 96.31 277 THR B O 1
ATOM 5791 N N . PHE B 1 278 ? 8.656 4.75 -13.547 1 95.38 278 PHE B N 1
ATOM 5792 C CA . PHE B 1 278 ? 7.883 3.535 -13.773 1 95.38 278 PHE B CA 1
ATOM 5793 C C . PHE B 1 278 ? 6.633 3.514 -12.906 1 95.38 278 PHE B C 1
ATOM 5795 O O . PHE B 1 278 ? 5.609 2.947 -13.289 1 95.38 278 PHE B O 1
ATOM 5802 N N . THR B 1 279 ? 6.758 4.062 -11.742 1 93.69 279 THR B N 1
ATOM 5803 C CA . THR B 1 279 ? 5.566 4.199 -10.906 1 93.69 279 THR B CA 1
ATOM 5804 C C . THR B 1 279 ? 4.484 4.984 -11.641 1 93.69 279 THR B C 1
ATOM 5806 O O . THR B 1 279 ? 3.316 4.59 -11.641 1 93.69 279 THR B O 1
ATOM 5809 N N . LYS B 1 280 ? 4.852 6.078 -12.25 1 90.81 280 LYS B N 1
ATOM 5810 C CA . LYS B 1 280 ? 3.906 6.91 -12.992 1 90.81 280 LYS B CA 1
ATOM 5811 C C . LYS B 1 280 ? 3.461 6.23 -14.281 1 90.81 280 LYS B C 1
ATOM 5813 O O . LYS B 1 280 ? 2.301 6.34 -14.68 1 90.81 280 LYS B O 1
ATOM 5818 N N . LEU B 1 281 ? 4.379 5.586 -14.914 1 92.5 281 LEU B N 1
ATOM 5819 C CA . LEU B 1 281 ? 4.078 4.906 -16.172 1 92.5 281 LEU B CA 1
ATOM 5820 C C . LEU B 1 281 ? 3.059 3.793 -15.961 1 92.5 281 LEU B C 1
ATOM 5822 O O . LEU B 1 281 ? 2.115 3.648 -16.734 1 92.5 281 LEU B O 1
ATOM 5826 N N . LEU B 1 282 ? 3.283 3 -14.883 1 89.44 282 LEU B N 1
ATOM 5827 C CA . LEU B 1 282 ? 2.514 1.776 -14.688 1 89.44 282 LEU B CA 1
ATOM 5828 C C . LEU B 1 282 ? 1.477 1.956 -13.586 1 89.44 282 LEU B C 1
ATOM 5830 O O . LEU B 1 282 ? 0.721 1.03 -13.281 1 89.44 282 LEU B O 1
ATOM 5834 N N . ASN B 1 283 ? 1.489 3.125 -12.922 1 84.25 283 ASN B N 1
ATOM 5835 C CA . ASN B 1 283 ? 0.601 3.389 -11.797 1 84.25 283 ASN B CA 1
ATOM 5836 C C . ASN B 1 283 ? 0.781 2.355 -10.688 1 84.25 283 ASN B C 1
ATOM 5838 O O . ASN B 1 283 ? -0.189 1.735 -10.25 1 84.25 283 ASN B O 1
ATOM 5842 N N . LEU B 1 284 ? 2.01 2.195 -10.32 1 84.81 284 LEU B N 1
ATOM 5843 C CA . LEU B 1 284 ? 2.346 1.214 -9.297 1 84.81 284 LEU B CA 1
ATOM 5844 C C . LEU B 1 284 ? 1.967 1.724 -7.91 1 84.81 284 LEU B C 1
ATOM 5846 O O . LEU B 1 284 ? 2.219 2.885 -7.582 1 84.81 284 LEU B O 1
ATOM 5850 N N . THR B 1 285 ? 1.372 0.824 -7.055 1 77.69 285 THR B N 1
ATOM 5851 C CA . THR B 1 285 ? 0.963 1.215 -5.711 1 77.69 285 THR B CA 1
ATOM 5852 C C . THR B 1 285 ? 1.549 0.267 -4.668 1 77.69 285 THR B C 1
ATOM 5854 O O . THR B 1 285 ? 1.575 0.584 -3.479 1 77.69 285 THR B O 1
ATOM 5857 N N . SER B 1 286 ? 2.035 -0.846 -5.047 1 84.69 286 SER B N 1
ATOM 5858 C CA . SER B 1 286 ? 2.537 -1.865 -4.133 1 84.69 286 SER B CA 1
ATOM 5859 C C . SER B 1 286 ? 3.898 -1.479 -3.564 1 84.69 286 SER B C 1
ATOM 5861 O O . SER B 1 286 ? 4.832 -1.197 -4.316 1 84.69 286 SER B O 1
ATOM 5863 N N . ALA B 1 287 ? 4.008 -1.504 -2.275 1 86.75 287 ALA B N 1
ATOM 5864 C CA . ALA B 1 287 ? 5.27 -1.204 -1.605 1 86.75 287 ALA B CA 1
ATOM 5865 C C . ALA B 1 287 ? 6.344 -2.225 -1.976 1 86.75 287 ALA B C 1
ATOM 5867 O O . ALA B 1 287 ? 7.496 -1.861 -2.213 1 86.75 287 ALA B O 1
ATOM 5868 N N . SER B 1 288 ? 5.945 -3.438 -2.02 1 87.75 288 SER B N 1
ATOM 5869 C CA . SER B 1 288 ? 6.895 -4.504 -2.326 1 87.75 288 SER B CA 1
ATOM 5870 C C . SER B 1 288 ? 7.48 -4.336 -3.725 1 87.75 288 SER B C 1
ATOM 5872 O O . SER B 1 288 ? 8.688 -4.484 -3.92 1 87.75 288 SER B O 1
ATOM 5874 N N . VAL B 1 289 ? 6.625 -3.986 -4.656 1 91.31 289 VAL B N 1
ATOM 5875 C CA . VAL B 1 289 ? 7.086 -3.789 -6.027 1 91.31 289 VAL B CA 1
ATOM 5876 C C . VAL B 1 289 ? 8.055 -2.607 -6.082 1 91.31 289 VAL B C 1
ATOM 5878 O O . VAL B 1 289 ? 9.125 -2.703 -6.68 1 91.31 289 VAL B O 1
ATOM 5881 N N . SER B 1 290 ? 7.684 -1.544 -5.434 1 94.12 290 SER B N 1
ATOM 5882 C CA . SER B 1 290 ? 8.5 -0.333 -5.465 1 94.12 290 SER B CA 1
ATOM 5883 C C . SER B 1 290 ? 9.875 -0.575 -4.852 1 94.12 290 SER B C 1
ATOM 5885 O O . SER B 1 290 ? 10.891 -0.142 -5.398 1 94.12 290 SER B O 1
ATOM 5887 N N . VAL B 1 291 ? 9.867 -1.259 -3.791 1 95.12 291 VAL B N 1
ATOM 5888 C CA . VAL B 1 291 ? 11.117 -1.533 -3.09 1 95.12 291 VAL B CA 1
ATOM 5889 C C . VAL B 1 291 ? 12.008 -2.432 -3.949 1 95.12 291 VAL B C 1
ATOM 5891 O O . VAL B 1 291 ? 13.211 -2.199 -4.059 1 95.12 291 VAL B O 1
ATOM 5894 N N . ASN B 1 292 ? 11.43 -3.438 -4.512 1 95.38 292 ASN B N 1
ATOM 5895 C CA . ASN B 1 292 ? 12.188 -4.344 -5.367 1 95.38 292 ASN B CA 1
ATOM 5896 C C . ASN B 1 292 ? 12.703 -3.633 -6.617 1 95.38 292 ASN B C 1
ATOM 5898 O O . ASN B 1 292 ? 13.836 -3.859 -7.043 1 95.38 292 ASN B O 1
ATOM 5902 N N . LEU B 1 293 ? 11.867 -2.789 -7.152 1 96.75 293 LEU B N 1
ATOM 5903 C CA . LEU B 1 293 ? 12.289 -2.031 -8.32 1 96.75 293 LEU B CA 1
ATOM 5904 C C . LEU B 1 293 ? 13.445 -1.1 -7.98 1 96.75 293 LEU B C 1
ATOM 5906 O O . LEU B 1 293 ? 14.43 -1.019 -8.727 1 96.75 293 LEU B O 1
ATOM 5910 N N . LEU B 1 294 ? 13.328 -0.446 -6.891 1 97.44 294 LEU B N 1
ATOM 5911 C CA . LEU B 1 294 ? 14.406 0.441 -6.477 1 97.44 294 LEU B CA 1
ATOM 5912 C C . LEU B 1 294 ? 15.719 -0.326 -6.336 1 97.44 294 LEU B C 1
ATOM 5914 O O . LEU B 1 294 ? 16.781 0.165 -6.738 1 97.44 294 LEU B O 1
ATOM 5918 N N . SER B 1 295 ? 15.641 -1.497 -5.793 1 96.38 295 SER B N 1
ATOM 5919 C CA . SER B 1 295 ? 16.828 -2.326 -5.605 1 96.38 295 SER B CA 1
ATOM 5920 C C . SER B 1 295 ? 17.5 -2.639 -6.938 1 96.38 295 SER B C 1
ATOM 5922 O O . SER B 1 295 ? 18.734 -2.604 -7.039 1 96.38 295 SER B O 1
ATOM 5924 N N . ILE B 1 296 ? 16.719 -2.924 -7.922 1 96.19 296 ILE B N 1
ATOM 5925 C CA . ILE B 1 296 ? 17.328 -3.305 -9.188 1 96.19 296 ILE B CA 1
ATOM 5926 C C . ILE B 1 296 ? 17.781 -2.057 -9.938 1 96.19 296 ILE B C 1
ATOM 5928 O O . ILE B 1 296 ? 18.75 -2.098 -10.695 1 96.19 296 ILE B O 1
ATOM 5932 N N . PHE B 1 297 ? 17.094 -0.888 -9.75 1 97.56 297 PHE B N 1
ATOM 5933 C CA . PHE B 1 297 ? 17.5 0.345 -10.414 1 97.56 297 PHE B CA 1
ATOM 5934 C C . PHE B 1 297 ? 18.844 0.82 -9.898 1 97.56 297 PHE B C 1
ATOM 5936 O O . PHE B 1 297 ? 19.578 1.514 -10.609 1 97.56 297 PHE B O 1
ATOM 5943 N N . MET B 1 298 ? 19.188 0.397 -8.742 1 96.06 298 MET B N 1
ATOM 5944 C CA . MET B 1 298 ? 20.484 0.735 -8.18 1 96.06 298 MET B CA 1
ATOM 5945 C C . MET B 1 298 ? 21.609 0.034 -8.953 1 96.06 298 MET B C 1
ATOM 5947 O O . MET B 1 298 ? 22.766 0.417 -8.844 1 96.06 298 MET B O 1
ATOM 5951 N N . LEU B 1 299 ? 21.219 -0.897 -9.727 1 95.31 299 LEU B N 1
ATOM 5952 C CA . LEU B 1 299 ? 22.203 -1.696 -10.453 1 95.31 299 LEU B CA 1
ATOM 5953 C C . LEU B 1 299 ? 22.344 -1.208 -11.891 1 95.31 299 LEU B C 1
ATOM 5955 O O . LEU B 1 299 ? 22.781 -1.957 -12.766 1 95.31 299 LEU B O 1
ATOM 5959 N N . TYR B 1 300 ? 22 0.025 -12.164 1 94.5 300 TYR B N 1
ATOM 5960 C CA . TYR B 1 300 ? 22 0.515 -13.539 1 94.5 300 TYR B CA 1
ATOM 5961 C C . TYR B 1 300 ? 23.406 0.488 -14.125 1 94.5 300 TYR B C 1
ATOM 5963 O O . TYR B 1 300 ? 23.578 0.425 -15.344 1 94.5 300 TYR B O 1
ATOM 5971 N N . GLU B 1 301 ? 24.438 0.457 -13.289 1 92.44 301 GLU B N 1
ATOM 5972 C CA . GLU B 1 301 ? 25.828 0.392 -13.766 1 92.44 301 GLU B CA 1
ATOM 5973 C C . GLU B 1 301 ? 26.25 -1.05 -14.023 1 92.44 301 GLU B C 1
ATOM 5975 O O . GLU B 1 301 ? 27.25 -1.295 -14.711 1 92.44 301 GLU B O 1
ATOM 5980 N N . THR B 1 302 ? 25.516 -1.991 -13.383 1 92 302 THR B N 1
ATOM 5981 C CA . THR B 1 302 ? 25.844 -3.408 -13.508 1 92 302 THR B CA 1
ATOM 5982 C C . THR B 1 302 ? 24.578 -4.219 -13.797 1 92 302 THR B C 1
ATOM 5984 O O . THR B 1 302 ? 24.219 -5.105 -13.016 1 92 302 THR B O 1
ATOM 5987 N N . PRO B 1 303 ? 24.062 -3.977 -15 1 90.94 303 PRO B N 1
ATOM 5988 C CA . PRO B 1 303 ? 22.797 -4.621 -15.328 1 90.94 303 PRO B CA 1
ATOM 5989 C C . PRO B 1 303 ? 22.875 -6.145 -15.297 1 90.94 303 PRO B C 1
ATOM 5991 O O . PRO B 1 303 ? 21.875 -6.82 -15.062 1 90.94 303 PRO B O 1
ATOM 5994 N N . HIS B 1 304 ? 24.016 -6.727 -15.477 1 90.38 304 HIS B N 1
ATOM 5995 C CA . HIS B 1 304 ? 24.188 -8.172 -15.516 1 90.38 304 HIS B CA 1
ATOM 5996 C C . HIS B 1 304 ? 23.953 -8.789 -14.141 1 90.38 304 HIS B C 1
ATOM 5998 O O . HIS B 1 304 ? 23.719 -10 -14.031 1 90.38 304 HIS B O 1
ATOM 6004 N N . SER B 1 305 ? 24 -7.984 -13.094 1 92.31 305 SER B N 1
ATOM 6005 C CA . SER B 1 305 ? 23.859 -8.477 -11.727 1 92.31 305 SER B CA 1
ATOM 6006 C C . SER B 1 305 ? 22.391 -8.516 -11.305 1 92.31 305 SER B C 1
ATOM 6008 O O . SER B 1 305 ? 22.062 -8.945 -10.195 1 92.31 305 SER B O 1
ATOM 6010 N N . ILE B 1 306 ? 21.484 -8.164 -12.18 1 94.75 306 ILE B N 1
ATOM 6011 C CA . ILE B 1 306 ? 20.078 -8.031 -11.836 1 94.75 306 ILE B CA 1
ATOM 6012 C C . ILE B 1 306 ? 19.5 -9.398 -11.477 1 94.75 306 ILE B C 1
ATOM 6014 O O . ILE B 1 306 ? 18.828 -9.547 -10.445 1 94.75 306 ILE B O 1
ATOM 6018 N N . ASN B 1 307 ? 19.734 -10.406 -12.258 1 89.5 307 ASN B N 1
ATOM 6019 C CA . ASN B 1 307 ? 19.172 -11.734 -12.023 1 89.5 307 ASN B CA 1
ATOM 6020 C C . ASN B 1 307 ? 19.672 -12.328 -10.711 1 89.5 307 ASN B C 1
ATOM 6022 O O . ASN B 1 307 ? 18.906 -12.945 -9.969 1 89.5 307 ASN B O 1
ATOM 6026 N N . GLU B 1 308 ? 20.891 -12.109 -10.531 1 89.5 308 GLU B N 1
ATOM 6027 C CA . GLU B 1 308 ? 21.469 -12.586 -9.281 1 89.5 308 GLU B CA 1
ATOM 6028 C C . GLU B 1 308 ? 20.828 -11.898 -8.078 1 89.5 308 GLU B C 1
ATOM 6030 O O . GLU B 1 308 ? 20.547 -12.531 -7.062 1 89.5 308 GLU B O 1
ATOM 6035 N N . MET B 1 309 ? 20.641 -10.609 -8.203 1 93.25 309 MET B N 1
ATOM 6036 C CA . MET B 1 309 ? 20.016 -9.844 -7.125 1 93.25 309 MET B CA 1
ATOM 6037 C C . MET B 1 309 ? 18.594 -10.336 -6.859 1 93.25 309 MET B C 1
ATOM 6039 O O . MET B 1 309 ? 18.188 -10.492 -5.707 1 93.25 309 MET B O 1
ATOM 6043 N N . LEU B 1 310 ? 17.828 -10.562 -7.844 1 91.81 310 LEU B N 1
ATOM 6044 C CA . LEU B 1 310 ? 16.469 -11.039 -7.695 1 91.81 310 LEU B CA 1
ATOM 6045 C C . LEU B 1 310 ? 16.438 -12.398 -6.996 1 91.81 310 LEU B C 1
ATOM 6047 O O . LEU B 1 310 ? 15.555 -12.648 -6.168 1 91.81 310 LEU B O 1
ATOM 6051 N N . LYS B 1 311 ? 17.359 -13.227 -7.277 1 85.25 311 LYS B N 1
ATOM 6052 C CA . LYS B 1 311 ? 17.469 -14.516 -6.605 1 85.25 311 LYS B CA 1
ATOM 6053 C C . LYS B 1 311 ? 17.766 -14.336 -5.117 1 85.25 311 LYS B C 1
ATOM 6055 O O . LYS B 1 311 ? 17.141 -15 -4.277 1 85.25 311 LYS B O 1
ATOM 6060 N N . LYS B 1 312 ? 18.703 -13.461 -4.918 1 86.88 312 LYS B N 1
ATOM 6061 C CA . LYS B 1 312 ? 19.094 -13.195 -3.535 1 86.88 312 LYS B CA 1
ATOM 6062 C C . LYS B 1 312 ? 17.922 -12.641 -2.736 1 86.88 312 LYS B C 1
ATOM 6064 O O . LYS B 1 312 ? 17.797 -12.891 -1.533 1 86.88 312 LYS B O 1
ATOM 6069 N N . LEU B 1 313 ? 17.078 -11.906 -3.463 1 88.25 313 LEU B N 1
ATOM 6070 C CA . LEU B 1 313 ? 15.914 -11.312 -2.809 1 88.25 313 LEU B CA 1
ATOM 6071 C C . LEU B 1 313 ? 14.734 -12.273 -2.83 1 88.25 313 LEU B C 1
ATOM 6073 O O . LEU B 1 313 ? 13.617 -11.898 -2.471 1 88.25 313 LEU B O 1
ATOM 6077 N N . GLU B 1 314 ? 14.945 -13.469 -3.342 1 80.31 314 GLU B N 1
ATOM 6078 C CA . GLU B 1 314 ? 13.961 -14.539 -3.375 1 80.31 314 GLU B CA 1
ATOM 6079 C C . GLU B 1 314 ? 12.766 -14.164 -4.258 1 80.31 314 GLU B C 1
ATOM 6081 O O . GLU B 1 314 ? 11.625 -14.461 -3.916 1 80.31 314 GLU B O 1
ATOM 6086 N N . ILE B 1 315 ? 13.086 -13.422 -5.215 1 83.88 315 ILE B N 1
ATOM 6087 C CA . ILE B 1 315 ? 12.055 -13.086 -6.191 1 83.88 315 ILE B CA 1
ATOM 6088 C C . ILE B 1 315 ? 12.078 -14.109 -7.332 1 83.88 315 ILE B C 1
ATOM 6090 O O . ILE B 1 315 ? 13.031 -14.141 -8.117 1 83.88 315 ILE B O 1
ATOM 6094 N N . THR B 1 316 ? 11.164 -15.055 -7.176 1 66.31 316 THR B N 1
ATOM 6095 C CA . THR B 1 316 ? 11.172 -16.234 -8.031 1 66.31 316 THR B CA 1
ATOM 6096 C C . THR B 1 316 ? 10.625 -15.906 -9.414 1 66.31 316 THR B C 1
ATOM 6098 O O . THR B 1 316 ? 9.719 -15.086 -9.555 1 66.31 316 THR B O 1
ATOM 6101 N N . ALA B 1 317 ? 11.477 -16.25 -10.336 1 55.78 317 ALA B N 1
ATOM 6102 C CA . ALA B 1 317 ? 10.984 -16.203 -11.703 1 55.78 317 ALA B CA 1
ATOM 6103 C C . ALA B 1 317 ? 9.781 -17.125 -11.891 1 55.78 317 ALA B C 1
ATOM 6105 O O . ALA B 1 317 ? 9.625 -18.094 -11.148 1 55.78 317 ALA B O 1
ATOM 6106 N N . ARG B 1 318 ? 8.602 -16.75 -12.586 1 50.06 318 ARG B N 1
ATOM 6107 C CA . ARG B 1 318 ? 7.496 -17.656 -12.898 1 50.06 318 ARG B CA 1
ATOM 6108 C C . ARG B 1 318 ? 7.977 -19.094 -13 1 50.06 318 ARG B C 1
ATOM 6110 O O . ARG B 1 318 ? 8.883 -19.406 -13.781 1 50.06 318 ARG B O 1
ATOM 6117 N N . LYS B 1 319 ? 8.148 -19.672 -11.938 1 46.22 319 LYS B N 1
ATOM 6118 C CA . LYS B 1 319 ? 8.344 -21.094 -12.266 1 46.22 319 LYS B CA 1
ATOM 6119 C C . LYS B 1 319 ? 7.363 -21.547 -13.352 1 46.22 319 LYS B C 1
ATOM 6121 O O . LYS B 1 319 ? 6.18 -21.203 -13.297 1 46.22 319 LYS B O 1
ATOM 6126 N N . GLU B 1 320 ? 7.672 -21.484 -14.516 1 40.41 320 GLU B N 1
ATOM 6127 C CA . GLU B 1 320 ? 6.977 -22.438 -15.375 1 40.41 320 GLU B CA 1
ATOM 6128 C C . GLU B 1 320 ? 6.41 -23.609 -14.57 1 40.41 320 GLU B C 1
ATOM 6130 O O . GLU B 1 320 ? 7.164 -24.375 -13.969 1 40.41 320 GLU B O 1
ATOM 6135 N N . ASN B 1 321 ? 5.621 -23.297 -13.688 1 39.84 321 ASN B N 1
ATOM 6136 C CA . ASN B 1 321 ? 4.902 -24.328 -12.945 1 39.84 321 ASN B CA 1
ATOM 6137 C C . ASN B 1 321 ? 4.844 -25.641 -13.727 1 39.84 321 ASN B C 1
ATOM 6139 O O . ASN B 1 321 ? 4.027 -25.797 -14.633 1 39.84 321 ASN B O 1
ATOM 6143 N N . ASN B 1 322 ? 5.902 -26.078 -14.047 1 40.03 322 ASN B N 1
ATOM 6144 C CA . ASN B 1 322 ? 6.023 -27.469 -14.445 1 40.03 322 ASN B CA 1
ATOM 6145 C C . ASN B 1 322 ? 5.113 -28.375 -13.609 1 40.03 322 ASN B C 1
ATOM 6147 O O . ASN B 1 322 ? 5.137 -29.594 -13.758 1 40.03 322 ASN B O 1
ATOM 6151 N N . PHE B 1 323 ? 4.711 -27.812 -12.531 1 40.81 323 PHE B N 1
ATOM 6152 C CA . PHE B 1 323 ? 3.939 -28.734 -11.695 1 40.81 323 PHE B CA 1
ATOM 6153 C C . PHE B 1 323 ? 2.666 -29.172 -12.406 1 40.81 323 PHE B C 1
ATOM 6155 O O . PHE B 1 323 ? 2.207 -30.297 -12.234 1 40.81 323 PHE B O 1
ATOM 6162 N N . ALA B 1 324 ? 2.082 -28.188 -13.164 1 43.16 324 ALA B N 1
ATOM 6163 C CA . ALA B 1 324 ? 0.887 -28.625 -13.875 1 43.16 324 ALA B CA 1
ATOM 6164 C C . ALA B 1 324 ? 1.155 -29.922 -14.656 1 43.16 324 ALA B C 1
ATOM 6166 O O . ALA B 1 324 ? 0.317 -30.828 -14.68 1 43.16 324 ALA B O 1
ATOM 6167 N N . HIS B 1 325 ? 2.32 -29.781 -15.32 1 43.38 325 HIS B N 1
ATOM 6168 C CA . HIS B 1 325 ? 2.615 -30.953 -16.156 1 43.38 325 HIS B CA 1
ATOM 6169 C C . HIS B 1 325 ? 2.738 -32.219 -15.312 1 43.38 325 HIS B C 1
ATOM 6171 O O . HIS B 1 325 ? 2.295 -33.281 -15.734 1 43.38 325 HIS B O 1
ATOM 6177 N N . ALA B 1 326 ? 3.439 -32 -14.133 1 47.44 326 ALA B N 1
ATOM 6178 C CA . ALA B 1 326 ? 3.74 -33.219 -13.375 1 47.44 326 ALA B CA 1
ATOM 6179 C C . ALA B 1 326 ? 2.504 -33.719 -12.633 1 47.44 326 ALA B C 1
ATOM 6181 O O . ALA B 1 326 ? 2.334 -34.906 -12.445 1 47.44 326 ALA B O 1
ATOM 6182 N N . PHE B 1 327 ? 1.847 -32.75 -12.227 1 47.31 327 PHE B N 1
ATOM 6183 C CA . PHE B 1 327 ? 0.753 -33.188 -11.367 1 47.31 327 PHE B CA 1
ATOM 6184 C C . PHE B 1 327 ? -0.227 -34.062 -12.133 1 47.31 327 PHE B C 1
ATOM 6186 O O . PHE B 1 327 ? -0.68 -35.094 -11.617 1 47.31 327 PHE B O 1
ATOM 6193 N N . CYS B 1 328 ? -0.672 -33.531 -13.383 1 51.75 328 CYS B N 1
ATOM 6194 C CA . CYS B 1 328 ? -1.73 -34.344 -13.984 1 51.75 328 CYS B CA 1
ATOM 6195 C C . CYS B 1 328 ? -1.175 -35.25 -15.078 1 51.75 328 CYS B C 1
ATOM 6197 O O . CYS B 1 328 ? -1.935 -35.875 -15.805 1 51.75 328 CYS B O 1
ATOM 6199 N N . GLN B 1 329 ? 0.074 -35.594 -15.039 1 54.31 329 GLN B N 1
ATOM 6200 C CA . GLN B 1 329 ? 0.506 -36.531 -16.047 1 54.31 329 GLN B CA 1
ATOM 6201 C C . GLN B 1 329 ? -0.67 -37.031 -16.891 1 54.31 329 GLN B C 1
ATOM 6203 O O . GLN B 1 329 ? -0.887 -38.219 -17.047 1 54.31 329 GLN B O 1
ATOM 6208 N N . MET B 1 330 ? -1.631 -36.156 -17.203 1 61.09 330 MET B N 1
ATOM 6209 C CA . MET B 1 330 ? -2.885 -36.5 -17.891 1 61.09 330 MET B CA 1
ATOM 6210 C C . MET B 1 330 ? -2.781 -36.219 -19.391 1 61.09 330 MET B C 1
ATOM 6212 O O . MET B 1 330 ? -3.756 -36.375 -20.125 1 61.09 330 MET B O 1
ATOM 6216 N N . GLU B 1 331 ? -1.514 -35.938 -19.703 1 69.06 331 GLU B N 1
ATOM 6217 C CA . GLU B 1 331 ? -1.48 -35.5 -21.109 1 69.06 331 GLU B CA 1
ATOM 6218 C C . GLU B 1 331 ? -1.667 -36.688 -22.031 1 69.06 331 GLU B C 1
ATOM 6220 O O . GLU B 1 331 ? -0.965 -37.719 -21.922 1 69.06 331 GLU B O 1
ATOM 6225 N N . THR B 1 332 ? -2.723 -36.531 -22.812 1 77.69 332 THR B N 1
ATOM 6226 C CA . THR B 1 332 ? -2.916 -37.531 -23.844 1 77.69 332 THR B CA 1
ATOM 6227 C C . THR B 1 332 ? -1.646 -37.719 -24.672 1 77.69 332 THR B C 1
ATOM 6229 O O . THR B 1 332 ? -0.984 -36.75 -25.031 1 77.69 332 THR B O 1
ATOM 6232 N N . GLY B 1 333 ? -1.263 -38.906 -24.828 1 76.31 333 GLY B N 1
ATOM 6233 C CA . GLY B 1 333 ? -0.055 -39.219 -25.578 1 76.31 333 GLY B CA 1
ATOM 6234 C C . GLY B 1 333 ? 1.139 -39.531 -24.703 1 76.31 333 GLY B C 1
ATOM 6235 O O . GLY B 1 333 ? 2.15 -40.031 -25.172 1 76.31 333 GLY B O 1
ATOM 6236 N N . SER B 1 334 ? 0.923 -39.312 -23.438 1 78.5 334 SER B N 1
ATOM 6237 C CA . SER B 1 334 ? 2.012 -39.562 -22.5 1 78.5 334 SER B CA 1
ATOM 6238 C C . SER B 1 334 ? 1.954 -41 -21.984 1 78.5 334 SER B C 1
ATOM 6240 O O . SER B 1 334 ? 0.916 -41.656 -22.078 1 78.5 334 SER B O 1
ATOM 6242 N N . TYR B 1 335 ? 3.07 -41.469 -21.516 1 80.62 335 TYR B N 1
ATOM 6243 C CA . TYR B 1 335 ? 3.137 -42.812 -20.922 1 80.62 335 TYR B CA 1
ATOM 6244 C C . TYR B 1 335 ? 2.5 -42.844 -19.547 1 80.62 335 TYR B C 1
ATOM 6246 O O . TYR B 1 335 ? 2.627 -41.875 -18.781 1 80.62 335 TYR B O 1
ATOM 6254 N N . LEU B 1 336 ? 1.831 -43.875 -19.312 1 85.56 336 LEU B N 1
ATOM 6255 C CA . LEU B 1 336 ? 1.217 -44.031 -18 1 85.56 336 LEU B CA 1
ATOM 6256 C C . LEU B 1 336 ? 2.266 -44.406 -16.953 1 85.56 336 LEU B C 1
ATOM 6258 O O . LEU B 1 336 ? 3.143 -45.219 -17.203 1 85.56 336 LEU B O 1
ATOM 6262 N N . ASP B 1 337 ? 2.227 -43.75 -15.836 1 82.12 337 ASP B N 1
ATOM 6263 C CA . ASP B 1 337 ? 3.084 -44.094 -14.703 1 82.12 337 ASP B CA 1
ATOM 6264 C C . ASP B 1 337 ? 2.82 -45.5 -14.219 1 82.12 337 ASP B C 1
ATOM 6266 O O . ASP B 1 337 ? 1.667 -45.938 -14.125 1 82.12 337 ASP B O 1
ATOM 6270 N N . ASP B 1 338 ? 3.793 -46.25 -13.836 1 82.31 338 ASP B N 1
ATOM 6271 C CA . ASP B 1 338 ? 3.734 -47.656 -13.422 1 82.31 338 ASP B CA 1
ATOM 6272 C C . ASP B 1 338 ? 2.789 -47.844 -12.234 1 82.31 338 ASP B C 1
ATOM 6274 O O . ASP B 1 338 ? 2.156 -48.906 -12.102 1 82.31 338 ASP B O 1
ATOM 6278 N N . LYS B 1 339 ? 2.693 -46.844 -11.461 1 83.25 339 LYS B N 1
ATOM 6279 C CA . LYS B 1 339 ? 1.898 -46.938 -10.242 1 83.25 339 LYS B CA 1
ATOM 6280 C C . LYS B 1 339 ? 0.423 -47.156 -10.562 1 83.25 339 LYS B C 1
ATOM 6282 O O . LYS B 1 339 ? -0.339 -47.625 -9.719 1 83.25 339 LYS B O 1
ATOM 6287 N N . PHE B 1 340 ? 0.008 -46.875 -11.805 1 88.44 340 PHE B N 1
ATOM 6288 C CA . PHE B 1 340 ? -1.41 -46.969 -12.141 1 88.44 340 PHE B CA 1
ATOM 6289 C C . PHE B 1 340 ? -1.706 -48.219 -12.969 1 88.44 340 PHE B C 1
ATOM 6291 O O . PHE B 1 340 ? -2.867 -48.5 -13.266 1 88.44 340 PHE B O 1
ATOM 6298 N N . ILE B 1 341 ? -0.672 -48.969 -13.344 1 87.69 341 ILE B N 1
ATOM 6299 C CA . ILE B 1 341 ? -0.834 -50.125 -14.219 1 87.69 341 ILE B CA 1
ATOM 6300 C C . ILE B 1 341 ? -1.755 -51.156 -13.562 1 87.69 341 ILE B C 1
ATOM 6302 O O . ILE B 1 341 ? -2.617 -51.75 -14.227 1 87.69 341 ILE B O 1
ATOM 6306 N N . PRO B 1 342 ? -1.65 -51.281 -12.18 1 87.19 342 PRO B N 1
ATOM 6307 C CA . PRO B 1 342 ? -2.531 -52.281 -11.539 1 87.19 342 PRO B CA 1
ATOM 6308 C C . PRO B 1 342 ? -4.008 -51.875 -11.633 1 87.19 342 PRO B C 1
ATOM 6310 O O . PRO B 1 342 ? -4.883 -52.719 -11.414 1 87.19 342 PRO B O 1
ATOM 6313 N N . LEU B 1 343 ? -4.312 -50.656 -12.008 1 90.44 343 LEU B N 1
ATOM 6314 C CA . LEU B 1 343 ? -5.695 -50.188 -12.062 1 90.44 343 LEU B CA 1
ATOM 6315 C C . LEU B 1 343 ? -6.301 -50.438 -13.438 1 90.44 343 LEU B C 1
ATOM 6317 O O . LEU B 1 343 ? -7.5 -50.25 -13.641 1 90.44 343 LEU B O 1
ATOM 6321 N N . LEU B 1 344 ? -5.539 -50.938 -14.328 1 90.69 344 LEU B N 1
ATOM 6322 C CA . LEU B 1 344 ? -6.008 -51.094 -15.703 1 90.69 344 LEU B CA 1
ATOM 6323 C C . LEU B 1 344 ? -6.77 -52.406 -15.875 1 90.69 344 LEU B C 1
ATOM 6325 O O . LEU B 1 344 ? -6.348 -53.438 -15.352 1 90.69 344 LEU B O 1
ATOM 6329 N N . ASN B 1 345 ? -7.914 -52.281 -16.5 1 89.69 345 ASN B N 1
ATOM 6330 C CA . ASN B 1 345 ? -8.773 -53.438 -16.812 1 89.69 345 ASN B CA 1
ATOM 6331 C C . ASN B 1 345 ? -9.234 -53.406 -18.266 1 89.69 345 ASN B C 1
ATOM 6333 O O . ASN B 1 345 ? -9.812 -52.438 -18.734 1 89.69 345 ASN B O 1
ATOM 6337 N N . ASN B 1 346 ? -9.016 -54.469 -18.984 1 88.44 346 ASN B N 1
ATOM 6338 C CA . ASN B 1 346 ? -9.391 -54.531 -20.406 1 88.44 346 ASN B CA 1
ATOM 6339 C C . ASN B 1 346 ? -10.633 -55.406 -20.625 1 88.44 346 ASN B C 1
ATOM 6341 O O . ASN B 1 346 ? -10.977 -55.719 -21.766 1 88.44 346 ASN B O 1
ATOM 6345 N N . LYS B 1 347 ? -11.305 -55.781 -19.516 1 84.44 347 LYS B N 1
ATOM 6346 C CA . LYS B 1 347 ? -12.523 -56.594 -19.625 1 84.44 347 LYS B CA 1
ATOM 6347 C C . LYS B 1 347 ? -13.75 -55.719 -19.828 1 84.44 347 LYS B C 1
ATOM 6349 O O . LYS B 1 347 ? -14.766 -56.156 -20.375 1 84.44 347 LYS B O 1
ATOM 6354 N N . LEU B 1 348 ? -13.578 -54.469 -19.359 1 83.38 348 LEU B N 1
ATOM 6355 C CA . LEU B 1 348 ? -14.664 -53.5 -19.547 1 83.38 348 LEU B CA 1
ATOM 6356 C C . LEU B 1 348 ? -14.539 -52.812 -20.891 1 83.38 348 LEU B C 1
ATOM 6358 O O . LEU B 1 348 ? -13.688 -51.938 -21.062 1 83.38 348 LEU B O 1
ATOM 6362 N N . CYS B 1 349 ? -15.438 -53.125 -21.828 1 84.88 349 CYS B N 1
ATOM 6363 C CA . CYS B 1 349 ? -15.227 -52.75 -23.219 1 84.88 349 CYS B CA 1
ATOM 6364 C C . CYS B 1 349 ? -16.156 -51.594 -23.609 1 84.88 349 CYS B C 1
ATOM 6366 O O . CYS B 1 349 ? -16.297 -51.281 -24.797 1 84.88 349 CYS B O 1
ATOM 6368 N N . GLN B 1 350 ? -16.812 -51.062 -22.656 1 87.12 350 GLN B N 1
ATOM 6369 C CA . GLN B 1 350 ? -17.656 -49.906 -22.953 1 87.12 350 GLN B CA 1
ATOM 6370 C C . GLN B 1 350 ? -16.969 -48.594 -22.562 1 87.12 350 GLN B C 1
ATOM 6372 O O . GLN B 1 350 ? -16.547 -48.438 -21.422 1 87.12 350 GLN B O 1
ATOM 6377 N N . PHE B 1 351 ? -16.891 -47.688 -23.5 1 90.12 351 PHE B N 1
ATOM 6378 C CA . PHE B 1 351 ? -16.234 -46.406 -23.266 1 90.12 351 PHE B CA 1
ATOM 6379 C C . PHE B 1 351 ? -17.125 -45.25 -23.672 1 90.12 351 PHE B C 1
ATOM 6381 O O . PHE B 1 351 ? -17.969 -45.406 -24.578 1 90.12 351 PHE B O 1
ATOM 6388 N N . TYR B 1 352 ? -16.938 -44.188 -23 1 86.19 352 TYR B N 1
ATOM 6389 C CA . TYR B 1 352 ? -17.703 -43 -23.297 1 86.19 352 TYR B CA 1
ATOM 6390 C C . TYR B 1 352 ? -16.844 -41.969 -24.031 1 86.19 352 TYR B C 1
ATOM 6392 O O . TYR B 1 352 ? -15.625 -41.969 -23.922 1 86.19 352 TYR B O 1
ATOM 6400 N N . GLU B 1 353 ? -17.609 -41.125 -24.766 1 86.75 353 GLU B N 1
ATOM 6401 C CA . GLU B 1 353 ? -16.922 -40.031 -25.438 1 86.75 353 GLU B CA 1
ATOM 6402 C C . GLU B 1 353 ? -16.203 -39.156 -24.438 1 86.75 353 GLU B C 1
ATOM 6404 O O . GLU B 1 353 ? -16.797 -38.719 -23.438 1 86.75 353 GLU B O 1
ATOM 6409 N N . GLY B 1 354 ? -14.906 -38.938 -24.672 1 85.44 354 GLY B N 1
ATOM 6410 C CA . GLY B 1 354 ? -14.109 -38.062 -23.812 1 85.44 354 GLY B CA 1
ATOM 6411 C C . GLY B 1 354 ? -13.438 -38.781 -22.672 1 85.44 354 GLY B C 1
ATOM 6412 O O . GLY B 1 354 ? -12.641 -38.219 -21.938 1 85.44 354 GLY B O 1
ATOM 6413 N N . GLU B 1 355 ? -13.688 -40.062 -22.547 1 88.19 355 GLU B N 1
ATOM 6414 C CA . GLU B 1 355 ? -13.125 -40.844 -21.469 1 88.19 355 GLU B CA 1
ATOM 6415 C C . GLU B 1 355 ? -11.617 -41.031 -21.641 1 88.19 355 GLU B C 1
ATOM 6417 O O . GLU B 1 355 ? -11.148 -41.281 -22.766 1 88.19 355 GLU B O 1
ATOM 6422 N N . ILE B 1 356 ? -10.953 -40.906 -20.5 1 90.25 356 ILE B N 1
ATOM 6423 C CA . ILE B 1 356 ? -9.516 -41.188 -20.516 1 90.25 356 ILE B CA 1
ATOM 6424 C C . ILE B 1 356 ? -9.273 -42.656 -20.281 1 90.25 356 ILE B C 1
ATOM 6426 O O . ILE B 1 356 ? -9.836 -43.25 -19.359 1 90.25 356 ILE B O 1
ATOM 6430 N N . ALA B 1 357 ? -8.523 -43.25 -21.203 1 91.81 357 ALA B N 1
ATOM 6431 C CA . ALA B 1 357 ? -8.164 -44.656 -21.156 1 91.81 357 ALA B CA 1
ATOM 6432 C C . ALA B 1 357 ? -6.707 -44.875 -21.547 1 91.81 357 ALA B C 1
ATOM 6434 O O . ALA B 1 357 ? -5.949 -43.906 -21.688 1 91.81 357 ALA B O 1
ATOM 6435 N N . CYS B 1 358 ? -6.344 -46.125 -21.547 1 91.81 358 CYS B N 1
ATOM 6436 C CA . CYS B 1 358 ? -4.965 -46.438 -21.906 1 91.81 358 CYS B CA 1
ATOM 6437 C C . CYS B 1 358 ? -4.918 -47.5 -23 1 91.81 358 CYS B C 1
ATOM 6439 O O . CYS B 1 358 ? -5.898 -48.219 -23.234 1 91.81 358 CYS B O 1
ATOM 6441 N N . MET B 1 359 ? -3.9 -47.469 -23.766 1 91 359 MET B N 1
ATOM 6442 C CA . MET B 1 359 ? -3.59 -48.5 -24.75 1 91 359 MET B CA 1
ATOM 6443 C C . MET B 1 359 ? -2.107 -48.844 -24.719 1 91 359 MET B C 1
ATOM 6445 O O . MET B 1 359 ? -1.283 -48.062 -24.266 1 91 359 MET B O 1
ATOM 6449 N N . LYS B 1 360 ? -1.806 -50.062 -25.047 1 87.5 360 LYS B N 1
ATOM 6450 C CA . LYS B 1 360 ? -0.406 -50.469 -25.078 1 87.5 360 LYS B CA 1
ATOM 6451 C C . LYS B 1 360 ? 0.35 -49.75 -26.188 1 87.5 360 LYS B C 1
ATOM 6453 O O . LYS B 1 360 ? -0.184 -49.562 -27.281 1 87.5 360 LYS B O 1
ATOM 6458 N N . LYS B 1 361 ? 1.46 -49.375 -25.859 1 80.12 361 LYS B N 1
ATOM 6459 C CA . LYS B 1 361 ? 2.305 -48.656 -26.812 1 80.12 361 LYS B CA 1
ATOM 6460 C C . LYS B 1 361 ? 2.467 -49.438 -28.109 1 80.12 361 LYS B C 1
ATOM 6462 O O . LYS B 1 361 ? 2.553 -48.844 -29.188 1 80.12 361 LYS B O 1
ATOM 6467 N N . CYS B 1 362 ? 2.568 -50.812 -28.031 1 70.69 362 CYS B N 1
ATOM 6468 C CA . CYS B 1 362 ? 2.83 -51.688 -29.188 1 70.69 362 CYS B CA 1
ATOM 6469 C C . CYS B 1 362 ? 1.735 -51.531 -30.234 1 70.69 362 CYS B C 1
ATOM 6471 O O . CYS B 1 362 ? 1.962 -51.781 -31.422 1 70.69 362 CYS B O 1
ATOM 6473 N N . ILE B 1 363 ? 0.577 -51.062 -29.734 1 71.25 363 ILE B N 1
ATOM 6474 C CA . ILE B 1 363 ? -0.546 -50.906 -30.656 1 71.25 363 ILE B CA 1
ATOM 6475 C C . ILE B 1 363 ? -0.297 -49.688 -31.562 1 71.25 363 ILE B C 1
ATOM 6477 O O . ILE B 1 363 ? -0.728 -49.656 -32.719 1 71.25 363 ILE B O 1
ATOM 6481 N N . LEU B 1 364 ? 0.438 -48.562 -31.016 1 69.19 364 LEU B N 1
ATOM 6482 C CA . LEU B 1 364 ? 0.728 -47.375 -31.797 1 69.19 364 LEU B CA 1
ATOM 6483 C C . LEU B 1 364 ? 1.79 -47.656 -32.844 1 69.19 364 LEU B C 1
ATOM 6485 O O . LEU B 1 364 ? 1.77 -47.062 -33.938 1 69.19 364 LEU B O 1
ATOM 6489 N N . GLY B 1 365 ? 2.936 -48.281 -32.531 1 60.31 365 GLY B N 1
ATOM 6490 C CA . GLY B 1 365 ? 4.047 -48.531 -33.438 1 60.31 365 GLY B CA 1
ATOM 6491 C C . GLY B 1 365 ? 4.074 -49.969 -33.969 1 60.31 365 GLY B C 1
ATOM 6492 O O . GLY B 1 365 ? 4.41 -50.875 -33.25 1 60.31 365 GLY B O 1
ATOM 6493 N N . LYS B 1 366 ? 3.066 -50.469 -34.938 1 50.72 366 LYS B N 1
ATOM 6494 C CA . LYS B 1 366 ? 3.109 -51.812 -35.531 1 50.72 366 LYS B CA 1
ATOM 6495 C C . LYS B 1 366 ? 4.285 -52.625 -35 1 50.72 366 LYS B C 1
ATOM 6497 O O . LYS B 1 366 ? 4.641 -53.656 -35.594 1 50.72 366 LYS B O 1
ATOM 6502 N N . VAL B 1 367 ? 5.129 -51.969 -34.156 1 47.59 367 VAL B N 1
ATOM 6503 C CA . VAL B 1 367 ? 6.344 -52.75 -33.875 1 47.59 367 VAL B CA 1
ATOM 6504 C C . VAL B 1 367 ? 6.121 -53.625 -32.656 1 47.59 367 VAL B C 1
ATOM 6506 O O . VAL B 1 367 ? 5.516 -53.219 -31.672 1 47.59 367 VAL B O 1
ATOM 6509 N N . GLU B 1 368 ? 6.18 -54.906 -32.719 1 46.97 368 GLU B N 1
ATOM 6510 C CA . GLU B 1 368 ? 6.184 -56.062 -31.797 1 46.97 368 GLU B CA 1
ATOM 6511 C C . GLU B 1 368 ? 7.109 -55.812 -30.609 1 46.97 368 GLU B C 1
ATOM 6513 O O . GLU B 1 368 ? 8.172 -56.438 -30.516 1 46.97 368 GLU B O 1
ATOM 6518 N N . ASP B 1 369 ? 7.539 -54.594 -30.266 1 48.06 369 ASP B N 1
ATOM 6519 C CA . ASP B 1 369 ? 8.586 -54.594 -29.25 1 48.06 369 ASP B CA 1
ATOM 6520 C C . ASP B 1 369 ? 8.086 -55.219 -27.938 1 48.06 369 ASP B C 1
ATOM 6522 O O . ASP B 1 369 ? 6.895 -55.125 -27.625 1 48.06 369 ASP B O 1
ATOM 6526 N N . ALA B 1 370 ? 8.914 -55.969 -27.219 1 49.66 370 ALA B N 1
ATOM 6527 C CA . ALA B 1 370 ? 8.961 -56.938 -26.109 1 49.66 370 ALA B CA 1
ATOM 6528 C C . ALA B 1 370 ? 8.359 -56.312 -24.844 1 49.66 370 ALA B C 1
ATOM 6530 O O . ALA B 1 370 ? 7.883 -57.031 -23.969 1 49.66 370 ALA B O 1
ATOM 6531 N N . ASP B 1 371 ? 8.523 -54.969 -24.594 1 53.94 371 ASP B N 1
ATOM 6532 C CA . ASP B 1 371 ? 8.188 -54.594 -23.234 1 53.94 371 ASP B CA 1
ATOM 6533 C C . ASP B 1 371 ? 6.691 -54.344 -23.078 1 53.94 371 ASP B C 1
ATOM 6535 O O . ASP B 1 371 ? 6.188 -53.281 -23.422 1 53.94 371 ASP B O 1
ATOM 6539 N N . GLU B 1 372 ? 5.832 -55.375 -22.812 1 63.44 372 GLU B N 1
ATOM 6540 C CA . GLU B 1 372 ? 4.395 -55.625 -22.828 1 63.44 372 GLU B CA 1
ATOM 6541 C C . GLU B 1 372 ? 3.68 -54.75 -21.781 1 63.44 372 GLU B C 1
ATOM 6543 O O . GLU B 1 372 ? 2.457 -54.625 -21.812 1 63.44 372 GLU B O 1
ATOM 6548 N N . ASN B 1 373 ? 4.406 -53.969 -21.109 1 78.69 373 ASN B N 1
ATOM 6549 C CA . ASN B 1 373 ? 3.668 -53.344 -20.031 1 78.69 373 ASN B CA 1
ATOM 6550 C C . ASN B 1 373 ? 3.818 -51.812 -20.062 1 78.69 373 ASN B C 1
ATOM 6552 O O . ASN B 1 373 ? 3.885 -51.156 -19.016 1 78.69 373 ASN B O 1
ATOM 6556 N N . ILE B 1 374 ? 4.039 -51.219 -21.281 1 84.81 374 ILE B N 1
ATOM 6557 C CA . ILE B 1 374 ? 4.047 -49.781 -21.422 1 84.81 374 ILE B CA 1
ATOM 6558 C C . ILE B 1 374 ? 2.707 -49.281 -21.984 1 84.81 374 ILE B C 1
ATOM 6560 O O . ILE B 1 374 ? 2.279 -49.75 -23.047 1 84.81 374 ILE B O 1
ATOM 6564 N N . TYR B 1 375 ? 2.123 -48.5 -21.281 1 88.25 375 TYR B N 1
ATOM 6565 C CA . TYR B 1 375 ? 0.794 -48 -21.656 1 88.25 375 TYR B CA 1
ATOM 6566 C C . TYR B 1 375 ? 0.822 -46.531 -21.984 1 88.25 375 TYR B C 1
ATOM 6568 O O . TYR B 1 375 ? 1.596 -45.781 -21.391 1 88.25 375 TYR B O 1
ATOM 6576 N N . ILE B 1 376 ? 0.033 -46.094 -22.922 1 87.12 376 ILE B N 1
ATOM 6577 C CA . ILE B 1 376 ? -0.124 -44.688 -23.312 1 87.12 376 ILE B CA 1
ATOM 6578 C C . ILE B 1 376 ? -1.522 -44.219 -22.938 1 87.12 376 ILE B C 1
ATOM 6580 O O . ILE B 1 376 ? -2.502 -44.938 -23.094 1 87.12 376 ILE B O 1
ATOM 6584 N N . ILE B 1 377 ? -1.55 -43 -22.438 1 88.56 377 ILE B N 1
ATOM 6585 C CA . ILE B 1 377 ? -2.826 -42.375 -22.078 1 88.56 377 ILE B CA 1
ATOM 6586 C C . ILE B 1 377 ? -3.508 -41.844 -23.344 1 88.56 377 ILE B C 1
ATOM 6588 O O . ILE B 1 377 ? -2.883 -41.156 -24.141 1 88.56 377 ILE B O 1
ATOM 6592 N N . ILE B 1 378 ? -4.746 -42.219 -23.516 1 89.25 378 ILE B N 1
ATOM 6593 C CA . ILE B 1 378 ? -5.5 -41.781 -24.688 1 89.25 378 ILE B CA 1
ATOM 6594 C C . ILE B 1 378 ? -6.848 -41.219 -24.234 1 89.25 378 ILE B C 1
ATOM 6596 O O . ILE B 1 378 ? -7.246 -41.375 -23.078 1 89.25 378 ILE B O 1
ATOM 6600 N N . ARG B 1 379 ? -7.438 -40.531 -25.188 1 90.31 379 ARG B N 1
ATOM 6601 C CA . ARG B 1 379 ? -8.797 -40.031 -25 1 90.31 379 ARG B CA 1
ATOM 6602 C C . ARG B 1 379 ? -9.75 -40.625 -26.031 1 90.31 379 ARG B C 1
ATOM 6604 O O . ARG B 1 379 ? -9.461 -40.594 -27.234 1 90.31 379 ARG B O 1
ATOM 6611 N N . VAL B 1 380 ? -10.867 -41.219 -25.625 1 91.06 380 VAL B N 1
ATOM 6612 C CA . VAL B 1 380 ? -11.844 -41.781 -26.531 1 91.06 380 VAL B CA 1
ATOM 6613 C C . VAL B 1 380 ? -12.664 -40.688 -27.188 1 91.06 380 VAL B C 1
ATOM 6615 O O . VAL B 1 380 ? -13.25 -39.844 -26.5 1 91.06 380 VAL B O 1
ATOM 6618 N N . LYS B 1 381 ? -12.688 -40.688 -28.438 1 91.06 381 LYS B N 1
ATOM 6619 C CA . LYS B 1 381 ? -13.445 -39.688 -29.141 1 91.06 381 LYS B CA 1
ATOM 6620 C C . LYS B 1 381 ? -14.891 -40.125 -29.359 1 91.06 381 LYS B C 1
ATOM 6622 O O . LYS B 1 381 ? -15.82 -39.406 -28.969 1 91.06 381 LYS B O 1
ATOM 6627 N N . CYS B 1 382 ? -14.984 -41.281 -30.062 1 92.19 382 CYS B N 1
ATOM 6628 C CA . CYS B 1 382 ? -16.344 -41.75 -30.328 1 92.19 382 CYS B CA 1
ATOM 6629 C C . CYS B 1 382 ? -16.344 -43.219 -30.75 1 92.19 382 CYS B C 1
ATOM 6631 O O . CYS B 1 382 ? -15.297 -43.781 -31.062 1 92.19 382 CYS B O 1
ATOM 6633 N N . LEU B 1 383 ? -17.547 -43.812 -30.641 1 92.69 383 LEU B N 1
ATOM 6634 C CA . LEU B 1 383 ? -17.766 -45.156 -31.172 1 92.69 383 LEU B CA 1
ATOM 6635 C C . LEU B 1 383 ? -17.922 -45.094 -32.688 1 92.69 383 LEU B C 1
ATOM 6637 O O . LEU B 1 383 ? -18.734 -44.344 -33.219 1 92.69 383 LEU B O 1
ATOM 6641 N N . VAL B 1 384 ? -17.094 -45.781 -33.375 1 94.12 384 VAL B N 1
ATOM 6642 C CA . VAL B 1 384 ? -17.094 -45.75 -34.812 1 94.12 384 VAL B CA 1
ATOM 6643 C C . VAL B 1 384 ? -18.016 -46.844 -35.344 1 94.12 384 VAL B C 1
ATOM 6645 O O . VAL B 1 384 ? -18.828 -46.625 -36.25 1 94.12 384 VAL B O 1
ATOM 6648 N N . ARG B 1 385 ? -17.844 -48.188 -34.875 1 93.56 385 ARG B N 1
ATOM 6649 C CA . ARG B 1 385 ? -18.625 -49.312 -35.344 1 93.56 385 ARG B CA 1
ATOM 6650 C C . ARG B 1 385 ? -19.016 -50.219 -34.188 1 93.56 385 ARG B C 1
ATOM 6652 O O . ARG B 1 385 ? -18.172 -50.594 -33.344 1 93.56 385 ARG B O 1
ATOM 6659 N N . ARG B 1 386 ? -20.281 -50.562 -34.062 1 92.12 386 ARG B N 1
ATOM 6660 C CA . ARG B 1 386 ? -20.781 -51.5 -33.062 1 92.12 386 ARG B CA 1
ATOM 6661 C C . ARG B 1 386 ? -20.812 -52.906 -33.594 1 92.12 386 ARG B C 1
ATOM 6663 O O . ARG B 1 386 ? -21.203 -53.125 -34.75 1 92.12 386 ARG B O 1
ATOM 6670 N N . HIS B 1 387 ? -20.328 -53.844 -32.812 1 91.56 387 HIS B N 1
ATOM 6671 C CA . HIS B 1 387 ? -20.344 -55.25 -33.188 1 91.56 387 HIS B CA 1
ATOM 6672 C C . HIS B 1 387 ? -21.219 -56.062 -32.219 1 91.56 387 HIS B C 1
ATOM 6674 O O . HIS B 1 387 ? -21.766 -55.531 -31.266 1 91.56 387 HIS B O 1
ATOM 6680 N N . ASP B 1 388 ? -21.438 -57.281 -32.562 1 88.06 388 ASP B N 1
ATOM 6681 C CA . ASP B 1 388 ? -22.25 -58.156 -31.719 1 88.06 388 ASP B CA 1
ATOM 6682 C C . ASP B 1 388 ? -21.609 -58.375 -30.359 1 88.06 388 ASP B C 1
ATOM 6684 O O . ASP B 1 388 ? -22.312 -58.375 -29.328 1 88.06 388 ASP B O 1
ATOM 6688 N N . LYS B 1 389 ? -20.328 -58.531 -30.406 1 88.44 389 LYS B N 1
ATOM 6689 C CA . LYS B 1 389 ? -19.578 -58.625 -29.156 1 88.44 389 LYS B CA 1
ATOM 6690 C C . LYS B 1 389 ? -18.969 -57.281 -28.781 1 88.44 389 LYS B C 1
ATOM 6692 O O . LYS B 1 389 ? -18.266 -56.656 -29.578 1 88.44 389 LYS B O 1
ATOM 6697 N N . LEU B 1 390 ? -19.188 -56.844 -27.578 1 87.25 390 LEU B N 1
ATOM 6698 C CA . LEU B 1 390 ? -18.766 -55.531 -27.094 1 87.25 390 LEU B CA 1
ATOM 6699 C C . LEU B 1 390 ? -17.25 -55.344 -27.25 1 87.25 390 LEU B C 1
ATOM 6701 O O . LEU B 1 390 ? -16.766 -54.25 -27.516 1 87.25 390 LEU B O 1
ATOM 6705 N N . CYS B 1 391 ? -16.5 -56.406 -27.078 1 89.56 391 CYS B N 1
ATOM 6706 C CA . CYS B 1 391 ? -15.039 -56.344 -27.109 1 89.56 391 CYS B CA 1
ATOM 6707 C C . CYS B 1 391 ? -14.539 -56.031 -28.516 1 89.56 391 CYS B C 1
ATOM 6709 O O . CYS B 1 391 ? -13.391 -55.656 -28.703 1 89.56 391 CYS B O 1
ATOM 6711 N N . MET B 1 392 ? -15.414 -56.25 -29.531 1 91.19 392 MET B N 1
ATOM 6712 C CA . MET B 1 392 ? -15.023 -56.031 -30.922 1 91.19 392 MET B CA 1
ATOM 6713 C C . MET B 1 392 ? -15.438 -54.656 -31.406 1 91.19 392 MET B C 1
ATOM 6715 O O . MET B 1 392 ? -15.133 -54.25 -32.531 1 91.19 392 MET B O 1
ATOM 6719 N N . ASP B 1 393 ? -16.109 -53.906 -30.484 1 93.44 393 ASP B N 1
ATOM 6720 C CA . ASP B 1 393 ? -16.5 -52.531 -30.859 1 93.44 393 ASP B CA 1
ATOM 6721 C C . ASP B 1 393 ? -15.273 -51.688 -31.219 1 93.44 393 ASP B C 1
ATOM 6723 O O . ASP B 1 393 ? -14.188 -51.906 -30.656 1 93.44 393 ASP B O 1
ATOM 6727 N N . GLU B 1 394 ? -15.406 -50.875 -32.188 1 94.88 394 GLU B N 1
ATOM 6728 C CA . GLU B 1 394 ? -14.312 -50.031 -32.656 1 94.88 394 GLU B CA 1
ATOM 6729 C C . GLU B 1 394 ? -14.516 -48.594 -32.219 1 94.88 394 GLU B C 1
ATOM 6731 O O . GLU B 1 394 ? -15.578 -48 -32.438 1 94.88 394 GLU B O 1
ATOM 6736 N N . TYR B 1 395 ? -13.453 -48.031 -31.578 1 94.25 395 TYR B N 1
ATOM 6737 C CA . TYR B 1 395 ? -13.477 -46.656 -31.094 1 94.25 395 TYR B CA 1
ATOM 6738 C C . TYR B 1 395 ? -12.375 -45.844 -31.766 1 94.25 395 TYR B C 1
ATOM 6740 O O . TYR B 1 395 ? -11.289 -46.344 -32.031 1 94.25 395 TYR B O 1
ATOM 6748 N N . GLU B 1 396 ? -12.656 -44.625 -32.094 1 94.69 396 GLU B N 1
ATOM 6749 C CA . GLU B 1 396 ? -11.633 -43.656 -32.469 1 94.69 396 GLU B CA 1
ATOM 6750 C C . GLU B 1 396 ? -11.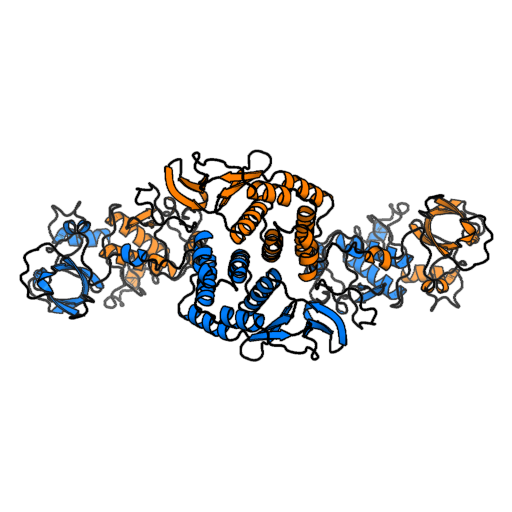008 -43 -31.219 1 94.69 396 GLU B C 1
ATOM 6752 O O . GLU B 1 396 ? -11.727 -42.531 -30.344 1 94.69 396 GLU B O 1
ATOM 6757 N N . VAL B 1 397 ? -9.719 -43.062 -31.094 1 91.81 397 VAL B N 1
ATOM 6758 C CA . VAL B 1 397 ? -9.047 -42.531 -29.906 1 91.81 397 VAL B CA 1
ATOM 6759 C C . VAL B 1 397 ? -8.023 -41.469 -30.312 1 91.81 397 VAL B C 1
ATOM 6761 O O . VAL B 1 397 ? -7.488 -41.5 -31.422 1 91.81 397 VAL B O 1
ATOM 6764 N N . GLU B 1 398 ? -7.898 -40.469 -29.422 1 89.06 398 GLU B N 1
ATOM 6765 C CA . GLU B 1 398 ? -6.906 -39.406 -29.594 1 89.06 398 GLU B CA 1
ATOM 6766 C C . GLU B 1 398 ? -5.617 -39.719 -28.844 1 89.06 398 GLU B C 1
ATOM 6768 O O . GLU B 1 398 ? -5.648 -40 -27.641 1 89.06 398 GLU B O 1
ATOM 6773 N N . THR B 1 399 ? -4.453 -39.719 -29.406 1 78.69 399 THR B N 1
ATOM 6774 C CA . THR B 1 399 ? -3.174 -40.031 -28.781 1 78.69 399 THR B CA 1
ATOM 6775 C C . THR B 1 399 ? -2.266 -38.812 -28.75 1 78.69 399 THR B C 1
ATOM 6777 O O . THR B 1 399 ? -1.282 -38.781 -28 1 78.69 399 THR B O 1
ATOM 6780 N N . GLU B 1 400 ? -2.682 -37.594 -29.203 1 66.31 400 GLU B N 1
ATOM 6781 C CA . GLU B 1 400 ? -1.921 -36.344 -29.344 1 66.31 400 GLU B CA 1
ATOM 6782 C C . GLU B 1 400 ? -0.458 -36.625 -29.672 1 66.31 400 GLU B C 1
ATOM 6784 O O . GLU B 1 400 ? 0.411 -35.781 -29.453 1 66.31 400 GLU B O 1
ATOM 6789 N N . LEU B 1 401 ? -0.011 -37.812 -30.031 1 54.88 401 LEU B N 1
ATOM 6790 C CA . LEU B 1 401 ? 1.335 -38.094 -30.516 1 54.88 401 LEU B CA 1
ATOM 6791 C C . LEU B 1 401 ? 1.529 -37.531 -31.922 1 54.88 401 LEU B C 1
ATOM 6793 O O . LEU B 1 401 ? 0.573 -37.438 -32.688 1 54.88 401 LEU B O 1
ATOM 6797 N N . GLU B 1 402 ? 2.611 -36.781 -32.125 1 52.09 402 GLU B N 1
ATOM 6798 C CA . GLU B 1 402 ? 2.977 -36.062 -33.344 1 52.09 402 GLU B CA 1
ATOM 6799 C C . GLU B 1 402 ? 2.443 -36.781 -34.562 1 52.09 402 GLU B C 1
ATOM 6801 O O . GLU B 1 402 ? 1.961 -36.156 -35.5 1 52.09 402 GLU B O 1
ATOM 6806 N N . ALA B 1 403 ? 2.631 -38.125 -34.75 1 49.22 403 ALA B N 1
ATOM 6807 C CA . ALA B 1 403 ? 2.447 -38.781 -36.031 1 49.22 403 ALA B CA 1
ATOM 6808 C C . ALA B 1 403 ? 0.984 -39.156 -36.25 1 49.22 403 ALA B C 1
ATOM 6810 O O . ALA B 1 403 ? 0.513 -39.219 -37.406 1 49.22 403 ALA B O 1
ATOM 6811 N N . LYS B 1 404 ? 0.242 -39.594 -35.344 1 59.12 404 LYS B N 1
ATOM 6812 C CA . LYS B 1 404 ? -1.137 -40.031 -35.562 1 59.12 404 LYS B CA 1
ATOM 6813 C C . LYS B 1 404 ? -2.057 -39.438 -34.469 1 59.12 404 LYS B C 1
ATOM 6815 O O . LYS B 1 404 ? -2.166 -40 -33.375 1 59.12 404 LYS B O 1
ATOM 6820 N N . SER B 1 405 ? -2.734 -38.281 -34.719 1 72.31 405 SER B N 1
ATOM 6821 C CA . SER B 1 405 ? -3.559 -37.531 -33.781 1 72.31 405 SER B CA 1
ATOM 6822 C C . SER B 1 405 ? -4.781 -38.344 -33.344 1 72.31 405 SER B C 1
ATOM 6824 O O . SER B 1 405 ? -5.242 -38.219 -32.219 1 72.31 405 SER B O 1
ATOM 6826 N N . SER B 1 406 ? -5.25 -39.25 -34.344 1 84.25 406 SER B N 1
ATOM 6827 C CA . SER B 1 406 ? -6.387 -40.094 -34 1 84.25 406 SER B CA 1
ATOM 6828 C C . SER B 1 406 ? -6.254 -41.469 -34.656 1 84.25 406 SER B C 1
ATOM 6830 O O . SER B 1 406 ? -5.602 -41.625 -35.688 1 84.25 406 SER B O 1
ATOM 6832 N N . MET B 1 407 ? -6.578 -42.625 -34.094 1 87.94 407 MET B N 1
ATOM 6833 C CA . MET B 1 407 ? -6.562 -43.969 -34.656 1 87.94 407 MET B CA 1
ATOM 6834 C C . MET B 1 407 ? -7.793 -44.75 -34.219 1 87.94 407 MET B C 1
ATOM 6836 O O . MET B 1 407 ? -8.391 -44.469 -33.188 1 87.94 407 MET B O 1
ATOM 6840 N N . THR B 1 408 ? -8.195 -45.625 -35.031 1 92.12 408 THR B N 1
ATOM 6841 C CA . THR B 1 408 ? -9.305 -46.5 -34.688 1 92.12 408 THR B CA 1
ATOM 6842 C C . THR B 1 408 ? -8.797 -47.812 -34.062 1 92.12 408 THR B C 1
ATOM 6844 O O . THR B 1 408 ? -7.918 -48.469 -34.625 1 92.12 408 THR B O 1
ATOM 6847 N N . VAL B 1 409 ? -9.305 -48.188 -32.938 1 92.62 409 VAL B N 1
ATOM 6848 C CA . VAL B 1 409 ? -8.859 -49.375 -32.25 1 92.62 409 VAL B CA 1
ATOM 6849 C C . VAL B 1 409 ? -10.062 -50.188 -31.75 1 92.62 409 VAL B C 1
ATOM 6851 O O . VAL B 1 409 ? -11.164 -49.625 -31.641 1 92.62 409 VAL B O 1
ATOM 6854 N N . GLN B 1 410 ? -9.844 -51.438 -31.469 1 93.38 410 GLN B N 1
ATOM 6855 C CA . GLN B 1 410 ? -10.898 -52.281 -30.891 1 93.38 410 GLN B CA 1
ATOM 6856 C C . GLN B 1 410 ? -10.984 -52.094 -29.391 1 93.38 410 GLN B C 1
ATOM 6858 O O . GLN B 1 410 ? -9.992 -51.75 -28.734 1 93.38 410 GLN B O 1
ATOM 6863 N N . ALA B 1 411 ? -12.172 -52.219 -28.828 1 93.44 411 ALA B N 1
ATOM 6864 C CA . ALA B 1 411 ? -12.414 -52.062 -27.406 1 93.44 411 ALA B CA 1
ATOM 6865 C C . ALA B 1 411 ? -11.492 -52.969 -26.594 1 93.44 411 ALA B C 1
ATOM 6867 O O . ALA B 1 411 ? -11.055 -52.594 -25.5 1 93.44 411 ALA B O 1
ATOM 6868 N N . SER B 1 412 ? -11.117 -54.156 -27.203 1 92.12 412 SER B N 1
ATOM 6869 C CA . SER B 1 412 ? -10.281 -55.125 -26.5 1 92.12 412 SER B CA 1
ATOM 6870 C C . SER B 1 412 ? -8.852 -54.625 -26.344 1 92.12 412 SER B C 1
ATOM 6872 O O . SER B 1 412 ? -8.086 -55.125 -25.531 1 92.12 412 SER B O 1
ATOM 6874 N N . GLN B 1 413 ? -8.5 -53.625 -27.047 1 92.5 413 GLN B N 1
ATOM 6875 C CA . GLN B 1 413 ? -7.148 -53.062 -27.031 1 92.5 413 GLN B CA 1
ATOM 6876 C C . GLN B 1 413 ? -7.047 -51.906 -26.062 1 92.5 413 GLN B C 1
ATOM 6878 O O . GLN B 1 413 ? -5.961 -51.344 -25.859 1 92.5 413 GLN B O 1
ATOM 6883 N N . LEU B 1 414 ? -8.234 -51.562 -25.531 1 93.69 414 LEU B N 1
ATOM 6884 C CA . LEU B 1 414 ? -8.281 -50.406 -24.609 1 93.69 414 LEU B CA 1
ATOM 6885 C C . LEU B 1 414 ? -8.383 -50.875 -23.172 1 93.69 414 LEU B C 1
ATOM 6887 O O . LEU B 1 414 ? -8.93 -51.969 -22.891 1 93.69 414 LEU B O 1
ATOM 6891 N N . TYR B 1 415 ? -7.789 -50.125 -22.297 1 92.12 415 TYR B N 1
ATOM 6892 C CA . TYR B 1 415 ? -7.805 -50.406 -20.859 1 92.12 415 TYR B CA 1
ATOM 6893 C C . TYR B 1 415 ? -8.477 -49.281 -20.078 1 92.12 415 TYR B C 1
ATOM 6895 O O . TYR B 1 415 ? -8.125 -48.125 -20.234 1 92.12 415 TYR B O 1
ATOM 6903 N N . LYS B 1 416 ? -9.383 -49.656 -19.25 1 91.38 416 LYS B N 1
ATOM 6904 C CA . LYS B 1 416 ? -10.062 -48.719 -18.359 1 91.38 416 LYS B CA 1
ATOM 6905 C C . LYS B 1 416 ? -9.422 -48.688 -16.984 1 91.38 416 LYS B C 1
ATOM 6907 O O . LYS B 1 416 ? -8.875 -49.719 -16.531 1 91.38 416 LYS B O 1
ATOM 6912 N N . PHE B 1 417 ? -9.492 -47.531 -16.312 1 90.12 417 PHE B N 1
ATOM 6913 C CA . PHE B 1 417 ? -9.078 -47.469 -14.914 1 90.12 417 PHE B CA 1
ATOM 6914 C C . PHE B 1 417 ? -10.188 -47.969 -13.992 1 90.12 417 PHE B C 1
ATOM 6916 O O . PHE B 1 417 ? -11.32 -47.469 -14.062 1 90.12 417 PHE B O 1
ATOM 6923 N N . VAL B 1 418 ? -9.938 -49.031 -13.188 1 85.25 418 VAL B N 1
ATOM 6924 C CA . VAL B 1 418 ? -10.922 -49.562 -12.25 1 85.25 418 VAL B CA 1
ATOM 6925 C C . VAL B 1 418 ? -10.281 -49.75 -10.883 1 85.25 418 VAL B C 1
ATOM 6927 O O . VAL B 1 418 ? -9.234 -50.406 -10.766 1 85.25 418 VAL B O 1
ATOM 6930 N N . ARG B 1 419 ? -10.75 -49.094 -9.789 1 79.81 419 ARG B N 1
ATOM 6931 C CA . ARG B 1 419 ? -10.258 -49.312 -8.43 1 79.81 419 ARG B CA 1
ATOM 6932 C C . ARG B 1 419 ? -10.977 -50.5 -7.773 1 79.81 419 ARG B C 1
ATOM 6934 O O . ARG B 1 419 ? -12.195 -50.625 -7.855 1 79.81 419 ARG B O 1
ATOM 6941 N N . THR B 1 420 ? -10.672 -51.75 -7.867 1 59.44 420 THR B N 1
ATOM 6942 C CA . THR B 1 420 ? -11.242 -53.062 -7.543 1 59.44 420 THR B CA 1
ATOM 6943 C C . THR B 1 420 ? -11.578 -53.156 -6.059 1 59.44 420 THR B C 1
ATOM 6945 O O . THR B 1 420 ? -11.938 -54.219 -5.562 1 59.44 420 THR B O 1
ATOM 6948 N N . ASP B 1 421 ? -11.492 -52.531 -4.883 1 48.91 421 ASP B N 1
ATOM 6949 C CA . ASP B 1 421 ? -11.891 -53.5 -3.871 1 48.91 421 ASP B CA 1
ATOM 6950 C C . ASP B 1 421 ? -13.172 -54.219 -4.277 1 48.91 421 ASP B C 1
ATOM 6952 O O . ASP B 1 421 ? -13.391 -55.375 -3.902 1 48.91 421 ASP B O 1
ATOM 6956 N N . ILE B 1 422 ? -14.125 -53.562 -4.758 1 42.78 422 ILE B N 1
ATOM 6957 C CA . ILE B 1 422 ? -15.445 -54.156 -4.793 1 42.78 422 ILE B CA 1
ATOM 6958 C C . ILE B 1 422 ? -15.516 -55.156 -5.938 1 42.78 422 ILE B C 1
ATOM 6960 O O . ILE B 1 422 ? -16.312 -56.125 -5.891 1 42.78 422 ILE B O 1
ATOM 6964 N N . PHE B 1 423 ? -14.875 -54.938 -7.074 1 41.97 423 PHE B N 1
ATOM 6965 C CA . PHE B 1 423 ? -15.312 -55.719 -8.227 1 41.97 423 PHE B CA 1
ATOM 6966 C C . PHE B 1 423 ? -14.523 -57.031 -8.328 1 41.97 423 PHE B C 1
ATOM 6968 O O . PHE B 1 423 ? -14.57 -57.688 -9.352 1 41.97 423 PHE B O 1
ATOM 6975 N N . ALA B 1 424 ? -13.68 -57.312 -7.496 1 42.38 424 ALA B N 1
ATOM 6976 C CA . ALA B 1 424 ? -13.047 -58.594 -7.684 1 42.38 424 ALA B CA 1
ATOM 6977 C C . ALA B 1 424 ? -14.07 -59.656 -8.055 1 42.38 424 ALA B C 1
ATOM 6979 O O . ALA B 1 424 ? -13.789 -60.562 -8.859 1 42.38 424 ALA B O 1
ATOM 6980 N N . ASN B 1 425 ? -15.133 -59.844 -7.184 1 43.12 425 ASN B N 1
ATOM 6981 C CA . ASN B 1 425 ? -16.016 -60.969 -7.379 1 43.12 425 ASN B CA 1
ATOM 6982 C C . ASN B 1 425 ? -17.219 -60.594 -8.242 1 43.12 425 ASN B C 1
ATOM 6984 O O . ASN B 1 425 ? -18.203 -61.344 -8.305 1 43.12 425 ASN B O 1
ATOM 6988 N N . LEU B 1 426 ? -17.469 -59.312 -8.531 1 43.09 426 LEU B N 1
ATOM 6989 C CA . LEU B 1 426 ? -18.766 -59.125 -9.172 1 43.09 426 LEU B CA 1
ATOM 6990 C C . LEU B 1 426 ? -18.641 -59.188 -10.695 1 43.09 426 LEU B C 1
ATOM 6992 O O . LEU B 1 426 ? -17.578 -58.844 -11.242 1 43.09 426 LEU B O 1
ATOM 6996 N N . SER B 1 427 ? -19.5 -59.938 -11.383 1 45.62 427 SER B N 1
ATOM 6997 C CA . SER B 1 427 ? -19.609 -60.094 -12.828 1 45.62 427 SER B CA 1
ATOM 6998 C C . SER B 1 427 ? -19.688 -58.719 -13.523 1 45.62 427 SER B C 1
ATOM 7000 O O . SER B 1 427 ? -19.984 -57.719 -12.891 1 45.62 427 SER B O 1
ATOM 7002 N N . GLU B 1 428 ? -19.281 -58.562 -14.773 1 43.91 428 GLU B N 1
ATOM 7003 C CA . GLU B 1 428 ? -19.344 -57.375 -15.609 1 43.91 428 GLU B CA 1
ATOM 7004 C C . GLU B 1 428 ? -20.688 -56.656 -15.461 1 43.91 428 GLU B C 1
ATOM 7006 O O . GLU B 1 428 ? -20.734 -55.438 -15.359 1 43.91 428 GLU B O 1
ATOM 7011 N N . GLU B 1 429 ? -21.734 -57.344 -15.469 1 48.78 429 GLU B N 1
ATOM 7012 C CA . GLU B 1 429 ? -23.109 -56.844 -15.359 1 48.78 429 GLU B CA 1
ATOM 7013 C C . GLU B 1 429 ? -23.344 -56.188 -14.008 1 48.78 429 GLU B C 1
ATOM 7015 O O . GLU B 1 429 ? -24 -55.156 -13.922 1 48.78 429 GLU B O 1
ATOM 7020 N N . GLU B 1 430 ? -22.734 -56.688 -13.055 1 50.06 430 GLU B N 1
ATOM 7021 C CA . GLU B 1 430 ? -22.953 -56.219 -11.695 1 50.06 430 GLU B CA 1
ATOM 7022 C C . GLU B 1 430 ? -22.156 -54.938 -11.398 1 50.06 430 GLU B C 1
ATOM 7024 O O . GLU B 1 430 ? -22.641 -54.062 -10.711 1 50.06 430 GLU B O 1
ATOM 7029 N N . ILE B 1 431 ? -21.078 -54.875 -11.945 1 46.06 431 ILE B N 1
ATOM 7030 C CA . ILE B 1 431 ? -20.234 -53.688 -11.852 1 46.06 431 ILE B CA 1
ATOM 7031 C C . ILE B 1 431 ? -20.891 -52.531 -12.578 1 46.06 431 ILE B C 1
ATOM 7033 O O . ILE B 1 431 ? -20.953 -51.406 -12.047 1 46.06 431 ILE B O 1
ATOM 7037 N N . LEU B 1 432 ? -21.344 -52.75 -13.758 1 47.44 432 LEU B N 1
ATOM 7038 C CA . LEU B 1 432 ? -22.078 -51.75 -14.516 1 47.44 432 LEU B CA 1
ATOM 7039 C C . LEU B 1 432 ? -23.359 -51.344 -13.789 1 47.44 432 LEU B C 1
ATOM 7041 O O . LEU B 1 432 ? -23.734 -50.188 -13.781 1 47.44 432 LEU B O 1
ATOM 7045 N N . LYS B 1 433 ? -24.047 -52.25 -13.148 1 50.03 433 LYS B N 1
ATOM 7046 C CA . LYS B 1 433 ? -25.25 -52.031 -12.344 1 50.03 433 LYS B CA 1
ATOM 7047 C C . LYS B 1 433 ? -24.922 -51.25 -11.086 1 50.03 433 LYS B C 1
ATOM 7049 O O . LYS B 1 433 ? -25.703 -50.375 -10.688 1 50.03 433 LYS B O 1
ATOM 7054 N N . ASN B 1 434 ? -23.875 -51.406 -10.492 1 45.88 434 ASN B N 1
ATOM 7055 C CA . ASN B 1 434 ? -23.469 -50.719 -9.273 1 45.88 434 ASN B CA 1
ATOM 7056 C C . ASN B 1 434 ? -22.938 -49.312 -9.578 1 45.88 434 ASN B C 1
ATOM 7058 O O . ASN B 1 434 ? -23.156 -48.406 -8.805 1 45.88 434 ASN B O 1
ATOM 7062 N N . ILE B 1 435 ? -22.203 -49.219 -10.586 1 44 435 ILE B N 1
ATOM 7063 C CA . ILE B 1 435 ? -21.828 -47.906 -11.086 1 44 435 ILE B CA 1
ATOM 7064 C C . ILE B 1 435 ? -23.094 -47.125 -11.453 1 44 435 ILE B C 1
ATOM 7066 O O . ILE B 1 435 ? -23.219 -45.938 -11.156 1 44 435 ILE B O 1
ATOM 7070 N N . LYS B 1 436 ? -24.094 -47.781 -12.117 1 44.12 436 LYS B N 1
ATOM 7071 C CA . LYS B 1 436 ? -25.422 -47.188 -12.391 1 44.12 436 LYS B CA 1
ATOM 7072 C C . LYS B 1 436 ? -26.219 -47.031 -11.109 1 44.12 436 LYS B C 1
ATOM 7074 O O . LYS B 1 436 ? -27 -46.094 -10.969 1 44.12 436 LYS B O 1
ATOM 7079 N N . LYS B 1 437 ? -26.219 -47.906 -10.148 1 44.56 437 LYS B N 1
ATOM 7080 C CA . LYS B 1 437 ? -27 -47.875 -8.914 1 44.56 437 LYS B CA 1
ATOM 7081 C C . LYS B 1 437 ? -26.5 -46.812 -7.969 1 44.56 437 LYS B C 1
ATOM 7083 O O . LYS B 1 437 ? -27.281 -46.188 -7.254 1 44.56 437 LYS B O 1
ATOM 7088 N N . ASN B 1 438 ? -25.312 -46.625 -7.727 1 38.69 438 ASN B N 1
ATOM 7089 C CA . ASN B 1 438 ? -24.844 -45.531 -6.887 1 38.69 438 ASN B CA 1
ATOM 7090 C C . ASN B 1 438 ? -25.016 -44.188 -7.57 1 38.69 438 ASN B C 1
ATOM 7092 O O . ASN B 1 438 ? -24.734 -43.156 -6.973 1 38.69 438 ASN B O 1
ATOM 7096 N N . ARG B 1 439 ? -25.359 -44.156 -8.883 1 34.59 439 ARG B N 1
ATOM 7097 C CA . ARG B 1 439 ? -25.703 -43 -9.664 1 34.59 439 ARG B CA 1
ATOM 7098 C C . ARG B 1 439 ? -27.203 -42.719 -9.594 1 34.59 439 ARG B C 1
ATOM 7100 O O . ARG B 1 439 ? -27.656 -41.594 -9.898 1 34.59 439 ARG B O 1
ATOM 7107 N N . LEU B 1 440 ? -28.156 -43.781 -9.555 1 32.47 440 LEU B N 1
ATOM 7108 C CA . LEU B 1 440 ? -29.578 -43.531 -9.297 1 32.47 440 LEU B CA 1
ATOM 7109 C C . LEU B 1 440 ? -29.844 -43.375 -7.805 1 32.47 440 LEU B C 1
ATOM 7111 O O . LEU B 1 440 ? -29.5 -44.25 -7 1 32.47 440 LEU B O 1
#

Sequence (880 aa):
ANLVIQNLEEEIIPYLYKVPIKYGEYIDIFRKLGALEVATCDVYAQVLRMIFKDSNEEKLHPGECKCMISALKGLLKNEQMLKNLAVTELYLPTKEGKLKRSVEIFVSDIDYFETSKEEINISIFVGFEALNLAIKDTDFVKLLPDNLQPKYLSGVVKEDIDSSAEEISTHLLKQIREFLASDNLKTAIIRIINHDRTAKEYSVNELEVNDLRSKFDTVKVKQVKKIITVLKYNEDELGRQTKEFFVKVSDVGVRQVTLYICEAINKICIARAMLETFTKLLNLTSASVSVNLLSIFMLYETPHSINEMLKKLEITARKENNFAHAFCQMETGSYLDDKFIPLLNNKLCQFYEGEIACMKKCILGKVEDADENIYIIIRVKCLVRRHDKLCMDEYEVETELEAKSSMTVQASQLYKFVRTDIFANLSEEEILKNIKKNRLANLVIQNLEEEIIPYLYKVPIKYGEYIDIFRKLGALEVATCDVYAQVLRMIFKDSNEEKLHPGECKCMISALKGLLKNEQMLKNLAVTELYLPTKEGKLKRSVEIFVSDIDYFETSKEEINISIFVGFEALNLAIKDTDFVKLLPDNLQPKYLSGVVKEDIDSSAEEISTHLLKQIREFLASDNLKTAIIRIINHDRTAKEYSVNELEVNDLRSKFDTVKVKQVKKIITVLKYNEDELGRQTKEFFVKVSDVGVRQVTLYICEAINKICIARAMLETFTKLLNLTSASVSVNLLSIFMLYETPHSINEMLKKLEITARKENNFAHAFCQMETGSYLDDKFIPLLNNKLCQFYEGEIACMKKCILGKVEDADENIYIIIRVKCLVRRHDKLCMDEYEVETELEAKSSMTVQASQLYKFVRTDIFANLSEEEILKNIKKNRL

Nearest PDB structures (foldseek):
  4ica-assembly2_B  TM=5.944E-01  e=9.318E+00  Feline immunodeficiency virus (isolate Petaluma)
  5v5u-assembly1_B  TM=1.993E-01  e=1.728E+00  Enterococcus faecalis V583
  4ica-assembly2_B  TM=5.842E-01  e=9.961E+00  Feline immunodeficiency virus (isolate Petaluma)
  5v5u-assembly1_B  TM=1.987E-01  e=2.748E+00  Enterococcus faecalis V583

Foldseek 3Di:
DQQEEADDPDAQPPQHYYDPPVCVVVVVVCVVVPYYHDDALQSLQVSLVVLQVVCVQPADDPSSLVSNLVSVLSNCPCLLCQQVHPDQWGWAAFPNRGIDTQQQAEEEPDPPLPDDPDDDVGTYGPFVVVSVHDDGPVSSQVSHHPSRHYHYPVVFKDKDWDPPFAWDDDPVQVLLVCLLLDPLLLLLLLLLVQLVVVVVPDHQDPVNSVVSNVLSVQEAEIETAWTKMFMDGPNDTSDIDTDQKDWDWDPPPQIHIYIYGHPPHDLLVQLVSVLVRVCVSVVDDDPSSSVLSSVQSSCSVPSVCNVVVCVVVVRDGPPPCCVVCVVCVQDQQGKDDPVQLVQWDLVQLDDDAFDKWKFFPCVVPVDPDDPRRIIGIKTWHDFDDDDPDSQQTKTWIARCPPPDRIDIDGSSRIIDGHPPPPPPPPDSVVVVVVVVVVVD/DQQEEADDPDALPPQHYYDPPVCVVVVVVCVVVPYYHDDALQSLQVSLVVLQVVCVQDADDPSSLVSNLVSVLSNCPPLLCQQVHPDLWGWAAFPNRGIDTQQQAEEEPDPPQPDDPDDPVGTYGPFVVNSVHDDGPVSSQVSHHPSRHYHYPVVFKDKDWDPPFAWDDDPVQVLLVCLLLDPLLLLLLLLLVQLVVVVVPDHQDPVNSVVSNVLSVQEAEIETAWTKMFMDGPNHTSDIDTDQKDWDWDPPPQIHIYIYGHDPHDLLVQLVSVLVRVCVSVVDDDPSSSVLSSVQSSCSVPSVCNVVVCVVVVSDGPPPCCVVCVVCVQDQQGKDDPVQLVQWDLVQLDDDAFDKWKFAPCVVPVDPDDPRRIIGIKTWHAFDDDDPDSQQTKTWIARCPPPDRIDIDGSSRIIDGHPPPPPPPPDSVVVVVVVVVVVD

Solvent-accessible surface area (backbone atoms only — not comparable to full-atom values): 47901 Å² total; per-residue (Å²): 63,74,44,32,18,57,61,52,91,70,70,35,82,94,58,31,39,49,51,55,70,90,46,54,89,44,45,64,56,40,42,71,61,46,27,37,60,58,78,47,52,49,48,26,37,48,40,35,44,48,50,35,61,65,42,68,68,33,63,53,49,51,47,53,44,52,42,47,52,51,30,51,52,54,34,53,70,50,53,81,53,38,50,66,55,76,65,85,67,40,50,41,54,23,66,80,36,24,52,38,50,24,60,70,24,23,39,74,75,53,90,72,80,70,68,60,83,63,85,54,94,60,49,35,44,48,50,34,64,37,67,74,38,97,56,25,59,65,59,51,41,68,35,33,38,80,83,45,30,46,41,52,37,64,76,58,44,47,76,43,70,46,85,80,48,52,74,50,85,52,71,64,53,54,46,51,52,50,40,69,66,30,65,66,49,55,51,47,52,51,33,44,50,29,40,52,24,45,72,66,40,40,73,72,46,72,67,51,48,51,50,50,54,55,52,58,68,46,57,40,78,47,34,22,64,53,42,42,34,36,33,28,43,96,86,39,73,58,42,76,44,79,45,50,54,48,72,46,76,41,69,76,82,66,72,32,36,38,38,37,34,25,67,84,53,50,69,67,56,50,16,48,45,52,42,51,44,49,30,65,70,68,64,63,77,54,32,69,44,51,43,52,46,36,60,50,41,63,30,55,89,43,61,84,49,43,67,58,49,34,51,66,67,67,49,55,60,78,62,73,59,53,50,23,57,60,62,48,66,52,50,50,46,35,69,54,61,74,89,52,57,83,27,51,35,48,83,59,37,79,81,51,70,67,36,51,34,29,31,47,48,50,75,79,41,92,49,85,65,82,74,84,82,45,36,27,28,26,30,30,57,41,80,72,47,86,50,94,49,56,47,63,17,29,32,33,30,33,28,67,39,92,89,51,52,58,50,77,42,42,21,56,59,31,26,34,79,47,82,46,89,75,46,73,83,46,55,75,69,49,45,56,45,44,62,49,48,80,57,96,65,74,42,32,18,58,62,51,90,70,70,35,79,91,59,31,40,50,51,52,70,89,44,51,90,46,46,62,56,40,42,72,61,46,27,36,60,58,79,47,53,51,50,27,38,47,42,36,44,49,51,33,60,66,42,68,68,32,61,54,51,51,46,54,44,52,41,47,51,52,30,51,53,56,33,54,70,49,52,80,53,38,52,66,53,76,65,86,67,41,49,40,53,23,64,80,37,24,53,39,50,24,60,71,25,24,38,76,73,52,92,72,81,72,70,56,81,62,82,54,95,59,51,34,43,48,50,35,64,38,67,74,38,98,54,24,60,66,60,50,40,68,33,34,39,80,82,46,30,46,41,51,36,64,77,58,46,44,77,43,71,45,85,80,48,51,74,52,85,53,71,66,53,53,46,51,53,50,40,70,66,30,64,66,50,55,52,48,52,51,33,44,51,29,39,53,25,46,74,64,40,40,72,74,47,72,68,53,48,51,51,49,54,56,54,57,68,44,57,41,78,47,34,21,63,53,43,41,35,35,32,27,44,97,85,39,73,56,40,76,45,80,44,52,54,50,71,46,77,41,68,78,82,64,71,31,36,38,37,36,35,27,67,85,52,51,70,68,55,51,16,49,45,51,41,50,42,47,30,66,70,68,65,63,75,54,34,68,45,51,44,53,48,35,60,50,41,64,30,54,90,44,60,86,50,43,66,58,49,34,52,66,68,65,48,55,61,78,64,73,60,56,51,25,59,61,61,45,66,52,50,50,46,35,68,56,60,74,88,52,56,84,28,53,35,49,81,59,37,78,82,50,68,67,35,51,33,30,30,48,48,48,74,76,49,87,47,84,64,81,75,84,81,45,36,26,28,26,31,30,58,41,82,73,46,86,50,95,50,56,48,60,18,28,32,34,32,32,27,65,37,93,87,51,52,60,49,75,42,42,22,56,58,31,26,33,79,50,82,45,90,74,48,76,81,48,55,74,69,51,49,56,47,46,61,49,45,80,58,92

Organism: Cherax quadricarinatus (NCBI:txid27406)

InterPro domains:
  IPR052972 Sacsin chaperone regulator [PTHR15600] (3-425)